Protein AF-A0A3R6VTH5-F1 (afdb_monomer)

Organism: NCBI:txid157072

Structure (mmCIF, N/CA/C/O backbone):
data_AF-A0A3R6VTH5-F1
#
_entry.id   AF-A0A3R6VTH5-F1
#
loop_
_atom_site.group_PDB
_atom_site.id
_atom_site.type_symbol
_atom_site.label_atom_id
_atom_site.label_alt_id
_atom_site.label_comp_id
_atom_site.label_asym_id
_atom_site.label_entity_id
_atom_site.label_seq_id
_atom_site.pdbx_PDB_ins_code
_atom_site.Cartn_x
_atom_site.Cartn_y
_atom_site.Cartn_z
_atom_site.occupancy
_atom_site.B_iso_or_equiv
_atom_site.auth_seq_id
_atom_site.auth_comp_id
_atom_site.auth_asym_id
_atom_site.auth_atom_id
_atom_site.pdbx_PDB_model_num
ATOM 1 N N . MET A 1 1 ? 22.174 -6.584 73.598 1.00 37.97 1 MET A N 1
ATOM 2 C CA . MET A 1 1 ? 22.306 -7.677 72.613 1.00 37.97 1 MET A CA 1
ATOM 3 C C . MET A 1 1 ? 22.839 -7.076 71.325 1.00 37.97 1 MET A C 1
ATOM 5 O O . MET A 1 1 ? 22.084 -6.597 70.497 1.00 37.97 1 MET A O 1
ATOM 9 N N . THR A 1 2 ? 24.158 -7.006 71.222 1.00 40.28 2 THR A N 1
ATOM 10 C CA . THR A 1 2 ? 24.916 -6.436 70.104 1.00 40.28 2 THR A CA 1
ATOM 11 C C . THR A 1 2 ? 25.900 -7.516 69.673 1.00 40.28 2 THR A C 1
ATOM 13 O O . THR A 1 2 ? 26.998 -7.558 70.211 1.00 40.28 2 THR A O 1
ATOM 16 N N . SER A 1 3 ? 25.468 -8.461 68.823 1.00 35.34 3 SER A N 1
ATOM 17 C CA . SER A 1 3 ? 26.351 -9.479 68.211 1.00 35.34 3 SER A CA 1
ATOM 18 C C . SER A 1 3 ? 25.683 -10.335 67.104 1.00 35.34 3 SER A C 1
ATOM 20 O O . SER A 1 3 ? 25.991 -11.518 66.991 1.00 35.34 3 SER A O 1
ATOM 22 N N . THR A 1 4 ? 24.770 -9.810 66.276 1.00 37.84 4 THR A N 1
ATOM 23 C CA . THR A 1 4 ? 24.199 -10.611 65.157 1.00 37.84 4 THR A CA 1
ATOM 24 C C . THR A 1 4 ? 23.964 -9.864 63.837 1.00 37.84 4 THR A C 1
ATOM 26 O O . THR A 1 4 ? 23.546 -10.494 62.873 1.00 37.84 4 THR A O 1
ATOM 29 N N . CYS A 1 5 ? 24.307 -8.574 63.714 1.00 31.98 5 CYS A N 1
ATOM 30 C CA . CYS A 1 5 ? 24.135 -7.834 62.447 1.00 31.98 5 CYS A CA 1
ATOM 31 C C . CYS A 1 5 ? 25.352 -7.832 61.501 1.00 31.98 5 CYS A C 1
ATOM 33 O O . CYS A 1 5 ? 25.228 -7.363 60.375 1.00 31.98 5 CYS A O 1
ATOM 35 N N . SER A 1 6 ? 26.514 -8.369 61.888 1.00 31.89 6 SER A N 1
ATOM 36 C CA . SER A 1 6 ? 27.735 -8.246 61.063 1.00 31.89 6 SER A CA 1
ATOM 37 C C . SER A 1 6 ? 28.050 -9.451 60.160 1.00 31.89 6 SER A C 1
ATOM 39 O O . SER A 1 6 ? 29.002 -9.379 59.391 1.00 31.89 6 SER A O 1
ATOM 41 N N . ALA A 1 7 ? 27.276 -10.545 60.209 1.00 38.44 7 ALA A N 1
ATOM 42 C CA . ALA A 1 7 ? 27.597 -11.787 59.481 1.00 38.44 7 ALA A CA 1
ATOM 43 C C . ALA A 1 7 ? 26.853 -11.983 58.139 1.00 38.44 7 ALA A C 1
ATOM 45 O O . ALA A 1 7 ? 27.258 -12.827 57.347 1.00 38.44 7 ALA A O 1
ATOM 46 N N . LEU A 1 8 ? 25.803 -11.199 57.853 1.00 42.06 8 LEU A N 1
ATOM 47 C CA . LEU A 1 8 ? 25.005 -11.309 56.615 1.00 42.06 8 LEU A CA 1
ATOM 48 C C . LEU A 1 8 ? 25.249 -10.173 55.608 1.00 42.06 8 LEU A C 1
ATOM 50 O O . LEU A 1 8 ? 24.960 -10.334 54.428 1.00 42.06 8 LEU A O 1
ATOM 54 N N . LEU A 1 9 ? 25.820 -9.043 56.036 1.00 37.25 9 LEU A N 1
ATOM 55 C CA . LEU A 1 9 ? 26.037 -7.883 55.160 1.00 37.25 9 LEU A CA 1
ATOM 56 C C . LEU A 1 9 ? 27.303 -7.991 54.294 1.00 37.25 9 LEU A C 1
ATOM 58 O O . LEU A 1 9 ? 27.295 -7.517 53.162 1.00 37.25 9 LEU A O 1
ATOM 62 N N . LEU A 1 10 ? 28.370 -8.647 54.769 1.00 36.47 10 LEU A N 1
ATOM 63 C CA . LEU A 1 10 ? 29.615 -8.784 53.996 1.00 36.47 10 LEU A CA 1
ATOM 64 C C . LEU A 1 10 ? 29.494 -9.658 52.726 1.00 36.47 10 LEU A C 1
ATOM 66 O O . LEU A 1 10 ? 30.026 -9.240 51.699 1.00 36.47 10 LEU A O 1
ATOM 70 N N . PRO A 1 11 ? 28.802 -10.818 52.729 1.00 42.47 11 PRO A N 1
ATOM 71 C CA . PRO A 1 11 ? 28.682 -11.657 51.531 1.00 42.47 11 PRO A CA 1
ATOM 72 C C . PRO A 1 11 ? 27.746 -11.056 50.470 1.00 42.47 11 PRO A C 1
ATOM 74 O O . PRO A 1 11 ? 27.993 -11.189 49.274 1.00 42.47 11 PRO A O 1
ATOM 77 N N . LEU A 1 12 ? 26.687 -10.357 50.898 1.00 40.28 12 LEU A N 1
ATOM 78 C CA . LEU A 1 12 ? 25.728 -9.699 50.004 1.00 40.28 12 LEU A CA 1
ATOM 79 C C . LEU A 1 12 ? 26.323 -8.444 49.346 1.00 40.28 12 LEU A C 1
ATOM 81 O O . LEU A 1 12 ? 26.125 -8.239 48.149 1.00 40.28 12 LEU A O 1
ATOM 85 N N . LEU A 1 13 ? 27.126 -7.654 50.076 1.00 39.31 13 LEU A N 1
ATOM 86 C CA . LEU A 1 13 ? 27.882 -6.555 49.465 1.00 39.31 13 LEU A CA 1
ATOM 87 C C . LEU A 1 13 ? 29.000 -7.056 48.540 1.00 39.31 13 LEU A C 1
ATOM 89 O O . LEU A 1 13 ? 29.236 -6.417 47.515 1.00 39.31 13 LEU A O 1
ATOM 93 N N . SER A 1 14 ? 29.665 -8.182 48.842 1.00 39.88 14 SER A N 1
ATOM 94 C CA . SER A 1 14 ? 30.707 -8.732 47.956 1.00 39.88 14 SER A CA 1
ATOM 95 C C . SER A 1 14 ? 30.128 -9.341 46.674 1.00 39.88 14 SER A C 1
ATOM 97 O O . SER A 1 14 ? 30.737 -9.225 45.615 1.00 39.88 14 SER A O 1
ATOM 99 N N . ALA A 1 15 ? 28.937 -9.948 46.738 1.00 43.69 15 ALA A N 1
ATOM 100 C CA . ALA A 1 15 ? 28.232 -10.460 45.563 1.00 43.69 15 ALA A CA 1
ATOM 101 C C . ALA A 1 15 ? 27.704 -9.326 44.665 1.00 43.69 15 ALA A C 1
ATOM 103 O O . ALA A 1 15 ? 27.852 -9.389 43.446 1.00 43.69 15 ALA A O 1
ATOM 104 N N . ALA A 1 16 ? 27.166 -8.253 45.258 1.00 42.12 16 ALA A N 1
ATOM 105 C CA . ALA A 1 16 ? 26.695 -7.083 44.514 1.00 42.12 16 ALA A CA 1
ATOM 106 C C . ALA A 1 16 ? 27.845 -6.289 43.864 1.00 42.12 16 ALA A C 1
ATOM 108 O O . ALA A 1 16 ? 27.717 -5.839 42.726 1.00 42.12 16 ALA A O 1
ATOM 109 N N . THR A 1 17 ? 28.995 -6.161 44.538 1.00 41.50 17 THR A N 1
ATOM 110 C CA . THR A 1 17 ? 30.191 -5.509 43.965 1.00 41.50 17 THR A CA 1
ATOM 111 C C . THR A 1 17 ? 30.874 -6.359 42.892 1.00 41.50 17 THR A C 1
ATOM 113 O O . THR A 1 17 ? 31.337 -5.800 41.900 1.00 41.50 17 THR A O 1
ATOM 116 N N . ALA A 1 18 ? 30.873 -7.691 43.014 1.00 41.84 18 ALA A N 1
ATOM 117 C CA . ALA A 1 18 ? 31.370 -8.588 41.966 1.00 41.84 18 ALA A CA 1
ATOM 118 C C . ALA A 1 18 ? 30.470 -8.591 40.716 1.00 41.84 18 ALA A C 1
ATOM 120 O O . ALA A 1 18 ? 30.981 -8.568 39.596 1.00 41.84 18 ALA A O 1
ATOM 121 N N . ALA A 1 19 ? 29.143 -8.551 40.893 1.00 42.56 19 ALA A N 1
ATOM 122 C CA . ALA A 1 19 ? 28.188 -8.444 39.789 1.00 42.56 19 ALA A CA 1
ATOM 123 C C . ALA A 1 19 ? 28.286 -7.086 39.072 1.00 42.56 19 ALA A C 1
ATOM 125 O O . ALA A 1 19 ? 28.304 -7.043 37.843 1.00 42.56 19 ALA A O 1
ATOM 126 N N . ALA A 1 20 ? 28.438 -5.986 39.820 1.00 40.78 20 ALA A N 1
ATOM 127 C CA . ALA A 1 20 ? 28.634 -4.653 39.250 1.00 40.78 20 ALA A CA 1
ATOM 128 C C . ALA A 1 20 ? 29.979 -4.516 38.509 1.00 40.78 20 ALA A C 1
ATOM 130 O O . ALA A 1 20 ? 30.021 -3.929 37.430 1.00 40.78 20 ALA A O 1
ATOM 131 N N . ALA A 1 21 ? 31.065 -5.101 39.031 1.00 38.31 21 ALA A N 1
ATOM 132 C CA . ALA A 1 21 ? 32.377 -5.094 38.376 1.00 38.31 21 ALA A CA 1
ATOM 133 C C . ALA A 1 21 ? 32.405 -5.935 37.084 1.00 38.31 21 ALA A C 1
ATOM 135 O O . ALA A 1 21 ? 33.031 -5.530 36.104 1.00 38.31 21 ALA A O 1
ATOM 136 N N . ALA A 1 22 ? 31.691 -7.067 37.048 1.00 43.94 22 ALA A N 1
ATOM 137 C CA . ALA A 1 22 ? 31.538 -7.875 35.838 1.00 43.94 22 ALA A CA 1
ATOM 138 C C . ALA A 1 22 ? 30.737 -7.133 34.753 1.00 43.94 22 ALA A C 1
ATOM 140 O O . ALA A 1 22 ? 31.141 -7.134 33.590 1.00 43.94 22 ALA A O 1
ATOM 141 N N . PHE A 1 23 ? 29.664 -6.437 35.144 1.00 40.00 23 PHE A N 1
ATOM 142 C CA . PHE A 1 23 ? 28.823 -5.655 34.232 1.00 40.00 23 PHE A CA 1
ATOM 143 C C . PHE A 1 23 ? 29.556 -4.435 33.651 1.00 40.00 23 PHE A C 1
ATOM 145 O O . PHE A 1 23 ? 29.387 -4.115 32.479 1.00 40.00 23 PHE A O 1
ATOM 152 N N . TRP A 1 24 ? 30.419 -3.783 34.438 1.00 35.56 24 TRP A N 1
ATOM 153 C CA . TRP A 1 24 ? 31.222 -2.647 33.967 1.00 35.56 24 TRP A CA 1
ATOM 154 C C . TRP A 1 24 ? 32.360 -3.073 33.022 1.00 35.56 24 TRP A C 1
ATOM 156 O O . TRP A 1 24 ? 32.682 -2.346 32.089 1.00 35.56 24 TRP A O 1
ATOM 166 N N . SER A 1 25 ? 32.916 -4.280 33.196 1.00 36.44 25 SER A N 1
ATOM 167 C CA . SER A 1 25 ? 33.985 -4.813 32.329 1.00 36.44 25 SER A CA 1
ATOM 168 C C . SER A 1 25 ? 33.525 -5.270 30.936 1.00 36.44 25 SER A C 1
ATOM 170 O O . SER A 1 25 ? 34.359 -5.502 30.066 1.00 36.44 25 SER A O 1
ATOM 172 N N . LEU A 1 26 ? 32.212 -5.389 30.711 1.00 43.62 26 LEU A N 1
ATOM 173 C CA . LEU A 1 26 ? 31.621 -5.790 29.426 1.00 43.62 26 LEU A CA 1
ATOM 174 C C . LEU A 1 26 ? 31.431 -4.617 28.442 1.00 43.62 26 LEU A C 1
ATOM 176 O O . LEU A 1 26 ? 31.038 -4.854 27.305 1.00 43.62 26 LEU A O 1
ATOM 180 N N . ASN A 1 27 ? 31.725 -3.376 28.856 1.00 40.47 27 ASN A N 1
ATOM 181 C CA . ASN A 1 27 ? 31.497 -2.153 28.071 1.00 40.47 27 ASN A CA 1
ATOM 182 C C . ASN A 1 27 ? 32.780 -1.478 27.528 1.00 40.47 27 ASN A C 1
ATOM 184 O O . ASN A 1 27 ? 32.715 -0.337 27.072 1.00 40.47 27 ASN A O 1
ATOM 188 N N . GLU A 1 28 ? 33.938 -2.149 27.538 1.00 33.91 28 GLU A N 1
ATOM 189 C CA . GLU A 1 28 ? 35.172 -1.643 26.904 1.00 33.91 28 GLU A CA 1
ATOM 190 C C . GLU A 1 28 ? 35.450 -2.297 25.529 1.00 33.91 28 GLU A C 1
ATOM 192 O O . GLU A 1 28 ? 35.101 -3.461 25.315 1.00 33.91 28 GLU A O 1
ATOM 197 N N . PRO A 1 29 ? 36.069 -1.572 24.569 1.00 35.16 29 PRO A N 1
ATOM 198 C CA . PRO A 1 29 ? 36.273 -2.050 23.200 1.00 35.16 29 PRO A CA 1
ATOM 199 C C . PRO A 1 29 ? 37.288 -3.208 23.123 1.00 35.16 29 PRO A C 1
ATOM 201 O O . PRO A 1 29 ? 38.186 -3.320 23.962 1.00 35.16 29 PRO A O 1
ATOM 204 N N . PRO A 1 30 ? 37.196 -4.082 22.101 1.00 41.94 30 PRO A N 1
ATOM 205 C CA . PRO A 1 30 ? 37.791 -5.405 22.157 1.00 41.94 30 PRO A CA 1
ATOM 206 C C . PRO A 1 30 ? 39.283 -5.354 21.830 1.00 41.94 30 PRO A C 1
ATOM 208 O O . PRO A 1 30 ? 39.692 -5.200 20.679 1.00 41.94 30 PRO A O 1
ATOM 211 N N . SER A 1 31 ? 40.121 -5.590 22.834 1.00 40.22 31 SER A N 1
ATOM 212 C CA . SER A 1 31 ? 41.440 -6.161 22.591 1.00 40.22 31 SER A CA 1
ATOM 213 C C . SER A 1 31 ? 41.780 -7.179 23.680 1.00 40.22 31 SER A C 1
ATOM 215 O O . SER A 1 31 ? 41.720 -6.872 24.862 1.00 40.22 31 SER A O 1
ATOM 217 N N . TYR A 1 32 ? 42.165 -8.377 23.226 1.00 33.78 32 TYR A N 1
ATOM 218 C CA . TYR A 1 32 ? 42.737 -9.526 23.949 1.00 33.78 32 TYR A CA 1
ATOM 219 C C . TYR A 1 32 ? 41.840 -10.732 24.325 1.00 33.78 32 TYR A C 1
ATOM 221 O O . TYR A 1 32 ? 41.108 -10.742 25.301 1.00 33.78 32 TYR A O 1
ATOM 229 N N . ARG A 1 33 ? 42.084 -11.798 23.535 1.00 38.38 33 ARG A N 1
ATOM 230 C CA . ARG A 1 33 ? 42.127 -13.259 23.788 1.00 38.38 33 ARG A CA 1
ATOM 231 C C . ARG A 1 33 ? 40.928 -13.973 24.445 1.00 38.38 33 ARG A C 1
ATOM 233 O O . ARG A 1 33 ? 40.680 -13.887 25.638 1.00 38.38 33 ARG A O 1
ATOM 240 N N . TYR A 1 34 ? 40.338 -14.849 23.627 1.00 38.69 34 TYR A N 1
ATOM 241 C CA . TYR A 1 34 ? 39.219 -15.769 23.865 1.00 38.69 34 TYR A CA 1
ATOM 242 C C . TYR A 1 34 ? 39.352 -16.765 25.045 1.00 38.69 34 TYR A C 1
ATOM 244 O O . TYR A 1 34 ? 38.348 -17.358 25.428 1.00 38.69 34 TYR A O 1
ATOM 252 N N . ASP A 1 35 ? 40.531 -16.950 25.649 1.00 41.28 35 ASP A N 1
ATOM 253 C CA . ASP A 1 35 ? 40.758 -18.032 26.628 1.00 41.28 35 ASP A CA 1
ATOM 254 C C . ASP A 1 35 ? 40.369 -17.686 28.090 1.00 41.28 35 ASP A C 1
ATOM 256 O O . ASP A 1 35 ? 40.285 -18.584 28.926 1.00 41.28 35 ASP A O 1
ATOM 260 N N . ASP A 1 36 ? 40.086 -16.418 28.429 1.00 47.97 36 ASP A N 1
ATOM 261 C CA . ASP A 1 36 ? 39.745 -15.991 29.812 1.00 47.97 36 ASP A CA 1
ATOM 262 C C . ASP A 1 36 ? 38.220 -15.911 30.083 1.00 47.97 36 ASP A C 1
ATOM 264 O O . ASP A 1 36 ? 37.769 -15.851 31.227 1.00 47.97 36 ASP A O 1
ATOM 268 N N . LEU A 1 37 ? 37.384 -15.962 29.039 1.00 49.66 37 LEU A N 1
ATOM 269 C CA . LEU A 1 37 ? 35.920 -15.850 29.158 1.00 49.66 37 LEU A CA 1
ATOM 270 C C . LEU A 1 37 ? 35.241 -17.158 29.593 1.00 49.66 37 LEU A C 1
ATOM 272 O O . LEU A 1 37 ? 34.303 -17.119 30.390 1.00 49.66 37 LEU A O 1
ATOM 276 N N . SER A 1 38 ? 35.725 -18.317 29.135 1.00 48.53 38 SER A N 1
ATOM 277 C CA . SER A 1 38 ? 35.134 -19.621 29.486 1.00 48.53 38 SER A CA 1
ATOM 278 C C . SER A 1 38 ? 35.311 -19.948 30.971 1.00 48.53 38 SER A C 1
ATOM 280 O O . SER A 1 38 ? 34.364 -20.350 31.643 1.00 48.53 38 SER A O 1
ATOM 282 N N . THR A 1 39 ? 36.494 -19.665 31.517 1.00 52.34 39 THR A N 1
ATOM 283 C CA . THR A 1 39 ? 36.825 -19.909 32.927 1.00 52.34 39 THR A CA 1
ATOM 284 C C . THR A 1 39 ? 35.973 -19.053 33.872 1.00 52.34 39 THR A C 1
ATOM 286 O O . THR A 1 39 ? 35.582 -19.502 34.952 1.00 52.34 39 THR A O 1
ATOM 289 N N . ARG A 1 40 ? 35.638 -17.822 33.460 1.00 50.59 40 ARG A N 1
ATOM 290 C CA . ARG A 1 40 ? 34.772 -16.906 34.221 1.00 50.59 40 ARG A CA 1
ATOM 291 C C . ARG A 1 40 ? 33.293 -17.289 34.125 1.00 50.59 40 ARG A C 1
ATOM 293 O O . ARG A 1 40 ? 32.575 -17.162 35.117 1.00 50.59 40 ARG A O 1
ATOM 300 N N . LEU A 1 41 ? 32.855 -17.812 32.979 1.00 52.78 41 LEU A N 1
ATOM 301 C CA . LEU A 1 41 ? 31.494 -18.315 32.779 1.00 52.78 41 LEU A CA 1
ATOM 302 C C . LEU A 1 41 ? 31.230 -19.583 33.611 1.00 52.78 41 LEU A C 1
ATOM 304 O O . LEU A 1 41 ? 30.204 -19.668 34.286 1.00 52.78 41 LEU A O 1
ATOM 308 N N . ASP A 1 42 ? 32.192 -20.507 33.663 1.00 56.97 42 ASP A N 1
ATOM 309 C CA . ASP A 1 42 ? 32.122 -21.718 34.492 1.00 56.97 42 ASP A CA 1
ATOM 310 C C . ASP A 1 42 ? 32.052 -21.396 35.994 1.00 56.97 42 ASP A C 1
ATOM 312 O O . ASP A 1 42 ? 31.337 -22.053 36.758 1.00 56.97 42 ASP A O 1
ATOM 316 N N . ALA A 1 43 ? 32.782 -20.368 36.440 1.00 54.50 43 ALA A N 1
ATOM 317 C CA . ALA A 1 43 ? 32.746 -19.914 37.828 1.00 54.50 43 ALA A CA 1
ATOM 318 C C . ALA A 1 43 ? 31.386 -19.288 38.192 1.00 54.50 43 ALA A C 1
ATOM 320 O O . ALA A 1 43 ? 30.849 -19.568 39.268 1.00 54.50 43 ALA A O 1
ATOM 321 N N . ALA A 1 44 ? 30.797 -18.503 37.284 1.00 53.75 44 ALA A N 1
ATOM 322 C CA . ALA A 1 44 ? 29.470 -17.917 37.460 1.00 53.75 44 ALA A CA 1
ATOM 323 C C . ALA A 1 44 ? 28.360 -18.986 37.465 1.00 53.75 44 ALA A C 1
ATOM 325 O O . ALA A 1 44 ? 27.474 -18.950 38.320 1.00 53.75 44 ALA A O 1
ATOM 326 N N . GLN A 1 45 ? 28.444 -19.987 36.584 1.00 55.19 45 GLN A N 1
ATOM 327 C CA . GLN A 1 45 ? 27.497 -21.107 36.541 1.00 55.19 45 GLN A CA 1
ATOM 328 C C . GLN A 1 45 ? 27.569 -21.977 37.803 1.00 55.19 45 GLN A C 1
ATOM 330 O O . GLN A 1 45 ? 26.531 -22.353 38.350 1.00 55.19 45 GLN A O 1
ATOM 335 N N . LYS A 1 46 ? 28.772 -22.244 38.330 1.00 59.97 46 LYS A N 1
ATOM 336 C CA . LYS A 1 46 ? 28.936 -22.969 39.604 1.00 59.97 46 LYS A CA 1
ATOM 337 C C . LYS A 1 46 ? 28.396 -22.188 40.803 1.00 59.97 46 LYS A C 1
ATOM 339 O O . LYS A 1 46 ? 27.800 -22.795 41.692 1.00 59.97 46 LYS A O 1
ATOM 344 N N . ALA A 1 47 ? 28.560 -20.865 40.826 1.00 56.44 47 ALA A N 1
ATOM 345 C CA . ALA A 1 47 ? 28.004 -20.017 41.882 1.00 56.44 47 ALA A CA 1
ATOM 346 C C . ALA A 1 47 ? 26.464 -19.984 41.843 1.00 56.44 47 ALA A C 1
ATOM 348 O O . ALA A 1 47 ? 25.819 -20.070 42.889 1.00 56.44 47 ALA A O 1
ATOM 349 N N . LEU A 1 48 ? 25.874 -19.946 40.644 1.00 49.06 48 LEU A N 1
ATOM 350 C CA . LEU A 1 48 ? 24.423 -19.988 40.450 1.00 49.06 48 LEU A CA 1
ATOM 351 C C . LEU A 1 48 ? 23.830 -21.358 40.827 1.00 49.06 48 LEU A C 1
ATOM 353 O O . LEU A 1 48 ? 22.798 -21.423 41.492 1.00 49.06 48 LEU A O 1
ATOM 357 N N . ALA A 1 49 ? 24.521 -22.452 40.489 1.00 54.78 49 ALA A N 1
ATOM 358 C CA . ALA A 1 49 ? 24.125 -23.807 40.877 1.00 54.78 49 ALA A CA 1
ATOM 359 C C . ALA A 1 49 ? 24.184 -24.025 42.402 1.00 54.78 49 ALA A C 1
ATOM 361 O O . ALA A 1 49 ? 23.302 -24.670 42.970 1.00 54.78 49 ALA A O 1
ATOM 362 N N . ALA A 1 50 ? 25.177 -23.448 43.088 1.00 50.00 50 ALA A N 1
ATOM 363 C CA . ALA A 1 50 ? 25.272 -23.504 44.548 1.00 50.00 50 ALA A CA 1
ATOM 364 C C . ALA A 1 50 ? 24.156 -22.696 45.241 1.00 50.00 50 ALA A C 1
ATOM 366 O O . ALA A 1 50 ? 23.616 -23.143 46.255 1.00 50.00 50 ALA A O 1
ATOM 367 N N . ALA A 1 51 ? 23.761 -21.550 44.674 1.00 47.44 51 ALA A N 1
ATOM 368 C CA . ALA A 1 51 ? 22.628 -20.759 45.158 1.00 47.44 51 ALA A CA 1
ATOM 369 C C . ALA A 1 51 ? 21.278 -21.475 44.941 1.00 47.44 51 ALA A C 1
ATOM 371 O O . ALA A 1 51 ? 20.422 -21.460 45.826 1.00 47.44 51 ALA A O 1
ATOM 372 N N . ALA A 1 52 ? 21.113 -22.174 43.813 1.00 44.75 52 ALA A N 1
ATOM 373 C CA . ALA A 1 52 ? 19.935 -22.999 43.539 1.00 44.75 52 ALA A CA 1
ATOM 374 C C . ALA A 1 52 ? 19.831 -24.206 44.495 1.00 44.75 52 ALA A C 1
ATOM 376 O O . ALA A 1 52 ? 18.750 -24.504 45.007 1.00 44.75 52 ALA A O 1
ATOM 377 N N . ALA A 1 53 ? 20.959 -24.854 44.811 1.00 43.22 53 ALA A N 1
ATOM 378 C CA . ALA A 1 53 ? 21.003 -25.966 45.762 1.00 43.22 53 ALA A CA 1
ATOM 379 C C . ALA A 1 53 ? 20.648 -25.528 47.197 1.00 43.22 53 ALA A C 1
ATOM 381 O O . ALA A 1 53 ? 19.925 -26.243 47.893 1.00 43.22 53 ALA A O 1
ATOM 382 N N . ALA A 1 54 ? 21.072 -24.333 47.624 1.00 43.00 54 ALA A N 1
ATOM 383 C CA . ALA A 1 54 ? 20.725 -23.789 48.939 1.00 43.00 54 ALA A CA 1
ATOM 384 C C . ALA A 1 54 ? 19.223 -23.462 49.083 1.00 43.00 54 ALA A C 1
ATOM 386 O O . ALA A 1 54 ? 18.677 -23.615 50.172 1.00 43.00 54 ALA A O 1
ATOM 387 N N . ASN A 1 55 ? 18.535 -23.100 47.991 1.00 43.34 55 ASN A N 1
ATOM 388 C CA . ASN A 1 55 ? 17.083 -22.872 47.991 1.00 43.34 55 ASN A CA 1
ATOM 389 C C . ASN A 1 55 ? 16.262 -24.174 48.022 1.00 43.34 55 ASN A C 1
ATOM 391 O O . ASN A 1 55 ? 15.161 -24.193 48.572 1.00 43.34 55 ASN A O 1
ATOM 395 N N . SER A 1 56 ? 16.800 -25.275 47.486 1.00 37.66 56 SER A N 1
ATOM 396 C CA . SER A 1 56 ? 16.101 -26.570 47.458 1.00 37.66 56 SER A CA 1
ATOM 397 C C . SER A 1 56 ? 15.970 -27.237 48.838 1.00 37.66 56 SER A C 1
ATOM 399 O O . SER A 1 56 ? 15.018 -27.979 49.072 1.00 37.66 56 SER A O 1
ATOM 401 N N . ALA A 1 57 ? 16.848 -26.910 49.796 1.00 36.91 57 ALA A N 1
ATOM 402 C CA . ALA A 1 57 ? 16.854 -27.507 51.136 1.00 36.91 57 ALA A CA 1
ATOM 403 C C . ALA A 1 57 ? 15.781 -26.948 52.099 1.00 36.91 57 ALA A C 1
ATOM 405 O O . ALA A 1 57 ? 15.617 -27.477 53.197 1.00 36.91 57 ALA A O 1
ATOM 406 N N . THR A 1 58 ? 15.025 -25.918 51.698 1.00 39.19 58 THR A N 1
ATOM 407 C CA . THR A 1 58 ? 13.987 -25.275 52.533 1.00 39.19 58 THR A CA 1
ATOM 408 C C . THR A 1 58 ? 12.546 -25.583 52.101 1.00 39.19 58 THR A C 1
ATOM 410 O O . THR A 1 58 ? 11.614 -25.023 52.667 1.00 39.19 58 THR A O 1
ATOM 413 N N . SER A 1 59 ? 12.340 -26.494 51.143 1.00 37.41 59 SER A N 1
ATOM 414 C CA . SER A 1 59 ? 11.021 -26.823 50.561 1.00 37.41 59 SER A CA 1
ATOM 415 C C . SER A 1 59 ? 10.446 -28.177 51.018 1.00 37.41 59 SER A C 1
ATOM 417 O O . SER A 1 59 ? 9.766 -28.864 50.267 1.00 37.41 59 SER A O 1
ATOM 419 N N . ALA A 1 60 ? 10.704 -28.589 52.263 1.00 34.34 60 ALA A N 1
ATOM 420 C CA . ALA A 1 60 ? 10.213 -29.861 52.815 1.00 34.34 60 ALA A CA 1
ATOM 421 C C . ALA A 1 60 ? 8.944 -29.723 53.685 1.00 34.34 60 ALA A C 1
ATOM 423 O O . ALA A 1 60 ? 8.776 -30.465 54.648 1.00 34.34 60 ALA A O 1
ATOM 424 N N . ASN A 1 61 ? 8.060 -28.774 53.369 1.00 38.62 61 ASN A N 1
ATOM 425 C CA . ASN A 1 61 ? 6.729 -28.661 53.975 1.00 38.62 61 ASN A CA 1
ATOM 426 C C . ASN A 1 61 ? 5.760 -28.079 52.940 1.00 38.62 61 ASN A C 1
ATOM 428 O O . ASN A 1 61 ? 5.499 -26.880 52.946 1.00 38.62 61 ASN A O 1
ATOM 432 N N . ASP A 1 62 ? 5.256 -28.915 52.033 1.00 36.41 62 ASP A N 1
ATOM 433 C CA . ASP A 1 62 ? 4.246 -28.481 51.069 1.00 36.41 62 ASP A CA 1
ATOM 434 C C . ASP A 1 62 ? 3.259 -29.619 50.780 1.00 36.41 62 ASP A C 1
ATOM 436 O O . ASP A 1 62 ? 3.491 -30.502 49.960 1.00 36.41 62 ASP A O 1
ATOM 440 N N . ALA A 1 63 ? 2.171 -29.636 51.549 1.00 33.94 63 ALA A N 1
ATOM 441 C CA . ALA A 1 63 ? 0.998 -30.478 51.309 1.00 33.94 63 ALA A CA 1
ATOM 442 C C . ALA A 1 63 ? -0.163 -29.657 50.707 1.00 33.94 63 ALA A C 1
ATOM 444 O O . ALA A 1 63 ? -1.294 -30.124 50.671 1.00 33.94 63 ALA A O 1
ATOM 445 N N . THR A 1 64 ? 0.112 -28.422 50.268 1.00 39.41 64 THR A N 1
ATOM 446 C CA . THR A 1 64 ? -0.873 -27.453 49.756 1.00 39.41 64 THR A CA 1
ATOM 447 C C . THR A 1 64 ? -0.714 -27.130 48.269 1.00 39.41 64 THR A C 1
ATOM 449 O O . THR A 1 64 ? -1.651 -26.619 47.668 1.00 39.41 64 THR A O 1
ATOM 452 N N . THR A 1 65 ? 0.424 -27.452 47.648 1.00 43.53 65 THR A N 1
ATOM 453 C CA . THR A 1 65 ? 0.679 -27.214 46.215 1.00 43.53 65 THR A CA 1
ATOM 454 C C . THR A 1 65 ? 0.074 -28.264 45.278 1.00 43.53 65 THR A C 1
ATOM 456 O O . THR A 1 65 ? -0.139 -27.967 44.105 1.00 43.53 65 THR A O 1
ATOM 459 N N . SER A 1 66 ? -0.271 -29.462 45.768 1.00 49.06 66 SER A N 1
ATOM 460 C CA . SER A 1 66 ? -0.813 -30.539 44.921 1.00 49.06 66 SER A CA 1
ATOM 461 C C . SER A 1 66 ? -2.246 -30.301 44.435 1.00 49.06 66 SER A C 1
ATOM 463 O O . SER A 1 66 ? -2.578 -30.723 43.331 1.00 49.06 66 SER A O 1
ATOM 465 N N . ASP A 1 67 ? -3.085 -29.631 45.232 1.00 53.06 67 ASP A N 1
ATOM 466 C CA . ASP A 1 67 ? -4.493 -29.383 44.877 1.00 53.06 67 ASP A CA 1
ATOM 467 C C . ASP A 1 67 ? -4.627 -28.260 43.835 1.00 53.06 67 ASP A C 1
ATOM 469 O O . ASP A 1 67 ? -5.403 -28.377 42.890 1.00 53.06 67 ASP A O 1
ATOM 473 N N . THR A 1 68 ? -3.807 -27.207 43.923 1.00 62.03 68 THR A N 1
ATOM 474 C CA . THR A 1 68 ? -3.865 -26.077 42.980 1.00 62.03 68 THR A CA 1
ATOM 475 C C . THR A 1 68 ? -3.431 -26.439 41.561 1.00 62.03 68 THR A C 1
ATOM 477 O O . THR A 1 68 ? -3.984 -25.901 40.605 1.00 62.03 68 THR A O 1
ATOM 480 N N . ASP A 1 69 ? -2.461 -27.340 41.395 1.00 73.62 69 ASP A N 1
ATOM 481 C CA . ASP A 1 69 ? -2.006 -27.761 40.062 1.00 73.62 69 ASP A CA 1
ATOM 482 C C . ASP A 1 69 ? -3.000 -28.722 39.392 1.00 73.62 69 ASP A C 1
ATOM 484 O O . ASP A 1 69 ? -3.192 -28.661 38.174 1.00 73.62 69 ASP A O 1
ATOM 488 N N . ALA A 1 70 ? -3.684 -29.557 40.182 1.00 76.19 70 ALA A N 1
ATOM 489 C CA . ALA A 1 70 ? -4.774 -30.400 39.698 1.00 76.19 70 ALA A CA 1
ATOM 490 C C . ALA A 1 70 ? -5.977 -29.559 39.228 1.00 76.19 70 ALA A C 1
ATOM 492 O O . ALA A 1 70 ? -6.523 -29.821 38.154 1.00 76.19 70 ALA A O 1
ATOM 493 N N . ASP A 1 71 ? -6.329 -28.508 39.976 1.00 81.81 71 ASP A N 1
ATOM 494 C CA . ASP A 1 71 ? -7.392 -27.561 39.610 1.00 81.81 71 ASP A CA 1
ATOM 495 C C . ASP A 1 71 ? -7.076 -26.807 38.304 1.00 81.81 71 ASP A C 1
ATOM 497 O O . ASP A 1 71 ? -7.949 -26.625 37.448 1.00 81.81 71 ASP A O 1
ATOM 501 N N . TRP A 1 72 ? -5.814 -26.409 38.098 1.00 91.00 72 TRP A N 1
ATOM 502 C CA . TRP A 1 72 ? -5.380 -25.776 36.849 1.00 91.00 72 TRP A CA 1
ATOM 503 C C . TRP A 1 72 ? -5.474 -26.714 35.648 1.00 91.00 72 TRP A C 1
ATOM 505 O O . TRP A 1 72 ? -5.962 -26.301 34.601 1.00 91.00 72 TRP A O 1
ATOM 515 N N . LEU A 1 73 ? -5.021 -27.962 35.778 1.00 88.25 73 LEU A N 1
ATOM 516 C CA . LEU A 1 73 ? -5.103 -28.943 34.692 1.00 88.25 73 LEU A CA 1
ATOM 517 C C . LEU A 1 73 ? -6.560 -29.193 34.280 1.00 88.25 73 LEU A C 1
ATOM 519 O O . LEU A 1 73 ? -6.889 -29.078 33.101 1.00 88.25 73 LEU A O 1
ATOM 523 N N . ALA A 1 74 ? -7.438 -29.445 35.254 1.00 89.00 74 ALA A N 1
ATOM 524 C CA . ALA A 1 74 ? -8.851 -29.712 34.997 1.00 89.00 74 ALA A CA 1
ATOM 525 C C . ALA A 1 74 ? -9.578 -28.508 34.368 1.00 89.00 74 ALA A C 1
ATOM 527 O O . ALA A 1 74 ? -10.365 -28.661 33.428 1.00 89.00 74 ALA A O 1
ATOM 528 N N . SER A 1 75 ? -9.311 -27.293 34.862 1.00 91.88 75 SER A N 1
ATOM 529 C CA . SER A 1 75 ? -9.912 -26.080 34.298 1.00 91.88 75 SER A CA 1
ATOM 530 C C . SER A 1 75 ? -9.398 -25.782 32.888 1.00 91.88 75 SER A C 1
ATOM 532 O O . SER A 1 75 ? -10.202 -25.455 32.017 1.00 91.88 75 SER A O 1
ATOM 534 N N . LEU A 1 76 ? -8.097 -25.955 32.624 1.00 90.88 76 LEU A N 1
ATOM 535 C CA . LEU A 1 76 ? -7.500 -25.731 31.304 1.00 90.88 76 LEU A CA 1
ATOM 536 C C . LEU A 1 76 ? -8.030 -26.708 30.249 1.00 90.88 76 LEU A C 1
ATOM 538 O O . LEU A 1 76 ? -8.406 -26.260 29.167 1.00 90.88 76 LEU A O 1
ATOM 542 N N . GLU A 1 77 ? -8.143 -28.002 30.567 1.00 88.88 77 GLU A N 1
ATOM 543 C CA . GLU A 1 77 ? -8.753 -28.996 29.665 1.00 88.88 77 GLU A CA 1
ATOM 544 C C . GLU A 1 77 ? -10.184 -28.611 29.267 1.00 88.88 77 GLU A C 1
ATOM 546 O O . GLU A 1 77 ? -10.588 -28.819 28.124 1.00 88.88 77 GLU A O 1
ATOM 551 N N . THR A 1 78 ? -10.923 -27.990 30.191 1.00 90.50 78 THR A N 1
ATOM 552 C CA . THR A 1 78 ? -12.303 -27.555 29.958 1.00 90.50 78 THR A CA 1
ATOM 553 C C . THR A 1 78 ? -12.378 -26.293 29.098 1.00 90.50 78 THR A C 1
ATOM 555 O O . THR A 1 78 ? -13.251 -26.191 28.247 1.00 90.50 78 THR A O 1
ATOM 558 N N . VAL A 1 79 ? -11.499 -25.306 29.297 1.00 91.94 79 VAL A N 1
ATOM 559 C CA . VAL A 1 79 ? -11.627 -23.990 28.633 1.00 91.94 79 VAL A CA 1
ATOM 560 C C . VAL A 1 79 ? -10.836 -23.863 27.337 1.00 91.94 79 VAL A C 1
ATOM 562 O O . VAL A 1 79 ? -11.196 -23.042 26.498 1.00 91.94 79 VAL A O 1
ATOM 565 N N . MET A 1 80 ? -9.781 -24.656 27.132 1.00 90.88 80 MET A N 1
ATOM 566 C CA . MET A 1 80 ? -8.956 -24.588 25.918 1.00 90.88 80 MET A CA 1
ATOM 567 C C . MET A 1 80 ? -9.763 -24.697 24.611 1.00 90.88 80 MET A C 1
ATOM 569 O O . MET A 1 80 ? -9.479 -23.916 23.704 1.00 90.88 80 MET A O 1
ATOM 573 N N . PRO A 1 81 ? -10.783 -25.572 24.483 1.00 92.12 81 PRO A N 1
ATOM 574 C CA . PRO A 1 81 ? -11.595 -25.640 23.267 1.00 92.12 81 PRO A CA 1
ATOM 575 C C . PRO A 1 81 ? -12.389 -24.353 22.970 1.00 92.12 81 PRO A C 1
ATOM 577 O O . PRO A 1 81 ? -12.748 -24.117 21.818 1.00 92.12 81 PRO A O 1
ATOM 580 N N . ALA A 1 82 ? -12.648 -23.510 23.976 1.00 93.62 82 ALA A N 1
ATOM 581 C CA . ALA A 1 82 ? -13.336 -22.227 23.811 1.00 93.62 82 ALA A CA 1
ATOM 582 C C . ALA A 1 82 ? -12.428 -21.110 23.275 1.00 93.62 82 ALA A C 1
ATOM 584 O O . ALA A 1 82 ? -12.927 -20.050 22.895 1.00 93.62 82 ALA A O 1
ATOM 585 N N . ILE A 1 83 ? -11.107 -21.310 23.281 1.00 94.31 83 ILE A N 1
ATOM 586 C CA . ILE A 1 83 ? -10.117 -20.308 22.881 1.00 94.31 83 ILE A CA 1
ATOM 587 C C . ILE A 1 83 ? -9.748 -20.548 21.420 1.00 94.31 83 ILE A C 1
ATOM 589 O O . ILE A 1 83 ? -9.331 -21.640 21.033 1.00 94.31 83 ILE A O 1
ATOM 593 N N . VAL A 1 84 ? -9.893 -19.511 20.602 1.00 93.50 84 VAL A N 1
ATOM 594 C CA . VAL A 1 84 ? -9.692 -19.567 19.153 1.00 93.50 84 VAL A CA 1
ATOM 595 C C . VAL A 1 84 ? -8.587 -18.613 18.724 1.00 93.50 84 VAL A C 1
ATOM 597 O O . VAL A 1 84 ? -8.388 -17.548 19.314 1.00 93.50 84 VAL A O 1
ATOM 600 N N . SER A 1 85 ? -7.882 -18.971 17.653 1.00 94.25 85 SER A N 1
ATOM 601 C CA . SER A 1 85 ? -7.016 -18.020 16.961 1.00 94.25 85 SER A CA 1
ATOM 602 C C . SER A 1 85 ? -7.831 -17.281 15.909 1.00 94.25 85 SER A C 1
ATOM 604 O O . SER A 1 85 ? -8.538 -17.904 15.127 1.00 94.25 85 SER A O 1
ATOM 606 N N . ILE A 1 86 ? -7.729 -15.959 15.867 1.00 95.12 86 ILE A N 1
ATOM 607 C CA . ILE A 1 86 ? -8.432 -15.126 14.894 1.00 95.12 86 ILE A CA 1
ATOM 608 C C . ILE A 1 86 ? -7.430 -14.704 13.825 1.00 95.12 86 ILE A C 1
ATOM 610 O O . ILE A 1 86 ? -6.423 -14.072 14.141 1.00 95.12 86 ILE A O 1
ATOM 614 N N . ARG A 1 87 ? -7.695 -15.048 12.564 1.00 93.56 87 ARG A N 1
ATOM 615 C CA . ARG A 1 87 ? -6.957 -14.524 11.406 1.00 93.56 87 ARG A CA 1
ATOM 616 C C . ARG A 1 87 ? -7.688 -13.306 10.879 1.00 93.56 87 ARG A C 1
ATOM 618 O O . ARG A 1 87 ? -8.872 -13.404 10.573 1.00 93.56 87 ARG A O 1
ATOM 625 N N . ILE A 1 88 ? -6.983 -12.191 10.758 1.00 94.62 88 ILE A N 1
ATOM 626 C CA . ILE A 1 88 ? -7.570 -10.880 10.491 1.00 94.62 88 ILE A CA 1
ATOM 627 C C . ILE A 1 88 ? -6.964 -10.331 9.208 1.00 94.62 88 ILE A C 1
ATOM 629 O O . ILE A 1 88 ? -5.748 -10.374 9.020 1.00 94.62 88 ILE A O 1
ATOM 633 N N . MET A 1 89 ? -7.815 -9.786 8.351 1.00 96.06 89 MET A N 1
ATOM 634 C CA . MET A 1 89 ? -7.439 -9.018 7.175 1.00 96.06 89 MET A CA 1
ATOM 635 C C . MET A 1 89 ? -8.053 -7.622 7.296 1.00 96.06 89 MET A C 1
ATOM 637 O O . MET A 1 89 ? -9.267 -7.453 7.158 1.00 96.06 89 MET A O 1
ATOM 641 N N . LYS A 1 90 ? -7.204 -6.631 7.589 1.00 96.31 90 LYS A N 1
ATOM 642 C CA . LYS A 1 90 ? -7.539 -5.203 7.590 1.00 96.31 90 LYS A CA 1
ATOM 643 C C . LYS A 1 90 ? -7.513 -4.710 6.159 1.00 96.31 90 LYS A C 1
ATOM 645 O O . LYS A 1 90 ? -6.446 -4.556 5.572 1.00 96.31 90 LYS A O 1
ATOM 650 N N . VAL A 1 91 ? -8.695 -4.502 5.601 1.00 95.12 91 VAL A N 1
ATOM 651 C CA . VAL A 1 91 ? -8.880 -4.366 4.154 1.00 95.12 91 VAL A CA 1
ATOM 652 C C . VAL A 1 91 ? -8.363 -3.033 3.617 1.00 95.12 91 VAL A C 1
ATOM 654 O O . VAL A 1 91 ? -7.842 -2.967 2.503 1.00 95.12 91 VAL A O 1
ATOM 657 N N . ARG A 1 92 ? -8.525 -1.964 4.399 1.00 94.69 92 ARG A N 1
ATOM 658 C CA . ARG A 1 92 ? -8.078 -0.603 4.087 1.00 94.69 92 ARG A CA 1
ATOM 659 C C . ARG A 1 92 ? -7.442 0.021 5.315 1.00 94.69 92 ARG A C 1
ATOM 661 O O . ARG A 1 92 ? -7.762 -0.358 6.440 1.00 94.69 92 ARG A O 1
ATOM 668 N N . ALA A 1 93 ? -6.575 1.004 5.088 1.00 93.44 93 ALA A N 1
ATOM 669 C CA . ALA A 1 93 ? -6.127 1.875 6.163 1.00 93.44 93 ALA A CA 1
ATOM 670 C C . ALA A 1 93 ? -7.319 2.689 6.685 1.00 93.44 93 ALA A C 1
ATOM 672 O O . ALA A 1 93 ? -8.038 3.298 5.897 1.00 93.44 93 ALA A O 1
ATOM 673 N N . PHE A 1 94 ? -7.545 2.698 7.993 1.00 94.56 94 PHE A N 1
ATOM 674 C CA . PHE A 1 94 ? -8.709 3.342 8.597 1.00 94.56 94 PHE A CA 1
ATOM 675 C C . PHE A 1 94 ? -8.385 3.761 10.027 1.00 94.56 94 PHE A C 1
ATOM 677 O O . PHE A 1 94 ? -7.879 2.964 10.811 1.00 94.56 94 PHE A O 1
ATOM 684 N N . ASP A 1 95 ? -8.717 4.997 10.377 1.00 91.94 95 ASP A N 1
ATOM 685 C CA . ASP A 1 95 ? -8.387 5.621 11.657 1.00 91.94 95 ASP A CA 1
ATOM 686 C C . ASP A 1 95 ? -6.868 5.717 11.901 1.00 91.94 95 ASP A C 1
ATOM 688 O O . ASP A 1 95 ? -6.195 6.566 11.310 1.00 91.94 95 ASP A O 1
ATOM 692 N N . ASP A 1 96 ? -6.307 4.854 12.739 1.00 87.31 96 ASP A N 1
ATOM 693 C CA . ASP A 1 96 ? -4.867 4.711 12.966 1.00 87.31 96 ASP A CA 1
ATOM 694 C C . ASP A 1 96 ? -4.286 3.411 12.397 1.00 87.31 96 ASP A C 1
ATOM 696 O O . ASP A 1 96 ? -3.066 3.225 12.374 1.00 87.31 96 ASP A O 1
ATOM 700 N N . ASP A 1 97 ? -5.150 2.524 11.905 1.00 90.62 97 ASP A N 1
ATOM 701 C CA . ASP A 1 97 ? -4.764 1.238 11.356 1.00 90.62 97 ASP A CA 1
ATOM 702 C C . ASP A 1 97 ? -4.281 1.367 9.909 1.00 90.62 97 ASP A C 1
ATOM 704 O O . ASP A 1 97 ? -4.900 2.017 9.063 1.00 90.62 97 ASP A O 1
ATOM 708 N N . ARG A 1 98 ? -3.191 0.662 9.597 1.00 91.75 98 ARG A N 1
ATOM 709 C CA . ARG A 1 98 ? -2.796 0.359 8.215 1.00 91.75 98 ARG A CA 1
ATOM 710 C C . ARG A 1 98 ? -3.524 -0.888 7.716 1.00 91.75 98 ARG A C 1
ATOM 712 O O . ARG A 1 98 ? -3.854 -1.770 8.520 1.00 91.75 98 ARG A O 1
ATOM 719 N N . ALA A 1 99 ? -3.716 -0.962 6.397 1.00 94.12 99 ALA A N 1
ATOM 720 C CA . ALA A 1 99 ? -4.097 -2.204 5.735 1.00 94.12 99 ALA A CA 1
ATOM 721 C C . ALA A 1 99 ? -3.043 -3.288 6.014 1.00 94.12 99 ALA A C 1
ATOM 723 O O . ALA A 1 99 ? -1.881 -2.981 6.277 1.00 94.12 99 ALA A O 1
ATOM 724 N N . GLY A 1 100 ? -3.456 -4.549 6.022 1.00 95.56 100 GLY A N 1
ATOM 725 C CA . GLY A 1 100 ? -2.551 -5.667 6.277 1.00 95.56 100 GLY A CA 1
ATOM 726 C C . GLY A 1 100 ? -3.235 -6.842 6.955 1.00 95.56 100 GLY A C 1
ATOM 727 O O . GLY A 1 100 ? -4.415 -6.786 7.310 1.00 95.56 100 GLY A O 1
ATOM 728 N N . CYS A 1 101 ? -2.478 -7.910 7.166 1.00 93.69 101 CYS A N 1
ATOM 729 C CA . CYS A 1 101 ? -2.974 -9.126 7.800 1.00 93.69 101 CYS A CA 1
ATOM 730 C C . CYS A 1 101 ? -2.272 -9.395 9.134 1.00 93.69 101 CYS A C 1
ATOM 732 O O . CYS A 1 101 ? -1.088 -9.110 9.307 1.00 93.69 101 CYS A O 1
ATOM 734 N N . SER A 1 102 ? -3.003 -9.951 10.096 1.00 91.81 102 SER A N 1
ATOM 735 C CA . SER A 1 102 ? -2.455 -10.314 11.403 1.00 91.81 102 SER A CA 1
ATOM 736 C C . SER A 1 102 ? -3.203 -11.491 12.026 1.00 91.81 102 SER A C 1
ATOM 738 O O . SER A 1 102 ? -4.206 -11.986 11.502 1.00 91.81 102 SER A O 1
ATOM 740 N N . VAL A 1 103 ? -2.673 -11.978 13.147 1.00 91.75 103 VAL A N 1
ATOM 741 C CA . VAL A 1 103 ? -3.267 -13.054 13.937 1.00 91.75 103 VAL A CA 1
ATOM 742 C C . VAL A 1 103 ? -3.419 -12.579 15.374 1.00 91.75 103 VAL A C 1
ATOM 744 O O . VAL A 1 103 ? -2.538 -11.901 15.902 1.00 91.75 103 VAL A O 1
ATOM 747 N N . ALA A 1 104 ? -4.527 -12.951 16.001 1.00 93.06 104 ALA A N 1
ATOM 748 C CA . ALA A 1 104 ? -4.809 -12.670 17.400 1.00 93.06 104 ALA A CA 1
ATOM 749 C C . ALA A 1 104 ? -5.497 -13.861 18.079 1.00 93.06 104 ALA A C 1
ATOM 751 O O . ALA A 1 104 ? -5.669 -14.933 17.483 1.00 93.06 104 ALA A O 1
ATOM 752 N N . THR A 1 105 ? -5.911 -13.657 19.325 1.00 95.06 105 THR A N 1
ATOM 753 C CA . THR A 1 105 ? -6.673 -14.618 20.122 1.00 95.06 105 THR A CA 1
ATOM 754 C C . THR A 1 105 ? -8.068 -14.067 20.424 1.00 95.06 105 THR A C 1
ATOM 756 O O . THR A 1 105 ? -8.271 -12.861 20.558 1.00 95.06 105 THR A O 1
ATOM 759 N N . GLY A 1 106 ? -9.051 -14.949 20.542 1.00 96.00 106 GLY A N 1
ATOM 760 C CA . GLY A 1 106 ? -10.345 -14.641 21.142 1.00 96.00 106 GLY A CA 1
ATOM 761 C C . GLY A 1 106 ? -10.906 -15.870 21.839 1.00 96.00 106 GLY A C 1
ATOM 762 O O . GLY A 1 106 ? -10.335 -16.958 21.748 1.00 96.00 106 GLY A O 1
ATOM 763 N N . PHE A 1 107 ? -12.019 -15.718 22.544 1.00 97.31 107 PHE A N 1
ATOM 764 C CA . PHE A 1 107 ? -12.654 -16.847 23.219 1.00 97.31 107 PHE A CA 1
ATOM 765 C C . PHE A 1 107 ? -14.174 -16.730 23.285 1.00 97.31 107 PHE A C 1
ATOM 767 O O . PHE A 1 107 ? -14.730 -15.631 23.301 1.00 97.31 107 PHE A O 1
ATOM 774 N N . ILE A 1 108 ? -14.844 -17.882 23.306 1.00 98.06 108 ILE A N 1
ATOM 775 C CA . ILE A 1 108 ? -16.305 -17.981 23.303 1.00 98.06 108 ILE A CA 1
ATOM 776 C C . ILE A 1 108 ? -16.859 -17.550 24.665 1.00 98.06 108 ILE A C 1
ATOM 778 O O . ILE A 1 108 ? -16.486 -18.096 25.705 1.00 98.06 108 ILE A O 1
ATOM 782 N N . VAL A 1 109 ? -17.790 -16.598 24.640 1.00 98.12 109 VAL A N 1
ATOM 783 C CA . VAL A 1 109 ? -18.497 -16.081 25.829 1.00 98.12 109 VAL A CA 1
ATOM 784 C C . VAL A 1 109 ? -20.004 -16.348 25.798 1.00 98.12 109 VAL A C 1
ATOM 786 O O . VAL A 1 109 ? -20.667 -16.225 26.821 1.00 98.12 109 VAL A O 1
ATOM 789 N N . ASP A 1 110 ? -20.547 -16.709 24.632 1.00 97.62 110 ASP A N 1
ATOM 790 C CA . ASP A 1 110 ? -21.923 -17.186 24.457 1.00 97.62 110 ASP A CA 1
ATOM 791 C C . ASP A 1 110 ? -21.967 -18.086 23.217 1.00 97.62 110 ASP A C 1
ATOM 793 O O . ASP A 1 110 ? -21.939 -17.609 22.083 1.00 97.62 110 ASP A O 1
ATOM 797 N N . ARG A 1 111 ? -22.029 -19.402 23.404 1.00 95.06 111 ARG A N 1
ATOM 798 C CA . ARG A 1 111 ? -22.079 -20.368 22.303 1.00 95.06 111 ARG A CA 1
ATOM 799 C C . ARG A 1 111 ? -23.416 -20.300 21.584 1.00 95.06 111 ARG A C 1
ATOM 801 O O . ARG A 1 111 ? -23.457 -20.477 20.375 1.00 95.06 111 ARG A O 1
ATOM 808 N N . THR A 1 112 ? -24.511 -20.061 22.302 1.00 94.06 112 THR A N 1
ATOM 809 C CA . THR A 1 112 ? -25.866 -20.087 21.724 1.00 94.06 112 THR A CA 1
ATOM 810 C C . THR A 1 112 ? -26.034 -19.012 20.653 1.00 94.06 112 THR A C 1
ATOM 812 O O . THR A 1 112 ? -26.641 -19.261 19.614 1.00 94.06 112 THR A O 1
ATOM 815 N N . ARG A 1 113 ? -25.469 -17.828 20.893 1.00 95.75 113 ARG A N 1
ATOM 816 C CA . ARG A 1 113 ? -25.445 -16.705 19.943 1.00 95.75 113 ARG A CA 1
ATOM 817 C C . ARG A 1 113 ? -24.164 -16.650 19.106 1.00 95.75 113 ARG A C 1
ATOM 819 O O . ARG A 1 113 ? -24.078 -15.807 18.216 1.00 95.75 113 ARG A O 1
ATOM 826 N N . GLY A 1 114 ? -23.194 -17.518 19.395 1.00 96.94 114 GLY A N 1
ATOM 827 C CA . GLY A 1 114 ? -21.903 -17.590 18.717 1.00 96.94 114 GLY A CA 1
ATOM 828 C C . GLY A 1 114 ? -21.011 -16.376 18.972 1.00 96.94 114 GLY A C 1
ATOM 829 O O . GLY A 1 114 ? -20.391 -15.886 18.041 1.00 96.94 114 GLY A O 1
ATOM 830 N N . LEU A 1 115 ? -20.966 -15.843 20.194 1.00 98.25 115 LEU A N 1
ATOM 831 C CA . LEU A 1 115 ? -20.197 -14.644 20.536 1.00 98.25 115 LEU A CA 1
ATOM 832 C C . LEU A 1 115 ? -18.777 -14.990 20.984 1.00 98.25 115 LEU A C 1
ATOM 834 O O . LEU A 1 115 ? -18.580 -15.778 21.913 1.00 98.25 115 LEU A O 1
ATOM 838 N N . ILE A 1 116 ? -17.801 -14.337 20.357 1.00 98.44 116 ILE A N 1
ATOM 839 C CA . ILE A 1 116 ? -16.378 -14.395 20.696 1.00 98.44 116 ILE A CA 1
ATOM 840 C C . ILE A 1 116 ? -15.932 -13.015 21.175 1.00 98.44 116 ILE A C 1
ATOM 842 O O . ILE A 1 116 ? -16.114 -12.027 20.465 1.00 98.44 116 ILE A O 1
ATOM 846 N N . LEU A 1 117 ? -15.324 -12.959 22.358 1.00 98.62 117 LEU A N 1
ATOM 847 C CA . LEU A 1 117 ? -14.691 -11.762 22.909 1.00 98.62 117 LEU A CA 1
ATOM 848 C C . LEU A 1 117 ? -13.220 -11.693 22.483 1.00 98.62 117 LEU A C 1
ATOM 850 O O . LEU A 1 117 ? -12.505 -12.697 22.511 1.00 98.62 117 LEU A O 1
ATOM 854 N N . THR A 1 118 ? -12.772 -10.499 22.107 1.00 98.00 118 THR A N 1
ATOM 855 C CA . THR A 1 118 ? -11.371 -10.179 21.801 1.00 98.00 118 THR A CA 1
ATOM 856 C C . THR A 1 118 ? -11.127 -8.669 21.964 1.00 98.00 118 THR A C 1
ATOM 858 O O . THR A 1 118 ? -12.004 -7.944 22.443 1.00 98.00 118 THR A O 1
ATOM 861 N N . ASN A 1 119 ? -9.941 -8.175 21.608 1.00 96.50 119 ASN A N 1
ATOM 862 C CA . ASN A 1 119 ? -9.621 -6.751 21.674 1.00 96.50 119 ASN A CA 1
ATOM 863 C C . ASN A 1 119 ? -10.296 -5.925 20.566 1.00 96.50 119 ASN A C 1
ATOM 865 O O . ASN A 1 119 ? -10.636 -6.432 19.496 1.00 96.50 119 ASN A O 1
ATOM 869 N N . ARG A 1 120 ? -10.425 -4.611 20.782 1.00 94.56 120 ARG A N 1
ATOM 870 C CA . ARG A 1 120 ? -10.958 -3.674 19.781 1.00 94.56 120 ARG A CA 1
ATOM 871 C C . ARG A 1 120 ? -10.051 -3.624 18.563 1.00 94.56 120 ARG A C 1
ATOM 873 O O . ARG A 1 120 ? -10.565 -3.668 17.455 1.00 94.56 120 ARG A O 1
ATOM 880 N N . HIS A 1 121 ? -8.731 -3.576 18.739 1.00 92.25 121 HIS A N 1
ATOM 881 C CA . HIS A 1 121 ? -7.785 -3.558 17.612 1.00 92.25 121 HIS A CA 1
ATOM 882 C C . HIS A 1 121 ? -7.774 -4.867 16.796 1.00 92.25 121 HIS A C 1
ATOM 884 O O . HIS A 1 121 ? -7.280 -4.894 15.673 1.00 92.25 121 HIS A O 1
ATOM 890 N N . VAL A 1 122 ? -8.346 -5.948 17.338 1.00 94.88 122 VAL A N 1
ATOM 891 C CA . VAL A 1 122 ? -8.549 -7.223 16.631 1.00 94.88 122 VAL A CA 1
ATOM 892 C C . VAL A 1 122 ? -9.831 -7.193 15.798 1.00 94.88 122 VAL A C 1
ATOM 894 O O . VAL A 1 122 ? -9.848 -7.685 14.672 1.00 94.88 122 VAL A O 1
ATOM 897 N N . VAL A 1 123 ? -10.898 -6.585 16.327 1.00 95.25 123 VAL A N 1
ATOM 898 C CA . VAL A 1 123 ? -12.129 -6.301 15.565 1.00 95.25 123 VAL A CA 1
ATOM 899 C C . VAL A 1 123 ? -11.917 -5.169 14.554 1.00 95.25 123 VAL A C 1
ATOM 901 O O . VAL A 1 123 ? -12.557 -5.157 13.506 1.00 95.25 123 VAL A O 1
ATOM 904 N N . THR A 1 124 ? -10.962 -4.278 14.833 1.00 93.12 124 THR A N 1
ATOM 905 C CA . THR A 1 124 ? -10.546 -3.099 14.059 1.00 93.12 124 THR A CA 1
ATOM 906 C C . THR A 1 124 ? -11.646 -2.024 13.970 1.00 93.12 124 THR A C 1
ATOM 908 O O . THR A 1 124 ? -12.835 -2.351 13.977 1.00 93.12 124 THR A O 1
ATOM 911 N N . PRO A 1 125 ? -11.309 -0.722 13.900 1.00 91.25 125 PRO A N 1
ATOM 912 C CA . PRO A 1 125 ? -12.306 0.332 13.700 1.00 91.25 125 PRO A CA 1
ATOM 913 C C . PRO A 1 125 ? -12.905 0.328 12.283 1.00 91.25 125 PRO A C 1
ATOM 915 O O . PRO A 1 125 ? -14.073 0.690 12.120 1.00 91.25 125 PRO A O 1
ATOM 918 N N . GLY A 1 126 ? -12.121 -0.091 11.285 1.00 93.75 126 GLY A N 1
ATOM 919 C CA . GLY A 1 126 ? -12.460 -0.056 9.862 1.00 93.75 126 GLY A CA 1
ATOM 920 C C . GLY A 1 126 ? -13.062 -1.351 9.295 1.00 93.75 126 GLY A C 1
ATOM 921 O O . GLY A 1 126 ? -13.588 -2.189 10.033 1.00 93.75 126 GLY A O 1
ATOM 922 N N . PRO A 1 127 ? -13.041 -1.520 7.959 1.00 95.06 127 PRO A N 1
ATOM 923 C CA . PRO A 1 127 ? -13.444 -2.760 7.300 1.00 95.06 127 PRO A CA 1
ATOM 924 C C . PRO A 1 127 ? -12.471 -3.909 7.582 1.00 95.06 127 PRO A C 1
ATOM 926 O O . PRO A 1 127 ? -11.261 -3.802 7.367 1.00 95.06 127 PRO A O 1
ATOM 929 N N . VAL A 1 128 ? -13.035 -5.038 8.014 1.00 95.31 128 VAL A N 1
ATOM 930 C CA . VAL A 1 128 ? -12.299 -6.243 8.397 1.00 95.31 128 VAL A CA 1
ATOM 931 C C . VAL A 1 128 ? -12.948 -7.489 7.816 1.00 95.31 128 VAL A C 1
ATOM 933 O O . VAL A 1 128 ? -14.173 -7.613 7.787 1.00 95.31 128 VAL A O 1
ATOM 936 N N . VAL A 1 129 ? -12.110 -8.435 7.408 1.00 96.00 129 VAL A N 1
ATOM 937 C CA . VAL A 1 129 ? -12.504 -9.817 7.128 1.00 96.00 129 VAL A CA 1
ATOM 938 C C . VAL A 1 129 ? -11.739 -10.709 8.093 1.00 96.00 129 VAL A C 1
ATOM 940 O O . VAL A 1 129 ? -10.514 -10.615 8.182 1.00 96.00 129 VAL A O 1
ATOM 943 N N . ALA A 1 130 ? -12.447 -11.557 8.833 1.00 95.81 130 ALA A N 1
ATOM 944 C CA . ALA A 1 130 ? -11.837 -12.391 9.857 1.00 95.81 130 ALA A CA 1
ATOM 945 C C . ALA A 1 130 ? -12.398 -13.814 9.853 1.00 95.81 130 ALA A C 1
ATOM 947 O O . ALA A 1 130 ? -13.571 -14.034 9.554 1.00 95.81 130 ALA A O 1
ATOM 948 N N . ASP A 1 131 ? -11.555 -14.769 10.235 1.00 95.31 131 ASP A N 1
ATOM 949 C CA . ASP A 1 131 ? -11.945 -16.160 10.452 1.00 95.31 131 ASP A CA 1
ATOM 950 C C . ASP A 1 131 ? -11.408 -16.635 11.811 1.00 95.31 131 ASP A C 1
ATOM 952 O O . ASP A 1 131 ? -10.269 -16.332 12.187 1.00 95.31 131 ASP A O 1
ATOM 956 N N . ALA A 1 132 ? -12.219 -17.393 12.548 1.00 94.94 132 ALA A N 1
ATOM 957 C CA . ALA A 1 132 ? -11.789 -18.120 13.735 1.00 94.94 132 ALA A CA 1
ATOM 958 C C . ALA A 1 132 ? -11.226 -19.477 13.324 1.00 94.94 132 ALA A C 1
ATOM 960 O O . ALA A 1 132 ? -11.872 -20.233 12.603 1.00 94.94 132 ALA A O 1
ATOM 961 N N . VAL A 1 133 ? -10.042 -19.793 13.833 1.00 93.06 133 VAL A N 1
ATOM 962 C CA . VAL A 1 133 ? -9.380 -21.087 13.715 1.00 93.06 133 VAL A CA 1
ATOM 963 C C . VAL A 1 133 ? -9.444 -21.770 15.077 1.00 93.06 133 VAL A C 1
ATOM 965 O O . VAL A 1 133 ? -8.794 -21.340 16.037 1.00 93.06 133 VAL A O 1
ATOM 968 N N . PHE A 1 134 ? -10.238 -22.833 15.151 1.00 91.62 134 PHE A N 1
ATOM 969 C CA . PHE A 1 134 ? -10.425 -23.647 16.351 1.00 91.62 134 PHE A CA 1
ATOM 970 C C . PHE A 1 134 ? -9.219 -24.566 16.607 1.00 91.62 134 PHE A C 1
ATOM 972 O O . PHE A 1 134 ? -8.334 -24.730 15.757 1.00 91.62 134 PHE A O 1
ATOM 979 N N . VAL A 1 135 ? -9.177 -25.194 17.788 1.00 87.44 135 VAL A N 1
ATOM 980 C CA . VAL A 1 135 ? -8.062 -26.063 18.215 1.00 87.44 135 VAL A CA 1
ATOM 981 C C . VAL A 1 135 ? -7.840 -27.221 17.232 1.00 87.44 135 VAL A C 1
ATOM 983 O O . VAL A 1 135 ? -6.701 -27.601 16.965 1.00 87.44 135 VAL A O 1
ATOM 986 N N . ASN A 1 136 ? -8.914 -27.729 16.623 1.00 87.38 136 ASN A N 1
ATOM 987 C CA . ASN A 1 136 ? -8.891 -28.780 15.600 1.00 87.38 136 ASN A CA 1
ATOM 988 C C . ASN A 1 136 ? -8.558 -28.288 14.168 1.00 87.38 136 ASN A C 1
ATOM 990 O O . ASN A 1 136 ? -8.627 -29.082 13.232 1.00 87.38 136 ASN A O 1
ATOM 994 N N . HIS A 1 137 ? -8.206 -27.009 13.990 1.00 87.94 137 HIS A N 1
ATOM 995 C CA . HIS A 1 137 ? -7.953 -26.340 12.700 1.00 87.94 137 HIS A CA 1
ATOM 996 C C . HIS A 1 137 ? -9.164 -26.150 11.795 1.00 87.94 137 HIS A C 1
ATOM 998 O O . HIS A 1 137 ? -9.004 -25.872 10.607 1.00 87.94 137 HIS A O 1
ATOM 1004 N N . GLU A 1 138 ? -10.365 -26.251 12.348 1.00 89.88 138 GLU A N 1
ATOM 1005 C CA . GLU A 1 138 ? -11.558 -25.839 11.633 1.00 89.88 138 GLU A CA 1
ATOM 1006 C C . GLU A 1 138 ? -11.615 -24.308 11.557 1.00 89.88 138 GLU A C 1
ATOM 1008 O O . GLU A 1 138 ? -11.369 -23.625 12.552 1.00 89.88 138 GLU A O 1
ATOM 1013 N N . GLU A 1 139 ? -11.871 -23.778 10.361 1.00 91.56 139 GLU A N 1
ATOM 1014 C CA . GLU A 1 139 ? -11.909 -22.340 10.086 1.00 91.56 139 GLU A CA 1
ATOM 1015 C C . GLU A 1 139 ? -13.358 -21.913 9.831 1.00 91.56 139 GLU A C 1
ATOM 1017 O O . GLU A 1 139 ? -14.018 -22.465 8.948 1.00 91.56 139 GLU A O 1
ATOM 1022 N N . VAL A 1 140 ? -13.852 -20.941 10.602 1.00 94.38 140 VAL A N 1
ATOM 1023 C CA . VAL A 1 140 ? -15.221 -20.415 10.492 1.00 94.38 140 VAL A CA 1
ATOM 1024 C C . VAL A 1 140 ? -15.181 -18.892 10.319 1.00 94.38 140 VAL A C 1
ATOM 1026 O O . VAL A 1 140 ? -14.491 -18.225 11.094 1.00 94.38 140 VAL A O 1
ATOM 1029 N N . PRO A 1 141 ? -15.921 -18.318 9.351 1.00 95.19 141 PRO A N 1
ATOM 1030 C CA . PRO A 1 141 ? -16.005 -16.871 9.172 1.00 95.19 141 PRO A CA 1
ATOM 1031 C C . PRO A 1 141 ? -16.551 -16.151 10.409 1.00 95.19 141 PRO A C 1
ATOM 1033 O O . PRO A 1 141 ? -17.447 -16.651 11.095 1.00 95.19 141 PRO A O 1
ATOM 1036 N N . LEU A 1 142 ? -16.052 -14.942 10.653 1.00 97.00 142 LEU A N 1
ATOM 1037 C CA . LEU A 1 142 ? -16.481 -14.075 11.745 1.00 97.00 142 LEU A CA 1
ATOM 1038 C C . LEU A 1 142 ? -17.159 -12.809 11.225 1.00 97.00 142 LEU A C 1
ATOM 1040 O O . LEU A 1 142 ? -16.706 -12.187 10.268 1.00 97.00 142 LEU A O 1
ATOM 1044 N N . VAL A 1 143 ? -18.215 -12.387 11.920 1.00 96.38 143 VAL A N 1
ATOM 1045 C CA . VAL A 1 143 ? -18.919 -11.122 11.677 1.00 96.38 143 VAL A CA 1
ATOM 1046 C C . VAL A 1 143 ? -18.656 -10.170 12.845 1.00 96.38 143 VAL A C 1
ATOM 1048 O O . VAL A 1 143 ? -18.985 -10.526 13.979 1.00 96.38 143 VAL A O 1
ATOM 1051 N N . PRO A 1 144 ? -18.065 -8.981 12.634 1.00 96.12 144 PRO A N 1
ATOM 1052 C CA . PRO A 1 144 ? -17.847 -8.016 13.709 1.00 96.12 144 PRO A CA 1
ATOM 1053 C C . PRO A 1 144 ? -19.191 -7.427 14.153 1.00 96.12 144 PRO A C 1
ATOM 1055 O O . PRO A 1 144 ? -19.841 -6.729 13.380 1.00 96.12 144 PRO A O 1
ATOM 1058 N N . ILE A 1 145 ? -19.617 -7.691 15.389 1.00 95.31 145 ILE A N 1
ATOM 1059 C CA . ILE A 1 145 ? -20.930 -7.234 15.882 1.00 95.31 145 ILE A CA 1
ATOM 1060 C C . ILE A 1 145 ? -20.844 -6.014 16.796 1.00 95.31 145 ILE A C 1
ATOM 1062 O O . ILE A 1 145 ? -21.782 -5.225 16.854 1.00 95.31 145 ILE A O 1
ATOM 1066 N N . TYR A 1 146 ? -19.727 -5.845 17.502 1.00 95.75 146 TYR A N 1
ATOM 1067 C CA . TYR A 1 146 ? -19.500 -4.706 18.381 1.00 95.75 146 TYR A CA 1
ATOM 1068 C C . TYR A 1 146 ? -18.008 -4.436 18.510 1.00 95.75 146 TYR A C 1
ATOM 1070 O O . TYR A 1 146 ? -17.198 -5.357 18.616 1.00 95.75 146 TYR A O 1
ATOM 1078 N N . ARG A 1 147 ? -17.657 -3.158 18.541 1.00 93.88 147 ARG A N 1
ATOM 1079 C CA . ARG A 1 147 ? -16.322 -2.669 18.857 1.00 93.88 147 ARG A CA 1
ATOM 1080 C C . ARG A 1 147 ? -16.496 -1.443 19.726 1.00 93.88 147 ARG A C 1
ATOM 1082 O O . ARG A 1 147 ? -17.282 -0.555 19.395 1.00 93.88 147 ARG A O 1
ATOM 1089 N N . ASP A 1 148 ? -15.801 -1.424 20.846 1.00 96.00 148 ASP A N 1
ATOM 1090 C CA . ASP A 1 148 ? -15.900 -0.307 21.758 1.00 96.00 148 ASP A CA 1
ATOM 1091 C C . ASP A 1 148 ? -15.208 0.931 21.149 1.00 96.00 148 ASP A C 1
ATOM 1093 O O . ASP A 1 148 ? -14.100 0.808 20.626 1.00 96.00 148 ASP A O 1
ATOM 1097 N N . PRO A 1 149 ? -15.820 2.128 21.137 1.00 92.81 149 PRO A N 1
ATOM 1098 C CA . PRO A 1 149 ? -15.169 3.305 20.555 1.00 92.81 149 PRO A CA 1
ATOM 1099 C C . PRO A 1 149 ? -13.893 3.756 21.279 1.00 92.81 149 PRO A C 1
ATOM 1101 O O . PRO A 1 149 ? -13.039 4.395 20.659 1.00 92.81 149 PRO A O 1
ATOM 1104 N N . VAL A 1 150 ? -13.759 3.434 22.571 1.00 92.75 150 VAL A N 1
ATOM 1105 C CA . VAL A 1 150 ? -12.689 3.943 23.442 1.00 92.75 150 VAL A CA 1
ATOM 1106 C C . VAL A 1 150 ? -11.783 2.830 23.943 1.00 92.75 150 VAL A C 1
ATOM 1108 O O . VAL A 1 150 ? -10.578 2.965 23.766 1.00 92.75 150 VAL A O 1
ATOM 1111 N N . HIS A 1 151 ? -12.350 1.775 24.531 1.00 95.06 151 HIS A N 1
ATOM 1112 C CA . HIS A 1 151 ? -11.605 0.725 25.217 1.00 95.06 151 HIS A CA 1
ATOM 1113 C C . HIS A 1 151 ? -11.231 -0.430 24.310 1.00 95.06 151 HIS A C 1
ATOM 1115 O O . HIS A 1 151 ? -11.884 -0.700 23.303 1.00 95.06 151 HIS A O 1
ATOM 1121 N N . ASP A 1 152 ? -10.195 -1.175 24.692 1.00 95.44 152 ASP A N 1
ATOM 1122 C CA . ASP A 1 152 ? -9.626 -2.173 23.789 1.00 95.44 152 ASP A CA 1
ATOM 1123 C C . ASP A 1 152 ? -10.367 -3.519 23.829 1.00 95.44 152 ASP A C 1
ATOM 1125 O O . ASP A 1 152 ? -9.758 -4.564 24.059 1.00 95.44 152 ASP A O 1
ATOM 1129 N N . PHE A 1 153 ? -11.683 -3.524 23.598 1.00 97.50 153 PHE A N 1
ATOM 1130 C CA . PHE A 1 153 ? -12.482 -4.745 23.457 1.00 97.50 153 PHE A CA 1
ATOM 1131 C C . PHE A 1 153 ? -13.536 -4.677 22.343 1.00 97.50 153 PHE A C 1
ATOM 1133 O O . PHE A 1 153 ? -14.000 -3.616 21.923 1.00 97.50 153 PHE A O 1
ATOM 1140 N N . GLY A 1 154 ? -13.943 -5.852 21.875 1.00 97.69 154 GLY A N 1
ATOM 1141 C CA . GLY A 1 154 ? -15.020 -6.019 20.911 1.00 97.69 154 GLY A CA 1
ATOM 1142 C C . GLY A 1 154 ? -15.500 -7.465 20.832 1.00 97.69 154 GLY A C 1
ATOM 1143 O O . GLY A 1 154 ? -14.925 -8.366 21.446 1.00 97.69 154 GLY A O 1
ATOM 1144 N N . PHE A 1 155 ? -16.569 -7.679 20.069 1.00 98.38 155 PHE A N 1
ATOM 1145 C CA . PHE A 1 155 ? -17.172 -8.989 19.871 1.00 98.38 155 PHE A CA 1
ATOM 1146 C C . PHE A 1 155 ? -17.286 -9.329 18.387 1.00 98.38 155 PHE A C 1
ATOM 1148 O O . PHE A 1 155 ? -17.786 -8.542 17.575 1.00 98.38 155 PHE A O 1
ATOM 1155 N N . PHE A 1 156 ? -16.886 -10.552 18.064 1.00 98.50 156 PHE A N 1
ATOM 1156 C CA . PHE A 1 156 ? -17.239 -11.218 16.821 1.00 98.50 156 PHE A CA 1
ATOM 1157 C C . PHE A 1 156 ? -18.403 -12.177 17.051 1.00 98.50 156 PHE A C 1
ATOM 1159 O O . PHE A 1 156 ? -18.592 -12.702 18.149 1.00 98.50 156 PHE A O 1
ATOM 1166 N N . ARG A 1 157 ? -19.149 -12.445 15.983 1.00 97.88 157 ARG A N 1
ATOM 1167 C CA . ARG A 1 157 ? -20.123 -13.525 15.909 1.00 97.88 157 ARG A CA 1
ATOM 1168 C C . ARG A 1 157 ? -19.668 -14.578 14.903 1.00 97.88 157 ARG A C 1
ATOM 1170 O O . ARG A 1 157 ? -19.330 -14.226 13.777 1.00 97.88 157 ARG A O 1
ATOM 1177 N N . PHE A 1 158 ? -19.710 -15.845 15.291 1.00 97.06 158 PHE A N 1
ATOM 1178 C CA . PHE A 1 158 ? -19.565 -17.003 14.406 1.00 97.06 158 PHE A CA 1
ATOM 1179 C C . PHE A 1 158 ? -20.870 -17.801 14.374 1.00 97.06 158 PHE A C 1
ATOM 1181 O O . PHE A 1 158 ? -21.733 -17.620 15.231 1.00 97.06 158 PHE A O 1
ATOM 1188 N N . ASP A 1 159 ? -21.023 -18.683 13.390 1.00 96.00 159 ASP A N 1
ATOM 1189 C CA . ASP A 1 159 ? -22.120 -19.650 13.353 1.00 96.00 159 ASP A CA 1
ATOM 1190 C C . ASP A 1 159 ? -21.654 -20.980 13.973 1.00 96.00 159 ASP A C 1
ATOM 1192 O O . ASP A 1 159 ? -20.848 -21.685 13.356 1.00 96.00 159 ASP A O 1
ATOM 1196 N N . PRO A 1 160 ? -22.142 -21.366 15.169 1.00 94.81 160 PRO A N 1
ATOM 1197 C CA . PRO A 1 160 ? -21.753 -22.623 15.801 1.00 94.81 160 PRO A CA 1
ATOM 1198 C C . PRO A 1 160 ? -22.082 -23.857 14.958 1.00 94.81 160 PRO A C 1
ATOM 1200 O O . PRO A 1 160 ? -21.408 -24.872 15.095 1.00 94.81 160 PRO A O 1
ATOM 1203 N N . ALA A 1 161 ? -23.080 -23.789 14.068 1.00 93.50 161 ALA A N 1
ATOM 1204 C CA . ALA A 1 161 ? -23.434 -24.903 13.189 1.00 93.50 161 ALA A CA 1
ATOM 1205 C C . ALA A 1 161 ? -22.394 -25.144 12.080 1.00 93.50 161 ALA A C 1
ATOM 1207 O O . ALA A 1 161 ? -22.374 -26.220 11.477 1.00 93.50 161 ALA A O 1
ATOM 1208 N N . GLN A 1 162 ? -21.524 -24.164 11.808 1.00 93.44 162 GLN A N 1
ATOM 1209 C CA . GLN A 1 162 ? -20.407 -24.323 10.877 1.00 93.44 162 GLN A CA 1
ATOM 1210 C C . GLN A 1 162 ? -19.210 -25.035 11.505 1.00 93.44 162 GLN A C 1
ATOM 1212 O O . GLN A 1 162 ? -18.362 -25.497 10.750 1.00 93.44 162 GLN A O 1
ATOM 1217 N N . VAL A 1 163 ? -19.174 -25.185 12.836 1.00 92.94 163 VAL A N 1
ATOM 1218 C CA . VAL A 1 163 ? -18.195 -26.023 13.538 1.00 92.94 163 VAL A CA 1
ATOM 1219 C C . VAL A 1 163 ? -18.706 -27.466 13.569 1.00 92.94 163 VAL A C 1
ATOM 1221 O O . VAL A 1 163 ? -19.614 -27.822 14.316 1.00 92.94 163 VAL A O 1
ATOM 1224 N N . ARG A 1 164 ? -18.140 -28.313 12.717 1.00 91.00 164 ARG A N 1
ATOM 1225 C CA . ARG A 1 164 ? -18.599 -29.675 12.423 1.00 91.00 164 ARG A CA 1
ATOM 1226 C C . ARG A 1 164 ? -17.884 -30.731 13.246 1.00 91.00 164 ARG A C 1
ATOM 1228 O O . ARG A 1 164 ? -18.503 -31.734 13.599 1.00 91.00 164 ARG A O 1
ATOM 1235 N N . PHE A 1 165 ? -16.588 -30.557 13.500 1.00 89.88 165 PHE A N 1
ATOM 1236 C CA . PHE A 1 165 ? -15.759 -31.606 14.099 1.00 89.88 165 PHE A CA 1
ATOM 1237 C C . PHE A 1 165 ? -15.447 -31.353 15.573 1.00 89.88 165 PHE A C 1
ATOM 1239 O O . PHE A 1 165 ? -15.291 -32.313 16.327 1.00 89.88 165 PHE A O 1
ATOM 1246 N N . GLN A 1 166 ? -15.375 -30.092 16.006 1.00 87.19 166 GLN A N 1
ATOM 1247 C CA . GLN A 1 166 ? -15.232 -29.765 17.423 1.00 87.19 166 GLN A CA 1
ATOM 1248 C C . GLN A 1 166 ? -16.616 -29.712 18.078 1.00 87.19 166 GLN A C 1
ATOM 1250 O O . GLN A 1 166 ? -17.301 -28.695 18.056 1.00 87.19 166 GLN A O 1
ATOM 1255 N N . THR A 1 167 ? -17.042 -30.841 18.643 1.00 79.19 167 THR A N 1
ATOM 1256 C CA . THR A 1 167 ? -18.390 -30.987 19.213 1.00 79.19 167 THR A CA 1
ATOM 1257 C C . THR A 1 167 ? -18.573 -30.278 20.551 1.00 79.19 167 THR A C 1
ATOM 1259 O O . THR A 1 167 ? -19.707 -29.988 20.925 1.00 79.19 167 THR A O 1
ATOM 1262 N N . ASP A 1 168 ? -17.480 -30.028 21.277 1.00 85.50 168 ASP A N 1
ATOM 1263 C CA . ASP A 1 168 ? -17.500 -29.289 22.537 1.00 85.50 168 ASP A CA 1
ATOM 1264 C C . ASP A 1 168 ? -17.025 -27.846 22.319 1.00 85.50 168 ASP A C 1
ATOM 1266 O O . ASP A 1 168 ? -15.900 -27.591 21.878 1.00 85.50 168 ASP A O 1
ATOM 1270 N N . LEU A 1 169 ? -17.919 -26.903 22.601 1.00 91.19 169 LEU A N 1
ATOM 1271 C CA . LEU A 1 169 ? -17.703 -25.464 22.470 1.00 91.19 169 LEU A CA 1
ATOM 1272 C C . LEU A 1 169 ? -18.020 -24.807 23.822 1.00 91.19 169 LEU A C 1
ATOM 1274 O O . LEU A 1 169 ? -19.079 -24.199 23.976 1.00 91.19 169 LEU A O 1
ATOM 1278 N N . PRO A 1 170 ? -17.157 -24.975 24.834 1.00 94.69 170 PRO A N 1
ATOM 1279 C CA . PRO A 1 170 ? -17.410 -24.421 26.152 1.00 94.69 170 PRO A CA 1
ATOM 1280 C C . PRO A 1 170 ? -17.482 -22.891 26.094 1.00 94.69 170 PRO A C 1
ATOM 1282 O O . PRO A 1 170 ? -16.941 -22.248 25.195 1.00 94.69 170 PRO A O 1
ATOM 1285 N N . GLU A 1 171 ? -18.170 -22.303 27.066 1.00 96.06 171 GLU A N 1
ATOM 1286 C CA . GLU A 1 171 ? -18.225 -20.854 27.259 1.00 96.06 171 GLU A CA 1
ATOM 1287 C C . GLU A 1 171 ? -17.328 -20.495 28.440 1.00 96.06 171 GLU A C 1
ATOM 1289 O O . GLU A 1 171 ? -17.390 -21.155 29.480 1.00 96.06 171 GLU A O 1
ATOM 1294 N N . ILE A 1 172 ? -16.510 -19.450 28.306 1.00 97.56 172 ILE A N 1
ATOM 1295 C CA . ILE A 1 172 ? -15.690 -18.952 29.415 1.00 97.56 172 ILE A CA 1
ATOM 1296 C C . ILE A 1 172 ? -16.485 -17.886 30.181 1.00 97.56 172 ILE A C 1
ATOM 1298 O O . ILE A 1 172 ? -16.772 -16.822 29.621 1.00 97.56 172 ILE A O 1
ATOM 1302 N N . PRO A 1 173 ? -16.820 -18.106 31.468 1.00 97.38 173 PRO A N 1
ATOM 1303 C CA . PRO A 1 173 ? -17.553 -17.119 32.253 1.00 97.38 173 PRO A CA 1
ATOM 1304 C C . PRO A 1 173 ? -16.714 -15.866 32.524 1.00 97.38 173 PRO A C 1
ATOM 1306 O O . PRO A 1 173 ? -15.561 -15.969 32.950 1.00 97.38 173 PRO A O 1
ATOM 1309 N N . LEU A 1 174 ? -17.317 -14.685 32.356 1.00 98.31 174 LEU A N 1
ATOM 1310 C CA . LEU A 1 174 ? -16.708 -13.400 32.716 1.00 98.31 174 LEU A CA 1
ATOM 1311 C C . LEU A 1 174 ? -17.008 -13.063 34.185 1.00 98.31 174 LEU A C 1
ATOM 1313 O O . LEU A 1 174 ? -18.172 -12.972 34.581 1.00 98.31 174 LEU A O 1
ATOM 1317 N N . ARG A 1 175 ? -15.963 -12.884 35.001 1.00 97.62 175 ARG A N 1
ATOM 1318 C CA . ARG A 1 175 ? -16.044 -12.638 36.453 1.00 97.62 175 ARG A CA 1
ATOM 1319 C C . ARG A 1 175 ? -15.096 -11.517 36.911 1.00 97.62 175 ARG A C 1
ATOM 1321 O O . ARG A 1 175 ? -14.163 -11.789 37.672 1.00 97.62 175 ARG A O 1
ATOM 1328 N N . PRO A 1 176 ? -15.321 -10.255 36.480 1.00 96.31 176 PRO A N 1
ATOM 1329 C CA . PRO A 1 176 ? -14.506 -9.115 36.925 1.00 96.31 176 PRO A CA 1
ATOM 1330 C C . PRO A 1 176 ? -14.456 -8.976 38.456 1.00 96.31 176 PRO A C 1
ATOM 1332 O O . PRO A 1 176 ? -13.426 -8.613 39.015 1.00 96.31 176 PRO A O 1
ATOM 1335 N N . ASP A 1 177 ? -15.523 -9.371 39.158 1.00 95.75 177 ASP A N 1
ATOM 1336 C CA . ASP A 1 177 ? -15.649 -9.323 40.621 1.00 95.75 177 ASP A CA 1
ATOM 1337 C C . ASP A 1 177 ? -14.635 -10.204 41.383 1.00 95.75 177 ASP A C 1
ATOM 1339 O O . ASP A 1 177 ? -14.438 -10.040 42.591 1.00 95.75 177 ASP A O 1
ATOM 1343 N N . LEU A 1 178 ? -13.980 -11.143 40.693 1.00 96.25 178 LEU A N 1
ATOM 1344 C CA . LEU A 1 178 ? -12.969 -12.032 41.269 1.00 96.25 178 LEU A CA 1
ATOM 1345 C C . LEU A 1 178 ? -11.529 -11.528 41.077 1.00 96.25 178 LEU A C 1
ATOM 1347 O O . LEU A 1 178 ? -10.599 -12.144 41.609 1.00 96.25 178 LEU A O 1
ATOM 1351 N N . ALA A 1 179 ? -11.323 -10.419 40.360 1.00 94.69 179 ALA A N 1
ATOM 1352 C CA . ALA A 1 179 ? -10.008 -9.812 40.201 1.00 94.69 179 ALA A CA 1
ATOM 1353 C C . ALA A 1 179 ? -9.516 -9.227 41.536 1.00 94.69 179 ALA A C 1
ATOM 1355 O O . ALA A 1 179 ? -10.105 -8.307 42.099 1.00 94.69 179 ALA A O 1
ATOM 1356 N N . LYS A 1 180 ? -8.421 -9.783 42.069 1.00 94.31 180 LYS A N 1
ATOM 1357 C CA . LYS A 1 180 ? -7.794 -9.355 43.328 1.00 94.31 180 LYS A CA 1
ATOM 1358 C C . LYS A 1 180 ? -6.278 -9.390 43.191 1.00 94.31 180 LYS A C 1
ATOM 1360 O O . LYS A 1 180 ? -5.727 -10.260 42.516 1.00 94.31 180 LYS A O 1
ATOM 1365 N N . VAL A 1 181 ? -5.597 -8.456 43.851 1.00 93.00 181 VAL A N 1
ATOM 1366 C CA . VAL A 1 181 ? -4.133 -8.503 43.965 1.00 93.00 181 VAL A CA 1
ATOM 1367 C C . VAL A 1 181 ? -3.737 -9.794 44.686 1.00 93.00 181 VAL A C 1
ATOM 1369 O O . VAL A 1 181 ? -4.303 -10.131 45.724 1.00 93.00 181 VAL A O 1
ATOM 1372 N N . GLY A 1 182 ? -2.778 -10.520 44.118 1.00 92.00 182 GLY A N 1
ATOM 1373 C CA . GLY A 1 182 ? -2.322 -11.823 44.596 1.00 92.00 182 GLY A CA 1
ATOM 1374 C C . GLY A 1 182 ? -3.016 -13.025 43.951 1.00 92.00 182 GLY A C 1
ATOM 1375 O O . GLY A 1 182 ? -2.564 -14.145 44.175 1.00 92.00 182 GLY A O 1
ATOM 1376 N N . THR A 1 183 ? -4.059 -12.836 43.133 1.00 94.00 183 THR A N 1
ATOM 1377 C CA . THR A 1 183 ? -4.710 -13.947 42.418 1.00 94.00 183 THR A CA 1
ATOM 1378 C C . THR A 1 183 ? -3.747 -14.569 41.397 1.00 94.00 183 THR A C 1
ATOM 1380 O O . THR A 1 183 ? -3.278 -13.853 40.503 1.00 94.00 183 THR A O 1
ATOM 1383 N N . PRO A 1 184 ? -3.453 -15.884 41.482 1.00 93.44 184 PRO A N 1
ATOM 1384 C CA . PRO A 1 184 ? -2.730 -16.598 40.436 1.00 93.44 184 PRO A CA 1
ATOM 1385 C C . PRO A 1 184 ? -3.561 -16.654 39.154 1.00 93.44 184 PRO A C 1
ATOM 1387 O O . PRO A 1 184 ? -4.759 -16.942 39.202 1.00 93.44 184 PRO A O 1
ATOM 1390 N N . ILE A 1 185 ? -2.917 -16.413 38.016 1.00 94.19 185 ILE A N 1
ATOM 1391 C CA . ILE A 1 185 ? -3.562 -16.371 36.704 1.00 94.19 185 ILE A CA 1
ATOM 1392 C C . ILE A 1 185 ? -2.856 -17.257 35.675 1.00 94.19 185 ILE A C 1
ATOM 1394 O O . ILE A 1 185 ? -1.671 -17.601 35.812 1.00 94.19 185 ILE A O 1
ATOM 1398 N N . ARG A 1 186 ? -3.595 -17.606 34.621 1.00 93.25 186 ARG A N 1
ATOM 1399 C CA . ARG A 1 186 ? -3.072 -18.171 33.371 1.00 93.25 186 ARG A CA 1
ATOM 1400 C C . ARG A 1 186 ? -3.602 -17.355 32.198 1.00 93.25 186 ARG A C 1
ATOM 1402 O O . ARG A 1 186 ? -4.806 -17.136 32.102 1.00 93.25 186 ARG A O 1
ATOM 1409 N N . VAL A 1 187 ? -2.711 -16.916 31.318 1.00 92.44 187 VAL A N 1
ATOM 1410 C CA . VAL A 1 187 ? -3.073 -16.318 30.028 1.00 92.44 187 VAL A CA 1
ATOM 1411 C C . VAL A 1 187 ? -2.913 -17.393 28.972 1.00 92.44 187 VAL A C 1
ATOM 1413 O O . VAL A 1 187 ? -1.835 -17.971 28.853 1.00 92.44 187 VAL A O 1
ATOM 1416 N N . VAL A 1 188 ? -3.986 -17.691 28.248 1.00 89.69 188 VAL A N 1
ATOM 1417 C CA . VAL A 1 188 ? -4.006 -18.790 27.279 1.00 89.69 188 VAL A CA 1
ATOM 1418 C C . VAL A 1 188 ? -4.352 -18.241 25.908 1.00 89.69 188 VAL A C 1
ATOM 1420 O O . VAL A 1 188 ? -5.433 -17.691 25.728 1.00 89.69 188 VAL A O 1
ATOM 1423 N N . GLY A 1 189 ? -3.456 -18.396 24.939 1.00 85.25 189 GLY A N 1
ATOM 1424 C CA . GLY A 1 189 ? -3.688 -17.869 23.599 1.00 85.25 189 GLY A CA 1
ATOM 1425 C C . GLY A 1 189 ? -2.588 -18.184 22.608 1.00 85.25 189 GLY A C 1
ATOM 1426 O O . GLY A 1 189 ? -1.647 -18.914 22.904 1.00 85.25 189 GLY A O 1
ATOM 1427 N N . ASN A 1 190 ? -2.732 -17.657 21.401 1.00 76.50 190 ASN A N 1
ATOM 1428 C CA . ASN A 1 190 ? -1.756 -17.827 20.337 1.00 76.50 190 ASN A CA 1
ATOM 1429 C C . ASN A 1 190 ? -0.636 -16.792 20.502 1.00 76.50 190 ASN A C 1
ATOM 1431 O O . ASN A 1 190 ? -0.800 -15.655 20.079 1.00 76.50 190 ASN A O 1
ATOM 1435 N N . ASP A 1 191 ? 0.476 -17.154 21.138 1.00 63.38 191 ASP A N 1
ATOM 1436 C CA . ASP A 1 191 ? 1.610 -16.242 21.291 1.00 63.38 191 ASP A CA 1
ATOM 1437 C C . ASP A 1 191 ? 2.630 -16.478 20.164 1.00 63.38 191 ASP A C 1
ATOM 1439 O O . ASP A 1 191 ? 2.991 -17.614 19.861 1.00 63.38 191 ASP A O 1
ATOM 1443 N N . ASN A 1 192 ? 3.053 -15.407 19.494 1.00 58.75 192 ASN A N 1
ATOM 1444 C CA . ASN A 1 192 ? 3.952 -15.403 18.335 1.00 58.75 192 ASN A CA 1
ATOM 1445 C C . ASN A 1 192 ? 3.499 -16.276 17.140 1.00 58.75 192 ASN A C 1
ATOM 1447 O O . ASN A 1 192 ? 4.319 -16.878 16.449 1.00 58.75 192 ASN A O 1
ATOM 1451 N N . ALA A 1 193 ? 2.187 -16.370 16.895 1.00 58.75 193 ALA A N 1
ATOM 1452 C CA . ALA A 1 193 ? 1.590 -17.266 15.893 1.00 58.75 193 ALA A CA 1
ATOM 1453 C C . ALA A 1 193 ? 1.899 -18.773 16.107 1.00 58.75 193 ALA A C 1
ATOM 1455 O O . ALA A 1 193 ? 1.595 -19.598 15.236 1.00 58.75 193 ALA A O 1
ATOM 1456 N N . GLU A 1 194 ? 2.448 -19.146 17.270 1.00 56.94 194 GLU A N 1
ATOM 1457 C CA . GLU A 1 194 ? 2.622 -20.523 17.719 1.00 56.94 194 GLU A CA 1
ATOM 1458 C C . GLU A 1 194 ? 1.389 -20.984 18.512 1.00 56.94 194 GLU A C 1
ATOM 1460 O O . GLU A 1 194 ? 0.928 -20.341 19.455 1.00 56.94 194 GLU A O 1
ATOM 1465 N N . LYS A 1 195 ? 0.824 -22.131 18.117 1.00 59.44 195 LYS A N 1
ATOM 1466 C CA . LYS A 1 195 ? -0.450 -22.630 18.657 1.00 59.44 195 LYS A CA 1
ATOM 1467 C C . LYS A 1 195 ? -0.417 -22.750 20.189 1.00 59.44 195 LYS A C 1
ATOM 1469 O O . LYS A 1 195 ? 0.433 -23.447 20.724 1.00 59.44 195 LYS A O 1
ATOM 1474 N N . VAL A 1 196 ? -1.414 -22.131 20.829 1.00 70.88 196 VAL A N 1
ATOM 1475 C CA . VAL A 1 196 ? -1.806 -22.200 22.252 1.00 70.88 196 VAL A CA 1
ATOM 1476 C C . VAL A 1 196 ? -0.633 -22.286 23.237 1.00 70.88 196 VAL A C 1
ATOM 1478 O O . VAL A 1 196 ? -0.223 -23.365 23.662 1.00 70.88 196 VAL A O 1
ATOM 1481 N N . GLN A 1 197 ? -0.150 -21.125 23.666 1.00 82.44 197 GLN A N 1
ATOM 1482 C CA . GLN A 1 197 ? 0.746 -20.973 24.805 1.00 82.44 197 GLN A CA 1
ATOM 1483 C C . GLN A 1 197 ? -0.046 -20.671 26.083 1.00 82.44 197 GLN A C 1
ATOM 1485 O O . GLN A 1 197 ? -1.071 -19.987 26.056 1.00 82.44 197 GLN A O 1
ATOM 1490 N N . ILE A 1 198 ? 0.442 -21.191 27.210 1.00 88.62 198 ILE A N 1
ATOM 1491 C CA . ILE A 1 198 ? -0.146 -21.008 28.540 1.00 88.62 198 ILE A CA 1
ATOM 1492 C C . ILE A 1 198 ? 0.888 -20.294 29.408 1.00 88.62 198 ILE A C 1
ATOM 1494 O O . ILE A 1 198 ? 1.885 -20.888 29.819 1.00 88.62 198 ILE A O 1
ATOM 1498 N N . LEU A 1 199 ? 0.649 -19.018 29.697 1.00 89.00 199 LEU A N 1
ATOM 1499 C CA . LEU A 1 199 ? 1.581 -18.164 30.426 1.00 89.00 199 LEU A CA 1
ATOM 1500 C C . LEU A 1 199 ? 1.104 -17.963 31.873 1.00 89.00 199 LEU A C 1
ATOM 1502 O O . LEU A 1 199 ? 0.014 -17.424 32.091 1.00 89.00 199 LEU A O 1
ATOM 1506 N N . PRO A 1 200 ? 1.882 -18.387 32.885 1.00 91.06 200 PRO A N 1
ATOM 1507 C CA . PRO A 1 200 ? 1.548 -18.151 34.282 1.00 91.06 200 PRO A CA 1
ATOM 1508 C C . PRO A 1 200 ? 1.854 -16.713 34.711 1.00 91.06 200 PRO A C 1
ATOM 1510 O O . PRO A 1 200 ? 2.803 -16.092 34.237 1.00 91.06 200 PRO A O 1
ATOM 1513 N N . GLY A 1 201 ? 1.075 -16.208 35.667 1.00 90.31 201 GLY A N 1
ATOM 1514 C CA . GLY A 1 201 ? 1.314 -14.916 36.307 1.00 90.31 201 GLY A CA 1
ATOM 1515 C C . GLY A 1 201 ? 0.572 -14.781 37.635 1.00 90.31 201 GLY A C 1
ATOM 1516 O O . GLY A 1 201 ? -0.188 -15.664 38.035 1.00 90.31 201 GLY A O 1
ATOM 1517 N N . ILE A 1 202 ? 0.784 -13.659 38.322 1.00 91.44 202 ILE A N 1
ATOM 1518 C CA . ILE A 1 202 ? 0.041 -13.266 39.529 1.00 91.44 202 ILE A CA 1
ATOM 1519 C C . ILE A 1 202 ? -0.366 -11.803 39.371 1.00 91.44 202 ILE A C 1
ATOM 1521 O O . ILE A 1 202 ? 0.490 -10.965 39.072 1.00 91.44 202 ILE A O 1
ATOM 1525 N N . LEU A 1 203 ? -1.646 -11.485 39.583 1.00 91.88 203 LEU A N 1
ATOM 1526 C CA . LEU A 1 203 ? -2.118 -10.099 39.547 1.00 91.88 203 LEU A CA 1
ATOM 1527 C C . LEU A 1 203 ? -1.404 -9.268 40.619 1.00 91.88 203 LEU A C 1
ATOM 1529 O O . LEU A 1 203 ? -1.564 -9.498 41.815 1.00 91.88 203 LEU A O 1
ATOM 1533 N N . ALA A 1 204 ? -0.621 -8.290 40.183 1.00 90.62 204 ALA A N 1
ATOM 1534 C CA . ALA A 1 204 ? 0.182 -7.425 41.038 1.00 90.62 204 ALA A CA 1
ATOM 1535 C C . ALA A 1 204 ? -0.520 -6.096 41.350 1.00 90.62 204 ALA A C 1
ATOM 1537 O O . ALA A 1 204 ? -0.310 -5.531 42.421 1.00 90.62 204 ALA A O 1
ATOM 1538 N N . LYS A 1 205 ? -1.337 -5.585 40.420 1.00 90.38 205 LYS A N 1
ATOM 1539 C CA . LYS A 1 205 ? -2.007 -4.282 40.539 1.00 90.38 205 LYS A CA 1
ATOM 1540 C C . LYS A 1 205 ? -3.333 -4.271 39.771 1.00 90.38 205 LYS A C 1
ATOM 1542 O O . LYS A 1 205 ? -3.408 -4.922 38.731 1.00 90.38 205 LYS A O 1
ATOM 1547 N N . LEU A 1 206 ? -4.334 -3.529 40.261 1.00 91.56 206 LEU A N 1
ATOM 1548 C CA . LEU A 1 206 ? -5.649 -3.361 39.609 1.00 91.56 206 LEU A CA 1
ATOM 1549 C C . LEU A 1 206 ? -5.940 -1.917 39.148 1.00 91.56 206 LEU A C 1
ATOM 1551 O O . LEU A 1 206 ? -6.830 -1.679 38.344 1.00 91.56 206 LEU A O 1
ATOM 1555 N N . ASP A 1 207 ? -5.182 -0.953 39.655 1.00 89.00 207 ASP A N 1
ATOM 1556 C CA . ASP A 1 207 ? -5.305 0.491 39.433 1.00 89.00 207 ASP A CA 1
ATOM 1557 C C . ASP A 1 207 ? -4.101 1.019 38.625 1.00 89.00 207 ASP A C 1
ATOM 1559 O O . ASP A 1 207 ? -3.488 2.046 38.937 1.00 89.00 207 ASP A O 1
ATOM 1563 N N . ARG A 1 208 ? -3.649 0.264 37.618 1.00 89.19 208 ARG A N 1
ATOM 1564 C CA . ARG A 1 208 ? -2.596 0.739 36.709 1.00 89.19 208 ARG A CA 1
ATOM 1565 C C . ARG A 1 208 ? -3.208 1.719 35.711 1.00 89.19 208 ARG A C 1
ATOM 1567 O O . ARG A 1 208 ? -4.334 1.531 35.270 1.00 89.19 208 ARG A O 1
ATOM 1574 N N . ALA A 1 209 ? -2.450 2.740 35.324 1.00 88.12 209 ALA A N 1
ATOM 1575 C CA . ALA A 1 209 ? -2.835 3.591 34.205 1.00 88.12 209 ALA A CA 1
ATOM 1576 C C . ALA A 1 209 ? -2.922 2.779 32.900 1.00 88.12 209 ALA A C 1
ATOM 1578 O O . ALA A 1 209 ? -2.187 1.799 32.724 1.00 88.12 209 ALA A O 1
ATOM 1579 N N . ALA A 1 210 ? -3.797 3.211 31.995 1.00 88.25 210 ALA A N 1
ATOM 1580 C CA . ALA A 1 210 ? -3.895 2.654 30.654 1.00 88.25 210 ALA A CA 1
ATOM 1581 C C . ALA A 1 210 ? -2.532 2.665 29.921 1.00 88.25 210 ALA A C 1
ATOM 1583 O O . ALA A 1 210 ? -1.687 3.531 30.185 1.00 88.25 210 ALA A O 1
ATOM 1584 N N . PRO A 1 211 ? -2.273 1.684 29.038 1.00 84.62 211 PRO A N 1
ATOM 1585 C CA . PRO A 1 211 ? -1.045 1.629 28.254 1.00 84.62 211 PRO A CA 1
ATOM 1586 C C . PRO A 1 211 ? -0.912 2.835 27.315 1.00 84.62 211 PRO A C 1
ATOM 1588 O O . PRO A 1 211 ? -1.894 3.298 26.741 1.00 84.62 211 PRO A O 1
ATOM 1591 N N . GLN A 1 212 ? 0.329 3.294 27.126 1.00 83.69 212 GLN A N 1
ATOM 1592 C CA . GLN A 1 212 ? 0.676 4.324 26.150 1.00 83.69 212 GLN A CA 1
ATOM 1593 C C . GLN A 1 212 ? 1.484 3.691 25.006 1.00 83.69 212 GLN A C 1
ATOM 1595 O O . GLN A 1 212 ? 2.681 3.442 25.150 1.00 83.69 212 GLN A O 1
ATOM 1600 N N . TYR A 1 213 ? 0.825 3.410 23.884 1.00 80.06 213 TYR A N 1
ATOM 1601 C CA . TYR A 1 213 ? 1.392 2.772 22.688 1.00 80.06 213 TYR A CA 1
ATOM 1602 C C . TYR A 1 213 ? 2.036 3.762 21.706 1.00 80.06 213 TYR A C 1
ATOM 1604 O O . TYR A 1 213 ? 2.634 3.361 20.711 1.00 80.06 213 TYR A O 1
ATOM 1612 N N . GLY A 1 214 ? 1.946 5.062 21.983 1.00 80.69 214 GLY A N 1
ATOM 1613 C CA . GLY A 1 214 ? 2.568 6.115 21.187 1.00 80.69 214 GLY A CA 1
ATOM 1614 C C . GLY A 1 214 ? 1.735 7.389 21.182 1.00 80.69 214 GLY A C 1
ATOM 1615 O O . GLY A 1 214 ? 0.634 7.429 21.725 1.00 80.69 214 GLY A O 1
ATOM 1616 N N . LEU A 1 215 ? 2.263 8.443 20.559 1.00 77.69 215 LEU A N 1
ATOM 1617 C CA . LEU A 1 215 ? 1.593 9.749 20.499 1.00 77.69 215 LEU A CA 1
ATOM 1618 C C . LEU A 1 215 ? 0.464 9.808 19.459 1.00 77.69 215 LEU A C 1
ATOM 1620 O O . LEU A 1 215 ? -0.423 10.644 19.576 1.00 77.69 215 LEU A O 1
ATOM 1624 N N . THR A 1 216 ? 0.515 8.960 18.430 1.00 78.31 216 THR A N 1
ATOM 1625 C CA . THR A 1 216 ? -0.364 9.057 17.251 1.00 78.31 216 THR A CA 1
ATOM 1626 C C . THR A 1 216 ? -1.249 7.830 17.039 1.00 78.31 216 THR A C 1
ATOM 1628 O O . THR A 1 216 ? -2.221 7.902 16.294 1.00 78.31 216 THR A O 1
ATOM 1631 N N . GLY A 1 217 ? -0.932 6.705 17.681 1.00 83.94 217 GLY A N 1
ATOM 1632 C CA . GLY A 1 217 ? -1.736 5.484 17.609 1.00 83.94 217 GLY A CA 1
ATOM 1633 C C . GLY A 1 217 ? -2.894 5.474 18.605 1.00 83.94 217 GLY A C 1
ATOM 1634 O O . GLY A 1 217 ? -3.078 6.402 19.404 1.00 83.94 217 GLY A O 1
ATOM 1635 N N . TYR A 1 218 ? -3.665 4.398 18.568 1.00 89.88 218 TYR A N 1
ATOM 1636 C CA . TYR A 1 218 ? -4.659 4.066 19.572 1.00 89.88 218 TYR A CA 1
ATOM 1637 C C . TYR A 1 218 ? -4.040 4.024 20.975 1.00 89.88 218 TYR A C 1
ATOM 1639 O O . TYR A 1 218 ? -2.983 3.433 21.201 1.00 89.88 218 TYR A O 1
ATOM 1647 N N . ASN A 1 219 ? -4.736 4.627 21.934 1.00 90.44 219 ASN A N 1
ATOM 1648 C CA . ASN A 1 219 ? -4.460 4.456 23.354 1.00 90.44 219 ASN A CA 1
ATOM 1649 C C . ASN A 1 219 ? -5.796 4.354 24.076 1.00 90.44 219 ASN A C 1
ATOM 1651 O O . ASN A 1 219 ? -6.731 5.095 23.755 1.00 90.44 219 ASN A O 1
ATOM 1655 N N . ASP A 1 220 ? -5.875 3.476 25.064 1.00 92.12 220 ASP A N 1
ATOM 1656 C CA . ASP A 1 220 ? -7.026 3.458 25.955 1.00 92.12 220 ASP A CA 1
ATOM 1657 C C . ASP A 1 220 ? -6.936 4.640 26.938 1.00 92.12 220 ASP A C 1
ATOM 1659 O O . ASP A 1 220 ? -5.851 5.155 27.226 1.00 92.12 220 ASP A O 1
ATOM 1663 N N . PHE A 1 221 ? -8.074 5.119 27.421 1.00 93.31 221 PHE A N 1
ATOM 1664 C CA . PHE A 1 221 ? -8.158 6.253 28.338 1.00 93.31 221 PHE A CA 1
ATOM 1665 C C . PHE A 1 221 ? -9.443 6.186 29.145 1.00 93.31 221 PHE A C 1
ATOM 1667 O O . PHE A 1 221 ? -10.356 5.435 28.821 1.00 93.31 221 PHE A O 1
ATOM 1674 N N . ASN A 1 222 ? -9.499 6.984 30.211 1.00 94.38 222 ASN A N 1
ATOM 1675 C CA . ASN A 1 222 ? -10.593 6.954 31.174 1.00 94.38 222 ASN A CA 1
ATOM 1676 C C . ASN A 1 222 ? -10.850 5.553 31.742 1.00 94.38 222 ASN A C 1
ATOM 1678 O O . ASN A 1 222 ? -11.973 5.245 32.087 1.00 94.38 222 ASN A O 1
ATOM 1682 N N . THR A 1 223 ? -9.827 4.706 31.860 1.00 94.19 223 THR A N 1
ATOM 1683 C CA . THR A 1 223 ? -9.959 3.371 32.445 1.00 94.19 223 THR A CA 1
ATOM 1684 C C . THR A 1 223 ? -8.677 2.963 33.159 1.00 94.19 223 THR A C 1
ATOM 1686 O O . THR A 1 223 ? -7.589 3.485 32.885 1.00 94.19 223 THR A O 1
ATOM 1689 N N . PHE A 1 224 ? -8.806 2.025 34.092 1.00 93.19 224 PHE A N 1
ATOM 1690 C CA . PHE A 1 224 ? -7.662 1.368 34.709 1.00 93.19 224 PHE A CA 1
ATOM 1691 C C . PHE A 1 224 ? -7.324 0.080 33.973 1.00 93.19 224 PHE A C 1
ATOM 1693 O O . PHE A 1 224 ? -8.171 -0.548 33.351 1.00 93.19 224 PHE A O 1
ATOM 1700 N N . TYR A 1 225 ? -6.077 -0.342 34.106 1.00 93.75 225 TYR A N 1
ATOM 1701 C CA . TYR A 1 225 ? -5.609 -1.652 33.692 1.00 93.75 225 TYR A CA 1
ATOM 1702 C C . TYR A 1 225 ? -5.132 -2.446 34.902 1.00 93.75 225 TYR A C 1
ATOM 1704 O O . TYR A 1 225 ? -4.679 -1.896 35.911 1.00 93.75 225 TYR A O 1
ATOM 1712 N N . TYR A 1 226 ? -5.177 -3.765 34.781 1.00 93.81 226 TYR A N 1
ATOM 1713 C CA . TYR A 1 226 ? -4.506 -4.657 35.711 1.00 93.81 226 TYR A CA 1
ATOM 1714 C C . TYR A 1 226 ? -3.118 -4.995 35.177 1.00 93.81 226 TYR A C 1
ATOM 1716 O O . TYR A 1 226 ? -2.854 -4.934 33.973 1.00 93.81 226 TYR A O 1
ATOM 1724 N N . ALA A 1 227 ? -2.217 -5.356 36.083 1.00 89.62 227 ALA A N 1
ATOM 1725 C CA . ALA A 1 227 ? -0.879 -5.798 35.722 1.00 89.62 227 ALA A CA 1
ATOM 1726 C C . ALA A 1 227 ? -0.480 -7.061 36.463 1.00 89.62 227 ALA A C 1
ATOM 1728 O O . ALA A 1 227 ? -0.775 -7.218 37.648 1.00 89.62 227 ALA A O 1
ATOM 1729 N N . ALA A 1 228 ? 0.265 -7.914 35.768 1.00 87.50 228 ALA A N 1
ATOM 1730 C CA . ALA A 1 228 ? 1.006 -9.029 36.338 1.00 87.50 228 ALA A CA 1
ATOM 1731 C C . ALA A 1 228 ? 2.413 -9.088 35.742 1.00 87.50 228 ALA A C 1
ATOM 1733 O O . ALA A 1 228 ? 2.672 -8.539 34.667 1.00 87.50 228 ALA A O 1
ATOM 1734 N N . ALA A 1 229 ? 3.302 -9.792 36.440 1.00 79.88 229 ALA A N 1
ATOM 1735 C CA . ALA A 1 229 ? 4.551 -10.258 35.859 1.00 79.88 229 ALA A CA 1
ATOM 1736 C C . ALA A 1 229 ? 4.254 -11.477 34.975 1.00 79.88 229 ALA A C 1
ATOM 1738 O O . ALA A 1 229 ? 3.933 -12.551 35.484 1.00 79.88 229 ALA A O 1
ATOM 1739 N N . SER A 1 230 ? 4.310 -11.281 33.663 1.00 73.38 230 SER A N 1
ATOM 1740 C CA . SER A 1 230 ? 4.046 -12.301 32.644 1.00 73.38 230 SER A CA 1
ATOM 1741 C C . SER A 1 230 ? 4.712 -11.889 31.333 1.00 73.38 230 SER A C 1
ATOM 1743 O O . SER A 1 230 ? 4.871 -10.700 31.060 1.00 73.38 230 SER A O 1
ATOM 1745 N N . SER A 1 231 ? 5.119 -12.871 30.532 1.00 74.69 231 SER A N 1
ATOM 1746 C CA . SER A 1 231 ? 5.886 -12.658 29.297 1.00 74.69 231 SER A CA 1
ATOM 1747 C C . SER A 1 231 ? 5.008 -12.822 28.054 1.00 74.69 231 SER A C 1
ATOM 1749 O O . SER A 1 231 ? 5.291 -13.671 27.221 1.00 74.69 231 SER A O 1
ATOM 1751 N N . THR A 1 232 ? 3.916 -12.057 27.959 1.00 76.56 232 THR A N 1
ATOM 1752 C CA . THR A 1 232 ? 3.034 -12.065 26.776 1.00 76.56 232 THR A CA 1
ATOM 1753 C C . THR A 1 232 ? 3.697 -11.359 25.589 1.00 76.56 232 THR A C 1
ATOM 1755 O O . THR A 1 232 ? 4.267 -10.278 25.764 1.00 76.56 232 THR A O 1
ATOM 1758 N N . SER A 1 233 ? 3.610 -11.930 24.383 1.00 72.88 233 SER A N 1
ATOM 1759 C CA . SER A 1 233 ? 4.117 -11.314 23.145 1.00 72.88 233 SER A CA 1
ATOM 1760 C C . SER A 1 233 ? 3.022 -11.136 22.071 1.00 72.88 233 SER A C 1
ATOM 1762 O O . SER A 1 233 ? 1.821 -11.180 22.369 1.00 72.88 233 SER A O 1
ATOM 1764 N N . GLY A 1 234 ? 3.417 -10.809 20.834 1.00 70.81 234 GLY A N 1
ATOM 1765 C CA . GLY A 1 234 ? 2.490 -10.514 19.736 1.00 70.81 234 GLY A CA 1
ATOM 1766 C C . GLY A 1 234 ? 1.613 -11.716 19.373 1.00 70.81 234 GLY A C 1
ATOM 1767 O O . GLY A 1 234 ? 2.102 -12.833 19.286 1.00 70.81 234 GLY A O 1
ATOM 1768 N N . GLY A 1 235 ? 0.313 -11.496 19.157 1.00 75.88 235 GLY A N 1
ATOM 1769 C CA . GLY A 1 235 ? -0.684 -12.551 18.897 1.00 75.88 235 GLY A CA 1
ATOM 1770 C C . GLY A 1 235 ? -1.490 -12.971 20.134 1.00 75.88 235 GLY A C 1
ATOM 1771 O O . GLY A 1 235 ? -2.651 -13.374 20.011 1.00 75.88 235 GLY A O 1
ATOM 1772 N N . SER A 1 236 ? -0.929 -12.788 21.337 1.00 86.19 236 SER A N 1
ATOM 1773 C CA . SER A 1 236 ? -1.627 -13.081 22.598 1.00 86.19 236 SER A CA 1
ATOM 1774 C C . SER A 1 236 ? -2.719 -12.053 22.943 1.00 86.19 236 SER A C 1
ATOM 1776 O O . SER A 1 236 ? -3.500 -12.276 23.874 1.00 86.19 236 SER A O 1
ATOM 1778 N N . SER A 1 237 ? -2.810 -10.941 22.206 1.00 89.94 237 SER A N 1
ATOM 1779 C CA . SER A 1 237 ? -3.907 -9.972 22.299 1.00 89.94 237 SER A CA 1
ATOM 1780 C C . SER A 1 237 ? -5.261 -10.669 22.146 1.00 89.94 237 SER A C 1
ATOM 1782 O O . SER A 1 237 ? -5.474 -11.452 21.219 1.00 89.94 237 SER A O 1
ATOM 1784 N N . GLY A 1 238 ? -6.156 -10.415 23.095 1.00 93.62 238 GLY A N 1
ATOM 1785 C CA . GLY A 1 238 ? -7.507 -10.955 23.156 1.00 93.62 238 GLY A CA 1
ATOM 1786 C C . GLY A 1 238 ? -7.605 -12.268 23.930 1.00 93.62 238 GLY A C 1
ATOM 1787 O O . GLY A 1 238 ? -8.695 -12.820 24.068 1.00 93.62 238 GLY A O 1
ATOM 1788 N N . SER A 1 239 ? -6.488 -12.762 24.476 1.00 94.56 239 SER A N 1
ATOM 1789 C CA . SER A 1 239 ? -6.477 -13.950 25.334 1.00 94.56 239 SER A CA 1
ATOM 1790 C C . SER A 1 239 ? -7.250 -13.712 26.635 1.00 94.56 239 SER A C 1
ATOM 1792 O O . SER A 1 239 ? -7.106 -12.643 27.245 1.00 94.56 239 SER A O 1
ATOM 1794 N N . PRO A 1 240 ? -8.012 -14.704 27.125 1.00 96.25 240 PRO A N 1
ATOM 1795 C CA . PRO A 1 240 ? -8.592 -14.634 28.454 1.00 96.25 240 PRO A CA 1
ATOM 1796 C C . PRO A 1 240 ? -7.490 -14.685 29.519 1.00 96.25 240 PRO A C 1
ATOM 1798 O O . PRO A 1 240 ? -6.554 -15.487 29.440 1.00 96.25 240 PRO A O 1
ATOM 1801 N N . VAL A 1 241 ? -7.630 -13.855 30.551 1.00 95.69 241 VAL A N 1
ATOM 1802 C CA . VAL A 1 241 ? -6.847 -13.965 31.785 1.00 95.69 241 VAL A CA 1
ATOM 1803 C C . VAL A 1 241 ? -7.671 -14.771 32.778 1.00 95.69 241 VAL A C 1
ATOM 1805 O O . VAL A 1 241 ? -8.650 -14.272 33.336 1.00 95.69 241 VAL A O 1
ATOM 1808 N N . LEU A 1 242 ? -7.295 -16.032 32.960 1.00 96.31 242 LEU A N 1
ATOM 1809 C CA . LEU A 1 242 ? -8.061 -17.018 33.714 1.00 96.31 242 LEU A CA 1
ATOM 1810 C C . LEU A 1 242 ? -7.607 -17.089 35.169 1.00 96.31 242 LEU A C 1
ATOM 1812 O O . LEU A 1 242 ? -6.412 -16.989 35.449 1.00 96.31 242 LEU A O 1
ATOM 1816 N N . ASN A 1 243 ? -8.545 -17.331 36.081 1.00 95.06 243 ASN A N 1
ATOM 1817 C CA . ASN A 1 243 ? -8.251 -17.805 37.434 1.00 95.06 243 ASN A CA 1
ATOM 1818 C C . ASN A 1 243 ? -8.204 -19.348 37.492 1.00 95.06 243 ASN A C 1
ATOM 1820 O O . ASN A 1 243 ? -8.498 -20.016 36.502 1.00 95.06 243 ASN A O 1
ATOM 1824 N N . ALA A 1 244 ? -7.868 -19.921 38.655 1.00 93.12 244 ALA A N 1
ATOM 1825 C CA . ALA A 1 244 ? -7.690 -21.373 38.828 1.00 93.12 244 ALA A CA 1
ATOM 1826 C C . ALA A 1 244 ? -8.946 -22.218 38.538 1.00 93.12 244 ALA A C 1
ATOM 1828 O O . ALA A 1 244 ? -8.851 -23.428 38.381 1.00 93.12 244 ALA A O 1
ATOM 1829 N N . GLN A 1 245 ? -10.121 -21.590 38.460 1.00 93.75 245 GLN A N 1
ATOM 1830 C CA . GLN A 1 245 ? -11.386 -22.239 38.117 1.00 93.75 245 GLN A CA 1
ATOM 1831 C C . GLN A 1 245 ? -11.737 -22.112 36.623 1.00 93.75 245 GLN A C 1
ATOM 1833 O O . GLN A 1 245 ? -12.837 -22.488 36.227 1.00 93.75 245 GLN A O 1
ATOM 1838 N N . GLY A 1 246 ? -10.852 -21.549 35.793 1.00 94.25 246 GLY A N 1
ATOM 1839 C CA . GLY A 1 246 ? -11.101 -21.342 34.363 1.00 94.25 246 GLY A CA 1
ATOM 1840 C C . GLY A 1 246 ? -12.054 -20.184 34.050 1.00 94.25 246 GLY A C 1
ATOM 1841 O O . GLY A 1 246 ? -12.601 -20.122 32.954 1.00 94.25 246 GLY A O 1
ATOM 1842 N N . MET A 1 247 ? -12.277 -19.254 34.984 1.00 96.88 247 MET A N 1
ATOM 1843 C CA . MET A 1 247 ? -13.106 -18.065 34.746 1.00 96.88 247 MET A CA 1
ATOM 1844 C C . MET A 1 247 ? -12.231 -16.888 34.307 1.00 96.88 247 MET A C 1
ATOM 1846 O O . MET A 1 247 ? -11.177 -16.649 34.903 1.00 96.88 247 MET A O 1
ATOM 1850 N N . ALA A 1 248 ? -12.674 -16.132 33.301 1.00 97.94 248 ALA A N 1
ATOM 1851 C CA . ALA A 1 248 ? -11.968 -14.940 32.844 1.00 97.94 248 ALA A CA 1
ATOM 1852 C C . ALA A 1 248 ? -12.215 -13.774 33.810 1.00 97.94 248 ALA A C 1
ATOM 1854 O O . ALA A 1 248 ? -13.360 -13.400 34.066 1.00 97.94 248 ALA A O 1
ATOM 1855 N N . ILE A 1 249 ? -11.139 -13.187 34.331 1.00 97.62 249 ILE A N 1
ATOM 1856 C CA . ILE A 1 249 ? -11.186 -12.039 35.256 1.00 97.62 249 ILE A CA 1
ATOM 1857 C C . ILE A 1 249 ? -10.640 -10.749 34.629 1.00 97.62 249 ILE A C 1
ATOM 1859 O O . ILE A 1 249 ? -10.875 -9.665 35.155 1.00 97.62 249 ILE A O 1
ATOM 1863 N N . ALA A 1 250 ? -9.927 -10.862 33.506 1.00 96.94 250 ALA A N 1
ATOM 1864 C CA . ALA A 1 250 ? -9.424 -9.754 32.697 1.00 96.94 250 ALA A CA 1
ATOM 1865 C C . ALA A 1 250 ? -9.228 -10.202 31.234 1.00 96.94 250 ALA A C 1
ATOM 1867 O O . ALA A 1 250 ? -9.268 -11.401 30.936 1.00 96.94 250 ALA A O 1
ATOM 1868 N N . LEU A 1 251 ? -9.005 -9.251 30.327 1.00 96.81 251 LEU A N 1
ATOM 1869 C CA . LEU A 1 251 ? -8.688 -9.497 28.916 1.00 96.81 251 LEU A CA 1
ATOM 1870 C C . LEU A 1 251 ? -7.248 -9.065 28.623 1.00 96.81 251 LEU A C 1
ATOM 1872 O O . LEU A 1 251 ? -6.858 -7.952 28.969 1.00 96.81 251 LEU A O 1
ATOM 1876 N N . ASN A 1 252 ? -6.446 -9.910 27.978 1.00 94.50 252 ASN A N 1
ATOM 1877 C CA . ASN A 1 252 ? -5.086 -9.531 27.599 1.00 94.50 252 ASN A CA 1
ATOM 1878 C C . ASN A 1 252 ? -5.081 -8.502 26.470 1.00 94.50 252 ASN A C 1
ATOM 1880 O O . ASN A 1 252 ? -5.628 -8.774 25.408 1.00 94.50 252 ASN A O 1
ATOM 1884 N N . ALA A 1 253 ? -4.443 -7.351 26.693 1.00 88.06 253 ALA A N 1
ATOM 1885 C CA . ALA A 1 253 ? -4.263 -6.298 25.688 1.00 88.06 253 ALA A CA 1
ATOM 1886 C C . ALA A 1 253 ? -2.811 -6.201 25.175 1.00 88.06 253 ALA A C 1
ATOM 1888 O O . ALA A 1 253 ? -2.545 -5.488 24.212 1.00 88.06 253 ALA A O 1
ATOM 1889 N N . GLY A 1 254 ? -1.858 -6.897 25.814 1.00 78.12 254 GLY A N 1
ATOM 1890 C CA . GLY A 1 254 ? -0.459 -6.974 25.374 1.00 78.12 254 GLY A CA 1
ATOM 1891 C C . GLY A 1 254 ? 0.578 -6.800 26.492 1.00 78.12 254 GLY A C 1
ATOM 1892 O O . GLY A 1 254 ? 0.246 -6.671 27.672 1.00 78.12 254 GLY A O 1
ATOM 1893 N N . GLY A 1 255 ? 1.861 -6.821 26.120 1.00 67.38 255 GLY A N 1
ATOM 1894 C CA . GLY A 1 255 ? 3.012 -6.652 27.019 1.00 67.38 255 GLY A CA 1
ATOM 1895 C C . GLY A 1 255 ? 3.646 -5.256 26.947 1.00 67.38 255 GLY A C 1
ATOM 1896 O O . GLY A 1 255 ? 3.547 -4.573 25.930 1.00 67.38 255 GLY A O 1
ATOM 1897 N N . ALA A 1 256 ? 4.319 -4.816 28.015 1.00 61.31 256 ALA A N 1
ATOM 1898 C CA . ALA A 1 256 ? 5.160 -3.619 27.970 1.00 61.31 256 ALA A CA 1
ATOM 1899 C C . ALA A 1 256 ? 6.457 -3.892 27.189 1.00 61.31 256 ALA A C 1
ATOM 1901 O O . ALA A 1 256 ? 7.157 -4.862 27.457 1.00 61.31 256 ALA A O 1
ATOM 1902 N N . THR A 1 257 ? 6.828 -3.003 26.266 1.00 53.78 257 THR A N 1
ATOM 1903 C CA . THR A 1 257 ? 8.025 -3.160 25.414 1.00 53.78 257 THR A CA 1
ATOM 1904 C C . THR A 1 257 ? 9.348 -3.110 26.186 1.00 53.78 257 THR A C 1
ATOM 1906 O O . THR A 1 257 ? 10.330 -3.705 25.758 1.00 53.78 257 THR A O 1
ATOM 1909 N N . ASN A 1 258 ? 9.367 -2.442 27.345 1.00 51.91 258 ASN A N 1
ATOM 1910 C CA . ASN A 1 258 ? 10.578 -2.189 28.135 1.00 51.91 258 ASN A CA 1
ATOM 1911 C C . ASN A 1 258 ? 10.545 -2.817 29.543 1.00 51.91 258 ASN A C 1
ATOM 1913 O O . ASN A 1 258 ? 11.395 -2.503 30.376 1.00 51.91 258 ASN A O 1
ATOM 1917 N N . ALA A 1 259 ? 9.555 -3.662 29.851 1.00 59.19 259 ALA A N 1
ATOM 1918 C CA . ALA A 1 259 ? 9.426 -4.305 31.160 1.00 59.19 259 ALA A CA 1
ATOM 1919 C C . ALA A 1 259 ? 8.692 -5.648 31.059 1.00 59.19 259 ALA A C 1
ATOM 1921 O O . ALA A 1 259 ? 7.786 -5.801 30.250 1.00 59.19 259 ALA A O 1
ATOM 1922 N N . ALA A 1 260 ? 9.006 -6.592 31.950 1.00 58.97 260 ALA A N 1
ATOM 1923 C CA . ALA A 1 260 ? 8.287 -7.865 32.083 1.00 58.97 260 ALA A CA 1
ATOM 1924 C C . ALA A 1 260 ? 6.914 -7.695 32.779 1.00 58.97 260 ALA A C 1
ATOM 1926 O O . ALA A 1 260 ? 6.606 -8.388 33.749 1.00 58.97 260 ALA A O 1
ATOM 1927 N N . SER A 1 261 ? 6.117 -6.713 32.346 1.00 70.75 261 SER A N 1
ATOM 1928 C CA . SER A 1 261 ? 4.774 -6.441 32.866 1.00 70.75 261 SER A CA 1
ATOM 1929 C C . SER A 1 261 ? 3.752 -6.443 31.737 1.00 70.75 261 SER A C 1
ATOM 1931 O O . SER A 1 261 ? 3.922 -5.701 30.768 1.00 70.75 261 SER A O 1
ATOM 1933 N N . SER A 1 262 ? 2.675 -7.209 31.893 1.00 82.69 262 SER A N 1
ATOM 1934 C CA . SER A 1 262 ? 1.568 -7.264 30.929 1.00 82.69 262 SER A CA 1
ATOM 1935 C C . SER A 1 262 ? 0.421 -6.329 31.317 1.00 82.69 262 SER A C 1
ATOM 1937 O O . SER A 1 262 ? 0.252 -6.000 32.494 1.00 82.69 262 SER A O 1
ATOM 1939 N N . TYR A 1 263 ? -0.358 -5.910 30.320 1.00 89.00 263 TYR A N 1
ATOM 1940 C CA . TYR A 1 263 ? -1.538 -5.058 30.446 1.00 89.00 263 TYR A CA 1
ATOM 1941 C C . TYR A 1 263 ? -2.805 -5.892 30.270 1.00 89.00 263 TYR A C 1
ATOM 1943 O O . TYR A 1 263 ? -3.040 -6.471 29.206 1.00 89.00 263 TYR A O 1
ATOM 1951 N N . TYR A 1 264 ? -3.644 -5.913 31.304 1.00 94.44 264 TYR A N 1
ATOM 1952 C CA . TYR A 1 264 ? -4.932 -6.595 31.258 1.00 94.44 264 TYR A CA 1
ATOM 1953 C C . TYR A 1 264 ? -6.085 -5.614 31.431 1.00 94.44 264 TYR A C 1
ATOM 1955 O O . TYR A 1 264 ? -6.134 -4.878 32.414 1.00 94.44 264 TYR A O 1
ATOM 1963 N N . LEU A 1 265 ? -7.011 -5.619 30.481 1.00 96.25 265 LEU A N 1
ATOM 1964 C CA . LEU A 1 265 ? -8.203 -4.786 30.496 1.00 96.25 265 LEU A CA 1
ATOM 1965 C C . LEU A 1 265 ? -9.245 -5.371 31.478 1.00 96.25 265 LEU A C 1
ATOM 1967 O O . LEU A 1 265 ? -9.525 -6.577 31.410 1.00 96.25 265 LEU A O 1
ATOM 1971 N N . PRO A 1 266 ? -9.834 -4.557 32.374 1.00 96.75 266 PRO A N 1
ATOM 1972 C CA . PRO A 1 266 ? -10.943 -4.962 33.237 1.00 96.75 266 PRO A CA 1
ATOM 1973 C C . PRO A 1 266 ? -12.186 -5.383 32.445 1.00 96.75 266 PRO A C 1
ATOM 1975 O O . PRO A 1 266 ? -12.482 -4.836 31.383 1.00 96.75 266 PRO A O 1
ATOM 1978 N N . LEU A 1 267 ? -12.961 -6.331 32.979 1.00 97.69 267 LEU A N 1
ATOM 1979 C CA . LEU A 1 267 ? -14.129 -6.884 32.277 1.00 97.69 267 LEU A CA 1
ATOM 1980 C C . LEU A 1 267 ? -15.459 -6.207 32.629 1.00 97.69 267 LEU A C 1
ATOM 1982 O O . LEU A 1 267 ? -16.496 -6.651 32.140 1.00 97.69 267 LEU A O 1
ATOM 1986 N N . ASP A 1 268 ? -15.487 -5.165 33.459 1.00 96.88 268 ASP A N 1
ATOM 1987 C CA . ASP A 1 268 ? -16.743 -4.545 33.904 1.00 96.88 268 ASP A CA 1
ATOM 1988 C C . ASP A 1 268 ? -17.562 -3.978 32.734 1.00 96.88 268 ASP A C 1
ATOM 1990 O O . ASP A 1 268 ? -18.733 -4.333 32.559 1.00 96.88 268 ASP A O 1
ATOM 1994 N N . ARG A 1 269 ? -16.936 -3.158 31.877 1.00 96.19 269 ARG A N 1
ATOM 1995 C CA . ARG A 1 269 ? -17.578 -2.627 30.659 1.00 96.19 269 ARG A CA 1
ATOM 1996 C C . ARG A 1 269 ? -17.862 -3.722 29.630 1.00 96.19 269 ARG A C 1
ATOM 1998 O O . ARG A 1 269 ? -18.931 -3.728 29.023 1.00 96.19 269 ARG A O 1
ATOM 2005 N N . VAL A 1 270 ? -16.969 -4.707 29.518 1.00 97.88 270 VAL A N 1
ATOM 2006 C CA . VAL A 1 270 ? -17.144 -5.882 28.648 1.00 97.88 270 VAL A CA 1
ATOM 2007 C C . VAL A 1 270 ? -18.396 -6.676 29.029 1.00 97.88 270 VAL A C 1
ATOM 2009 O O . VAL A 1 270 ? -19.198 -7.041 28.173 1.00 97.88 270 VAL A O 1
ATOM 2012 N N . THR A 1 271 ? -18.599 -6.908 30.326 1.00 98.06 271 THR A N 1
ATOM 2013 C CA . THR A 1 271 ? -19.732 -7.671 30.864 1.00 98.06 271 THR A CA 1
ATOM 2014 C C . THR A 1 271 ? -21.050 -6.927 30.654 1.00 98.06 271 THR A C 1
ATOM 2016 O O . THR A 1 271 ? -22.065 -7.559 30.361 1.00 98.06 271 THR A O 1
ATOM 2019 N N . ARG A 1 272 ? -21.053 -5.592 30.775 1.00 97.19 272 ARG A N 1
ATOM 2020 C CA . ARG A 1 272 ? -22.218 -4.759 30.434 1.00 97.19 272 ARG A CA 1
ATOM 2021 C C . ARG A 1 272 ? -22.573 -4.899 28.953 1.00 97.19 272 ARG A C 1
ATOM 2023 O O . ARG A 1 272 ? -23.713 -5.232 28.643 1.00 97.19 272 ARG A O 1
ATOM 2030 N N . ALA A 1 273 ? -21.598 -4.705 28.064 1.00 97.69 273 ALA A N 1
ATOM 2031 C CA . ALA A 1 273 ? -21.806 -4.817 26.622 1.00 97.69 273 ALA A CA 1
ATOM 2032 C C . ALA A 1 273 ? -22.305 -6.216 26.222 1.00 97.69 273 ALA A C 1
ATOM 2034 O O . ALA A 1 273 ? -23.280 -6.327 25.484 1.00 97.69 273 ALA A O 1
ATOM 2035 N N . LEU A 1 274 ? -21.714 -7.284 26.774 1.00 98.19 274 LEU A N 1
ATOM 2036 C CA . LEU A 1 274 ? -22.157 -8.659 26.528 1.00 98.19 274 LEU A CA 1
ATOM 2037 C C . LEU A 1 274 ? -23.630 -8.867 26.913 1.00 98.19 274 LEU A C 1
ATOM 2039 O O . LEU A 1 274 ? -24.377 -9.449 26.132 1.00 98.19 274 LEU A O 1
ATOM 2043 N N . LYS A 1 275 ? -24.067 -8.372 28.079 1.00 97.88 275 LYS A N 1
ATOM 2044 C CA . LYS A 1 275 ? -25.466 -8.500 28.526 1.00 97.88 275 LYS A CA 1
ATOM 2045 C C . LYS A 1 275 ? -26.444 -7.818 27.568 1.00 97.88 275 LYS A C 1
ATOM 2047 O O . LYS A 1 275 ? -27.436 -8.440 27.194 1.00 97.88 275 LYS A O 1
ATOM 2052 N N . LEU A 1 276 ? -26.138 -6.593 27.138 1.00 97.25 276 LEU A N 1
ATOM 2053 C CA . LEU A 1 276 ? -26.968 -5.849 26.182 1.00 97.25 276 LEU A CA 1
ATOM 2054 C C . LEU A 1 276 ? -27.037 -6.576 24.830 1.00 97.25 276 LEU A C 1
ATOM 2056 O O . LEU A 1 276 ? -28.125 -6.811 24.307 1.00 97.25 276 LEU A O 1
ATOM 2060 N N . LEU A 1 277 ? -25.898 -7.064 24.323 1.00 96.50 277 LEU A N 1
ATOM 2061 C CA . LEU A 1 277 ? -25.851 -7.876 23.099 1.00 96.50 277 LEU A CA 1
ATOM 2062 C C . LEU A 1 277 ? -26.665 -9.173 23.230 1.00 96.50 277 LEU A C 1
ATOM 2064 O O . LEU A 1 277 ? -27.364 -9.569 22.297 1.00 96.50 277 LEU A O 1
ATOM 2068 N N . GLN A 1 278 ? -26.629 -9.830 24.391 1.00 97.06 278 GLN A N 1
ATOM 2069 C CA . GLN A 1 278 ? -27.435 -11.024 24.664 1.00 97.06 278 GLN A CA 1
ATOM 2070 C C . GLN A 1 278 ? -28.941 -10.728 24.698 1.00 97.06 278 GLN A C 1
ATOM 2072 O O . GLN A 1 278 ? -29.743 -11.592 24.321 1.00 97.06 278 GLN A O 1
ATOM 2077 N N . GLN A 1 279 ? -29.319 -9.527 25.132 1.00 96.94 279 GLN A N 1
ATOM 2078 C CA . GLN A 1 279 ? -30.695 -9.024 25.159 1.00 96.94 279 GLN A CA 1
ATOM 2079 C C . GLN A 1 279 ? -31.161 -8.490 23.794 1.00 96.94 279 GLN A C 1
ATOM 2081 O O . GLN A 1 279 ? -32.359 -8.294 23.601 1.00 96.94 279 GLN A O 1
ATOM 2086 N N . GLY A 1 280 ? -30.249 -8.324 22.829 1.00 94.31 280 GLY A N 1
ATOM 2087 C CA . GLY A 1 280 ? -30.541 -7.712 21.530 1.00 94.31 280 GLY A CA 1
ATOM 2088 C C . GLY A 1 280 ? -30.710 -6.192 21.609 1.00 94.31 280 GLY A C 1
ATOM 2089 O O . GLY A 1 280 ? -31.334 -5.601 20.730 1.00 94.31 280 GLY A O 1
ATOM 2090 N N . GLU A 1 281 ? -30.186 -5.574 22.666 1.00 94.38 281 GLU A N 1
ATOM 2091 C CA . GLU A 1 281 ? -30.219 -4.133 22.896 1.00 94.38 281 GLU A CA 1
ATOM 2092 C C . GLU A 1 281 ? -28.970 -3.459 22.310 1.00 94.38 281 GLU A C 1
ATOM 2094 O O . GLU A 1 281 ? -27.912 -4.076 22.153 1.00 94.38 281 GLU A O 1
ATOM 2099 N N . VAL A 1 282 ? -29.090 -2.171 21.982 1.00 91.06 282 VAL A N 1
ATOM 2100 C CA . VAL A 1 282 ? -27.953 -1.356 21.538 1.00 91.06 282 VAL A CA 1
ATOM 2101 C C . VAL A 1 282 ? -27.057 -1.070 22.740 1.00 91.06 282 VAL A C 1
ATOM 2103 O O . VAL A 1 282 ? -27.533 -0.676 23.804 1.00 91.06 282 VAL A O 1
ATOM 2106 N N . VAL A 1 283 ? -25.749 -1.257 22.576 1.00 94.62 283 VAL A N 1
ATOM 2107 C CA . VAL A 1 283 ? -24.778 -0.909 23.615 1.00 94.62 283 VAL A CA 1
ATOM 2108 C C . VAL A 1 283 ? -24.620 0.609 23.638 1.00 94.62 283 VAL A C 1
ATOM 2110 O O . VAL A 1 283 ? -23.977 1.169 22.763 1.00 94.62 283 VAL A O 1
ATOM 2113 N N . THR A 1 284 ? -25.210 1.280 24.625 1.00 93.19 284 THR A N 1
ATOM 2114 C CA . THR A 1 284 ? -25.061 2.735 24.782 1.00 93.19 284 THR A CA 1
ATOM 2115 C C . THR A 1 284 ? -23.689 3.082 25.353 1.00 93.19 284 THR A C 1
ATOM 2117 O O . THR A 1 284 ? -23.229 2.408 26.287 1.00 93.19 284 THR A O 1
ATOM 2120 N N . ARG A 1 285 ? -23.044 4.123 24.808 1.00 92.75 285 ARG A N 1
ATOM 2121 C CA . ARG A 1 285 ? -21.714 4.593 25.230 1.00 92.75 285 ARG A CA 1
ATOM 2122 C C . ARG A 1 285 ? -21.652 6.115 25.314 1.00 92.75 285 ARG A C 1
ATOM 2124 O O . ARG A 1 285 ? -21.444 6.791 24.313 1.00 92.75 285 ARG A O 1
ATOM 2131 N N . GLY A 1 286 ? -21.822 6.665 26.513 1.00 91.50 286 GLY A N 1
ATOM 2132 C CA . GLY A 1 286 ? -21.898 8.114 26.707 1.00 91.50 286 GLY A CA 1
ATOM 2133 C C . GLY A 1 286 ? -20.531 8.797 26.711 1.00 91.50 286 GLY A C 1
ATOM 2134 O O . GLY A 1 286 ? -19.529 8.231 27.150 1.00 91.50 286 GLY A O 1
ATOM 2135 N N . THR A 1 287 ? -20.471 10.047 26.255 1.00 90.31 287 THR A N 1
ATOM 2136 C CA . THR A 1 287 ? -19.259 10.870 26.359 1.00 90.31 287 THR A CA 1
ATOM 2137 C C . THR A 1 287 ? -19.572 12.346 26.574 1.00 90.31 287 THR A C 1
ATOM 2139 O O . THR A 1 287 ? -20.690 12.819 26.478 1.00 90.31 287 THR A O 1
ATOM 2142 N N . TRP A 1 288 ? -18.534 13.104 26.862 1.00 88.25 288 TRP A N 1
ATOM 2143 C CA . TRP A 1 288 ? -18.495 14.569 26.837 1.00 88.25 288 TRP A CA 1
ATOM 2144 C C . TRP A 1 288 ? -17.172 15.067 26.268 1.00 88.25 288 TRP A C 1
ATOM 2146 O O . TRP A 1 288 ? -16.764 16.207 26.482 1.00 88.25 288 TRP A O 1
ATOM 2156 N N . GLN A 1 289 ? -16.498 14.170 25.542 1.00 92.62 289 GLN A N 1
ATOM 2157 C CA . GLN A 1 289 ? -15.233 14.384 24.860 1.00 92.62 289 GLN A CA 1
ATOM 2158 C C . GLN A 1 289 ? -14.156 14.976 25.786 1.00 92.62 289 GLN A C 1
ATOM 2160 O O . GLN A 1 289 ? -13.509 15.972 25.475 1.00 92.62 289 GLN A O 1
ATOM 2165 N N . THR A 1 290 ? -14.011 14.372 26.968 1.00 93.12 290 THR A N 1
ATOM 2166 C CA . THR A 1 290 ? -13.056 14.779 28.004 1.00 93.12 290 THR A CA 1
ATOM 2167 C C . THR A 1 290 ? -12.280 13.565 28.502 1.00 93.12 290 THR A C 1
ATOM 2169 O O . THR A 1 290 ? -12.835 12.473 28.669 1.00 93.12 290 THR A O 1
ATOM 2172 N N . ILE A 1 291 ? -10.985 13.765 28.714 1.00 94.69 291 ILE A N 1
ATOM 2173 C CA . ILE A 1 291 ? -10.040 12.771 29.196 1.00 94.69 291 ILE A CA 1
ATOM 2174 C C . ILE A 1 291 ? -9.681 13.144 30.627 1.00 94.69 291 ILE A C 1
ATOM 2176 O O . ILE A 1 291 ? -9.388 14.303 30.931 1.00 94.69 291 ILE A O 1
ATOM 2180 N N . PHE A 1 292 ? -9.715 12.148 31.499 1.00 95.06 292 PHE A N 1
ATOM 2181 C CA . PHE A 1 292 ? -9.467 12.281 32.921 1.00 95.06 292 PHE A CA 1
ATOM 2182 C C . PHE A 1 292 ? -8.255 11.454 33.314 1.00 95.06 292 PHE A C 1
ATOM 2184 O O . PHE A 1 292 ? -7.993 10.376 32.777 1.00 95.06 292 PHE A O 1
ATOM 2191 N N . ARG A 1 293 ? -7.566 11.933 34.339 1.00 94.62 293 ARG A N 1
ATOM 2192 C CA . ARG A 1 293 ? -6.566 11.170 35.077 1.00 94.62 293 ARG A CA 1
ATOM 2193 C C . ARG A 1 293 ? -7.057 10.962 36.501 1.00 94.62 293 ARG A C 1
ATOM 2195 O O . ARG A 1 293 ? -7.648 11.860 37.099 1.00 94.62 293 ARG A O 1
ATOM 2202 N N . HIS A 1 294 ? -6.802 9.782 37.048 1.00 95.00 294 HIS A N 1
ATOM 2203 C CA . HIS A 1 294 ? -7.079 9.515 38.452 1.00 95.00 294 HIS A CA 1
ATOM 2204 C C . HIS A 1 294 ? -5.910 10.002 39.309 1.00 95.00 294 HIS A C 1
ATOM 2206 O O . HIS A 1 294 ? -4.761 9.615 39.083 1.00 95.00 294 HIS A O 1
ATOM 2212 N N . VAL A 1 295 ? -6.209 10.857 40.282 1.00 94.69 295 VAL A N 1
ATOM 2213 C CA . VAL A 1 295 ? -5.221 11.583 41.079 1.00 94.69 295 VAL A CA 1
ATOM 2214 C C . VAL A 1 295 ? -5.371 11.218 42.551 1.00 94.69 295 VAL A C 1
ATOM 2216 O O . VAL A 1 295 ? -6.463 11.377 43.098 1.00 94.69 295 VAL A O 1
ATOM 2219 N N . PRO A 1 296 ? -4.297 10.760 43.221 1.00 94.88 296 PRO A N 1
ATOM 2220 C CA . PRO A 1 296 ? -4.318 10.504 44.654 1.00 94.88 296 PRO A CA 1
ATOM 2221 C C . PRO A 1 296 ? -4.702 11.746 45.469 1.00 94.88 296 PRO A C 1
ATOM 2223 O O . PRO A 1 296 ? -4.406 12.880 45.088 1.00 94.88 296 PRO A O 1
ATOM 2226 N N . PHE A 1 297 ? -5.340 11.545 46.623 1.00 94.50 297 PHE A N 1
ATOM 2227 C CA . PHE A 1 297 ? -5.866 12.656 47.426 1.00 94.50 297 PHE A CA 1
ATOM 2228 C C . PHE A 1 297 ? -4.826 13.714 47.831 1.00 94.50 297 PHE A C 1
ATOM 2230 O O . PHE A 1 297 ? -5.155 14.891 47.956 1.00 94.50 297 PHE A O 1
ATOM 2237 N N . ASP A 1 298 ? -3.568 13.335 48.050 1.00 93.00 298 ASP A N 1
ATOM 2238 C CA . ASP A 1 298 ? -2.500 14.268 48.417 1.00 93.00 298 ASP A CA 1
ATOM 2239 C C . ASP A 1 298 ? -2.120 15.241 47.301 1.00 93.00 298 ASP A C 1
ATOM 2241 O O . ASP A 1 298 ? -1.844 16.409 47.590 1.00 93.00 298 ASP A O 1
ATOM 2245 N N . GLU A 1 299 ? -2.164 14.796 46.049 1.00 92.25 299 GLU A N 1
ATOM 2246 C CA . GLU A 1 299 ? -2.041 15.664 44.881 1.00 92.25 299 GLU A CA 1
ATOM 2247 C C . GLU A 1 299 ? -3.351 16.427 44.627 1.00 92.25 299 GLU A C 1
ATOM 2249 O O . GLU A 1 299 ? -3.321 17.635 44.398 1.00 92.25 299 GLU A O 1
ATOM 2254 N N . ALA A 1 300 ? -4.514 15.783 44.772 1.00 91.44 300 ALA A N 1
ATOM 2255 C CA . ALA A 1 300 ? -5.811 16.440 44.591 1.00 91.44 300 ALA A CA 1
ATOM 2256 C C . ALA A 1 300 ? -6.005 17.636 45.543 1.00 91.44 300 ALA A C 1
ATOM 2258 O O . ALA A 1 300 ? -6.533 18.675 45.145 1.00 91.44 300 ALA A O 1
ATOM 2259 N N . ARG A 1 301 ? -5.500 17.554 46.782 1.00 90.12 301 ARG A N 1
ATOM 2260 C CA . ARG A 1 301 ? -5.453 18.696 47.716 1.00 90.12 301 ARG A CA 1
ATOM 2261 C C . ARG A 1 301 ? -4.655 19.876 47.167 1.00 90.12 301 ARG A C 1
ATOM 2263 O O . ARG A 1 301 ? -5.058 21.020 47.354 1.00 90.12 301 ARG A O 1
ATOM 2270 N N . GLN A 1 302 ? -3.544 19.617 46.479 1.00 88.25 302 GLN A N 1
ATOM 2271 C CA . GLN A 1 302 ? -2.724 20.665 45.856 1.00 88.25 302 GLN A CA 1
ATOM 2272 C C . GLN A 1 302 ? -3.437 21.305 44.656 1.00 88.25 302 GLN A C 1
ATOM 2274 O O . GLN A 1 302 ? -3.213 22.479 44.370 1.00 88.25 302 GLN A O 1
ATOM 2279 N N . LEU A 1 303 ? -4.336 20.560 44.007 1.00 88.38 303 LEU A N 1
ATOM 2280 C CA . LEU A 1 303 ? -5.216 21.045 42.939 1.00 88.38 303 LEU A CA 1
ATOM 2281 C C . LEU A 1 303 ? -6.476 21.760 43.465 1.00 88.38 303 LEU A C 1
ATOM 2283 O O . LEU A 1 303 ? -7.211 22.359 42.682 1.00 88.38 303 LEU A O 1
ATOM 2287 N N . GLY A 1 304 ? -6.701 21.762 44.784 1.00 88.12 304 GLY A N 1
ATOM 2288 C CA . GLY A 1 304 ? -7.795 22.488 45.430 1.00 88.12 304 GLY A CA 1
ATOM 2289 C C . GLY A 1 304 ? -8.973 21.629 45.894 1.00 88.12 304 GLY A C 1
ATOM 2290 O O . GLY A 1 304 ? -10.059 22.177 46.073 1.00 88.12 304 GLY A O 1
ATOM 2291 N N . LEU A 1 305 ? -8.786 20.318 46.102 1.00 90.06 305 LEU A N 1
ATOM 2292 C CA . LEU A 1 305 ? -9.807 19.456 46.709 1.00 90.06 305 LEU A CA 1
ATOM 2293 C C . LEU A 1 305 ? -10.127 19.904 48.155 1.00 90.06 305 LEU A C 1
ATOM 2295 O O . LEU A 1 305 ? -9.207 19.976 48.979 1.00 90.06 305 LEU A O 1
ATOM 2299 N N . PRO A 1 306 ? -11.403 20.163 48.502 1.00 86.44 306 PRO A N 1
ATOM 2300 C CA . PRO A 1 306 ? -11.792 20.534 49.857 1.00 86.44 306 PRO A CA 1
ATOM 2301 C C . PRO A 1 306 ? -11.615 19.367 50.853 1.00 86.44 306 PRO A C 1
ATOM 2303 O O . PRO A 1 306 ? -12.014 18.238 50.550 1.00 86.44 306 PRO A O 1
ATOM 2306 N N . PRO A 1 307 ? -11.054 19.602 52.058 1.00 88.44 307 PRO A N 1
ATOM 2307 C CA . PRO A 1 307 ? -10.836 18.544 53.052 1.00 88.44 307 PRO A CA 1
ATOM 2308 C C . PRO A 1 307 ? -12.115 17.849 53.542 1.00 88.44 307 PRO A C 1
ATOM 2310 O O . PRO A 1 307 ? -12.087 16.673 53.902 1.00 88.44 307 PRO A O 1
ATOM 2313 N N . ASP A 1 308 ? -13.233 18.571 53.588 1.00 90.44 308 ASP A N 1
ATOM 2314 C CA . ASP A 1 308 ? -14.552 18.052 53.950 1.00 90.44 308 ASP A CA 1
ATOM 2315 C C . ASP A 1 308 ? -15.086 17.071 52.900 1.00 90.44 308 ASP A C 1
ATOM 2317 O O . ASP A 1 308 ? -15.581 16.008 53.273 1.00 90.44 308 ASP A O 1
ATOM 2321 N N . ILE A 1 309 ? -14.884 17.363 51.611 1.00 90.25 309 ILE A N 1
ATOM 2322 C CA . ILE A 1 309 ? -15.240 16.455 50.512 1.00 90.25 309 ILE A CA 1
ATOM 2323 C C . ILE A 1 309 ? -14.346 15.209 50.513 1.00 90.25 309 ILE A C 1
ATOM 2325 O O . ILE A 1 309 ? -14.859 14.096 50.431 1.00 90.25 309 ILE A O 1
ATOM 2329 N N . GLU A 1 310 ? -13.025 15.352 50.702 1.00 92.25 310 GLU A N 1
ATOM 2330 C CA . GLU A 1 310 ? -12.133 14.188 50.875 1.00 92.25 310 GLU A CA 1
ATOM 2331 C C . GLU A 1 310 ? -12.601 13.302 52.044 1.00 92.25 310 GLU A C 1
ATOM 2333 O O . GLU A 1 310 ? -12.621 12.074 51.940 1.00 92.25 310 GLU A O 1
ATOM 2338 N N . THR A 1 311 ? -12.999 13.920 53.160 1.00 93.12 311 THR A N 1
ATOM 2339 C CA . THR A 1 311 ? -13.493 13.193 54.337 1.00 93.12 311 THR A CA 1
ATOM 2340 C C . THR A 1 311 ? -14.790 12.445 54.028 1.00 93.12 311 THR A C 1
ATOM 2342 O O . THR A 1 311 ? -14.919 11.286 54.423 1.00 93.12 311 THR A O 1
ATOM 2345 N N . ALA A 1 312 ? -15.727 13.072 53.310 1.00 92.31 312 ALA A N 1
ATOM 2346 C CA . ALA A 1 312 ? -16.981 12.445 52.897 1.00 92.31 312 ALA A CA 1
ATOM 2347 C C . ALA A 1 312 ? -16.735 11.231 51.986 1.00 92.31 312 ALA A C 1
ATOM 2349 O O . ALA A 1 312 ? -17.207 10.136 52.292 1.00 92.31 312 ALA A O 1
ATOM 2350 N N . ILE A 1 313 ? -15.900 11.385 50.953 1.00 92.75 313 ILE A N 1
ATOM 2351 C CA . ILE A 1 313 ? -15.546 10.303 50.022 1.00 92.75 313 ILE A CA 1
ATOM 2352 C C . ILE A 1 313 ? -14.931 9.110 50.767 1.00 92.75 313 ILE A C 1
ATOM 2354 O O . ILE A 1 313 ? -15.332 7.968 50.555 1.00 92.75 313 ILE A O 1
ATOM 2358 N N . ARG A 1 314 ? -13.982 9.352 51.681 1.00 93.12 314 ARG A N 1
ATOM 2359 C CA . ARG A 1 314 ? -13.320 8.280 52.448 1.00 93.12 314 ARG A CA 1
ATOM 2360 C C . ARG A 1 314 ? -14.250 7.572 53.436 1.00 93.12 314 ARG A C 1
ATOM 2362 O O . ARG A 1 314 ? -14.000 6.415 53.770 1.00 93.12 314 ARG A O 1
ATOM 2369 N N . LEU A 1 315 ? -15.275 8.261 53.941 1.00 93.00 315 LEU A N 1
ATOM 2370 C CA . LEU A 1 315 ? -16.302 7.662 54.800 1.00 93.00 315 LEU A CA 1
ATOM 2371 C C . LEU A 1 315 ? -17.250 6.770 53.995 1.00 93.00 315 LEU A C 1
ATOM 2373 O O . LEU A 1 315 ? -17.632 5.707 54.482 1.00 93.00 315 LEU A O 1
ATOM 2377 N N . GLU A 1 316 ? -17.609 7.192 52.784 1.00 91.12 316 GLU A N 1
ATOM 2378 C CA . GLU A 1 316 ? -18.470 6.429 51.878 1.00 91.12 316 GLU A CA 1
ATOM 2379 C C . GLU A 1 316 ? -17.750 5.209 51.289 1.00 91.12 316 GLU A C 1
ATOM 2381 O O . GLU A 1 316 ? -18.314 4.116 51.278 1.00 91.12 316 GLU A O 1
ATOM 2386 N N . ASN A 1 317 ? -16.492 5.370 50.861 1.00 88.06 317 ASN A N 1
ATOM 2387 C CA . ASN A 1 317 ? -15.663 4.304 50.300 1.00 88.06 317 ASN A CA 1
ATOM 2388 C C . ASN A 1 317 ? -14.235 4.329 50.880 1.00 88.06 317 ASN A C 1
ATOM 2390 O O . ASN A 1 317 ? -13.343 4.988 50.341 1.00 88.06 317 ASN A O 1
ATOM 2394 N N . PRO A 1 318 ? -13.961 3.551 51.946 1.00 89.12 318 PRO A N 1
ATOM 2395 C CA . PRO A 1 318 ? -12.639 3.510 52.581 1.00 89.12 318 PRO A CA 1
ATOM 2396 C C . PRO A 1 318 ? -11.508 2.975 51.691 1.00 89.12 318 PRO A C 1
ATOM 2398 O O . PRO A 1 318 ? -10.337 3.208 51.989 1.00 89.12 318 PRO A O 1
ATOM 2401 N N . SER A 1 319 ? -11.839 2.225 50.636 1.00 85.69 319 SER A N 1
ATOM 2402 C CA . SER A 1 319 ? -10.875 1.715 49.655 1.00 85.69 319 SER A CA 1
ATOM 2403 C C . SER A 1 319 ? -10.484 2.743 48.596 1.00 85.69 319 SER A C 1
ATOM 2405 O O . SER A 1 319 ? -9.540 2.490 47.853 1.00 85.69 319 SER A O 1
ATOM 2407 N N . GLU A 1 320 ? -11.195 3.869 48.507 1.00 88.25 320 GLU A N 1
ATOM 2408 C CA . GLU A 1 320 ? -10.897 4.909 47.531 1.00 88.25 320 GLU A CA 1
ATOM 2409 C C . GLU A 1 320 ? -9.630 5.669 47.928 1.00 88.25 320 GLU A C 1
ATOM 2411 O O . GLU A 1 320 ? -9.423 6.015 49.098 1.00 88.25 320 GLU A O 1
ATOM 2416 N N . LEU A 1 321 ? -8.763 5.926 46.949 1.00 89.19 321 LEU A N 1
ATOM 2417 C CA . LEU A 1 321 ? -7.448 6.537 47.178 1.00 89.19 321 LEU A CA 1
ATOM 2418 C C . LEU A 1 321 ? -7.254 7.862 46.431 1.00 89.19 321 LEU A C 1
ATOM 2420 O O . LEU A 1 321 ? -6.232 8.524 46.643 1.00 89.19 321 LEU A O 1
ATOM 2424 N N . GLY A 1 322 ? -8.217 8.270 45.603 1.00 93.75 322 GLY A N 1
ATOM 2425 C CA . GLY A 1 322 ? -8.120 9.477 44.795 1.00 93.75 322 GLY A CA 1
ATOM 2426 C C . GLY A 1 322 ? -9.447 9.945 44.201 1.00 93.75 322 GLY A C 1
ATOM 2427 O O . GLY A 1 322 ? -10.525 9.558 44.645 1.00 93.75 322 GLY A O 1
ATOM 2428 N N . VAL A 1 323 ? -9.333 10.847 43.226 1.00 95.31 323 VAL A N 1
ATOM 2429 C CA . VAL A 1 323 ? -10.438 11.497 42.505 1.00 95.31 323 VAL A CA 1
ATOM 2430 C C . VAL A 1 323 ? -10.085 11.669 41.027 1.00 95.31 323 VAL A C 1
ATOM 2432 O O . VAL A 1 323 ? -8.913 11.596 40.646 1.00 95.31 323 VAL A O 1
ATOM 2435 N N . LEU A 1 324 ? -11.082 11.936 40.184 1.00 96.06 324 LEU A N 1
ATOM 2436 C CA . LEU A 1 324 ? -10.867 12.217 38.764 1.00 96.06 324 LEU A CA 1
ATOM 2437 C C . LEU A 1 324 ? -10.567 13.697 38.537 1.00 96.06 324 LEU A C 1
ATOM 2439 O O . LEU A 1 324 ? -11.289 14.575 39.011 1.00 96.06 324 LEU A O 1
ATOM 2443 N N . VAL A 1 325 ? -9.519 13.965 37.766 1.00 95.88 325 VAL A N 1
ATOM 2444 C CA . VAL A 1 325 ? -9.113 15.311 37.356 1.00 95.88 325 VAL A CA 1
ATOM 2445 C C . VAL A 1 325 ? -9.113 15.392 35.839 1.00 95.88 325 VAL A C 1
ATOM 2447 O O . VAL A 1 325 ? -8.614 14.486 35.171 1.00 95.88 325 VAL A O 1
ATOM 2450 N N . VAL A 1 326 ? -9.653 16.480 35.298 1.00 95.56 326 VAL A N 1
ATOM 2451 C CA . VAL A 1 326 ? -9.655 16.771 33.862 1.00 95.56 326 VAL A CA 1
ATOM 2452 C C . VAL A 1 326 ? -8.216 16.938 33.377 1.00 95.56 326 VAL A C 1
ATOM 2454 O O . VAL A 1 326 ? -7.502 17.840 33.817 1.00 95.56 326 VAL A O 1
ATOM 2457 N N . ASP A 1 327 ? -7.804 16.075 32.457 1.00 94.69 327 ASP A N 1
ATOM 2458 C CA . ASP A 1 327 ? -6.484 16.095 31.826 1.00 94.69 327 ASP A CA 1
ATOM 2459 C C . ASP A 1 327 ? -6.528 16.819 30.475 1.00 94.69 327 ASP A C 1
ATOM 2461 O O . ASP A 1 327 ? -5.696 17.677 30.184 1.00 94.69 327 ASP A O 1
ATOM 2465 N N . GLN A 1 328 ? -7.563 16.545 29.678 1.00 95.00 328 GLN A N 1
ATOM 2466 C CA . GLN A 1 328 ? -7.770 17.164 28.372 1.00 95.00 328 GLN A CA 1
ATOM 2467 C C . GLN A 1 328 ? -9.263 17.300 28.076 1.00 95.00 328 GLN A C 1
ATOM 2469 O O . GLN A 1 328 ? -10.039 16.384 28.331 1.00 95.00 328 GLN A O 1
ATOM 2474 N N . VAL A 1 329 ? -9.654 18.422 27.473 1.00 93.69 329 VAL A N 1
ATOM 2475 C CA . VAL A 1 329 ? -11.012 18.657 26.963 1.00 93.69 329 VAL A CA 1
ATOM 2476 C C . VAL A 1 329 ? -10.920 18.865 25.456 1.00 93.69 329 VAL A C 1
ATOM 2478 O O . VAL A 1 329 ? -10.118 19.685 25.002 1.00 93.69 329 VAL A O 1
ATOM 2481 N N . ILE A 1 330 ? -11.699 18.120 24.671 1.00 92.62 330 ILE A N 1
ATOM 2482 C CA . ILE A 1 330 ? -11.707 18.273 23.213 1.00 92.62 330 ILE A CA 1
ATOM 2483 C C . ILE A 1 330 ? -12.447 19.552 22.813 1.00 92.62 330 ILE A C 1
ATOM 2485 O O . ILE A 1 330 ? -13.512 19.875 23.340 1.00 92.62 330 ILE A O 1
ATOM 2489 N N . GLU A 1 331 ? -11.862 20.290 21.869 1.00 88.94 331 GLU A N 1
ATOM 2490 C CA . GLU A 1 331 ? -12.440 21.514 21.314 1.00 88.94 331 GLU A CA 1
ATOM 2491 C C . GLU A 1 331 ? -13.809 21.239 20.671 1.00 88.94 331 GLU A C 1
ATOM 2493 O O . GLU A 1 331 ? -13.967 20.274 19.925 1.00 88.94 331 GLU A O 1
ATOM 2498 N N . HIS A 1 332 ? -14.794 22.097 20.961 1.00 88.19 332 HIS A N 1
ATOM 2499 C CA . HIS A 1 332 ? -16.188 21.983 20.498 1.00 88.19 332 HIS A CA 1
ATOM 2500 C C . HIS A 1 332 ? -16.962 20.734 20.968 1.00 88.19 332 HIS A C 1
ATOM 2502 O O . HIS A 1 332 ? -18.095 20.527 20.536 1.00 88.19 332 HIS A O 1
ATOM 2508 N N . GLY A 1 333 ? -16.392 19.920 21.862 1.00 88.19 333 GLY A N 1
ATOM 2509 C CA . GLY A 1 333 ? -17.107 18.821 22.511 1.00 88.19 333 GLY A CA 1
ATOM 2510 C C . GLY A 1 333 ? -18.060 19.297 23.623 1.00 88.19 333 GLY A C 1
ATOM 2511 O O . GLY A 1 333 ? -17.950 20.437 24.078 1.00 88.19 333 GLY A O 1
ATOM 2512 N N . PRO A 1 334 ? -18.955 18.430 24.138 1.00 88.12 334 PRO A N 1
ATOM 2513 C CA . PRO A 1 334 ? -19.928 18.803 25.176 1.00 88.12 334 PRO A CA 1
ATOM 2514 C C . PRO A 1 334 ? -19.300 19.346 26.470 1.00 88.12 334 PRO A C 1
ATOM 2516 O O . PRO A 1 334 ? -19.887 20.189 27.141 1.00 88.12 334 PRO A O 1
ATOM 2519 N N . GLY A 1 335 ? -18.098 18.881 26.825 1.00 88.31 335 GLY A N 1
ATOM 2520 C CA . GLY A 1 335 ? -17.357 19.363 27.990 1.00 88.31 335 GLY A CA 1
ATOM 2521 C C . GLY A 1 335 ? -16.618 20.691 27.787 1.00 88.31 335 GLY A C 1
ATOM 2522 O O . GLY A 1 335 ? -16.159 21.262 28.775 1.00 88.31 335 GLY A O 1
ATOM 2523 N N . HIS A 1 336 ? -16.499 21.190 26.547 1.00 89.12 336 HIS A N 1
ATOM 2524 C CA . HIS A 1 336 ? -15.589 22.282 26.171 1.00 89.12 336 HIS A CA 1
ATOM 2525 C C . HIS A 1 336 ? -15.820 23.583 26.943 1.00 89.12 336 HIS A C 1
ATOM 2527 O O . HIS A 1 336 ? -14.868 24.187 27.431 1.00 89.12 336 HIS A O 1
ATOM 2533 N N . ASP A 1 337 ? -17.082 23.991 27.079 1.00 85.62 337 ASP A N 1
ATOM 2534 C CA . ASP A 1 337 ? -17.437 25.254 27.734 1.00 85.62 337 ASP A CA 1
ATOM 2535 C C . ASP A 1 337 ? -17.635 25.106 29.255 1.00 85.62 337 ASP A C 1
ATOM 2537 O O . ASP A 1 337 ? -17.687 26.104 29.978 1.00 85.62 337 ASP A O 1
ATOM 2541 N N . LEU A 1 338 ? -17.748 23.869 29.758 1.00 85.44 338 LEU A N 1
ATOM 2542 C CA . LEU A 1 338 ? -18.022 23.578 31.169 1.00 85.44 338 LEU A CA 1
ATOM 2543 C C . LEU A 1 338 ? -16.736 23.350 31.974 1.00 85.44 338 LEU A C 1
ATOM 2545 O O . LEU A 1 338 ? -16.604 23.845 33.098 1.00 85.44 338 LEU A O 1
ATOM 2549 N N . MET A 1 339 ? -15.789 22.607 31.405 1.00 88.88 339 MET A N 1
ATOM 2550 C CA . MET A 1 339 ? -14.606 22.108 32.103 1.00 88.88 339 MET A CA 1
ATOM 2551 C C . MET A 1 339 ? -13.322 22.723 31.562 1.00 88.88 339 MET A C 1
ATOM 2553 O O . MET A 1 339 ? -13.202 23.050 30.385 1.00 88.88 339 MET A O 1
ATOM 2557 N N . VAL A 1 340 ? -12.320 22.829 32.430 1.00 91.19 340 VAL A N 1
ATOM 2558 C CA . VAL A 1 340 ? -10.946 23.156 32.036 1.00 91.19 340 VAL A CA 1
ATOM 2559 C C . VAL A 1 340 ? -9.978 22.141 32.624 1.00 91.19 340 VAL A C 1
ATOM 2561 O O . VAL A 1 340 ? -10.261 21.488 33.628 1.00 91.19 340 VAL A O 1
ATOM 2564 N N . VAL A 1 341 ? -8.804 22.032 32.005 1.00 94.06 341 VAL A N 1
ATOM 2565 C CA . VAL A 1 341 ? -7.715 21.186 32.502 1.00 94.06 341 VAL A CA 1
ATOM 2566 C C . VAL A 1 341 ? -7.394 21.538 33.958 1.00 94.06 341 VAL A C 1
ATOM 2568 O O . VAL A 1 341 ? -7.168 22.703 34.289 1.00 94.06 341 VAL A O 1
ATOM 2571 N N . GLY A 1 342 ? -7.369 20.519 34.818 1.00 92.88 342 GLY A N 1
ATOM 2572 C CA . GLY A 1 342 ? -7.142 20.640 36.258 1.00 92.88 342 GLY A CA 1
ATOM 2573 C C . GLY A 1 342 ? -8.406 20.688 37.121 1.00 92.88 342 GLY A C 1
ATOM 2574 O O . GLY A 1 342 ? -8.277 20.623 38.343 1.00 92.88 342 GLY A O 1
ATOM 2575 N N . ASP A 1 343 ? -9.604 20.767 36.534 1.00 93.50 343 ASP A N 1
ATOM 2576 C CA . ASP A 1 343 ? -10.853 20.637 37.294 1.00 93.50 343 ASP A CA 1
ATOM 2577 C C . ASP A 1 343 ? -10.978 19.238 37.912 1.00 93.50 343 ASP A C 1
ATOM 2579 O O . ASP A 1 343 ? -10.687 18.231 37.266 1.00 93.50 343 ASP A O 1
ATOM 2583 N N . ILE A 1 344 ? -11.436 19.172 39.162 1.00 94.62 344 ILE A N 1
ATOM 2584 C CA . ILE A 1 344 ? -11.689 17.922 39.886 1.00 94.62 344 ILE A CA 1
ATOM 2585 C C . ILE A 1 344 ? -13.181 17.603 39.799 1.00 94.62 344 ILE A C 1
ATOM 2587 O O . ILE A 1 344 ? -14.004 18.430 40.195 1.00 94.62 344 ILE A O 1
ATOM 2591 N N . VAL A 1 345 ? -13.543 16.413 39.324 1.00 93.62 345 VAL A N 1
ATOM 2592 C CA . VAL A 1 345 ? -14.941 15.955 39.329 1.00 93.62 345 VAL A CA 1
ATOM 2593 C C . VAL A 1 345 ? -15.314 15.553 40.754 1.00 93.62 345 VAL A C 1
ATOM 2595 O O . VAL A 1 345 ? -14.654 14.700 41.346 1.00 93.62 345 VAL A O 1
ATOM 2598 N N . LEU A 1 346 ? -16.342 16.192 41.317 1.00 91.56 346 LEU A N 1
ATOM 2599 C CA . LEU A 1 346 ? -16.825 15.896 42.666 1.00 91.56 346 LEU A CA 1
ATOM 2600 C C . LEU A 1 346 ? -18.051 14.990 42.614 1.00 91.56 346 LEU A C 1
ATOM 2602 O O . LEU A 1 346 ? -18.010 13.869 43.112 1.00 91.56 346 LEU A O 1
ATOM 2606 N N . GLU A 1 347 ? -19.126 15.474 41.992 1.00 92.62 347 GLU A N 1
ATOM 2607 C CA . GLU A 1 347 ? -20.420 14.794 41.957 1.00 92.62 347 GLU A CA 1
ATOM 2608 C C . GLU A 1 347 ? -20.954 14.710 40.529 1.00 92.62 347 GLU A C 1
ATOM 2610 O O . GLU A 1 347 ? -20.799 15.645 39.738 1.00 92.62 347 GLU A O 1
ATOM 2615 N N . MET A 1 348 ? -21.635 13.607 40.230 1.00 91.25 348 MET A N 1
ATOM 2616 C CA . MET A 1 348 ? -22.453 13.437 39.033 1.00 91.25 348 MET A CA 1
ATOM 2617 C C . MET A 1 348 ? -23.816 12.877 39.440 1.00 91.25 348 MET A C 1
ATOM 2619 O O . MET A 1 348 ? -23.885 11.892 40.174 1.00 91.25 348 MET A O 1
ATOM 2623 N N . ASN A 1 349 ? -24.903 13.531 39.021 1.00 91.12 349 ASN A N 1
ATOM 2624 C CA . ASN A 1 349 ? -26.274 13.229 39.460 1.00 91.12 349 ASN A CA 1
ATOM 2625 C C . ASN A 1 349 ? -26.415 13.118 40.998 1.00 91.12 349 ASN A C 1
ATOM 2627 O O . ASN A 1 349 ? -27.156 12.282 41.517 1.00 91.12 349 ASN A O 1
ATOM 2631 N N . GLY A 1 350 ? -25.682 13.962 41.734 1.00 88.69 350 GLY A N 1
ATOM 2632 C CA . GLY A 1 350 ? -25.687 14.005 43.200 1.00 88.69 350 GLY A CA 1
ATOM 2633 C C . GLY A 1 350 ? -24.940 12.863 43.903 1.00 88.69 350 GLY A C 1
ATOM 2634 O O . GLY A 1 350 ? -25.091 12.717 45.114 1.00 88.69 350 GLY A O 1
ATOM 2635 N N . GLN A 1 351 ? -24.160 12.049 43.183 1.00 90.88 351 GLN A N 1
ATOM 2636 C CA . GLN A 1 351 ? -23.300 11.002 43.753 1.00 90.88 351 GLN A CA 1
ATOM 2637 C C . GLN A 1 351 ? -21.820 11.335 43.556 1.00 90.88 351 GLN A C 1
ATOM 2639 O O . GLN A 1 351 ? -21.446 11.811 42.483 1.00 90.88 351 GLN A O 1
ATOM 2644 N N . HIS A 1 352 ? -20.968 11.046 44.548 1.00 92.62 352 HIS A N 1
ATOM 2645 C CA . HIS A 1 352 ? -19.521 11.226 44.405 1.00 92.62 352 HIS A CA 1
ATOM 2646 C C . HIS A 1 352 ? -18.964 10.340 43.280 1.00 92.62 352 HIS A C 1
ATOM 2648 O O . HIS A 1 352 ? -19.127 9.119 43.302 1.00 92.62 352 HIS A O 1
ATOM 2654 N N . CYS A 1 353 ? -18.289 10.951 42.303 1.00 92.69 353 CYS A N 1
ATOM 2655 C CA . CYS A 1 353 ? -17.751 10.254 41.134 1.00 92.69 353 CYS A CA 1
ATOM 2656 C C . CYS A 1 353 ? -16.217 10.249 41.154 1.00 92.69 353 CYS A C 1
ATOM 2658 O O . CYS A 1 353 ? -15.561 11.121 40.584 1.00 92.69 353 CYS A O 1
ATOM 2660 N N . THR A 1 354 ? -15.642 9.243 41.810 1.00 92.94 354 THR A N 1
ATOM 2661 C CA . THR A 1 354 ? -14.191 9.133 42.044 1.00 92.94 354 THR A CA 1
ATOM 2662 C C . THR A 1 354 ? -13.476 8.190 41.088 1.00 92.94 354 THR A C 1
ATOM 2664 O O . THR A 1 354 ? -12.269 8.319 40.898 1.00 92.94 354 THR A O 1
ATOM 2667 N N . THR A 1 355 ? -14.205 7.268 40.453 1.00 93.44 355 THR A N 1
ATOM 2668 C CA . THR A 1 355 ? -13.626 6.222 39.602 1.00 93.44 355 THR A CA 1
ATOM 2669 C C . THR A 1 355 ? -14.067 6.355 38.153 1.00 93.44 355 THR A C 1
ATOM 2671 O O . THR A 1 355 ? -15.164 6.822 37.843 1.00 93.44 355 THR A O 1
ATOM 2674 N N . PHE A 1 356 ? -13.227 5.863 37.250 1.00 95.19 356 PHE A N 1
ATOM 2675 C CA . PHE A 1 356 ? -13.567 5.729 35.839 1.00 95.19 356 PHE A CA 1
ATOM 2676 C C . PHE A 1 356 ? -14.839 4.903 35.606 1.00 95.19 356 PHE A C 1
ATOM 2678 O O . PHE A 1 356 ? -15.706 5.301 34.838 1.00 95.19 356 PHE A O 1
ATOM 2685 N N . LEU A 1 357 ? -15.007 3.805 36.348 1.00 93.62 357 LEU A N 1
ATOM 2686 C CA . LEU A 1 357 ? -16.172 2.935 36.214 1.00 93.62 357 LEU A CA 1
ATOM 2687 C C . LEU A 1 357 ? -17.481 3.635 36.616 1.00 93.62 357 LEU A C 1
ATOM 2689 O O . LEU A 1 357 ? -18.506 3.436 35.959 1.00 93.62 357 LEU A O 1
ATOM 2693 N N . SER A 1 358 ? -17.466 4.446 37.683 1.00 93.44 358 SER A N 1
ATOM 2694 C CA . SER A 1 358 ? -18.633 5.248 38.078 1.00 93.44 358 SER A CA 1
ATOM 2695 C C . SER A 1 358 ? -18.946 6.324 37.041 1.00 93.44 358 SER A C 1
ATOM 2697 O O . SER A 1 358 ? -20.109 6.477 36.676 1.00 93.44 358 SER A O 1
ATOM 2699 N N . LEU A 1 359 ? -17.916 7.000 36.516 1.00 94.00 359 LEU A N 1
ATOM 2700 C CA . LEU A 1 359 ? -18.056 8.001 35.456 1.00 94.00 359 LEU A CA 1
ATOM 2701 C C . LEU A 1 359 ? -18.731 7.396 34.218 1.00 94.00 359 LEU A C 1
ATOM 2703 O O . LEU A 1 359 ? -19.753 7.897 33.759 1.00 94.00 359 LEU A O 1
ATOM 2707 N N . GLU A 1 360 ? -18.190 6.292 33.709 1.00 93.81 360 GLU A N 1
ATOM 2708 C CA . GLU A 1 360 ? -18.710 5.615 32.519 1.00 93.81 360 GLU A CA 1
ATOM 2709 C C . GLU A 1 360 ? -20.115 5.071 32.730 1.00 93.81 360 GLU A C 1
ATOM 2711 O O . GLU A 1 360 ? -20.951 5.208 31.850 1.00 93.81 360 GLU A O 1
ATOM 2716 N N . SER A 1 361 ? -20.413 4.494 33.898 1.00 93.81 361 SER A N 1
ATOM 2717 C CA . SER A 1 361 ? -21.764 3.990 34.179 1.00 93.81 361 SER A CA 1
ATOM 2718 C C . SER A 1 361 ? -22.802 5.107 34.128 1.00 93.81 361 SER A C 1
ATOM 2720 O O . SER A 1 361 ? -23.833 4.944 33.486 1.00 93.81 361 SER A O 1
ATOM 2722 N N . ILE A 1 362 ? -22.512 6.257 34.743 1.00 93.19 362 ILE A N 1
ATOM 2723 C CA . ILE A 1 362 ? -23.431 7.400 34.729 1.00 93.19 362 ILE A CA 1
ATOM 2724 C C . ILE A 1 362 ? -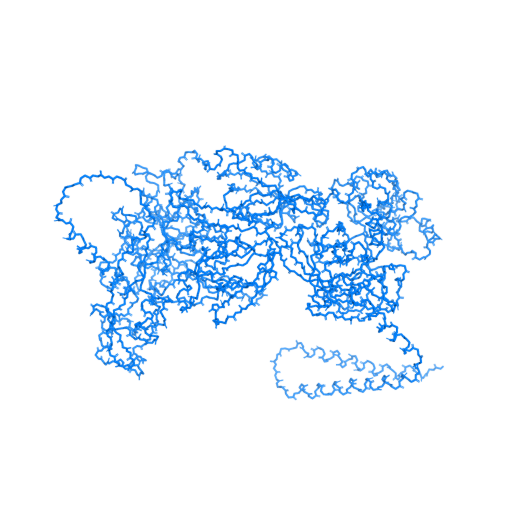23.609 7.929 33.302 1.00 93.19 362 ILE A C 1
ATOM 2726 O O . ILE A 1 362 ? -24.738 8.208 32.904 1.00 93.19 362 ILE A O 1
ATOM 2730 N N . LEU A 1 363 ? -22.532 8.045 32.521 1.00 92.31 363 LEU A N 1
ATOM 2731 C CA . LEU A 1 363 ? -22.610 8.515 31.135 1.00 92.31 363 LEU A CA 1
ATOM 2732 C C . LEU A 1 363 ? -23.364 7.530 30.228 1.00 92.31 363 LEU A C 1
ATOM 2734 O O . LEU A 1 363 ? -24.244 7.944 29.478 1.00 92.31 363 LEU A O 1
ATOM 2738 N N . ASP A 1 364 ? -23.055 6.236 30.314 1.00 93.06 364 ASP A N 1
ATOM 2739 C CA . ASP A 1 364 ? -23.672 5.183 29.502 1.00 93.06 364 ASP A CA 1
ATOM 2740 C C . ASP A 1 364 ? -25.181 5.032 29.783 1.00 93.06 364 ASP A C 1
ATOM 2742 O O . ASP A 1 364 ? -25.949 4.710 28.872 1.00 93.06 364 ASP A O 1
ATOM 2746 N N . ASP A 1 365 ? -25.616 5.260 31.027 1.00 91.44 365 ASP A N 1
ATOM 2747 C CA . ASP A 1 365 ? -27.022 5.151 31.442 1.00 91.44 365 ASP A CA 1
ATOM 2748 C C . ASP A 1 365 ? -27.843 6.417 31.123 1.00 91.44 365 ASP A C 1
ATOM 2750 O O . ASP A 1 365 ? -29.073 6.383 31.168 1.00 91.44 365 ASP A O 1
ATOM 2754 N N . ASN A 1 366 ? -27.181 7.532 30.791 1.00 90.38 366 ASN A N 1
ATOM 2755 C CA . ASN A 1 366 ? -27.811 8.828 30.510 1.00 90.38 366 ASN A CA 1
ATOM 2756 C C . ASN A 1 366 ? -27.503 9.342 29.092 1.00 90.38 366 ASN A C 1
ATOM 2758 O O . ASN A 1 366 ? -27.550 10.545 28.844 1.00 90.38 366 ASN A O 1
ATOM 2762 N N . VAL A 1 367 ? -27.206 8.461 28.132 1.00 88.62 367 VAL A N 1
ATOM 2763 C CA . VAL A 1 367 ? -27.083 8.866 26.720 1.00 88.62 367 VAL A CA 1
ATOM 2764 C C . VAL A 1 367 ? -28.392 9.534 26.269 1.00 88.62 367 VAL A C 1
ATOM 2766 O O . VAL A 1 367 ? -29.477 9.015 26.529 1.00 88.62 367 VAL A O 1
ATOM 2769 N N . HIS A 1 368 ? -28.299 10.705 25.630 1.00 82.81 368 HIS A N 1
ATOM 2770 C CA . HIS A 1 368 ? -29.442 11.561 25.265 1.00 82.81 368 HIS A CA 1
ATOM 2771 C C . HIS A 1 368 ? -30.223 12.176 26.443 1.00 82.81 368 HIS A C 1
ATOM 2773 O O . HIS A 1 368 ? -31.321 12.698 26.243 1.00 82.81 368 HIS A O 1
ATOM 2779 N N . ALA A 1 369 ? -29.673 12.161 27.663 1.00 86.56 369 ALA A N 1
ATOM 2780 C CA . ALA A 1 369 ? -30.257 12.805 28.838 1.00 86.56 369 ALA A CA 1
ATOM 2781 C C . ALA A 1 369 ? -29.222 13.681 29.568 1.00 86.56 369 ALA A C 1
ATOM 2783 O O . ALA A 1 369 ? -28.077 13.274 29.739 1.00 86.56 369 ALA A O 1
ATOM 2784 N N . PRO A 1 370 ? -29.580 14.890 30.031 1.00 85.69 370 PRO A N 1
ATOM 2785 C CA . PRO A 1 370 ? -28.620 15.756 30.701 1.00 85.69 370 PRO A CA 1
ATOM 2786 C C . PRO A 1 370 ? -28.142 15.150 32.026 1.00 85.69 370 PRO A C 1
ATOM 2788 O O . PRO A 1 370 ? -28.931 14.570 32.773 1.00 85.69 370 PRO A O 1
ATOM 2791 N N . VAL A 1 371 ? -26.864 15.355 32.342 1.00 88.56 371 VAL A N 1
ATOM 2792 C CA . VAL A 1 371 ? -26.255 14.924 33.610 1.00 88.56 371 VAL A CA 1
ATOM 2793 C C . VAL A 1 371 ? -25.886 16.154 34.431 1.00 88.56 371 VAL A C 1
ATOM 2795 O O . VAL A 1 371 ? -25.268 17.089 33.918 1.00 88.56 371 VAL A O 1
ATOM 2798 N N . ASP A 1 372 ? -26.278 16.168 35.705 1.00 90.50 372 ASP A N 1
ATOM 2799 C CA . ASP A 1 372 ? -25.846 17.206 36.647 1.00 90.50 372 ASP A CA 1
ATOM 2800 C C . ASP A 1 372 ? -24.407 16.920 37.070 1.00 90.50 372 ASP A C 1
ATOM 2802 O O . ASP A 1 372 ? -24.103 15.803 37.494 1.00 90.50 372 ASP A O 1
ATOM 2806 N N . VAL A 1 373 ? -23.523 17.909 36.942 1.00 91.31 373 VAL A N 1
ATOM 2807 C CA . VAL A 1 373 ? -22.101 17.753 37.258 1.00 91.31 373 VAL A CA 1
ATOM 2808 C C . VAL A 1 373 ? -21.636 18.879 38.167 1.00 91.31 373 VAL A C 1
ATOM 2810 O O . VAL A 1 373 ? -21.860 20.069 37.914 1.00 91.31 373 VAL A O 1
ATOM 2813 N N . VAL A 1 374 ? -20.918 18.486 39.216 1.00 92.12 374 VAL A N 1
ATOM 2814 C CA . VAL A 1 374 ? -20.237 19.390 40.136 1.00 92.12 374 VAL A CA 1
ATOM 2815 C C . VAL A 1 374 ? -18.735 19.204 39.983 1.00 92.12 374 VAL A C 1
ATOM 2817 O O . VAL A 1 374 ? -18.203 18.132 40.277 1.00 92.12 374 VAL A O 1
ATOM 2820 N N . VAL A 1 375 ? -18.045 20.263 39.558 1.00 91.81 375 VAL A N 1
ATOM 2821 C CA . VAL A 1 375 ? -16.581 20.283 39.456 1.00 91.81 375 VAL A CA 1
ATOM 2822 C C . VAL A 1 375 ? -15.969 21.336 40.370 1.00 91.81 375 VAL A C 1
ATOM 2824 O O . VAL A 1 375 ? -16.541 22.399 40.627 1.00 91.81 375 VAL A O 1
ATOM 2827 N N . GLN A 1 376 ? -14.770 21.043 40.850 1.00 90.44 376 GLN A N 1
ATOM 2828 C CA . GLN A 1 376 ? -13.970 21.924 41.679 1.00 90.44 376 GLN A CA 1
ATOM 2829 C C . GLN A 1 376 ? -12.779 22.447 40.886 1.00 90.44 376 GLN A C 1
ATOM 2831 O O . GLN A 1 376 ? -11.908 21.680 40.483 1.00 90.44 376 GLN A O 1
ATOM 2836 N N . ARG A 1 377 ? -12.700 23.773 40.739 1.00 90.31 377 ARG A N 1
ATOM 2837 C CA . ARG A 1 377 ? -11.572 24.449 40.090 1.00 90.31 377 ARG A CA 1
ATOM 2838 C C . ARG A 1 377 ? -10.650 25.071 41.127 1.00 90.31 377 ARG A C 1
ATOM 2840 O O . ARG A 1 377 ? -11.085 25.909 41.928 1.00 90.31 377 ARG A O 1
ATOM 2847 N N . GLY A 1 378 ? -9.381 24.679 41.113 1.00 79.69 378 GLY A N 1
ATOM 2848 C CA . GLY A 1 378 ? -8.343 25.339 41.901 1.00 79.69 378 GLY A CA 1
ATOM 2849 C C . GLY A 1 378 ? -8.037 26.742 41.366 1.00 79.69 378 GLY A C 1
ATOM 2850 O O . GLY A 1 378 ? -8.061 26.979 40.160 1.00 79.69 378 GLY A O 1
ATOM 2851 N N . THR A 1 379 ? -7.720 27.695 42.248 1.00 71.06 379 THR A N 1
ATOM 2852 C CA . THR A 1 379 ? -7.176 29.004 41.842 1.00 71.06 379 THR A CA 1
ATOM 2853 C C . THR A 1 379 ? -5.806 29.241 42.466 1.00 71.06 379 THR A C 1
ATOM 2855 O O . THR A 1 379 ? -5.524 28.782 43.572 1.00 71.06 379 THR A O 1
ATOM 2858 N N . ALA A 1 380 ? -4.965 30.041 41.801 1.00 59.81 380 ALA A N 1
ATOM 2859 C CA . ALA A 1 380 ? -3.608 30.381 42.253 1.00 59.81 380 ALA A CA 1
ATOM 2860 C C . ALA A 1 380 ? -3.535 31.055 43.645 1.00 59.81 380 ALA A C 1
ATOM 2862 O O . ALA A 1 380 ? -2.448 31.223 44.189 1.00 59.81 380 ALA A O 1
ATOM 2863 N N . ARG A 1 381 ? -4.674 31.464 44.226 1.00 55.28 381 ARG A N 1
ATOM 2864 C CA . ARG A 1 381 ? -4.769 32.054 45.574 1.00 55.28 381 ARG A CA 1
ATOM 2865 C C . ARG A 1 381 ? -5.248 31.066 46.646 1.00 55.28 381 ARG A C 1
ATOM 2867 O O . ARG A 1 381 ? -5.528 31.495 47.760 1.00 55.28 381 ARG A O 1
ATOM 2874 N N . GLY A 1 382 ? -5.385 29.779 46.318 1.00 53.28 382 GLY A N 1
ATOM 2875 C CA . GLY A 1 382 ? -5.902 28.756 47.234 1.00 53.28 382 GLY A CA 1
ATOM 2876 C C . GLY A 1 382 ? -7.412 28.841 47.488 1.00 53.28 382 GLY A C 1
ATOM 2877 O O . GLY A 1 382 ? -7.924 28.120 48.337 1.00 53.28 382 GLY A O 1
ATOM 2878 N N . ALA A 1 383 ? -8.136 29.709 46.770 1.00 55.12 383 ALA A N 1
ATOM 2879 C CA . ALA A 1 383 ? -9.593 29.750 46.812 1.00 55.12 383 ALA A CA 1
ATOM 2880 C C . ALA A 1 383 ? -10.154 28.717 45.825 1.00 55.12 383 ALA A C 1
ATOM 2882 O O . ALA A 1 383 ? -9.896 28.795 44.624 1.00 55.12 383 ALA A O 1
ATOM 2883 N N . ALA A 1 384 ? -10.900 27.752 46.343 1.00 64.69 384 ALA A N 1
ATOM 2884 C CA . ALA A 1 384 ? -11.629 26.757 45.575 1.00 64.69 384 ALA A CA 1
ATOM 2885 C C . ALA A 1 384 ? -12.971 27.356 45.109 1.00 64.69 384 ALA A C 1
ATOM 2887 O O . ALA A 1 384 ? -13.747 27.840 45.932 1.00 64.69 384 ALA A O 1
ATOM 2888 N N . ALA A 1 385 ? -13.248 27.348 43.800 1.00 73.75 385 ALA A N 1
ATOM 2889 C CA . ALA A 1 385 ? -14.568 27.687 43.260 1.00 73.75 385 ALA A CA 1
ATOM 2890 C C . ALA A 1 385 ? -15.274 26.410 42.785 1.00 73.75 385 ALA A C 1
ATOM 2892 O O . ALA A 1 385 ? -14.719 25.667 41.973 1.00 73.75 385 ALA A O 1
ATOM 2893 N N . VAL A 1 386 ? -16.472 26.159 43.315 1.00 79.69 386 VAL A N 1
ATOM 2894 C CA . VAL A 1 386 ? -17.333 25.046 42.899 1.00 79.69 386 VAL A CA 1
ATOM 2895 C C . VAL A 1 386 ? -18.180 25.513 41.723 1.00 79.69 386 VAL A C 1
ATOM 2897 O O . VAL A 1 386 ? -18.900 26.509 41.835 1.00 79.69 386 VAL A O 1
ATOM 2900 N N . TYR A 1 387 ? -18.110 24.790 40.613 1.00 80.88 387 TYR A N 1
ATOM 2901 C CA . TYR A 1 387 ? -18.942 25.017 39.439 1.00 80.88 387 TYR A CA 1
ATOM 2902 C C . TYR A 1 387 ? -19.978 23.902 39.364 1.00 80.88 387 TYR A C 1
ATOM 2904 O O . TYR A 1 387 ? -19.637 22.722 39.417 1.00 80.88 387 TYR A O 1
ATOM 2912 N N . LYS A 1 388 ? -21.248 24.298 39.267 1.00 81.69 388 LYS A N 1
ATOM 2913 C CA . LYS A 1 388 ? -22.370 23.393 39.019 1.00 81.69 388 LYS A CA 1
ATOM 2914 C C . LYS A 1 388 ? -22.942 23.711 37.654 1.00 81.69 388 LYS A C 1
ATOM 2916 O O . LYS A 1 388 ? -23.188 24.883 37.358 1.00 81.69 388 LYS A O 1
ATOM 2921 N N . GLY A 1 389 ? -23.145 22.689 36.844 1.00 80.31 389 GLY A N 1
ATOM 2922 C CA . GLY A 1 389 ? -23.677 22.850 35.505 1.00 80.31 389 GLY A CA 1
ATOM 2923 C C . GLY A 1 389 ? -24.394 21.598 35.042 1.00 80.31 389 GLY A C 1
ATOM 2924 O O . GLY A 1 389 ? -24.138 20.498 35.522 1.00 80.31 389 GLY A O 1
ATOM 2925 N N . TRP A 1 390 ? -25.284 21.800 34.079 1.00 77.94 390 TRP A N 1
ATOM 2926 C CA . TRP A 1 390 ? -25.906 20.710 33.350 1.00 77.94 390 TRP A CA 1
ATOM 2927 C C . TRP A 1 390 ? -25.053 20.420 32.135 1.00 77.94 390 TRP A C 1
ATOM 2929 O O . TRP A 1 390 ? -24.777 21.314 31.332 1.00 77.94 390 TRP A O 1
ATOM 2939 N N . LEU A 1 391 ? -24.647 19.172 32.013 1.00 74.25 391 LEU A N 1
ATOM 2940 C CA . LEU A 1 391 ? -24.011 18.681 30.818 1.00 74.25 391 LEU A CA 1
ATOM 2941 C C . LEU A 1 391 ? -25.099 18.240 29.847 1.00 74.25 391 LEU A C 1
ATOM 2943 O O . LEU A 1 391 ? -25.836 17.294 30.127 1.00 74.25 391 LEU A O 1
ATOM 2947 N N . ASP A 1 392 ? -25.211 18.943 28.724 1.00 71.12 392 ASP A N 1
ATOM 2948 C CA . ASP A 1 392 ? -26.136 18.550 27.671 1.00 71.12 392 ASP A CA 1
ATOM 2949 C C . ASP A 1 392 ? -25.582 17.322 26.932 1.00 71.12 392 ASP A C 1
ATOM 2951 O O . ASP A 1 392 ? -24.641 17.425 26.141 1.00 71.12 392 ASP A O 1
ATOM 2955 N N . LEU A 1 393 ? -26.169 16.154 27.212 1.00 66.69 393 LEU A N 1
ATOM 2956 C CA . LEU A 1 393 ? -25.885 14.913 26.498 1.00 66.69 393 LEU A CA 1
ATOM 2957 C C . LEU A 1 393 ? -26.891 14.641 25.366 1.00 66.69 393 LEU A C 1
ATOM 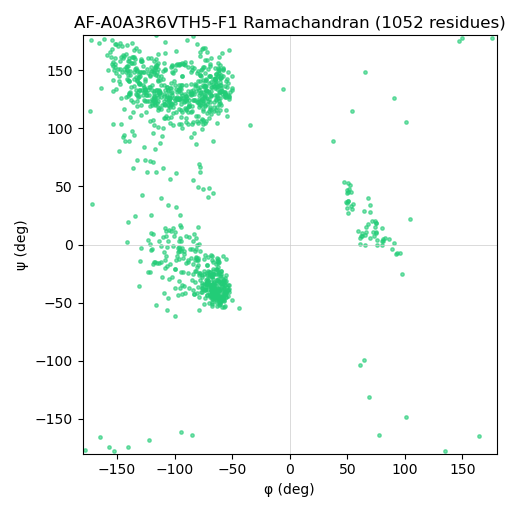2959 O O . LEU A 1 393 ? -27.062 13.491 24.980 1.00 66.69 393 LEU A O 1
ATOM 2963 N N . ASN A 1 394 ? -27.554 15.642 24.784 1.00 59.34 394 ASN A N 1
ATOM 2964 C CA . ASN A 1 394 ? -28.455 15.419 23.643 1.00 59.34 394 ASN A CA 1
ATOM 2965 C C . ASN A 1 394 ? -27.735 14.878 22.381 1.00 59.34 394 ASN A C 1
ATOM 2967 O O . ASN A 1 394 ? -28.413 14.393 21.480 1.00 59.34 394 ASN A O 1
ATOM 2971 N N . GLN A 1 395 ? -26.394 14.931 22.314 1.00 60.53 395 GLN A N 1
ATOM 2972 C CA . GLN A 1 395 ? -25.571 14.463 21.179 1.00 60.53 395 GLN A CA 1
ATOM 2973 C C . GLN A 1 395 ? -24.375 13.499 21.429 1.00 60.53 395 GLN A C 1
ATOM 2975 O O . GLN A 1 395 ? -23.734 13.150 20.444 1.00 60.53 395 GLN A O 1
ATOM 2980 N N . PRO A 1 396 ? -23.953 13.055 22.629 1.00 68.25 396 PRO A N 1
ATOM 2981 C CA . PRO A 1 396 ? -22.683 12.358 22.752 1.00 68.25 396 PRO A CA 1
ATOM 2982 C C . PRO A 1 396 ? -22.866 10.879 23.075 1.00 68.25 396 PRO A C 1
ATOM 2984 O O . PRO A 1 396 ? -22.462 10.400 24.138 1.00 68.25 396 PRO A O 1
ATOM 2987 N N . ASP A 1 397 ? -23.437 10.149 22.124 1.00 87.19 397 ASP A N 1
ATOM 2988 C CA . ASP A 1 397 ? -23.096 8.739 21.990 1.00 87.19 397 ASP A CA 1
ATOM 2989 C C . ASP A 1 397 ? -21.738 8.646 21.268 1.00 87.19 397 ASP A C 1
ATOM 2991 O O . ASP A 1 397 ? -21.522 9.238 20.206 1.00 87.19 397 ASP A O 1
ATOM 2995 N N . LEU A 1 398 ? -20.793 7.906 21.843 1.00 91.25 398 LEU A N 1
ATOM 2996 C CA . LEU A 1 398 ? -19.506 7.610 21.222 1.00 91.25 398 LEU A CA 1
ATOM 2997 C C . LEU A 1 398 ? -19.671 6.946 19.848 1.00 91.25 398 LEU A C 1
ATOM 2999 O O . LEU A 1 398 ? -18.814 7.131 18.980 1.00 91.25 398 LEU A O 1
ATOM 3003 N N . HIS A 1 399 ? -20.754 6.202 19.628 1.00 90.94 399 HIS A N 1
ATOM 3004 C CA . HIS A 1 399 ? -21.062 5.581 18.343 1.00 90.94 399 HIS A CA 1
ATOM 3005 C C . HIS A 1 399 ? -21.416 6.603 17.252 1.00 90.94 399 HIS A C 1
ATOM 3007 O O . HIS A 1 399 ? -21.045 6.387 16.101 1.00 90.94 399 HIS A O 1
ATOM 3013 N N . GLU A 1 400 ? -22.039 7.736 17.593 1.00 89.19 400 GLU A N 1
ATOM 3014 C CA . GLU A 1 400 ? -22.407 8.789 16.626 1.00 89.19 400 GLU A CA 1
ATOM 3015 C C . GLU A 1 400 ? -21.195 9.574 16.113 1.00 89.19 400 GLU A C 1
ATOM 3017 O O . GLU A 1 400 ? -21.183 10.044 14.975 1.00 89.19 400 GLU A O 1
ATOM 3022 N N . ILE A 1 401 ? -20.153 9.695 16.938 1.00 90.19 401 ILE A N 1
ATOM 3023 C CA . ILE A 1 401 ? -18.904 10.385 16.583 1.00 90.19 401 ILE A CA 1
ATOM 3024 C C . ILE A 1 401 ? -17.805 9.427 16.095 1.00 90.19 401 ILE A C 1
ATOM 3026 O O . ILE A 1 401 ? -16.702 9.859 15.747 1.00 90.19 401 ILE A O 1
ATOM 3030 N N . THR A 1 402 ? -18.084 8.122 16.083 1.00 92.06 402 THR A N 1
ATOM 3031 C CA . THR A 1 402 ? -17.189 7.111 15.515 1.00 92.06 402 THR A CA 1
ATOM 3032 C C . THR A 1 402 ? -17.381 7.065 13.998 1.00 92.06 402 THR A C 1
ATOM 3034 O O . THR A 1 402 ? -18.516 6.982 13.533 1.00 92.06 402 THR A O 1
ATOM 3037 N N . PRO A 1 403 ? -16.305 7.088 13.192 1.00 94.44 403 PRO A N 1
ATOM 3038 C CA . PRO A 1 403 ? -16.429 7.019 11.741 1.00 94.44 403 PRO A CA 1
ATOM 3039 C C . PRO A 1 403 ? -17.135 5.734 11.275 1.00 94.44 403 PRO A C 1
ATOM 3041 O O . PRO A 1 403 ? -16.649 4.629 11.503 1.00 94.44 403 PRO A O 1
ATOM 3044 N N . THR A 1 404 ? -18.262 5.886 10.580 1.00 94.50 404 THR A N 1
ATOM 3045 C CA . THR A 1 404 ? -19.045 4.792 9.964 1.00 94.50 404 THR A CA 1
ATOM 3046 C C . THR A 1 404 ? -19.053 4.854 8.438 1.00 94.50 404 THR A C 1
ATOM 3048 O O . THR A 1 404 ? -19.706 4.047 7.781 1.00 94.50 404 THR A O 1
ATOM 3051 N N . GLN A 1 405 ? -18.325 5.811 7.860 1.00 96.19 405 GLN A N 1
ATOM 3052 C CA . GLN A 1 405 ? -18.204 6.006 6.422 1.00 96.19 405 GLN A CA 1
ATOM 3053 C C . GLN A 1 405 ? -16.768 6.344 6.042 1.00 96.19 405 GLN A C 1
ATOM 3055 O O . GLN A 1 405 ? -16.086 7.058 6.780 1.00 96.19 405 GLN A O 1
ATOM 3060 N N . PHE A 1 406 ? -16.335 5.887 4.869 1.00 97.56 406 PHE A N 1
ATOM 3061 C CA . PHE A 1 406 ? -15.098 6.344 4.237 1.00 97.56 406 PHE A CA 1
ATOM 3062 C C . PHE A 1 406 ? -15.248 6.419 2.719 1.00 97.56 406 PHE A C 1
ATOM 3064 O O . PHE A 1 406 ? -16.027 5.685 2.120 1.00 97.56 406 PHE A O 1
ATOM 3071 N N . LEU A 1 407 ? -14.500 7.322 2.097 1.00 97.62 407 LEU A N 1
ATOM 3072 C CA . LEU A 1 407 ? -14.407 7.486 0.655 1.00 97.62 407 LEU A CA 1
ATOM 3073 C C . LEU A 1 407 ? -13.073 6.922 0.170 1.00 97.62 407 LEU A C 1
ATOM 3075 O O . LEU A 1 407 ? -12.012 7.338 0.640 1.00 97.62 407 LEU A O 1
ATOM 3079 N N . GLU A 1 408 ? -13.147 6.026 -0.806 1.00 95.69 408 GLU A N 1
ATOM 3080 C CA . GLU A 1 408 ? -12.019 5.619 -1.639 1.00 95.69 408 GLU A CA 1
ATOM 3081 C C . GLU A 1 408 ? -11.975 6.512 -2.877 1.00 95.69 408 GLU A C 1
ATOM 3083 O O . GLU A 1 408 ? -12.923 6.528 -3.667 1.00 95.69 408 GLU A O 1
ATOM 3088 N N . VAL A 1 409 ? -10.894 7.275 -3.044 1.00 93.62 409 VAL A N 1
ATOM 3089 C CA . VAL A 1 409 ? -10.722 8.194 -4.178 1.00 93.62 409 VAL A CA 1
ATOM 3090 C C . VAL A 1 409 ? -9.264 8.245 -4.628 1.00 93.62 409 VAL A C 1
ATOM 3092 O O . VAL A 1 409 ? -8.383 8.654 -3.872 1.00 93.62 409 VAL A O 1
ATOM 3095 N N . GLY A 1 410 ? -8.991 7.813 -5.864 1.00 88.19 410 GLY A N 1
ATOM 3096 C CA . GLY A 1 410 ? -7.625 7.737 -6.398 1.00 88.19 410 GLY A CA 1
ATOM 3097 C C . GLY A 1 410 ? -6.686 6.939 -5.489 1.00 88.19 410 GLY A C 1
ATOM 3098 O O . GLY A 1 410 ? -5.609 7.435 -5.163 1.00 88.19 410 GLY A O 1
ATOM 3099 N N . ASP A 1 411 ? -7.160 5.783 -5.004 1.00 88.19 411 ASP A N 1
ATOM 3100 C CA . ASP A 1 411 ? -6.516 4.911 -4.002 1.00 88.19 411 ASP A CA 1
ATOM 3101 C C . ASP A 1 411 ? -6.284 5.562 -2.616 1.00 88.19 411 ASP A C 1
ATOM 3103 O O . ASP A 1 411 ? -5.692 4.979 -1.719 1.00 88.19 411 ASP A O 1
ATOM 3107 N N . SER A 1 412 ? -6.773 6.786 -2.394 1.00 94.00 412 SER A N 1
ATOM 3108 C CA . SER A 1 412 ? -6.727 7.457 -1.087 1.00 94.00 412 SER A CA 1
ATOM 3109 C C . SER A 1 412 ? -7.920 7.061 -0.223 1.00 94.00 412 SER A C 1
ATOM 3111 O O . SER A 1 412 ? -9.019 6.871 -0.747 1.00 94.00 412 SER A O 1
ATOM 3113 N N . ILE A 1 413 ? -7.724 7.024 1.098 1.00 96.62 413 ILE A N 1
ATOM 3114 C CA . ILE A 1 413 ? -8.786 6.738 2.072 1.00 96.62 413 ILE A CA 1
ATOM 3115 C C . ILE A 1 413 ? -9.082 7.984 2.900 1.00 96.62 413 ILE A C 1
ATOM 3117 O O . ILE A 1 413 ? -8.218 8.471 3.636 1.00 96.62 413 ILE A O 1
ATOM 3121 N N . LEU A 1 414 ? -10.314 8.487 2.776 1.00 97.62 414 LEU A N 1
ATOM 3122 C CA . LEU A 1 414 ? -10.809 9.661 3.494 1.00 97.62 414 LEU A CA 1
ATOM 3123 C C . LEU A 1 414 ? -11.987 9.284 4.394 1.00 97.62 414 LEU A C 1
ATOM 3125 O O . LEU A 1 414 ? -12.951 8.690 3.925 1.00 97.62 414 LEU A O 1
ATOM 3129 N N . HIS A 1 415 ? -11.975 9.677 5.662 1.00 97.62 415 HIS A N 1
ATOM 3130 C CA . HIS A 1 415 ? -13.106 9.481 6.577 1.00 97.62 415 HIS A CA 1
ATOM 3131 C C . HIS A 1 415 ? -13.177 10.606 7.622 1.00 97.62 415 HIS A C 1
ATOM 3133 O O . HIS A 1 415 ? -12.270 11.429 7.681 1.00 97.62 415 HIS A O 1
ATOM 3139 N N . PRO A 1 416 ? -14.237 10.724 8.438 1.00 96.81 416 PRO A N 1
ATOM 3140 C CA . PRO A 1 416 ? -14.245 11.673 9.556 1.00 96.81 416 PRO A CA 1
ATOM 3141 C C . PRO A 1 416 ? -13.127 11.386 10.574 1.00 96.81 416 PRO A C 1
ATOM 3143 O O . PRO A 1 416 ? -12.832 10.221 10.837 1.00 96.81 416 PRO A O 1
ATOM 3146 N N . LEU A 1 417 ? -12.507 12.411 11.175 1.00 95.06 417 LEU A N 1
ATOM 3147 C CA . LEU A 1 417 ? -11.529 12.219 12.256 1.00 95.06 417 LEU A CA 1
ATOM 3148 C C . LEU A 1 417 ? -12.231 11.594 13.466 1.00 95.06 417 LEU A C 1
ATOM 3150 O O . LEU A 1 417 ? -13.214 12.152 13.951 1.00 95.06 417 LEU A O 1
ATOM 3154 N N . SER A 1 418 ? -11.735 10.454 13.948 1.00 94.19 418 SER A N 1
ATOM 3155 C CA . SER A 1 418 ? -12.311 9.754 15.100 1.00 94.19 418 SER A CA 1
ATOM 3156 C C . SER A 1 418 ? -12.037 10.480 16.416 1.00 94.19 418 SER A C 1
ATOM 3158 O O . SER A 1 418 ? -11.130 11.307 16.507 1.00 94.19 418 SER A O 1
ATOM 3160 N N . TYR A 1 419 ? -12.755 10.110 17.480 1.00 93.50 419 TYR A N 1
ATOM 3161 C CA . TYR A 1 419 ? -12.474 10.609 18.829 1.00 93.50 419 TYR A CA 1
ATOM 3162 C C . TYR A 1 419 ? -11.065 10.227 19.333 1.00 93.50 419 TYR A C 1
ATOM 3164 O O . TYR A 1 419 ? -10.401 11.038 19.978 1.00 93.50 419 TYR A O 1
ATOM 3172 N N . GLN A 1 420 ? -10.568 9.036 18.978 1.00 92.44 420 GLN A N 1
ATOM 3173 C CA . GLN A 1 420 ? -9.207 8.588 19.306 1.00 92.44 420 GLN A CA 1
ATOM 3174 C C . GLN A 1 420 ? -8.143 9.513 18.694 1.00 92.44 420 GLN A C 1
ATOM 3176 O O . GLN A 1 420 ? -7.240 9.981 19.392 1.00 92.44 420 GLN A O 1
ATOM 3181 N N . GLN A 1 421 ? -8.276 9.834 17.406 1.00 92.94 421 GLN A N 1
ATOM 3182 C CA . GLN A 1 421 ? -7.323 10.703 16.709 1.00 92.94 421 GLN A CA 1
ATOM 3183 C C . GLN A 1 421 ? -7.511 12.180 17.073 1.00 92.94 421 GLN A C 1
ATOM 3185 O O . GLN A 1 421 ? -6.535 12.900 17.279 1.00 92.94 421 GLN A O 1
ATOM 3190 N N . ALA A 1 422 ? -8.753 12.628 17.249 1.00 92.69 422 ALA A N 1
ATOM 3191 C CA . ALA A 1 422 ? -9.080 13.953 17.768 1.00 92.69 422 ALA A CA 1
ATOM 3192 C C . ALA A 1 422 ? -8.388 14.224 19.113 1.00 92.69 422 ALA A C 1
ATOM 3194 O O . ALA A 1 422 ? -7.762 15.273 19.278 1.00 92.69 422 ALA A O 1
ATOM 3195 N N . ARG A 1 423 ? -8.402 13.251 20.037 1.00 92.44 423 ARG A N 1
ATOM 3196 C CA . ARG A 1 423 ? -7.644 13.322 21.294 1.00 92.44 423 ARG A CA 1
ATOM 3197 C C . ARG A 1 423 ? -6.149 13.482 21.049 1.00 92.44 423 ARG A C 1
ATOM 3199 O O . ARG A 1 423 ? -5.568 14.432 21.574 1.00 92.44 423 ARG A O 1
ATOM 3206 N N . ASN A 1 424 ? -5.545 12.593 20.257 1.00 91.56 424 ASN A N 1
ATOM 3207 C CA . ASN A 1 424 ? -4.095 12.575 20.011 1.00 91.56 424 ASN A CA 1
ATOM 3208 C C . ASN A 1 424 ? -3.551 13.930 19.543 1.00 91.56 424 ASN A C 1
ATOM 3210 O O . ASN A 1 424 ? -2.443 14.318 19.908 1.00 91.56 424 ASN A O 1
ATOM 3214 N N . TYR A 1 425 ? -4.347 14.668 18.769 1.00 89.38 425 TYR A N 1
ATOM 3215 C CA . TYR A 1 425 ? -3.939 15.942 18.180 1.00 89.38 425 TYR A CA 1
ATOM 3216 C C . TYR A 1 425 ? -4.645 17.167 18.772 1.00 89.38 425 TYR A C 1
ATOM 3218 O O . TYR A 1 425 ? -4.458 18.273 18.259 1.00 89.38 425 TYR A O 1
ATOM 3226 N N . ALA A 1 426 ? -5.444 16.983 19.830 1.00 89.12 426 ALA A N 1
ATOM 3227 C CA . ALA A 1 426 ? -6.295 18.013 20.429 1.00 89.12 426 ALA A CA 1
ATOM 3228 C C . ALA A 1 426 ? -7.100 18.787 19.366 1.00 89.12 426 ALA A C 1
ATOM 3230 O O . ALA A 1 426 ? -7.017 20.012 19.258 1.00 89.12 426 ALA A O 1
ATOM 3231 N N . ARG A 1 427 ? -7.830 18.043 18.529 1.00 90.38 427 ARG A N 1
ATOM 3232 C CA . ARG A 1 427 ? -8.670 18.562 17.443 1.00 90.38 427 ARG A CA 1
ATOM 3233 C C . ARG A 1 427 ? -10.143 18.253 17.691 1.00 90.38 427 ARG A C 1
ATOM 3235 O O . ARG A 1 427 ? -10.423 17.249 18.334 1.00 90.38 427 ARG A O 1
ATOM 3242 N N . PRO A 1 428 ? -11.073 19.047 17.139 1.00 91.75 428 PRO A N 1
ATOM 3243 C CA . PRO A 1 428 ? -12.480 18.666 17.084 1.00 91.75 428 PRO A CA 1
ATOM 3244 C C . PRO A 1 428 ? -12.670 17.335 16.348 1.00 91.75 428 PRO A C 1
ATOM 3246 O O . PRO A 1 428 ? -11.967 17.052 15.374 1.00 91.75 428 PRO A O 1
ATOM 3249 N N . VAL A 1 429 ? -13.634 16.535 16.799 1.00 92.56 429 VAL A N 1
ATOM 3250 C CA . VAL A 1 429 ? -14.035 15.292 16.124 1.00 92.56 429 VAL A CA 1
ATOM 3251 C C . VAL A 1 429 ? -14.740 15.623 14.800 1.00 92.56 429 VAL A C 1
ATOM 3253 O O . VAL A 1 429 ? -15.448 16.627 14.707 1.00 92.56 429 VAL A O 1
ATOM 3256 N N . GLY A 1 430 ? -14.559 14.795 13.766 1.00 91.75 430 GLY A N 1
ATOM 3257 C CA . GLY A 1 430 ? -15.143 15.015 12.437 1.00 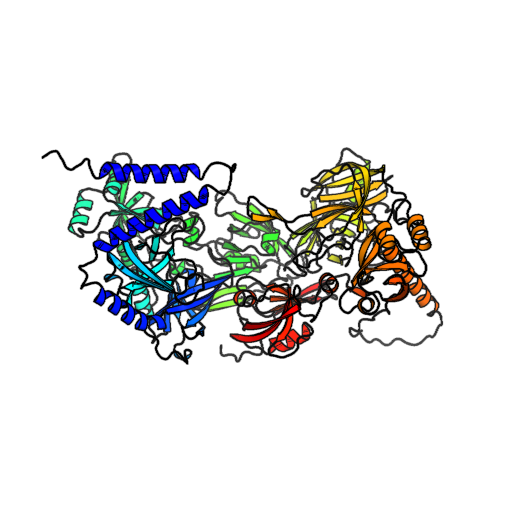91.75 430 GLY A CA 1
ATOM 3258 C C . GLY A 1 430 ? -14.165 15.595 11.406 1.00 91.75 430 GLY A C 1
ATOM 3259 O O . GLY A 1 430 ? -12.981 15.276 11.409 1.00 91.75 430 GLY A O 1
ATOM 3260 N N . GLY A 1 431 ? -14.642 16.401 10.454 1.00 93.88 431 GLY A N 1
ATOM 3261 C CA . GLY A 1 431 ? -13.803 16.865 9.340 1.00 93.88 431 GLY A CA 1
ATOM 3262 C C . GLY A 1 431 ? -13.580 15.811 8.251 1.00 93.88 431 GLY A C 1
ATOM 3263 O O . GLY A 1 431 ? -14.307 14.822 8.160 1.00 93.88 431 GLY A O 1
ATOM 3264 N N . VAL A 1 432 ? -12.580 16.047 7.400 1.00 97.50 432 VAL A N 1
ATOM 3265 C CA . VAL A 1 432 ? -12.172 15.141 6.314 1.00 97.50 432 VAL A CA 1
ATOM 3266 C C . VAL A 1 432 ? -10.736 14.717 6.572 1.00 97.50 432 VAL A C 1
ATOM 3268 O O . VAL A 1 432 ? -9.789 15.439 6.264 1.00 97.50 432 VAL A O 1
ATOM 3271 N N . TYR A 1 433 ? -10.580 13.562 7.197 1.00 96.88 433 TYR A N 1
ATOM 3272 C CA . TYR A 1 433 ? -9.307 13.004 7.609 1.00 96.88 433 TYR A CA 1
ATOM 3273 C C . TYR A 1 433 ? -8.794 12.002 6.571 1.00 96.88 433 TYR A C 1
ATOM 3275 O O . TYR A 1 433 ? -9.497 11.065 6.203 1.00 96.88 433 TYR A O 1
ATOM 3283 N N . ALA A 1 434 ? -7.573 12.227 6.086 1.00 96.06 434 ALA A N 1
ATOM 3284 C CA . ALA A 1 434 ? -6.893 11.364 5.130 1.00 96.06 434 ALA A CA 1
ATOM 3285 C C . ALA A 1 434 ? -5.830 10.519 5.846 1.00 96.06 434 ALA A C 1
ATOM 3287 O O . ALA A 1 434 ? -4.795 11.043 6.277 1.00 96.06 434 ALA A O 1
ATOM 3288 N N . THR A 1 435 ? -6.081 9.215 5.956 1.00 92.00 435 THR A N 1
ATOM 3289 C CA . THR A 1 435 ? -5.165 8.238 6.574 1.00 92.00 435 THR A CA 1
ATOM 3290 C C . THR A 1 435 ? -4.157 7.688 5.578 1.00 92.00 435 THR A C 1
ATOM 3292 O O . THR A 1 435 ? -2.985 7.498 5.904 1.00 92.00 435 THR A O 1
ATOM 3295 N N . HIS A 1 436 ? -4.602 7.477 4.342 1.00 92.75 436 HIS A N 1
ATOM 3296 C CA . HIS A 1 436 ? -3.794 6.980 3.241 1.00 92.75 436 HIS A CA 1
ATOM 3297 C C . HIS A 1 436 ? -3.938 7.902 2.031 1.00 92.75 436 HIS A C 1
ATOM 3299 O O . HIS A 1 436 ? -5.052 8.262 1.649 1.00 92.75 436 HIS A O 1
ATOM 3305 N N . LEU A 1 437 ? -2.806 8.263 1.426 1.00 91.06 437 LEU A N 1
ATOM 3306 C CA . LEU A 1 437 ? -2.752 9.052 0.197 1.00 91.06 437 LEU A CA 1
ATOM 3307 C C . LEU A 1 437 ? -2.300 8.155 -0.949 1.00 91.06 437 LEU A C 1
ATOM 3309 O O . LEU A 1 437 ? -1.125 7.773 -1.010 1.00 91.06 437 LEU A O 1
ATOM 3313 N N . GLY A 1 438 ? -3.242 7.849 -1.833 1.00 88.06 438 GLY A N 1
ATOM 3314 C CA . GLY A 1 438 ? -3.009 7.128 -3.075 1.00 88.06 438 GLY A CA 1
ATOM 3315 C C . GLY A 1 438 ? -2.571 8.056 -4.209 1.00 88.06 438 GLY A C 1
ATOM 3316 O O . GLY A 1 438 ? -2.177 9.205 -3.977 1.00 88.06 438 GLY A O 1
ATOM 3317 N N . HIS A 1 439 ? -2.665 7.555 -5.442 1.00 84.12 439 HIS A N 1
ATOM 3318 C CA . HIS A 1 439 ? -2.215 8.207 -6.676 1.00 84.12 439 HIS A CA 1
ATOM 3319 C C . HIS A 1 439 ? -2.585 9.702 -6.762 1.00 84.12 439 HIS A C 1
ATOM 3321 O O . HIS A 1 439 ? -1.705 10.553 -6.883 1.00 84.12 439 HIS A O 1
ATOM 3327 N N . MET A 1 440 ? -3.871 10.038 -6.615 1.00 87.31 440 MET A N 1
ATOM 3328 C CA . MET A 1 440 ? -4.372 11.396 -6.876 1.00 87.31 440 MET A CA 1
ATOM 3329 C C . MET A 1 440 ? -3.832 12.449 -5.891 1.00 87.31 440 MET A C 1
ATOM 3331 O O . MET A 1 440 ? -3.439 13.543 -6.295 1.00 87.31 440 MET A O 1
ATOM 3335 N N . LEU A 1 441 ? -3.820 12.143 -4.588 1.00 90.38 441 LEU A N 1
ATOM 3336 C CA . LEU A 1 441 ? -3.404 13.102 -3.555 1.00 90.38 441 LEU A CA 1
ATOM 3337 C C . LEU A 1 441 ? -1.884 13.120 -3.357 1.00 90.38 441 LEU A C 1
ATOM 3339 O O . LEU A 1 441 ? -1.314 14.169 -3.050 1.00 90.38 441 LEU A O 1
ATOM 3343 N N . ARG A 1 442 ? -1.208 11.985 -3.569 1.00 83.50 442 ARG A N 1
ATOM 3344 C CA . ARG A 1 442 ? 0.255 11.905 -3.492 1.00 83.50 442 ARG A CA 1
ATOM 3345 C C . ARG A 1 442 ? 0.926 12.710 -4.609 1.00 83.50 442 ARG A C 1
ATOM 3347 O O . ARG A 1 442 ? 1.937 13.350 -4.336 1.00 83.50 442 ARG A O 1
ATOM 3354 N N . HIS A 1 443 ? 0.327 12.772 -5.805 1.00 78.50 443 HIS A N 1
ATOM 3355 C CA . HIS A 1 443 ? 0.795 13.621 -6.915 1.00 78.50 443 HIS A CA 1
ATOM 3356 C C . HIS A 1 443 ? 0.977 15.088 -6.493 1.00 78.50 443 HIS A C 1
ATOM 3358 O O . HIS A 1 443 ? 1.961 15.738 -6.851 1.00 78.50 443 HIS A O 1
ATOM 3364 N N . ALA A 1 444 ? 0.075 15.592 -5.648 1.00 83.56 444 ALA A N 1
ATOM 3365 C CA . ALA A 1 444 ? 0.109 16.954 -5.125 1.00 83.56 444 ALA A CA 1
ATOM 3366 C C . ALA A 1 444 ? 1.099 17.159 -3.958 1.00 83.56 444 ALA A C 1
ATOM 3368 O O . ALA A 1 444 ? 1.012 18.170 -3.254 1.00 83.56 444 ALA A O 1
ATOM 3369 N N . ASN A 1 445 ? 2.024 16.210 -3.740 1.00 82.75 445 ASN A N 1
ATOM 3370 C CA . ASN A 1 445 ? 3.022 16.195 -2.665 1.00 82.75 445 ASN A CA 1
ATOM 3371 C C . ASN A 1 445 ? 2.409 16.365 -1.263 1.00 82.75 445 ASN A C 1
ATOM 3373 O O . ASN A 1 445 ? 3.002 16.975 -0.371 1.00 82.75 445 ASN A O 1
ATOM 3377 N N . MET A 1 446 ? 1.197 15.839 -1.072 1.00 89.88 446 MET A N 1
ATOM 3378 C CA . MET A 1 446 ? 0.551 15.801 0.235 1.00 89.88 446 MET A CA 1
ATOM 3379 C C . MET A 1 446 ? 1.188 14.723 1.120 1.00 89.88 446 MET A C 1
ATOM 3381 O O . MET A 1 446 ? 1.680 13.704 0.635 1.00 89.88 446 MET A O 1
ATOM 3385 N N . PHE A 1 447 ? 1.120 14.923 2.436 1.00 88.06 447 PHE A N 1
ATOM 3386 C CA . PHE A 1 447 ? 1.598 13.963 3.433 1.00 88.06 447 PHE A CA 1
ATOM 3387 C C . PHE A 1 447 ? 0.440 13.524 4.330 1.00 88.06 447 PHE A C 1
ATOM 3389 O O . PHE A 1 447 ? -0.302 14.374 4.823 1.00 88.06 447 PHE A O 1
ATOM 3396 N N . SER A 1 448 ? 0.297 12.218 4.565 1.00 87.81 448 SER A N 1
ATOM 3397 C CA . SER A 1 448 ? -0.601 11.681 5.592 1.00 87.81 448 SER A CA 1
ATOM 3398 C C . SER A 1 448 ? 0.136 11.491 6.922 1.00 87.81 448 SER A C 1
ATOM 3400 O O . SER A 1 448 ? 1.354 11.298 6.934 1.00 87.81 448 SER A O 1
ATOM 3402 N N . PRO A 1 449 ? -0.584 11.494 8.056 1.00 91.56 449 PRO A N 1
ATOM 3403 C CA . PRO A 1 449 ? -2.003 11.836 8.197 1.00 91.56 449 PRO A CA 1
ATOM 3404 C C . PRO A 1 449 ? -2.285 13.351 8.081 1.00 91.56 449 PRO A C 1
ATOM 3406 O O . PRO A 1 449 ? -1.535 14.173 8.619 1.00 91.56 449 PRO A O 1
ATOM 3409 N N . CYS A 1 450 ? -3.389 13.741 7.426 1.00 94.56 450 CYS A N 1
ATOM 3410 C CA . CYS A 1 450 ? -3.788 15.155 7.288 1.00 94.56 450 CYS A CA 1
ATOM 3411 C C . CYS A 1 450 ? -5.307 15.395 7.305 1.00 94.56 450 CYS A C 1
ATOM 3413 O O . CYS A 1 450 ? -6.088 14.493 7.017 1.00 94.56 450 CYS A O 1
ATOM 3415 N N . LEU A 1 451 ? -5.720 16.636 7.591 1.00 96.00 451 LEU A N 1
ATOM 3416 C CA . LEU A 1 451 ? -7.108 17.099 7.470 1.00 96.00 451 LEU A CA 1
ATOM 3417 C C . LEU A 1 451 ? -7.275 17.984 6.235 1.00 96.00 451 LEU A C 1
ATOM 3419 O O . LEU A 1 451 ? -6.580 18.994 6.107 1.00 96.00 451 LEU A O 1
ATOM 3423 N N . ILE A 1 452 ? -8.222 17.635 5.368 1.00 97.25 452 ILE A N 1
ATOM 3424 C CA . ILE A 1 452 ? -8.624 18.452 4.219 1.00 97.25 452 ILE A CA 1
ATOM 3425 C C . ILE A 1 452 ? -9.625 19.507 4.703 1.00 97.25 452 ILE A C 1
ATOM 3427 O O . ILE A 1 452 ? -10.642 19.186 5.316 1.00 97.25 452 ILE A O 1
ATOM 3431 N N . LEU A 1 453 ? -9.312 20.776 4.447 1.00 96.62 453 LEU A N 1
ATOM 3432 C CA . LEU A 1 453 ? -10.076 21.932 4.921 1.00 96.62 453 LEU A CA 1
ATOM 3433 C C . LEU A 1 453 ? -10.997 22.498 3.838 1.00 96.62 453 LEU A C 1
ATOM 3435 O O . LEU A 1 453 ? -12.108 22.935 4.140 1.00 96.62 453 LEU A O 1
ATOM 3439 N N . SER A 1 454 ? -10.538 22.504 2.586 1.00 97.75 454 SER A N 1
ATOM 3440 C CA . SER A 1 454 ? -11.317 22.966 1.440 1.00 97.75 454 SER A CA 1
ATOM 3441 C C . SER A 1 454 ? -10.895 22.270 0.152 1.00 97.75 454 SER A C 1
ATOM 3443 O O . SER A 1 454 ? -9.733 21.888 -0.009 1.00 97.75 454 SER A O 1
ATOM 3445 N N . LEU A 1 455 ? -11.838 22.178 -0.781 1.00 97.62 455 LEU A N 1
ATOM 3446 C CA . LEU A 1 455 ? -11.644 21.702 -2.146 1.00 97.62 455 LEU A CA 1
ATOM 3447 C C . LEU A 1 455 ? -12.294 22.706 -3.103 1.00 97.62 455 LEU A C 1
ATOM 3449 O O . LEU A 1 455 ? -13.440 23.101 -2.889 1.00 97.62 455 LEU A O 1
ATOM 3453 N N . HIS A 1 456 ? -11.572 23.118 -4.142 1.00 95.50 456 HIS A N 1
ATOM 3454 C CA . HIS A 1 456 ? -12.040 24.056 -5.164 1.00 95.50 456 HIS A CA 1
ATOM 3455 C C . HIS A 1 456 ? -12.650 25.340 -4.566 1.00 95.50 456 HIS A C 1
ATOM 3457 O O . HIS A 1 456 ? -13.821 25.669 -4.786 1.00 95.50 456 HIS A O 1
ATOM 3463 N N . GLY A 1 457 ? -11.899 26.003 -3.681 1.00 94.44 457 GLY A N 1
ATOM 3464 C CA . GLY A 1 457 ? -12.335 27.192 -2.941 1.00 94.44 457 GLY A CA 1
ATOM 3465 C C . GLY A 1 457 ? -13.491 26.986 -1.950 1.00 94.44 457 GLY A C 1
ATOM 3466 O O . GLY A 1 457 ? -13.885 27.941 -1.278 1.00 94.44 457 GLY A O 1
ATOM 3467 N N . THR A 1 458 ? -14.039 25.772 -1.823 1.00 97.62 458 THR A N 1
ATOM 3468 C CA . THR A 1 458 ? -15.211 25.477 -0.985 1.00 97.62 458 THR A CA 1
ATOM 3469 C C . THR A 1 458 ? -14.792 24.745 0.293 1.00 97.62 458 THR A C 1
ATOM 3471 O O . THR A 1 458 ? -14.161 23.690 0.201 1.00 97.62 458 THR A O 1
ATOM 3474 N N . PRO A 1 459 ? -15.125 25.252 1.497 1.00 97.75 459 PRO A N 1
ATOM 3475 C CA . PRO A 1 459 ? -14.835 24.557 2.750 1.00 97.75 459 PRO A CA 1
ATOM 3476 C C . PRO A 1 459 ? -15.499 23.177 2.825 1.00 97.75 459 PRO A C 1
ATOM 3478 O O . PRO A 1 459 ? -16.678 23.029 2.507 1.00 97.75 459 PRO A O 1
ATOM 3481 N N . THR A 1 460 ? -14.764 22.181 3.315 1.00 97.25 460 THR A N 1
ATOM 3482 C CA . THR A 1 460 ? -15.222 20.791 3.450 1.00 97.25 460 THR A CA 1
ATOM 3483 C C . THR A 1 460 ? -15.195 20.355 4.920 1.00 97.25 460 THR A C 1
ATOM 3485 O O . THR A 1 460 ? -14.344 19.559 5.309 1.00 97.25 460 THR A O 1
ATOM 3488 N N . PRO A 1 461 ? -16.101 20.868 5.779 1.00 95.50 461 PRO A N 1
ATOM 3489 C CA . PRO A 1 461 ? -16.100 20.556 7.213 1.00 95.50 461 PRO A CA 1
ATOM 3490 C C . PRO A 1 461 ? -16.537 19.117 7.533 1.00 95.50 461 PRO A C 1
ATOM 3492 O O . PRO A 1 461 ? -16.406 18.675 8.670 1.00 95.50 461 PRO A O 1
ATOM 3495 N N . THR A 1 462 ? -17.077 18.385 6.556 1.00 96.69 462 THR A N 1
ATOM 3496 C CA . THR A 1 462 ? -17.515 16.991 6.693 1.00 96.69 462 THR A CA 1
ATOM 3497 C C . THR A 1 462 ? -17.166 16.201 5.435 1.00 96.69 462 THR A C 1
ATOM 3499 O O . THR A 1 462 ? -17.041 16.775 4.348 1.00 96.69 462 THR A O 1
ATOM 3502 N N . LEU A 1 463 ? -17.076 14.871 5.557 1.00 97.12 463 LEU A N 1
ATOM 3503 C CA . LEU A 1 463 ? -16.900 13.982 4.404 1.00 97.12 463 LEU A CA 1
ATOM 3504 C C . LEU A 1 463 ? -18.007 14.182 3.356 1.00 97.12 463 LEU A C 1
ATOM 3506 O O . LEU A 1 463 ? -17.718 14.260 2.166 1.00 97.12 463 LEU A O 1
ATOM 3510 N N . ALA A 1 464 ? -19.258 14.354 3.791 1.00 97.06 464 ALA A N 1
ATOM 3511 C CA . ALA A 1 464 ? -20.381 14.622 2.893 1.00 97.06 464 ALA A CA 1
ATOM 3512 C C . ALA A 1 464 ? -20.202 15.927 2.093 1.00 97.06 464 ALA A C 1
ATOM 3514 O O . ALA A 1 464 ? -20.503 15.960 0.901 1.00 97.06 464 ALA A O 1
ATOM 3515 N N . ALA A 1 465 ? -19.671 16.987 2.716 1.00 97.81 465 ALA A N 1
ATOM 3516 C CA . ALA A 1 465 ? -19.366 18.237 2.019 1.00 97.81 465 ALA A CA 1
ATOM 3517 C C . ALA A 1 465 ? -18.249 18.052 0.979 1.00 97.81 465 ALA A C 1
ATOM 3519 O O . ALA A 1 465 ? -18.371 18.552 -0.138 1.00 97.81 465 ALA A O 1
ATOM 3520 N N . PHE A 1 466 ? -17.199 17.289 1.308 1.00 97.69 466 PHE A N 1
ATOM 3521 C CA . PHE A 1 466 ? -16.146 16.942 0.348 1.00 97.69 466 PHE A CA 1
ATOM 3522 C C . PHE A 1 466 ? -16.702 16.166 -0.849 1.00 97.69 466 PHE A C 1
ATOM 3524 O O . PHE A 1 466 ? -16.473 16.559 -1.990 1.00 97.69 466 PHE A O 1
ATOM 3531 N N . VAL A 1 467 ? -17.484 15.111 -0.596 1.00 97.06 467 VAL A N 1
ATOM 3532 C CA . VAL A 1 467 ? -18.126 14.287 -1.635 1.00 97.06 467 VAL A CA 1
ATOM 3533 C C . VAL A 1 467 ? -19.015 15.139 -2.541 1.00 97.06 467 VAL A C 1
ATOM 3535 O O . VAL A 1 467 ? -18.967 14.987 -3.763 1.00 97.06 467 VAL A O 1
ATOM 3538 N N . ALA A 1 468 ? -19.794 16.061 -1.968 1.00 96.31 468 ALA A N 1
ATOM 3539 C CA . ALA A 1 468 ? -20.664 16.951 -2.729 1.00 96.31 468 ALA A CA 1
ATOM 3540 C C . ALA A 1 468 ? -19.874 17.859 -3.684 1.00 96.31 468 ALA A C 1
ATOM 3542 O O . ALA A 1 468 ? -20.254 17.974 -4.846 1.00 96.31 468 ALA A O 1
ATOM 3543 N N . VAL A 1 469 ? -18.766 18.456 -3.227 1.00 96.12 469 VAL A N 1
ATOM 3544 C CA . VAL A 1 469 ? -17.897 19.287 -4.078 1.00 96.12 469 VAL A CA 1
ATOM 3545 C C . VAL A 1 469 ? -17.209 18.428 -5.137 1.00 96.12 469 VAL A C 1
ATOM 3547 O O . VAL A 1 469 ? -17.308 18.732 -6.325 1.00 96.12 469 VAL A O 1
ATOM 3550 N N . PHE A 1 470 ? -16.573 17.327 -4.731 1.00 94.88 470 PHE A N 1
ATOM 3551 C CA . PHE A 1 470 ? -15.824 16.439 -5.623 1.00 94.88 470 PHE A CA 1
ATOM 3552 C C . PHE A 1 470 ? -16.688 15.912 -6.777 1.00 94.88 470 PHE A C 1
ATOM 3554 O O . PHE A 1 470 ? -16.255 15.903 -7.925 1.00 94.88 470 PHE A O 1
ATOM 3561 N N . SER A 1 471 ? -17.948 15.561 -6.499 1.00 93.31 471 SER A N 1
ATOM 3562 C CA . SER A 1 471 ? -18.896 15.049 -7.502 1.00 93.31 471 SER A CA 1
ATOM 3563 C C . SER A 1 471 ? -19.229 16.043 -8.622 1.00 93.31 471 SER A C 1
ATOM 3565 O O . SER A 1 471 ? -19.808 15.651 -9.634 1.00 93.31 471 SER A O 1
ATOM 3567 N N . THR A 1 472 ? -18.901 17.329 -8.458 1.00 91.94 472 THR A N 1
ATOM 3568 C CA . THR A 1 472 ? -19.104 18.357 -9.493 1.00 91.94 472 THR A CA 1
ATOM 3569 C C . THR A 1 472 ? -17.910 18.518 -10.433 1.00 91.94 472 THR A C 1
ATOM 3571 O O . THR A 1 472 ? -18.059 19.110 -11.504 1.00 91.94 472 THR A O 1
ATOM 3574 N N . LEU A 1 473 ? -16.745 17.991 -10.048 1.00 91.44 473 LEU A N 1
ATOM 3575 C CA . LEU A 1 473 ? -15.479 18.201 -10.740 1.00 91.44 473 LEU A CA 1
ATOM 3576 C C . LEU A 1 473 ? -15.289 17.212 -11.889 1.00 91.44 473 LEU A C 1
ATOM 3578 O O . LEU A 1 473 ? -15.770 16.074 -11.853 1.00 91.44 473 LEU A O 1
ATOM 3582 N N . ARG A 1 474 ? -14.564 17.646 -12.918 1.00 87.94 474 ARG A N 1
ATOM 3583 C CA . ARG A 1 474 ? -14.300 16.855 -14.117 1.00 87.94 474 ARG A CA 1
ATOM 3584 C C . ARG A 1 474 ? -12.944 16.182 -14.069 1.00 87.94 474 ARG A C 1
ATOM 3586 O O . ARG A 1 474 ? -12.027 16.645 -13.405 1.00 87.94 474 ARG A O 1
ATOM 3593 N N . HIS A 1 475 ? -12.821 15.085 -14.804 1.00 85.25 475 HIS A N 1
ATOM 3594 C CA . HIS A 1 475 ? -11.540 14.433 -15.009 1.00 85.25 475 HIS A CA 1
ATOM 3595 C C . HIS A 1 475 ? -10.549 15.405 -15.665 1.00 85.25 475 HIS A C 1
ATOM 3597 O O . HIS A 1 475 ? -10.877 16.084 -16.641 1.00 85.25 475 HIS A O 1
ATOM 3603 N N . GLY A 1 476 ? -9.344 15.482 -15.108 1.00 79.50 476 GLY A N 1
ATOM 3604 C CA . GLY A 1 476 ? -8.293 16.399 -15.534 1.00 79.50 476 GLY A CA 1
ATOM 3605 C C . GLY A 1 476 ? -8.434 17.833 -15.013 1.00 79.50 476 GLY A C 1
ATOM 3606 O O . GLY A 1 476 ? -7.564 18.649 -15.317 1.00 79.50 476 GLY A O 1
ATOM 3607 N N . ASP A 1 477 ? -9.475 18.170 -14.239 1.00 84.25 477 ASP A N 1
ATOM 3608 C CA . ASP A 1 477 ? -9.558 19.490 -13.605 1.00 84.25 477 ASP A CA 1
ATOM 3609 C C . ASP A 1 477 ? -8.400 19.664 -12.611 1.00 84.25 477 ASP A C 1
ATOM 3611 O O . ASP A 1 477 ? -8.196 18.833 -11.724 1.00 84.25 477 ASP A O 1
ATOM 3615 N N . ALA A 1 478 ? -7.659 20.765 -12.749 1.00 86.38 478 ALA A N 1
ATOM 3616 C CA . ALA A 1 478 ? -6.673 21.204 -11.771 1.00 86.38 478 ALA A CA 1
ATOM 3617 C C . ALA A 1 478 ? -7.366 22.121 -10.758 1.00 86.38 478 ALA A C 1
ATOM 3619 O O . ALA A 1 478 ? -7.754 23.243 -11.094 1.00 86.38 478 ALA A O 1
ATOM 3620 N N . VAL A 1 479 ? -7.550 21.642 -9.529 1.00 91.50 479 VAL A N 1
ATOM 3621 C CA . VAL A 1 479 ? -8.297 22.358 -8.487 1.00 91.50 479 VAL A CA 1
ATOM 3622 C C . VAL A 1 479 ? -7.438 22.606 -7.260 1.00 91.50 479 VAL A C 1
ATOM 3624 O O . VAL A 1 479 ? -6.602 21.780 -6.891 1.00 91.50 479 VAL A O 1
ATOM 3627 N N . ASP A 1 480 ? -7.653 23.748 -6.612 1.00 95.00 480 ASP A N 1
ATOM 3628 C CA . ASP A 1 480 ? -7.027 24.037 -5.332 1.00 95.00 480 ASP A CA 1
ATOM 3629 C C . ASP A 1 480 ? -7.582 23.116 -4.238 1.00 95.00 480 ASP A C 1
ATOM 3631 O O . ASP A 1 480 ? -8.780 22.828 -4.165 1.00 95.00 480 ASP A O 1
ATOM 3635 N N . LEU A 1 481 ? -6.690 22.661 -3.370 1.00 97.25 481 LEU A N 1
ATOM 3636 C CA . LEU A 1 481 ? -7.008 21.930 -2.156 1.00 97.25 481 LEU A CA 1
ATOM 3637 C C . LEU A 1 481 ? -6.195 22.547 -1.025 1.00 97.25 481 LEU A C 1
ATOM 3639 O O . LEU A 1 481 ? -4.993 22.767 -1.161 1.00 97.25 481 LEU A O 1
ATOM 3643 N N . THR A 1 482 ? -6.838 22.815 0.108 1.00 97.25 482 THR A N 1
ATOM 3644 C CA . THR A 1 482 ? -6.135 23.275 1.313 1.00 97.25 482 THR A CA 1
ATOM 3645 C C . THR A 1 482 ? -6.232 22.212 2.392 1.00 97.25 482 THR A C 1
ATOM 3647 O O . THR A 1 482 ? -7.323 21.727 2.695 1.00 97.25 482 THR A O 1
ATOM 3650 N N . TYR A 1 483 ? -5.098 21.864 2.996 1.00 96.44 483 TYR A N 1
ATOM 3651 C CA . TYR A 1 483 ? -5.031 20.883 4.078 1.00 96.44 483 TYR A CA 1
ATOM 3652 C C . TYR A 1 483 ? -4.141 21.359 5.230 1.00 96.44 483 TYR A C 1
ATOM 3654 O O . TYR A 1 483 ? -3.394 22.331 5.115 1.00 96.44 483 TYR A O 1
ATOM 3662 N N . THR A 1 484 ? -4.213 20.677 6.368 1.00 95.19 484 THR A N 1
ATOM 3663 C CA . THR A 1 484 ? -3.308 20.876 7.509 1.00 95.19 484 THR A CA 1
ATOM 3664 C C . THR A 1 484 ? -2.805 19.524 7.999 1.00 95.19 484 THR A C 1
ATOM 3666 O O . THR A 1 484 ? -3.553 18.541 8.011 1.00 95.19 484 THR A O 1
ATOM 3669 N N . LEU A 1 485 ? -1.533 19.449 8.392 1.00 92.94 485 LEU A N 1
ATOM 3670 C CA . LEU A 1 485 ? -1.010 18.248 9.039 1.00 92.94 485 LEU A CA 1
ATOM 3671 C C . LEU A 1 485 ? -1.460 18.246 10.497 1.00 92.94 485 LEU A C 1
ATOM 3673 O O . LEU A 1 485 ? -1.553 19.292 11.146 1.00 92.94 485 LEU A O 1
ATOM 3677 N N . LEU A 1 486 ? -1.710 17.058 11.040 1.00 88.00 486 LEU A N 1
ATOM 3678 C CA . LEU A 1 486 ? -2.246 16.939 12.395 1.00 88.00 486 LEU A CA 1
ATOM 3679 C C . LEU A 1 486 ? -1.302 17.509 13.470 1.00 88.00 486 LEU A C 1
ATOM 3681 O O . LEU A 1 486 ? -1.770 18.059 14.465 1.00 88.00 486 LEU A O 1
ATOM 3685 N N . HIS A 1 487 ? 0.012 17.478 13.231 1.00 84.06 487 HIS A N 1
ATOM 3686 C CA . HIS A 1 487 ? 1.030 18.020 14.135 1.00 84.06 487 HIS A CA 1
ATOM 3687 C C . HIS A 1 487 ? 1.351 19.516 13.914 1.00 84.06 487 HIS A C 1
ATOM 3689 O O . HIS A 1 487 ? 1.934 20.140 14.798 1.00 84.06 487 HIS A O 1
ATOM 3695 N N . THR A 1 488 ? 0.958 20.133 12.787 1.00 86.50 488 THR A N 1
ATOM 3696 C CA . THR A 1 488 ? 1.208 21.564 12.489 1.00 86.50 488 THR A CA 1
ATOM 3697 C C . THR A 1 488 ? -0.083 22.370 12.382 1.00 86.50 488 THR A C 1
ATOM 3699 O O . THR A 1 488 ? -0.395 22.986 11.365 1.00 86.50 488 THR A O 1
ATOM 3702 N N . ARG A 1 489 ? -0.837 22.441 13.485 1.00 80.69 489 ARG A N 1
ATOM 3703 C CA . ARG A 1 489 ? -2.217 22.948 13.462 1.00 80.69 489 ARG A CA 1
ATOM 3704 C C . ARG A 1 489 ? -2.455 24.375 12.977 1.00 80.69 489 ARG A C 1
ATOM 3706 O O . ARG A 1 489 ? -3.572 24.708 12.592 1.00 80.69 489 ARG A O 1
ATOM 3713 N N . HIS A 1 490 ? -1.427 25.209 13.044 1.00 87.25 490 HIS A N 1
ATOM 3714 C CA . HIS A 1 490 ? -1.481 26.616 12.658 1.00 87.25 490 HIS A CA 1
ATOM 3715 C C . HIS A 1 490 ? -1.045 26.848 11.207 1.00 87.25 490 HIS A C 1
ATOM 3717 O O . HIS A 1 490 ? -1.078 27.983 10.739 1.00 87.25 490 HIS A O 1
ATOM 3723 N N . VAL A 1 491 ? -0.628 25.790 10.505 1.00 93.81 491 VAL A N 1
ATOM 3724 C CA . VAL A 1 491 ? -0.162 25.854 9.122 1.00 93.81 491 VAL A CA 1
ATOM 3725 C C . VAL A 1 491 ? -1.222 25.242 8.219 1.00 93.81 491 VAL A C 1
ATOM 3727 O O . VAL A 1 491 ? -1.659 24.106 8.420 1.00 93.81 491 VAL A O 1
ATOM 3730 N N . GLN A 1 492 ? -1.635 26.018 7.223 1.00 94.69 492 GLN A N 1
ATOM 3731 C CA . GLN A 1 492 ? -2.462 25.554 6.120 1.00 94.69 492 GLN A CA 1
ATOM 3732 C C . GLN A 1 492 ? -1.578 25.459 4.880 1.00 94.69 492 GLN A C 1
ATOM 3734 O O . GLN A 1 492 ? -0.867 26.407 4.548 1.00 94.69 492 GLN A O 1
ATOM 3739 N N . TYR A 1 493 ? -1.615 24.306 4.227 1.00 95.56 493 TYR A N 1
ATOM 3740 C CA . TYR A 1 493 ? -0.857 24.007 3.025 1.00 95.56 493 TYR A CA 1
ATOM 3741 C C . TYR A 1 493 ? -1.818 24.078 1.835 1.00 95.56 493 TYR A C 1
ATOM 3743 O O . TYR A 1 493 ? -2.655 23.182 1.683 1.00 95.56 493 TYR A O 1
ATOM 3751 N N . PRO A 1 494 ? -1.761 25.143 1.018 1.00 95.25 494 PRO A N 1
ATOM 3752 C CA . PRO A 1 494 ? -2.436 25.151 -0.267 1.00 95.25 494 PRO A CA 1
ATOM 3753 C C . PRO A 1 494 ? -1.660 24.263 -1.242 1.00 95.25 494 PRO A C 1
ATOM 3755 O O . PRO A 1 494 ? -0.434 24.340 -1.331 1.00 95.25 494 PRO A O 1
ATOM 3758 N N . THR A 1 495 ? -2.375 23.433 -1.986 1.00 94.50 495 THR A N 1
ATOM 3759 C CA . THR A 1 495 ? -1.832 22.631 -3.082 1.00 94.50 495 THR A CA 1
ATOM 3760 C C . THR A 1 495 ? -2.832 22.583 -4.235 1.00 94.50 495 THR A C 1
ATOM 3762 O O . THR A 1 495 ? -3.959 23.067 -4.116 1.00 94.50 495 THR A O 1
ATOM 3765 N N . VAL A 1 496 ? -2.413 22.027 -5.366 1.00 91.00 496 VAL A N 1
ATOM 3766 C CA . VAL A 1 496 ? -3.272 21.791 -6.527 1.00 91.00 496 VAL A CA 1
ATOM 3767 C C . VAL A 1 496 ? -3.308 20.294 -6.782 1.00 91.00 496 VAL A C 1
ATOM 3769 O O . VAL A 1 496 ? -2.261 19.672 -6.952 1.00 91.00 496 VAL A O 1
ATOM 3772 N N . ILE A 1 497 ? -4.508 19.722 -6.816 1.00 91.75 497 ILE A N 1
ATOM 3773 C CA . ILE A 1 497 ? -4.724 18.328 -7.211 1.00 91.75 497 ILE A CA 1
ATOM 3774 C C . ILE A 1 497 ? -5.282 18.280 -8.633 1.00 91.75 497 ILE A C 1
ATOM 3776 O O . ILE A 1 497 ? -5.950 19.212 -9.081 1.00 91.75 497 ILE A O 1
ATOM 3780 N N . THR A 1 498 ? -5.015 17.187 -9.342 1.00 87.38 498 THR A N 1
ATOM 3781 C CA . THR A 1 498 ? -5.663 16.881 -10.624 1.00 87.38 498 THR A CA 1
ATOM 3782 C C . THR A 1 498 ? -6.709 15.806 -10.383 1.00 87.38 498 THR A C 1
ATOM 3784 O O . THR A 1 498 ? -6.395 14.777 -9.793 1.00 87.38 498 THR A O 1
ATOM 3787 N N . ILE A 1 499 ? -7.950 16.053 -10.790 1.00 89.88 499 ILE A N 1
ATOM 3788 C CA . ILE A 1 499 ? -9.064 15.136 -10.538 1.00 89.88 499 ILE A CA 1
ATOM 3789 C C . ILE A 1 499 ? -8.986 13.927 -11.472 1.00 89.88 499 ILE A C 1
ATOM 3791 O O . ILE A 1 499 ? -9.011 14.070 -12.695 1.00 89.88 499 ILE A O 1
ATOM 3795 N N . ASP A 1 500 ? -8.952 12.728 -10.894 1.00 86.62 500 ASP A N 1
ATOM 3796 C CA . ASP A 1 500 ? -8.925 11.463 -11.627 1.00 86.62 500 ASP A CA 1
ATOM 3797 C C . ASP A 1 500 ? -10.216 10.662 -11.412 1.00 86.62 500 ASP A C 1
ATOM 3799 O O . ASP A 1 500 ? -10.648 10.480 -10.276 1.00 86.62 500 ASP A O 1
ATOM 3803 N N . TRP A 1 501 ? -10.827 10.192 -12.504 1.00 86.62 501 TRP A N 1
ATOM 3804 C CA . TRP A 1 501 ? -12.033 9.354 -12.486 1.00 86.62 501 TRP A CA 1
ATOM 3805 C C . TRP A 1 501 ? -11.816 8.001 -13.188 1.00 86.62 501 TRP A C 1
ATOM 3807 O O . TRP A 1 501 ? -12.767 7.224 -13.301 1.00 86.62 501 TRP A O 1
ATOM 3817 N N . GLU A 1 502 ? -10.613 7.729 -13.703 1.00 80.62 502 GLU A N 1
ATOM 3818 C CA . GLU A 1 502 ? -10.367 6.646 -14.667 1.00 80.62 502 GLU A CA 1
ATOM 3819 C C . GLU A 1 502 ? -9.568 5.483 -14.070 1.00 80.62 502 GLU A C 1
ATOM 3821 O O . GLU A 1 502 ? -9.914 4.325 -14.316 1.00 80.62 502 GLU A O 1
ATOM 3826 N N . TRP A 1 503 ? -8.537 5.756 -13.264 1.00 82.19 503 TRP A N 1
ATOM 3827 C CA . TRP A 1 503 ? -7.627 4.706 -12.788 1.00 82.19 503 TRP A CA 1
ATOM 3828 C C . TRP A 1 503 ? -8.249 3.808 -11.725 1.00 82.19 503 TRP A C 1
ATOM 3830 O O . TRP A 1 503 ? -8.157 2.580 -11.802 1.00 82.19 503 TRP A O 1
ATOM 3840 N N . PHE A 1 504 ? -8.900 4.426 -10.742 1.00 86.69 504 PHE A N 1
ATOM 3841 C CA . PHE A 1 504 ? -9.461 3.736 -9.587 1.00 86.69 504 PHE A CA 1
ATOM 3842 C C . PHE A 1 504 ? -10.958 4.020 -9.472 1.00 86.69 504 PHE A C 1
ATOM 3844 O O . PHE A 1 504 ? -11.367 5.182 -9.545 1.00 86.69 504 PHE A O 1
ATOM 3851 N N . PRO A 1 505 ? -11.799 2.991 -9.253 1.00 86.88 505 PRO A N 1
ATOM 3852 C CA . PRO A 1 505 ? -13.196 3.204 -8.912 1.00 86.88 505 PRO A CA 1
ATOM 3853 C C . PRO A 1 505 ? -13.323 4.086 -7.669 1.00 86.88 505 PRO A C 1
ATOM 3855 O O . PRO A 1 505 ? -12.706 3.815 -6.643 1.00 86.88 505 PRO A O 1
ATOM 3858 N N . ILE A 1 506 ? -14.165 5.112 -7.754 1.00 92.38 506 ILE A N 1
ATOM 3859 C CA . ILE A 1 506 ? -14.477 5.964 -6.609 1.00 92.38 506 ILE A CA 1
ATOM 3860 C C . ILE A 1 506 ? -15.686 5.376 -5.894 1.00 92.38 506 ILE A C 1
ATOM 3862 O O . ILE A 1 506 ? -16.740 5.180 -6.509 1.00 92.38 506 ILE A O 1
ATOM 3866 N N . THR A 1 507 ? -15.532 5.083 -4.606 1.00 95.06 507 THR A N 1
ATOM 3867 C CA . THR A 1 507 ? -16.550 4.371 -3.824 1.00 95.06 507 THR A CA 1
ATOM 3868 C C . THR A 1 507 ? -16.702 5.005 -2.451 1.00 95.06 507 THR A C 1
ATOM 3870 O O . THR A 1 507 ? -15.735 5.120 -1.701 1.00 95.06 507 THR A O 1
ATOM 3873 N N . LEU A 1 508 ? -17.928 5.401 -2.112 1.00 97.62 508 LEU A N 1
ATOM 3874 C CA . LEU A 1 508 ? -18.299 5.761 -0.749 1.00 97.62 508 LEU A CA 1
ATOM 3875 C C . LEU A 1 508 ? -18.763 4.496 -0.031 1.00 97.62 508 LEU A C 1
ATOM 3877 O O . LEU A 1 508 ? -19.744 3.876 -0.431 1.00 97.62 508 LEU A O 1
ATOM 3881 N N . TRP A 1 509 ? -18.070 4.115 1.027 1.00 97.50 509 TRP A N 1
ATOM 3882 C CA . TRP A 1 509 ? -18.406 2.966 1.852 1.00 97.50 509 TRP A CA 1
ATOM 3883 C C . TRP A 1 509 ? -19.162 3.419 3.093 1.00 97.50 509 TRP A C 1
ATOM 3885 O O . TRP A 1 509 ? -18.738 4.361 3.764 1.00 97.50 509 TRP A O 1
ATOM 3895 N N . THR A 1 510 ? -20.261 2.737 3.414 1.00 97.00 510 THR A N 1
ATOM 3896 C CA . THR A 1 510 ? -21.067 2.993 4.618 1.00 97.00 510 THR A CA 1
ATOM 3897 C C . THR A 1 510 ? -21.241 1.712 5.418 1.00 97.00 510 THR A C 1
ATOM 3899 O O . THR A 1 510 ? -21.541 0.664 4.854 1.00 97.00 510 THR A O 1
ATOM 3902 N N . LEU A 1 511 ? -21.050 1.780 6.732 1.00 94.06 511 LEU A N 1
ATOM 3903 C CA . LEU A 1 511 ? -21.342 0.674 7.635 1.00 94.06 511 LEU A CA 1
ATOM 3904 C C . LEU A 1 511 ? -22.860 0.580 7.853 1.00 94.06 511 LEU A C 1
ATOM 3906 O O . LEU A 1 511 ? -23.448 1.413 8.542 1.00 94.06 511 LEU A O 1
ATOM 3910 N N . GLU A 1 512 ? -23.489 -0.444 7.282 1.00 92.06 512 GLU A N 1
ATOM 3911 C CA . GLU A 1 512 ? -24.917 -0.735 7.414 1.00 92.06 512 GLU A CA 1
ATOM 3912 C C . GLU A 1 512 ? -25.105 -1.992 8.275 1.00 92.06 512 GLU A C 1
ATOM 3914 O O . GLU A 1 512 ? -24.763 -3.115 7.890 1.00 92.06 512 GLU A O 1
ATOM 3919 N N . GLY A 1 513 ? -25.614 -1.807 9.497 1.00 88.44 513 GLY A N 1
ATOM 3920 C CA . GLY A 1 513 ? -25.681 -2.875 10.496 1.00 88.44 513 GLY A CA 1
ATOM 3921 C C . GLY A 1 513 ? -24.282 -3.341 10.915 1.00 88.44 513 GLY A C 1
ATOM 3922 O O . GLY A 1 513 ? -23.633 -2.704 11.740 1.00 88.44 513 GLY A O 1
ATOM 3923 N N . HIS A 1 514 ? -23.819 -4.456 10.347 1.00 88.88 514 HIS A N 1
ATOM 3924 C CA . HIS A 1 514 ? -22.506 -5.055 10.634 1.00 88.88 514 HIS A CA 1
ATOM 3925 C C . HIS A 1 514 ? -21.631 -5.237 9.383 1.00 88.88 514 HIS A C 1
ATOM 3927 O O . HIS A 1 514 ? -20.550 -5.819 9.474 1.00 88.88 514 HIS A O 1
ATOM 3933 N N . ALA A 1 515 ? -22.092 -4.772 8.219 1.00 90.25 515 ALA A N 1
ATOM 3934 C CA . ALA A 1 515 ? -21.412 -4.943 6.941 1.00 90.25 515 ALA A CA 1
ATOM 3935 C C . ALA A 1 515 ? -21.139 -3.589 6.282 1.00 90.25 515 ALA A C 1
ATOM 3937 O O . ALA A 1 515 ? -21.902 -2.639 6.437 1.00 90.25 515 ALA A O 1
ATOM 3938 N N . TRP A 1 516 ? -20.040 -3.504 5.539 1.00 94.06 516 TRP A N 1
ATOM 3939 C CA . TRP A 1 516 ? -19.712 -2.316 4.760 1.00 94.06 516 TRP A CA 1
ATOM 3940 C C . TRP A 1 516 ? -20.358 -2.413 3.380 1.00 94.06 516 TRP A C 1
ATOM 3942 O O . TRP A 1 516 ? -20.067 -3.332 2.616 1.00 94.06 516 TRP A O 1
ATOM 3952 N N . ALA A 1 517 ? -21.226 -1.457 3.069 1.00 95.44 517 ALA A N 1
ATOM 3953 C CA . ALA A 1 517 ? -21.927 -1.352 1.802 1.00 95.44 517 ALA A CA 1
ATOM 3954 C C . ALA A 1 517 ? -21.207 -0.351 0.877 1.00 95.44 517 ALA A C 1
ATOM 3956 O O . ALA A 1 517 ? -20.984 0.798 1.279 1.00 95.44 517 ALA A O 1
ATOM 3957 N N . PRO A 1 518 ? -20.836 -0.752 -0.352 1.00 95.12 518 PRO A N 1
ATOM 3958 C CA . PRO A 1 518 ? -20.230 0.144 -1.326 1.00 95.12 518 PRO A CA 1
ATOM 3959 C C . PRO A 1 518 ? -21.289 0.935 -2.102 1.00 95.12 518 PRO A C 1
ATOM 3961 O O . PRO A 1 518 ? -22.215 0.371 -2.685 1.00 95.12 518 PRO A O 1
ATOM 3964 N N . GLN A 1 519 ? -21.088 2.243 -2.221 1.00 95.12 519 GLN A N 1
ATOM 3965 C CA . GLN A 1 519 ? -21.805 3.115 -3.145 1.00 95.12 519 GLN A CA 1
ATOM 3966 C C . GLN A 1 519 ? -20.825 3.657 -4.187 1.00 95.12 519 GLN A C 1
ATOM 3968 O O . GLN A 1 519 ? -20.067 4.598 -3.936 1.00 95.12 519 GLN A O 1
ATOM 3973 N N . ARG A 1 520 ? -20.849 3.067 -5.387 1.00 92.12 520 ARG A N 1
ATOM 3974 C CA . ARG A 1 520 ? -19.994 3.512 -6.491 1.00 92.12 520 ARG A CA 1
ATOM 3975 C C . ARG A 1 520 ? -20.417 4.892 -6.988 1.00 92.12 520 ARG A C 1
ATOM 3977 O O . ARG A 1 520 ? -21.592 5.132 -7.272 1.00 92.12 520 ARG A O 1
ATOM 3984 N N . MET A 1 521 ? -19.438 5.772 -7.132 1.00 92.31 521 MET A N 1
ATOM 3985 C CA . MET A 1 521 ? -19.593 7.104 -7.695 1.00 92.31 521 MET A CA 1
ATOM 3986 C C . MET A 1 521 ? -19.148 7.115 -9.157 1.00 92.31 521 MET A C 1
ATOM 3988 O O . MET A 1 521 ? -18.267 6.358 -9.567 1.00 92.31 521 MET A O 1
ATOM 3992 N N . PHE A 1 522 ? -19.765 7.989 -9.946 1.00 88.88 522 PHE A N 1
ATOM 3993 C CA . PHE A 1 522 ? -19.480 8.137 -11.369 1.00 88.88 522 PHE A CA 1
ATOM 3994 C C . PHE A 1 522 ? -19.235 9.608 -11.708 1.00 88.88 522 PHE A C 1
ATOM 3996 O O . PHE A 1 522 ? -19.855 10.476 -11.084 1.00 88.88 522 PHE A O 1
ATOM 4003 N N . PRO A 1 523 ? -18.372 9.891 -12.700 1.00 85.44 523 PRO A N 1
ATOM 4004 C CA . PRO A 1 523 ? -18.102 11.255 -13.125 1.00 85.44 523 PRO A CA 1
ATOM 4005 C C . PRO A 1 523 ? -19.376 11.936 -13.647 1.00 85.44 523 PRO A C 1
ATOM 4007 O O . PRO A 1 523 ? -20.244 11.267 -14.224 1.00 85.44 523 PRO A O 1
ATOM 4010 N N . PRO A 1 524 ? -19.488 13.272 -13.524 1.00 82.00 524 PRO A N 1
ATOM 4011 C CA . PRO A 1 524 ? -20.598 14.003 -14.118 1.00 82.00 524 PRO A CA 1
ATOM 4012 C C . PRO A 1 524 ? -20.671 13.791 -15.650 1.00 82.00 524 PRO A C 1
ATOM 4014 O O . PRO A 1 524 ? -19.653 13.557 -16.309 1.00 82.00 524 PRO A O 1
ATOM 4017 N N . PRO A 1 525 ? -21.856 13.873 -16.285 1.00 74.38 525 PRO A N 1
ATOM 4018 C CA . PRO A 1 525 ? -21.976 13.675 -17.730 1.00 74.38 525 PRO A CA 1
ATOM 4019 C C . PRO A 1 525 ? -21.071 14.622 -18.540 1.00 74.38 525 PRO A C 1
ATOM 4021 O O . PRO A 1 525 ? -21.124 15.839 -18.376 1.00 74.38 525 PRO A O 1
ATOM 4024 N N . GLY A 1 526 ? -20.247 14.068 -19.439 1.00 67.31 526 GLY A N 1
ATOM 4025 C CA . GLY A 1 526 ? -19.298 14.832 -20.268 1.00 67.31 526 GLY A CA 1
ATOM 4026 C C . GLY A 1 526 ? -17.985 15.215 -19.571 1.00 67.31 526 GLY A C 1
ATOM 4027 O O . GLY A 1 526 ? -17.143 15.865 -20.189 1.00 67.31 526 GLY A O 1
ATOM 4028 N N . ALA A 1 527 ? -17.793 14.789 -18.323 1.00 62.44 527 ALA A N 1
ATOM 4029 C CA . ALA A 1 527 ? -16.661 15.150 -17.478 1.00 62.44 527 ALA A CA 1
ATOM 4030 C C . ALA A 1 527 ? -15.378 14.344 -17.721 1.00 62.44 527 ALA A C 1
ATOM 4032 O O . ALA A 1 527 ? -14.366 14.657 -17.119 1.00 62.44 527 ALA A O 1
ATOM 4033 N N . LEU A 1 528 ? -15.396 13.343 -18.606 1.00 58.59 528 LEU A N 1
ATOM 4034 C CA . LEU A 1 528 ? -14.188 12.619 -19.031 1.00 58.59 528 LEU A CA 1
ATOM 4035 C C . LEU A 1 528 ? -13.386 13.371 -20.109 1.00 58.59 528 LEU A C 1
ATOM 4037 O O . LEU A 1 528 ? -12.366 12.888 -20.582 1.00 58.59 528 LEU A O 1
ATOM 4041 N N . ARG A 1 529 ? -13.851 14.549 -20.547 1.00 56.81 529 ARG A N 1
ATOM 4042 C CA . ARG A 1 529 ? -13.071 15.414 -21.437 1.00 56.81 529 ARG A CA 1
ATOM 4043 C C . ARG A 1 529 ? -12.175 16.309 -20.579 1.00 56.81 529 ARG A C 1
ATOM 4045 O O . ARG A 1 529 ? -12.741 17.104 -19.826 1.00 56.81 529 ARG A O 1
ATOM 4052 N N . PRO A 1 530 ? -10.837 16.238 -20.726 1.00 53.28 530 PRO A N 1
ATOM 4053 C CA . PRO A 1 530 ? -9.931 17.131 -20.018 1.00 53.28 530 PRO A CA 1
ATOM 4054 C C . PRO A 1 530 ? -10.319 18.588 -20.263 1.00 53.28 530 PRO A C 1
ATOM 4056 O O . PRO A 1 530 ? -10.650 18.962 -21.395 1.00 53.28 530 PRO A O 1
ATOM 4059 N N . CYS A 1 531 ? -10.267 19.415 -19.221 1.00 47.84 531 CYS A N 1
ATOM 4060 C CA . CYS A 1 531 ? -10.427 20.852 -19.385 1.00 47.84 531 CYS A CA 1
ATOM 4061 C C . CYS A 1 531 ? -9.296 21.364 -20.293 1.00 47.84 531 CYS A C 1
ATOM 4063 O O . CYS A 1 531 ? -8.113 21.158 -20.013 1.00 47.84 531 CYS A O 1
ATOM 4065 N N . SER A 1 532 ? -9.635 21.976 -21.429 1.00 53.47 532 SER A N 1
ATOM 4066 C CA . SER A 1 532 ? -8.635 22.649 -22.253 1.00 53.47 532 SER A CA 1
ATOM 4067 C C . SER A 1 532 ? -8.149 23.864 -21.475 1.00 53.47 532 SER A C 1
ATOM 4069 O O . SER A 1 532 ? -8.926 24.790 -21.260 1.00 53.47 532 SER A O 1
ATOM 4071 N N . LEU A 1 533 ? -6.887 23.862 -21.042 1.00 52.34 533 LEU A N 1
ATOM 4072 C CA . LEU A 1 533 ? -6.250 25.083 -20.560 1.00 52.34 533 LEU A CA 1
ATOM 4073 C C . LEU A 1 533 ? -6.357 26.133 -21.675 1.00 52.34 533 LEU A C 1
ATOM 4075 O O . LEU A 1 533 ? -5.842 25.931 -22.777 1.00 52.34 533 LEU A O 1
ATOM 4079 N N . ASP A 1 534 ? -7.091 27.212 -21.406 1.00 46.28 534 ASP A N 1
ATOM 4080 C CA . ASP A 1 534 ? -7.271 28.307 -22.350 1.00 46.28 534 ASP A CA 1
ATOM 4081 C C . ASP A 1 534 ? -5.954 29.075 -22.518 1.00 46.28 534 ASP A C 1
ATOM 4083 O O . ASP A 1 534 ? -5.412 29.638 -21.567 1.00 46.28 534 ASP A O 1
ATOM 4087 N N . GLY A 1 535 ? -5.484 29.151 -23.765 1.00 55.81 535 GLY A N 1
ATOM 4088 C CA . GLY A 1 535 ? -4.408 30.040 -24.193 1.00 55.81 535 GLY A CA 1
ATOM 4089 C C . GLY A 1 535 ? -3.006 29.437 -24.107 1.00 55.81 535 GLY A C 1
ATOM 4090 O O . GLY A 1 535 ? -2.535 29.007 -23.060 1.00 55.81 535 GLY A O 1
ATOM 4091 N N . ALA A 1 536 ? -2.294 29.478 -25.231 1.00 60.38 536 ALA A N 1
ATOM 4092 C CA . ALA A 1 536 ? -0.869 29.209 -25.258 1.00 60.38 536 ALA A CA 1
ATOM 4093 C C . ALA A 1 536 ? -0.116 30.298 -24.477 1.00 60.38 536 ALA A C 1
ATOM 4095 O O . ALA A 1 536 ? -0.101 31.463 -24.885 1.00 60.38 536 ALA A O 1
ATOM 4096 N N . VAL A 1 537 ? 0.522 29.928 -23.370 1.00 64.69 537 VAL A N 1
ATOM 4097 C CA . VAL A 1 537 ? 1.424 30.822 -22.638 1.00 64.69 537 VAL A CA 1
ATOM 4098 C C . VAL A 1 537 ? 2.853 30.488 -23.075 1.00 64.69 537 VAL A C 1
ATOM 4100 O O . VAL A 1 537 ? 3.232 29.320 -23.043 1.00 64.69 537 VAL A O 1
ATOM 4103 N N . PRO A 1 538 ? 3.667 31.455 -23.530 1.00 63.62 538 PRO A N 1
ATOM 4104 C CA . PRO A 1 538 ? 5.075 31.188 -23.778 1.00 63.62 538 PRO A CA 1
ATOM 4105 C C . PRO A 1 538 ? 5.808 31.027 -22.431 1.00 63.62 538 PRO A C 1
ATOM 4107 O O . PRO A 1 538 ? 5.659 31.890 -21.560 1.00 63.62 538 PRO A O 1
ATOM 4110 N N . PRO A 1 539 ? 6.606 29.963 -22.228 1.00 69.81 539 PRO A N 1
ATOM 4111 C CA . PRO A 1 539 ? 7.382 29.788 -21.003 1.00 69.81 539 PRO A CA 1
ATOM 4112 C C . PRO A 1 539 ? 8.408 30.911 -20.816 1.00 69.81 539 PRO A C 1
ATOM 4114 O O . PRO A 1 539 ? 8.963 31.439 -21.785 1.00 69.81 539 PRO A O 1
ATOM 4117 N N . THR A 1 540 ? 8.717 31.241 -19.559 1.00 71.75 540 THR A N 1
ATOM 4118 C CA . THR A 1 540 ? 9.826 32.159 -19.251 1.00 71.75 540 THR A CA 1
ATOM 4119 C C . THR A 1 540 ? 11.149 31.418 -19.473 1.00 71.75 540 THR A C 1
ATOM 4121 O O . THR A 1 540 ? 11.371 30.407 -18.810 1.00 71.75 540 THR A O 1
ATOM 4124 N N . PRO A 1 541 ? 12.040 31.867 -20.378 1.00 73.00 541 PRO A N 1
ATOM 4125 C CA . PRO A 1 541 ? 13.273 31.139 -20.662 1.00 73.00 541 PRO A CA 1
ATOM 4126 C C . PRO A 1 541 ? 14.193 31.063 -19.443 1.00 73.00 541 PRO A C 1
ATOM 4128 O O . PRO A 1 541 ? 14.433 32.071 -18.773 1.00 73.00 541 PRO A O 1
ATOM 4131 N N . LEU A 1 542 ? 14.775 29.887 -19.208 1.00 80.12 542 LEU A N 1
ATOM 4132 C CA . LEU A 1 542 ? 15.860 29.731 -18.244 1.00 80.12 542 LEU A CA 1
ATOM 4133 C C . LEU A 1 542 ? 17.077 30.550 -18.700 1.00 80.12 542 LEU A C 1
ATOM 4135 O O . LEU A 1 542 ? 17.448 30.536 -19.876 1.00 80.12 542 LEU A O 1
ATOM 4139 N N . GLN A 1 543 ? 17.700 31.268 -17.766 1.00 77.94 543 GLN A N 1
ATOM 4140 C CA . GLN A 1 543 ? 18.836 32.144 -18.049 1.00 77.94 543 GLN A CA 1
ATOM 4141 C C . GLN A 1 543 ? 20.148 31.573 -17.513 1.00 77.94 543 GLN A C 1
ATOM 4143 O O . GLN A 1 543 ? 20.194 30.864 -16.512 1.00 77.94 543 GLN A O 1
ATOM 4148 N N . THR A 1 544 ? 21.236 31.925 -18.191 1.00 81.94 544 THR A N 1
ATOM 4149 C CA . THR A 1 544 ? 22.613 31.642 -17.785 1.00 81.94 544 THR A CA 1
ATOM 4150 C C . THR A 1 544 ? 23.509 32.759 -18.307 1.00 81.94 544 THR A C 1
ATOM 4152 O O . THR A 1 544 ? 23.237 33.366 -19.343 1.00 81.94 544 THR A O 1
ATOM 4155 N N . ASP A 1 545 ? 24.595 33.014 -17.587 1.00 82.38 545 ASP A N 1
ATOM 4156 C CA . ASP A 1 545 ? 25.691 33.901 -17.973 1.00 82.38 545 ASP A CA 1
ATOM 4157 C C . ASP A 1 545 ? 26.443 33.436 -19.235 1.00 82.38 545 ASP A C 1
ATOM 4159 O O . ASP A 1 545 ? 27.211 34.209 -19.806 1.00 82.38 545 ASP A O 1
ATOM 4163 N N . LYS A 1 546 ? 26.213 32.199 -19.702 1.00 82.88 546 LYS A N 1
ATOM 4164 C CA . LYS A 1 546 ? 26.830 31.612 -20.899 1.00 82.88 546 LYS A CA 1
ATOM 4165 C C . LYS A 1 546 ? 25.869 31.640 -22.100 1.00 82.88 546 LYS A C 1
ATOM 4167 O O . LYS A 1 546 ? 25.031 30.745 -22.227 1.00 82.88 546 LYS A O 1
ATOM 4172 N N . PRO A 1 547 ? 26.026 32.568 -23.067 1.00 79.44 547 PRO A N 1
ATOM 4173 C CA . PRO A 1 547 ? 25.085 32.715 -24.185 1.00 79.44 547 PRO A CA 1
ATOM 4174 C C . PRO A 1 547 ? 24.935 31.459 -25.055 1.00 79.44 547 PRO A C 1
ATOM 4176 O O . PRO A 1 547 ? 23.860 31.193 -25.584 1.00 79.44 547 PRO A O 1
ATOM 4179 N N . TRP A 1 548 ? 26.001 30.662 -25.183 1.00 79.81 548 TRP A N 1
ATOM 4180 C CA . TRP A 1 548 ? 25.983 29.420 -25.961 1.00 79.81 548 TRP A CA 1
ATOM 4181 C C . TRP A 1 548 ? 25.094 28.332 -25.331 1.00 79.81 548 TRP A C 1
ATOM 4183 O O . TRP A 1 548 ? 24.558 27.497 -26.055 1.00 79.81 548 TRP A O 1
ATOM 4193 N N . ALA A 1 549 ? 24.901 28.352 -24.007 1.00 85.81 549 ALA A N 1
ATOM 4194 C CA . ALA A 1 549 ? 24.095 27.367 -23.287 1.00 85.81 549 ALA A CA 1
ATOM 4195 C C . ALA A 1 549 ? 22.591 27.684 -23.348 1.00 85.81 549 ALA A C 1
ATOM 4197 O O . ALA A 1 549 ? 21.773 26.771 -23.271 1.00 85.81 549 ALA A O 1
ATOM 4198 N N . VAL A 1 550 ? 22.211 28.947 -23.583 1.00 84.81 550 VAL A N 1
ATOM 4199 C CA . VAL A 1 550 ? 20.802 29.367 -23.701 1.00 84.81 550 VAL A CA 1
ATOM 4200 C C . VAL A 1 550 ? 20.074 28.572 -24.786 1.00 84.81 550 VAL A C 1
ATOM 4202 O O . VAL A 1 550 ? 18.972 28.086 -24.562 1.00 84.81 550 VAL A O 1
ATOM 4205 N N . ALA A 1 551 ? 20.700 28.365 -25.950 1.00 80.31 551 ALA A N 1
ATOM 4206 C CA . ALA A 1 551 ? 20.092 27.591 -27.034 1.00 80.31 551 ALA A CA 1
ATOM 4207 C C . ALA A 1 551 ? 19.803 26.129 -26.644 1.00 80.31 551 ALA A C 1
ATOM 4209 O O . ALA A 1 551 ? 18.812 25.569 -27.109 1.00 80.31 551 ALA A O 1
ATOM 4210 N N . VAL A 1 552 ? 20.635 25.545 -25.777 1.00 88.38 552 VAL A N 1
ATOM 4211 C CA . VAL A 1 552 ? 20.468 24.183 -25.253 1.00 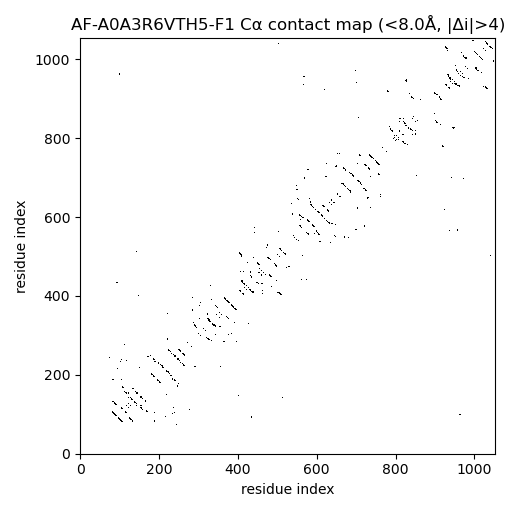88.38 552 VAL A CA 1
ATOM 4212 C C . VAL A 1 552 ? 19.330 24.123 -24.240 1.00 88.38 552 VAL A C 1
ATOM 4214 O O . VAL A 1 552 ? 18.537 23.192 -24.288 1.00 88.38 552 VAL A O 1
ATOM 4217 N N . LEU A 1 553 ? 19.188 25.138 -23.382 1.00 89.50 553 LEU A N 1
ATOM 4218 C CA . LEU A 1 553 ? 18.117 25.202 -22.380 1.00 89.50 553 LEU A CA 1
ATOM 4219 C C . LEU A 1 553 ? 16.714 25.187 -23.004 1.00 89.50 553 LEU A C 1
ATOM 4221 O O . LEU A 1 553 ? 15.814 24.575 -22.446 1.00 89.50 553 LEU A O 1
ATOM 4225 N N . HIS A 1 554 ? 16.535 25.770 -24.194 1.00 88.62 554 HIS A N 1
ATOM 4226 C CA . HIS A 1 554 ? 15.277 25.674 -24.957 1.00 88.62 554 HIS A CA 1
ATOM 4227 C C . HIS A 1 554 ? 14.969 24.265 -25.493 1.00 88.62 554 HIS A C 1
ATOM 4229 O O . HIS A 1 554 ? 13.884 24.038 -26.025 1.00 88.62 554 HIS A O 1
ATOM 4235 N N . SER A 1 555 ? 15.930 23.345 -25.405 1.00 91.12 555 SER A N 1
ATOM 4236 C CA . SER A 1 555 ? 15.786 21.937 -25.789 1.00 91.12 555 SER A CA 1
ATOM 4237 C C . SER A 1 555 ? 15.682 21.016 -24.566 1.00 91.12 555 SER A C 1
ATOM 4239 O O . SER A 1 555 ? 15.656 19.804 -24.743 1.00 91.12 555 SER A O 1
ATOM 4241 N N . LEU A 1 556 ? 15.668 21.552 -23.338 1.00 93.12 556 LEU A N 1
ATOM 4242 C CA . LEU A 1 556 ? 15.544 20.770 -22.105 1.00 93.12 556 LEU A CA 1
ATOM 4243 C C . LEU A 1 556 ? 14.177 20.990 -21.466 1.00 93.12 556 LEU A C 1
ATOM 4245 O O . LEU A 1 556 ? 13.689 22.119 -21.371 1.00 93.12 556 LEU A O 1
ATOM 4249 N N . VAL A 1 557 ? 13.579 19.904 -20.995 1.00 92.56 557 VAL A N 1
ATOM 4250 C CA . VAL A 1 557 ? 12.290 19.911 -20.302 1.00 92.56 557 VAL A CA 1
ATOM 4251 C C . VAL A 1 557 ? 12.364 19.036 -19.060 1.00 92.56 557 VAL A C 1
ATOM 4253 O O . VAL A 1 557 ? 13.126 18.074 -19.018 1.00 92.56 557 VAL A O 1
ATOM 4256 N N . TYR A 1 558 ? 11.573 19.358 -18.045 1.00 92.50 558 TYR A N 1
ATOM 4257 C CA . TYR A 1 558 ? 11.366 18.449 -16.924 1.00 92.50 558 TYR A CA 1
ATOM 4258 C C . TYR A 1 558 ? 10.347 17.394 -17.339 1.00 92.50 558 TYR A C 1
ATOM 4260 O O . TYR A 1 558 ? 9.316 17.738 -17.918 1.00 92.50 558 TYR A O 1
ATOM 4268 N N . VAL A 1 559 ? 10.616 16.130 -17.049 1.00 93.25 559 VAL A N 1
ATOM 4269 C CA . VAL A 1 559 ? 9.680 15.034 -17.291 1.00 93.25 559 VAL A CA 1
ATOM 4270 C C . VAL A 1 559 ? 9.387 14.388 -15.955 1.00 93.25 559 VAL A C 1
ATOM 4272 O O . VAL A 1 559 ? 10.300 13.906 -15.290 1.00 93.25 559 VAL A O 1
ATOM 4275 N N . ARG A 1 560 ? 8.113 14.370 -15.578 1.00 90.69 560 ARG A N 1
ATOM 4276 C CA . ARG A 1 560 ? 7.617 13.621 -14.427 1.00 90.69 560 ARG A CA 1
ATOM 4277 C C . ARG A 1 560 ? 6.706 12.519 -14.929 1.00 90.69 560 ARG A C 1
ATOM 4279 O O . ARG A 1 560 ? 5.852 12.784 -15.777 1.00 90.69 560 ARG A O 1
ATOM 4286 N N . SER A 1 561 ? 6.886 11.308 -14.424 1.00 90.81 561 SER A N 1
ATOM 4287 C CA . SER A 1 561 ? 5.957 10.209 -14.655 1.00 90.81 561 SER A CA 1
ATOM 4288 C C . SER A 1 561 ? 5.406 9.687 -13.342 1.00 90.81 561 SER A C 1
ATOM 4290 O O . SER A 1 561 ? 6.091 9.709 -12.316 1.00 90.81 561 SER A O 1
ATOM 4292 N N . GLU A 1 562 ? 4.174 9.199 -13.395 1.00 86.81 562 GLU A N 1
ATOM 4293 C CA . GLU A 1 562 ? 3.538 8.551 -12.264 1.00 86.81 562 GLU A CA 1
ATOM 4294 C C . GLU A 1 562 ? 2.814 7.284 -12.682 1.00 86.81 562 GLU A C 1
ATOM 4296 O O . GLU A 1 562 ? 1.919 7.315 -13.528 1.00 86.81 562 GLU A O 1
ATOM 4301 N N . ALA A 1 563 ? 3.196 6.172 -12.066 1.00 88.62 563 ALA A N 1
ATOM 4302 C CA . ALA A 1 563 ? 2.557 4.885 -12.260 1.00 88.62 563 ALA A CA 1
ATOM 4303 C C . ALA A 1 563 ? 1.494 4.687 -11.166 1.00 88.62 563 ALA A C 1
ATOM 4305 O O . ALA A 1 563 ? 1.835 4.706 -9.984 1.00 88.62 563 ALA A O 1
ATOM 4306 N N . PRO A 1 564 ? 0.213 4.494 -11.515 1.00 86.00 564 PRO A N 1
ATOM 4307 C CA . PRO A 1 564 ? -0.854 4.295 -10.535 1.00 86.00 564 PRO A CA 1
ATOM 4308 C C . PRO A 1 564 ? -0.725 2.955 -9.800 1.00 86.00 564 PRO A C 1
ATOM 4310 O O . PRO A 1 564 ? -1.174 2.842 -8.667 1.00 86.00 564 PRO A O 1
ATOM 4313 N N . LEU A 1 565 ? -0.104 1.947 -10.420 1.00 87.44 565 LEU A N 1
ATOM 4314 C CA . LEU A 1 565 ? 0.146 0.633 -9.829 1.00 87.44 565 LEU A CA 1
ATOM 4315 C C . LEU A 1 565 ? 1.586 0.191 -10.117 1.00 87.44 565 LEU A C 1
ATOM 4317 O O . LEU A 1 565 ? 2.138 0.482 -11.181 1.00 87.44 565 LEU A O 1
ATOM 4321 N N . GLU A 1 566 ? 2.168 -0.568 -9.193 1.00 87.81 566 GLU A N 1
ATOM 4322 C CA . GLU A 1 566 ? 3.534 -1.092 -9.297 1.00 87.81 566 GLU A CA 1
ATOM 4323 C C . GLU A 1 566 ? 3.577 -2.365 -10.165 1.00 87.81 566 GLU A C 1
ATOM 4325 O O . GLU A 1 566 ? 3.478 -3.506 -9.702 1.00 87.81 566 GLU A O 1
ATOM 4330 N N . VAL A 1 567 ? 3.704 -2.154 -11.474 1.00 91.75 567 VAL A N 1
ATOM 4331 C CA . VAL A 1 567 ? 3.902 -3.206 -12.486 1.00 91.75 567 VAL A CA 1
ATOM 4332 C C . VAL A 1 567 ? 5.375 -3.335 -12.859 1.00 91.75 567 VAL A C 1
ATOM 4334 O O . VAL A 1 567 ? 6.179 -2.476 -12.517 1.00 91.75 567 VAL A O 1
ATOM 4337 N N . ASP A 1 568 ? 5.754 -4.409 -13.552 1.00 91.12 568 ASP A N 1
ATOM 4338 C CA . ASP A 1 568 ? 7.132 -4.631 -14.050 1.00 91.12 568 ASP A CA 1
ATOM 4339 C C . ASP A 1 568 ? 8.245 -4.447 -12.988 1.00 91.12 568 ASP A C 1
ATOM 4341 O O . ASP A 1 568 ? 9.363 -4.035 -13.305 1.00 91.12 568 ASP A O 1
ATOM 4345 N N . GLY A 1 569 ? 7.939 -4.754 -11.721 1.00 87.38 569 GLY A N 1
ATOM 4346 C CA . GLY A 1 569 ? 8.887 -4.667 -10.606 1.00 87.38 569 GLY A CA 1
ATOM 4347 C C . GLY A 1 569 ? 9.251 -3.243 -10.167 1.00 87.38 569 GLY A C 1
ATOM 4348 O O . GLY A 1 569 ? 10.302 -3.058 -9.548 1.00 87.38 569 GLY A O 1
ATOM 4349 N N . LEU A 1 570 ? 8.427 -2.241 -10.502 1.00 86.31 570 LEU A N 1
ATOM 4350 C CA . LEU A 1 570 ? 8.585 -0.864 -10.026 1.00 86.31 570 LEU A CA 1
ATOM 4351 C C . LEU A 1 570 ? 8.755 -0.805 -8.499 1.00 86.31 570 LEU A C 1
ATOM 4353 O O . LEU A 1 570 ? 7.990 -1.413 -7.764 1.00 86.31 570 LEU A O 1
ATOM 4357 N N . GLY A 1 571 ? 9.746 -0.036 -8.035 1.00 72.81 571 GLY A N 1
ATOM 4358 C CA . GLY A 1 571 ? 10.004 0.213 -6.606 1.00 72.81 571 GLY A CA 1
ATOM 4359 C C . GLY A 1 571 ? 9.363 1.498 -6.067 1.00 72.81 571 GLY A C 1
ATOM 4360 O O . GLY A 1 571 ? 9.785 2.008 -5.033 1.00 72.81 571 GLY A O 1
ATOM 4361 N N . GLY A 1 572 ? 8.420 2.077 -6.810 1.00 78.38 572 GLY A N 1
ATOM 4362 C CA . GLY A 1 572 ? 7.739 3.321 -6.472 1.00 78.38 572 GLY A CA 1
ATOM 4363 C C . GLY A 1 572 ? 6.790 3.772 -7.581 1.00 78.38 572 GLY A C 1
ATOM 4364 O O . GLY A 1 572 ? 6.703 3.147 -8.638 1.00 78.38 572 GLY A O 1
ATOM 4365 N N . THR A 1 573 ? 6.085 4.878 -7.344 1.00 82.12 573 THR A N 1
ATOM 4366 C CA . THR A 1 573 ? 4.990 5.340 -8.214 1.00 82.12 573 THR A CA 1
ATOM 4367 C C . THR A 1 573 ? 5.212 6.717 -8.831 1.00 82.12 573 THR A C 1
ATOM 4369 O O . THR A 1 573 ? 4.372 7.147 -9.609 1.00 82.12 573 THR A O 1
ATOM 4372 N N . SER A 1 574 ? 6.292 7.430 -8.497 1.00 86.00 574 SER A N 1
ATOM 4373 C CA . SER A 1 574 ? 6.589 8.771 -9.023 1.00 86.00 574 SER A CA 1
ATOM 4374 C C . SER A 1 574 ? 8.066 8.892 -9.350 1.00 86.00 574 SER A C 1
ATOM 4376 O O . SER A 1 574 ? 8.915 8.577 -8.515 1.00 86.00 574 SER A O 1
ATOM 4378 N N . PHE A 1 575 ? 8.366 9.386 -10.546 1.00 87.69 575 PHE A N 1
ATOM 4379 C CA . PHE A 1 575 ? 9.724 9.477 -11.063 1.00 87.69 575 PHE A CA 1
ATOM 4380 C C . PHE A 1 575 ? 9.918 10.761 -11.862 1.00 87.69 575 PHE A C 1
ATOM 4382 O O . PHE A 1 575 ? 8.992 11.255 -12.507 1.00 87.69 575 PHE A O 1
ATOM 4389 N N . GLU A 1 576 ? 11.132 11.301 -11.838 1.00 90.31 576 GLU A N 1
ATOM 4390 C CA . GLU A 1 576 ? 11.449 12.588 -12.449 1.00 90.31 576 GLU A CA 1
ATOM 4391 C C . GLU A 1 576 ? 12.812 12.534 -13.140 1.00 90.31 576 GLU A C 1
ATOM 4393 O O . GLU A 1 576 ? 13.747 11.932 -12.621 1.00 90.31 576 GLU A O 1
ATOM 4398 N N . ALA A 1 577 ? 12.932 13.170 -14.305 1.00 92.56 577 ALA A N 1
ATOM 4399 C CA . ALA A 1 577 ? 14.200 13.344 -15.010 1.00 92.56 577 ALA A CA 1
ATOM 4400 C C . ALA A 1 577 ? 14.175 14.581 -15.912 1.00 92.56 577 ALA A C 1
ATOM 4402 O O . ALA A 1 577 ? 13.154 15.252 -16.089 1.00 92.56 577 ALA A O 1
ATOM 4403 N N . ILE A 1 578 ? 15.322 14.870 -16.525 1.00 94.19 578 ILE A N 1
ATOM 4404 C CA . ILE A 1 578 ? 15.440 15.906 -17.550 1.00 94.19 578 ILE A CA 1
ATOM 4405 C C . ILE A 1 578 ? 15.341 15.262 -18.928 1.00 94.19 578 ILE A C 1
ATOM 4407 O O . ILE A 1 578 ? 16.200 14.479 -19.329 1.00 94.19 578 ILE A O 1
ATOM 4411 N N . GLY A 1 579 ? 14.304 15.637 -19.669 1.00 94.69 579 GLY A N 1
ATOM 4412 C CA . GLY A 1 579 ? 14.107 15.248 -21.055 1.00 94.69 579 GLY A CA 1
ATOM 4413 C C . GLY A 1 579 ? 14.784 16.208 -22.034 1.00 94.69 579 GLY A C 1
ATOM 4414 O O . GLY A 1 579 ? 14.940 17.404 -21.770 1.00 94.69 579 GLY A O 1
ATOM 4415 N N . TYR A 1 580 ? 15.146 15.684 -23.200 1.00 95.25 580 TYR A N 1
ATOM 4416 C CA . TYR A 1 580 ? 15.718 16.428 -24.313 1.00 95.25 580 TYR A CA 1
ATOM 4417 C C . TYR A 1 580 ? 14.771 16.434 -25.520 1.00 95.25 580 TYR A C 1
ATOM 4419 O O . TYR A 1 580 ? 14.398 15.382 -26.038 1.00 95.25 580 TYR A O 1
ATOM 4427 N N . VAL A 1 581 ? 14.401 17.625 -25.990 1.00 95.12 581 VAL A N 1
ATOM 4428 C CA . VAL A 1 581 ? 13.538 17.832 -27.161 1.00 95.12 581 VAL A CA 1
ATOM 4429 C C . VAL A 1 581 ? 14.319 17.494 -28.432 1.00 95.12 581 VAL A C 1
ATOM 4431 O O . VAL A 1 581 ? 15.186 18.251 -28.872 1.00 95.12 581 VAL A O 1
ATOM 4434 N N . VAL A 1 582 ? 13.998 16.350 -29.037 1.00 93.56 582 VAL A N 1
ATOM 4435 C CA . VAL A 1 582 ? 14.629 15.878 -30.283 1.00 93.56 582 VAL A CA 1
ATOM 4436 C C . VAL A 1 582 ? 13.930 16.391 -31.534 1.00 93.56 582 VAL A C 1
ATOM 4438 O O . VAL A 1 582 ? 14.558 16.491 -32.585 1.00 93.56 582 VAL A O 1
ATOM 4441 N N . ASP A 1 583 ? 12.648 16.732 -31.420 1.00 93.50 583 ASP A N 1
ATOM 4442 C CA . ASP A 1 583 ? 11.849 17.323 -32.489 1.00 93.50 583 ASP A CA 1
ATOM 4443 C C . ASP A 1 583 ? 10.841 18.293 -31.868 1.00 93.50 583 ASP A C 1
ATOM 4445 O O . ASP A 1 583 ? 9.851 17.883 -31.257 1.00 93.50 583 ASP A O 1
ATOM 4449 N N . ALA A 1 584 ? 11.133 19.589 -31.988 1.00 92.12 584 ALA A N 1
ATOM 4450 C CA . ALA A 1 584 ? 10.315 20.643 -31.399 1.00 92.12 584 ALA A CA 1
ATOM 4451 C C . ALA A 1 584 ? 8.959 20.795 -32.108 1.00 92.12 584 ALA A C 1
ATOM 4453 O O . ALA A 1 584 ? 7.952 21.052 -31.448 1.00 92.12 584 ALA A O 1
ATOM 4454 N N . ASP A 1 585 ? 8.919 20.563 -33.423 1.00 91.69 585 ASP A N 1
ATOM 4455 C CA . ASP A 1 585 ? 7.723 20.745 -34.248 1.00 91.69 585 ASP A CA 1
ATOM 4456 C C . ASP A 1 585 ? 6.692 19.634 -34.034 1.00 91.69 585 ASP A C 1
ATOM 4458 O O . ASP A 1 585 ? 5.504 19.864 -34.253 1.00 91.69 585 ASP A O 1
ATOM 4462 N N . ARG A 1 586 ? 7.123 18.440 -33.608 1.00 92.31 586 ARG A N 1
ATOM 4463 C CA . ARG A 1 586 ? 6.239 17.308 -33.262 1.00 92.31 586 ARG A CA 1
ATOM 4464 C C . ARG A 1 586 ? 6.118 17.041 -31.761 1.00 92.31 586 ARG A C 1
ATOM 4466 O O . ARG A 1 586 ? 5.373 16.136 -31.379 1.00 92.31 586 ARG A O 1
ATOM 4473 N N . GLY A 1 587 ? 6.842 17.800 -30.936 1.00 93.69 587 GLY A N 1
ATOM 4474 C CA . GLY A 1 587 ? 6.815 17.688 -29.478 1.00 93.69 587 GLY A CA 1
ATOM 4475 C C . GLY A 1 587 ? 7.458 16.409 -28.937 1.00 93.69 587 GLY A C 1
ATOM 4476 O O . GLY A 1 587 ? 7.048 15.930 -27.881 1.00 93.69 587 GLY A O 1
ATOM 4477 N N . TYR A 1 588 ? 8.435 15.828 -29.645 1.00 96.25 588 TYR A N 1
ATOM 4478 C CA . TYR A 1 588 ? 9.116 14.611 -29.196 1.00 96.25 588 TYR A CA 1
ATOM 4479 C C . TYR A 1 588 ? 10.265 14.912 -28.237 1.00 96.25 588 TYR A C 1
ATOM 4481 O O . TYR A 1 588 ? 11.162 15.709 -28.532 1.00 96.25 588 TYR A O 1
ATOM 4489 N N . VAL A 1 589 ? 10.268 14.194 -27.117 1.00 96.50 589 VAL A N 1
ATOM 4490 C CA . VAL A 1 589 ? 11.240 14.322 -26.033 1.00 96.50 589 VAL A CA 1
ATOM 4491 C C . VAL A 1 589 ? 11.838 12.955 -25.730 1.00 96.50 589 VAL A C 1
ATOM 4493 O O . VAL A 1 589 ? 11.109 12.010 -25.430 1.00 96.50 589 VAL A O 1
ATOM 4496 N N . LEU A 1 590 ? 13.165 12.858 -25.788 1.00 96.25 590 LEU A N 1
ATOM 4497 C CA . LEU A 1 590 ? 13.904 11.722 -25.247 1.00 96.25 590 LEU A CA 1
ATOM 4498 C C . LEU A 1 590 ? 14.111 11.900 -23.750 1.00 96.25 590 LEU A C 1
ATOM 4500 O O . LEU A 1 590 ? 14.504 12.973 -23.300 1.00 96.25 590 LEU A O 1
ATOM 4504 N N . VAL A 1 591 ? 13.901 10.835 -22.998 1.00 95.69 591 VAL A N 1
ATOM 4505 C CA . VAL A 1 591 ? 14.095 10.794 -21.548 1.00 95.69 591 VAL A CA 1
ATOM 4506 C C . VAL A 1 591 ? 14.693 9.442 -21.178 1.00 95.69 591 VAL A C 1
ATOM 4508 O O . VAL A 1 591 ? 14.483 8.459 -21.891 1.00 95.69 591 VAL A O 1
ATOM 4511 N N . ASP A 1 592 ? 15.484 9.366 -20.116 1.00 92.19 592 ASP A N 1
ATOM 4512 C CA . ASP A 1 592 ? 15.916 8.068 -19.602 1.00 92.19 592 ASP A CA 1
ATOM 4513 C C . ASP A 1 592 ? 14.737 7.286 -19.003 1.00 92.19 592 ASP A C 1
ATOM 4515 O O . ASP A 1 592 ? 13.684 7.824 -18.638 1.00 92.19 592 ASP A O 1
ATOM 4519 N N . LYS A 1 593 ? 14.927 5.974 -18.889 1.00 91.75 593 LYS A N 1
ATOM 4520 C CA . LYS A 1 593 ? 13.939 5.091 -18.279 1.00 91.75 593 LYS A CA 1
ATOM 4521 C C . LYS A 1 593 ? 14.049 5.061 -16.764 1.00 91.75 593 LYS A C 1
ATOM 4523 O O . LYS A 1 593 ? 13.383 4.227 -16.187 1.00 91.75 593 LYS A O 1
ATOM 4528 N N . SER A 1 594 ? 14.832 5.911 -16.100 1.00 85.12 594 SER A N 1
ATOM 4529 C CA . SER A 1 594 ? 14.688 6.079 -14.649 1.00 85.12 594 SER A CA 1
ATOM 4530 C C . SER A 1 594 ? 13.420 6.892 -14.337 1.00 85.12 594 SER A C 1
ATOM 4532 O O . SER A 1 594 ? 12.702 6.550 -13.397 1.00 85.12 594 SER A O 1
ATOM 4534 N N . ALA A 1 595 ? 13.071 7.860 -15.203 1.00 87.94 595 ALA A N 1
ATOM 4535 C CA . ALA A 1 595 ? 11.806 8.592 -15.145 1.00 87.94 595 ALA A CA 1
ATOM 4536 C C . ALA A 1 595 ? 10.639 7.872 -15.812 1.00 87.94 595 ALA A C 1
ATOM 4538 O O . ALA A 1 595 ? 9.553 7.885 -15.261 1.00 87.94 595 ALA A O 1
ATOM 4539 N N . VAL A 1 596 ? 10.805 7.258 -16.987 1.00 93.38 596 VAL A N 1
ATOM 4540 C CA . VAL A 1 596 ? 9.693 6.583 -17.690 1.00 93.38 596 VAL A CA 1
ATOM 4541 C C . VAL A 1 596 ? 9.991 5.090 -17.811 1.00 93.38 596 VAL A C 1
ATOM 4543 O O . VAL A 1 596 ? 10.501 4.609 -18.822 1.00 93.38 596 VAL A O 1
ATOM 4546 N N . GLN A 1 597 ? 9.709 4.361 -16.731 1.00 89.31 597 GLN A N 1
ATOM 4547 C CA . GLN A 1 597 ? 10.049 2.939 -16.587 1.00 89.31 597 GLN A CA 1
ATOM 4548 C C . GLN A 1 597 ? 9.057 2.007 -17.289 1.00 89.31 597 GLN A C 1
ATOM 4550 O O . GLN A 1 597 ? 9.469 1.037 -17.930 1.00 89.31 597 GLN A O 1
ATOM 4555 N N . VAL A 1 598 ? 7.765 2.320 -17.175 1.00 92.44 598 VAL A N 1
ATOM 4556 C CA . VAL A 1 598 ? 6.642 1.506 -17.657 1.00 92.44 598 VAL A CA 1
ATOM 4557 C C . VAL A 1 598 ? 5.697 2.354 -18.494 1.00 92.44 598 VAL A C 1
ATOM 4559 O O . VAL A 1 598 ? 5.654 3.576 -18.358 1.00 92.44 598 VAL A O 1
ATOM 4562 N N . PHE A 1 599 ? 4.915 1.706 -19.351 1.00 92.94 599 PHE A N 1
ATOM 4563 C CA . PHE A 1 599 ? 3.931 2.393 -20.185 1.00 92.94 599 PHE A CA 1
ATOM 4564 C C . PHE A 1 599 ? 2.647 2.744 -19.435 1.00 92.94 599 PHE A C 1
ATOM 4566 O O . PHE A 1 599 ? 1.958 3.702 -19.785 1.00 92.94 599 PHE A O 1
ATOM 4573 N N . MET A 1 600 ? 2.342 2.003 -18.370 1.00 91.00 600 MET A N 1
ATOM 4574 C CA . MET A 1 600 ? 1.229 2.292 -17.472 1.00 91.00 600 MET A CA 1
ATOM 4575 C C . MET A 1 600 ? 1.594 3.422 -16.506 1.00 91.00 600 MET A C 1
ATOM 4577 O O . MET A 1 600 ? 1.757 3.209 -15.308 1.00 91.00 600 MET A O 1
ATOM 4581 N N . ALA A 1 601 ? 1.779 4.621 -17.054 1.00 89.25 601 ALA A N 1
ATOM 4582 C CA . ALA A 1 601 ? 2.105 5.819 -16.300 1.00 89.25 601 ALA A CA 1
ATOM 4583 C C . ALA A 1 601 ? 1.510 7.071 -16.957 1.00 89.25 601 ALA A C 1
ATOM 4585 O O . ALA A 1 601 ? 1.460 7.187 -18.184 1.00 89.25 601 ALA A O 1
ATOM 4586 N N . HIS A 1 602 ? 1.098 8.032 -16.134 1.00 86.50 602 HIS A N 1
ATOM 4587 C CA . HIS A 1 602 ? 0.786 9.386 -16.577 1.00 86.50 602 HIS A CA 1
ATOM 4588 C C . HIS A 1 602 ? 2.085 10.189 -16.669 1.00 86.50 602 HIS A C 1
ATOM 4590 O O . HIS A 1 602 ? 2.867 10.199 -15.721 1.00 86.50 602 HIS A O 1
ATOM 4596 N N . VAL A 1 603 ? 2.333 10.861 -17.796 1.00 90.56 603 VAL A N 1
ATOM 4597 C CA . VAL A 1 603 ? 3.546 11.665 -17.992 1.00 90.56 603 VAL A CA 1
ATOM 4598 C C . VAL A 1 603 ? 3.175 13.128 -18.154 1.00 90.56 603 VAL A C 1
ATOM 4600 O O . VAL A 1 603 ? 2.309 13.484 -18.948 1.00 90.56 603 VAL A O 1
ATOM 4603 N N . THR A 1 604 ? 3.881 13.990 -17.433 1.00 90.06 604 THR A N 1
ATOM 4604 C CA . THR A 1 604 ? 3.801 15.441 -17.585 1.00 90.06 604 THR A CA 1
ATOM 4605 C C . THR A 1 604 ? 5.158 15.982 -18.008 1.00 90.06 604 THR A C 1
ATOM 4607 O O . THR A 1 604 ? 6.189 15.668 -17.409 1.00 90.06 604 THR A O 1
ATOM 4610 N N . VAL A 1 605 ? 5.157 16.827 -19.035 1.00 91.62 605 VAL A N 1
ATOM 4611 C CA . VAL A 1 605 ? 6.327 17.582 -19.484 1.00 91.62 605 VAL A CA 1
ATOM 4612 C C . VAL A 1 605 ? 6.192 19.012 -18.981 1.00 91.62 605 VAL A C 1
ATOM 4614 O O . VAL A 1 605 ? 5.227 19.696 -19.312 1.00 91.62 605 VAL A O 1
ATOM 4617 N N . CYS A 1 606 ? 7.157 19.483 -18.193 1.00 89.44 606 CYS A N 1
ATOM 4618 C CA . CYS A 1 606 ? 7.223 20.870 -17.747 1.00 89.44 606 CYS A CA 1
ATOM 4619 C C . CYS A 1 606 ? 8.329 21.632 -18.485 1.00 89.44 606 CYS A C 1
ATOM 4621 O O . CYS A 1 606 ? 9.523 21.345 -18.358 1.00 89.44 606 CYS A O 1
ATOM 4623 N N . VAL A 1 607 ? 7.930 22.628 -19.274 1.00 88.25 607 VAL A N 1
ATOM 4624 C CA . VAL A 1 607 ? 8.834 23.452 -20.078 1.00 88.25 607 VAL A CA 1
ATOM 4625 C C . VAL A 1 607 ? 9.311 24.650 -19.258 1.00 88.25 607 VAL A C 1
ATOM 4627 O O . VAL A 1 607 ? 8.513 25.415 -18.709 1.00 88.25 607 VAL A O 1
ATOM 4630 N N . ALA A 1 608 ? 10.636 24.804 -19.174 1.00 81.69 608 ALA A N 1
ATOM 4631 C CA . ALA A 1 608 ? 11.321 25.861 -18.422 1.00 81.69 608 ALA A CA 1
ATOM 4632 C C . ALA A 1 608 ? 10.853 26.018 -16.957 1.00 81.69 608 ALA A C 1
ATOM 4634 O O . ALA A 1 608 ? 10.898 27.116 -16.409 1.00 81.69 608 ALA A O 1
ATOM 4635 N N . GLY A 1 609 ? 10.346 24.944 -16.340 1.00 76.75 609 GLY A N 1
ATOM 4636 C CA . GLY A 1 609 ? 9.838 24.961 -14.964 1.00 76.75 609 GLY A CA 1
ATOM 4637 C C . GLY A 1 609 ? 8.583 25.816 -14.743 1.00 76.75 609 GLY A C 1
ATOM 4638 O O . GLY A 1 609 ? 8.235 26.078 -13.597 1.00 76.75 609 GLY A O 1
ATOM 4639 N N . SER A 1 610 ? 7.922 26.284 -15.809 1.00 79.31 610 SER A N 1
ATOM 4640 C CA . SER A 1 610 ? 6.812 27.249 -15.709 1.00 79.31 610 SER A CA 1
ATOM 4641 C C . SER A 1 610 ? 5.494 26.757 -16.298 1.00 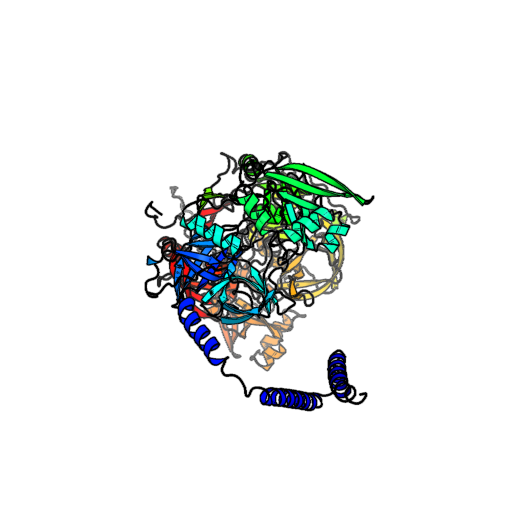79.31 610 SER A C 1
ATOM 4643 O O . SER A 1 610 ? 4.442 27.242 -15.891 1.00 79.31 610 SER A O 1
ATOM 4645 N N . ILE A 1 611 ? 5.528 25.807 -17.237 1.00 82.62 611 ILE A N 1
ATOM 4646 C CA . ILE A 1 611 ? 4.327 25.313 -17.919 1.00 82.62 611 ILE A CA 1
ATOM 4647 C C . ILE A 1 611 ? 4.383 23.797 -18.006 1.00 82.62 611 ILE A C 1
ATOM 4649 O O . ILE A 1 611 ? 5.229 23.258 -18.716 1.00 82.62 611 ILE A O 1
ATOM 4653 N N . ALA A 1 612 ? 3.464 23.133 -17.311 1.00 84.56 612 ALA A N 1
ATOM 4654 C CA . ALA A 1 612 ? 3.273 21.691 -17.347 1.00 84.56 612 ALA A CA 1
ATOM 4655 C C . ALA A 1 612 ? 2.169 21.314 -18.342 1.00 84.56 612 ALA A C 1
ATOM 4657 O O . ALA A 1 612 ? 1.084 21.895 -18.334 1.00 84.56 612 ALA A O 1
ATOM 4658 N N . VAL A 1 613 ? 2.452 20.333 -19.195 1.00 85.75 613 VAL A N 1
ATOM 4659 C CA . VAL A 1 613 ? 1.517 19.793 -20.184 1.00 85.75 613 VAL A CA 1
ATOM 4660 C C . VAL A 1 613 ? 1.532 18.263 -20.141 1.00 85.75 613 VAL A C 1
ATOM 4662 O O . VAL A 1 613 ? 2.609 17.676 -19.999 1.00 85.75 613 VAL A O 1
ATOM 4665 N N . PRO A 1 614 ? 0.372 17.598 -20.279 1.00 87.00 614 PRO A N 1
ATOM 4666 C CA . PRO A 1 614 ? 0.327 16.147 -20.411 1.00 87.00 614 PRO A CA 1
ATOM 4667 C C . PRO A 1 614 ? 1.116 15.672 -21.634 1.00 87.00 614 PRO A C 1
ATOM 4669 O O . PRO A 1 614 ? 1.118 16.329 -22.682 1.00 87.00 614 PRO A O 1
ATOM 4672 N N . ALA A 1 615 ? 1.757 14.518 -21.501 1.00 90.94 615 ALA A N 1
ATOM 4673 C CA . ALA A 1 615 ? 2.508 13.857 -22.551 1.00 90.94 615 ALA A CA 1
ATOM 4674 C C . ALA A 1 615 ? 2.130 12.377 -22.629 1.00 90.94 615 ALA A C 1
ATOM 4676 O O . ALA A 1 615 ? 1.798 11.742 -21.629 1.00 90.94 615 ALA A O 1
ATOM 4677 N N . THR A 1 616 ? 2.220 11.813 -23.826 1.00 91.81 616 THR A N 1
ATOM 4678 C CA . THR A 1 616 ? 1.964 10.399 -24.078 1.00 91.81 616 THR A CA 1
ATOM 4679 C C . THR A 1 616 ? 3.275 9.674 -24.329 1.00 91.81 616 THR A C 1
ATOM 4681 O O . THR A 1 616 ? 4.128 10.140 -25.088 1.00 91.81 616 THR A O 1
ATOM 4684 N N . ILE A 1 617 ? 3.438 8.509 -23.712 1.00 94.62 617 ILE A N 1
ATOM 4685 C CA . ILE A 1 617 ? 4.573 7.626 -23.974 1.00 94.62 617 ILE A CA 1
ATOM 4686 C C . ILE A 1 617 ? 4.398 7.045 -25.380 1.00 94.62 617 ILE A C 1
ATOM 4688 O O . ILE A 1 617 ? 3.356 6.479 -25.703 1.00 94.62 617 ILE A O 1
ATOM 4692 N N . ARG A 1 618 ? 5.403 7.215 -26.241 1.00 93.88 618 ARG A N 1
ATOM 4693 C CA . ARG A 1 618 ? 5.383 6.703 -27.622 1.00 93.88 618 ARG A CA 1
ATOM 4694 C C . ARG A 1 618 ? 6.329 5.534 -27.835 1.00 93.88 618 ARG A C 1
ATOM 4696 O O . ARG A 1 618 ? 6.180 4.822 -28.822 1.00 93.88 618 ARG A O 1
ATOM 4703 N N . TYR A 1 619 ? 7.318 5.376 -26.959 1.00 94.56 619 TYR A N 1
ATOM 4704 C CA . TYR A 1 619 ? 8.356 4.370 -27.118 1.00 94.56 619 TYR A CA 1
ATOM 4705 C C . TYR A 1 619 ? 9.123 4.146 -25.810 1.00 94.56 619 TYR A C 1
ATOM 4707 O O . TYR A 1 619 ? 9.563 5.104 -25.180 1.00 94.56 619 TYR A O 1
ATOM 4715 N N . LEU A 1 620 ? 9.346 2.888 -25.449 1.00 94.62 620 LEU A N 1
ATOM 4716 C CA . LEU A 1 620 ? 10.195 2.412 -24.364 1.00 94.62 620 LEU A CA 1
ATOM 4717 C C . LEU A 1 620 ? 11.191 1.421 -24.959 1.00 94.62 620 LEU A C 1
ATOM 4719 O O . LEU A 1 620 ? 10.815 0.334 -25.398 1.00 94.62 620 LEU A O 1
ATOM 4723 N N . HIS A 1 621 ? 12.479 1.760 -24.955 1.00 93.56 621 HIS A N 1
ATOM 4724 C CA . HIS A 1 621 ? 13.467 0.829 -25.482 1.00 93.56 621 HIS A CA 1
ATOM 4725 C C . HIS A 1 621 ? 13.607 -0.382 -24.529 1.00 93.56 621 HIS A C 1
ATOM 4727 O O . HIS A 1 621 ? 13.762 -0.192 -23.316 1.00 93.56 621 HIS A O 1
ATOM 4733 N N . PRO A 1 622 ? 13.560 -1.638 -25.014 1.00 90.62 622 PRO A N 1
ATOM 4734 C CA . PRO A 1 622 ? 13.559 -2.819 -24.142 1.00 90.62 622 PRO A CA 1
ATOM 4735 C C . PRO A 1 622 ? 14.933 -3.149 -23.542 1.00 90.62 622 PRO A C 1
ATOM 4737 O O . PRO A 1 622 ? 14.997 -3.757 -22.479 1.00 90.62 622 PRO A O 1
ATOM 4740 N N . VAL A 1 623 ? 16.023 -2.749 -24.210 1.00 90.12 623 VAL A N 1
ATOM 4741 C CA . VAL A 1 623 ? 17.412 -3.024 -23.782 1.00 90.12 623 VAL A CA 1
ATOM 4742 C C . VAL A 1 623 ? 18.116 -1.784 -23.223 1.00 90.12 623 VAL A C 1
ATOM 4744 O O . VAL A 1 623 ? 18.603 -1.802 -22.101 1.00 90.12 623 VAL A O 1
ATOM 4747 N N . HIS A 1 624 ? 18.184 -0.706 -24.001 1.00 92.06 624 HIS A N 1
ATOM 4748 C CA . HIS A 1 624 ? 18.866 0.539 -23.647 1.00 92.06 624 HIS A CA 1
ATOM 4749 C C . HIS A 1 624 ? 18.015 1.479 -22.783 1.00 92.06 624 HIS A C 1
ATOM 4751 O O . HIS A 1 624 ? 16.788 1.481 -22.854 1.00 92.06 624 HIS A O 1
ATOM 4757 N N . ASN A 1 625 ? 18.676 2.292 -21.957 1.00 94.19 625 ASN A N 1
ATOM 4758 C CA . ASN A 1 625 ? 18.051 3.184 -20.975 1.00 94.19 625 ASN A CA 1
ATOM 4759 C C . ASN A 1 625 ? 17.477 4.474 -21.591 1.00 94.19 625 ASN A C 1
ATOM 4761 O O . ASN A 1 625 ? 17.946 5.568 -21.287 1.00 94.19 625 ASN A O 1
ATOM 4765 N N . PHE A 1 626 ? 16.489 4.364 -22.480 1.00 94.88 626 PHE A N 1
ATOM 4766 C CA . PHE A 1 626 ? 15.770 5.535 -22.985 1.00 94.88 626 PHE A CA 1
ATOM 4767 C C . PHE A 1 626 ? 14.331 5.248 -23.412 1.00 94.88 626 PHE A C 1
ATOM 4769 O O . PHE A 1 626 ? 13.963 4.134 -23.793 1.00 94.88 626 PHE A O 1
ATOM 4776 N N . ALA A 1 627 ? 13.533 6.305 -23.367 1.00 96.00 627 ALA A N 1
ATOM 4777 C CA . ALA A 1 627 ? 12.144 6.371 -23.767 1.00 96.00 627 ALA A CA 1
ATOM 4778 C C . ALA A 1 627 ? 11.902 7.625 -24.619 1.00 96.00 627 ALA A C 1
ATOM 4780 O O . ALA A 1 627 ? 12.665 8.594 -24.568 1.00 96.00 627 ALA A O 1
ATOM 4781 N N . LEU A 1 628 ? 10.822 7.604 -25.397 1.00 96.50 628 LEU A N 1
ATOM 4782 C CA . LEU A 1 628 ? 10.311 8.756 -26.128 1.00 96.50 628 LEU A CA 1
ATOM 4783 C C . LEU A 1 628 ? 8.909 9.088 -25.629 1.00 96.50 628 LEU A C 1
ATOM 4785 O O . LEU A 1 628 ? 8.012 8.240 -25.654 1.00 96.50 628 LEU A O 1
ATOM 4789 N N . VAL A 1 629 ? 8.713 10.343 -25.252 1.00 96.81 629 VAL A N 1
ATOM 4790 C CA . VAL A 1 629 ? 7.399 10.895 -24.921 1.00 96.81 629 VAL A CA 1
ATOM 4791 C C . VAL A 1 629 ? 7.051 12.007 -25.902 1.00 96.81 629 VAL A C 1
ATOM 4793 O O . VAL A 1 629 ? 7.933 12.645 -26.484 1.00 96.81 629 VAL A O 1
ATOM 4796 N N . GLN A 1 630 ? 5.759 12.215 -26.120 1.00 95.31 630 GLN A N 1
ATOM 4797 C CA . GLN A 1 630 ? 5.238 13.235 -27.018 1.00 95.31 630 GLN A CA 1
ATOM 4798 C C . GLN A 1 630 ? 4.235 14.111 -26.281 1.00 95.31 630 GLN A C 1
ATOM 4800 O O . GLN A 1 630 ? 3.311 13.592 -25.666 1.00 95.31 630 GLN A O 1
ATOM 4805 N N . PHE A 1 631 ? 4.375 15.426 -26.388 1.00 92.69 631 PHE A N 1
ATOM 4806 C CA . PHE A 1 631 ? 3.388 16.375 -25.875 1.00 92.69 631 PHE A CA 1
ATOM 4807 C C . PHE A 1 631 ? 2.892 17.302 -26.985 1.00 92.69 631 PHE A C 1
ATOM 4809 O O . PHE A 1 631 ? 3.549 17.473 -28.009 1.00 92.69 631 PHE A O 1
ATOM 4816 N N . ASP A 1 632 ? 1.734 17.920 -26.766 1.00 90.06 632 ASP A N 1
ATOM 4817 C CA . ASP A 1 632 ? 1.199 18.946 -27.661 1.00 90.06 632 ASP A CA 1
ATOM 4818 C C . ASP A 1 632 ? 1.940 20.275 -27.446 1.00 90.06 632 ASP A C 1
ATOM 4820 O O . ASP A 1 632 ? 1.666 21.044 -26.520 1.00 90.06 632 ASP A O 1
ATOM 4824 N N . GLN A 1 633 ? 2.900 20.542 -28.325 1.00 89.69 633 GLN A N 1
ATOM 4825 C CA . GLN A 1 633 ? 3.766 21.715 -28.315 1.00 89.69 633 GLN A CA 1
ATOM 4826 C C . GLN A 1 633 ? 3.010 23.038 -28.505 1.00 89.69 633 GLN A C 1
ATOM 4828 O O . GLN A 1 633 ? 3.496 24.097 -28.093 1.00 89.69 633 GLN A O 1
ATOM 4833 N N . THR A 1 634 ? 1.799 23.009 -29.067 1.00 87.62 634 THR A N 1
ATOM 4834 C CA . THR A 1 634 ? 1.003 24.231 -29.249 1.00 87.62 634 THR A CA 1
ATOM 4835 C C . THR A 1 634 ? 0.518 24.798 -27.912 1.00 87.62 634 THR A C 1
ATOM 4837 O O . THR A 1 634 ? 0.388 26.016 -27.774 1.00 87.62 634 THR A O 1
ATOM 4840 N N . ARG A 1 635 ? 0.371 23.948 -26.884 1.00 84.88 635 ARG A N 1
ATOM 4841 C CA . ARG A 1 635 ? -0.017 24.346 -25.518 1.00 84.88 635 ARG A CA 1
ATOM 4842 C C . ARG A 1 635 ? 1.031 25.204 -24.812 1.00 84.88 635 ARG A C 1
ATOM 4844 O O . ARG A 1 635 ? 0.686 25.966 -23.917 1.00 84.88 635 ARG A O 1
ATOM 4851 N N . VAL A 1 636 ? 2.292 25.128 -25.242 1.00 85.00 636 VAL A N 1
ATOM 4852 C CA . VAL A 1 636 ? 3.391 25.972 -24.733 1.00 85.00 636 VAL A CA 1
ATOM 4853 C C . VAL A 1 636 ? 3.726 27.134 -25.678 1.00 85.00 636 VAL A C 1
ATOM 4855 O O . VAL A 1 636 ? 4.791 27.744 -25.584 1.00 85.00 636 VAL A O 1
ATOM 4858 N N . GLY A 1 637 ? 2.842 27.422 -26.641 1.00 84.06 637 GLY A N 1
ATOM 4859 C CA . GLY A 1 637 ? 3.012 28.502 -27.619 1.00 84.06 637 GLY A CA 1
ATOM 4860 C C . GLY A 1 637 ? 4.062 28.243 -28.689 1.00 84.06 637 GLY A C 1
ATOM 4861 O O . GLY A 1 637 ? 4.402 29.161 -29.441 1.00 84.06 637 GLY A O 1
ATOM 4862 N N . HIS A 1 638 ? 4.569 27.012 -28.790 1.00 85.75 638 HIS A N 1
ATOM 4863 C CA . HIS A 1 638 ? 5.486 26.652 -29.854 1.00 85.75 638 HIS A CA 1
ATOM 4864 C C . HIS A 1 638 ? 4.717 26.438 -31.156 1.00 85.75 638 HIS A C 1
ATOM 4866 O O . HIS A 1 638 ? 3.853 25.569 -31.267 1.00 85.75 638 HIS A O 1
ATOM 4872 N N . THR A 1 639 ? 5.065 27.236 -32.158 1.00 85.25 639 THR A N 1
ATOM 4873 C CA . THR A 1 639 ? 4.678 27.008 -33.549 1.00 85.25 639 THR A CA 1
ATOM 4874 C C . THR A 1 639 ? 5.898 27.245 -34.436 1.00 85.25 639 THR A C 1
ATOM 4876 O O . THR A 1 639 ? 6.803 27.978 -34.021 1.00 85.25 639 THR A O 1
ATOM 4879 N N . PRO A 1 640 ? 5.913 26.742 -35.683 1.00 82.75 640 PRO A N 1
ATOM 4880 C CA . PRO A 1 640 ? 6.984 27.060 -36.627 1.00 82.75 640 PRO A CA 1
ATOM 4881 C C . PRO A 1 640 ? 7.183 28.572 -36.849 1.00 82.75 640 PRO A C 1
ATOM 4883 O O . PRO A 1 640 ? 8.280 29.018 -37.175 1.00 82.75 640 PRO A O 1
ATOM 4886 N N . ALA A 1 641 ? 6.134 29.383 -36.651 1.00 81.12 641 ALA A N 1
ATOM 4887 C CA . ALA A 1 641 ? 6.199 30.842 -36.745 1.00 81.12 641 ALA A CA 1
ATOM 4888 C C . ALA A 1 641 ? 6.690 31.521 -35.449 1.00 81.12 641 ALA A C 1
ATOM 4890 O O . ALA A 1 641 ? 7.236 32.622 -35.501 1.00 81.12 641 ALA A O 1
ATOM 4891 N N . THR A 1 642 ? 6.504 30.878 -34.293 1.00 81.56 642 THR A N 1
ATOM 4892 C CA . THR A 1 642 ? 6.865 31.382 -32.957 1.00 81.56 642 THR A CA 1
ATOM 4893 C C . THR A 1 642 ? 7.618 30.307 -32.160 1.00 81.56 642 THR A C 1
ATOM 4895 O O . THR A 1 642 ? 7.060 29.700 -31.240 1.00 81.56 642 THR A O 1
ATOM 4898 N N . PRO A 1 643 ? 8.889 30.020 -32.500 1.00 82.44 643 PRO A N 1
ATOM 4899 C CA . PRO A 1 643 ? 9.609 28.908 -31.898 1.00 82.44 643 PRO A CA 1
ATOM 4900 C C . PRO A 1 643 ? 10.065 29.233 -30.469 1.00 82.44 643 PRO A C 1
ATOM 4902 O O . PRO A 1 643 ? 11.008 29.997 -30.268 1.00 82.44 643 PRO A O 1
ATOM 4905 N N . VAL A 1 644 ? 9.410 28.629 -29.469 1.00 84.94 644 VAL A N 1
ATOM 4906 C CA . VAL A 1 644 ? 9.856 28.700 -28.061 1.00 84.94 644 VAL A CA 1
ATOM 4907 C C . VAL A 1 644 ? 10.746 27.522 -27.635 1.00 84.94 644 VAL A C 1
ATOM 4909 O O . VAL A 1 644 ? 11.690 27.699 -26.863 1.00 84.94 644 VAL A O 1
ATOM 4912 N N . LEU A 1 645 ? 10.473 26.331 -28.166 1.00 88.19 645 LEU A N 1
ATOM 4913 C CA . LEU A 1 645 ? 11.314 25.142 -28.066 1.00 88.19 645 LEU A CA 1
ATOM 4914 C C . LEU A 1 645 ? 12.376 25.130 -29.171 1.00 88.19 645 LEU A C 1
ATOM 4916 O O . LEU A 1 645 ? 12.204 25.749 -30.226 1.00 88.19 645 LEU A O 1
ATOM 4920 N N . LYS A 1 646 ? 13.464 24.397 -28.940 1.00 87.50 646 LYS A N 1
ATOM 4921 C CA . LYS A 1 646 ? 14.488 24.111 -29.950 1.00 87.50 646 LYS A CA 1
ATOM 4922 C C . LYS A 1 646 ? 14.792 22.617 -29.986 1.00 87.50 646 LYS A C 1
ATOM 4924 O O . LYS A 1 646 ? 14.757 21.955 -28.959 1.00 87.50 646 LYS A O 1
ATOM 4929 N N . SER A 1 647 ? 15.141 22.129 -31.169 1.00 84.62 647 SER A N 1
ATOM 4930 C CA . SER A 1 647 ? 15.793 20.837 -31.382 1.00 84.62 647 SER A CA 1
ATOM 4931 C C . SER A 1 647 ? 17.150 21.115 -32.023 1.00 84.62 647 SER A C 1
ATOM 4933 O O . SER A 1 647 ? 17.236 21.490 -33.196 1.00 84.62 647 SER A O 1
ATOM 4935 N N . LEU A 1 648 ? 18.217 21.043 -31.226 1.00 82.81 648 LEU A N 1
ATOM 4936 C CA . LEU A 1 648 ? 19.568 21.316 -31.718 1.00 82.81 648 LEU A CA 1
ATOM 4937 C C . LEU A 1 648 ? 20.041 20.219 -32.685 1.00 82.81 648 LEU A C 1
ATOM 4939 O O . LEU A 1 648 ? 19.591 19.078 -32.588 1.00 82.81 648 LEU A O 1
ATOM 4943 N N . PRO A 1 649 ? 20.982 20.527 -33.598 1.00 80.88 649 PRO A N 1
ATOM 4944 C CA . PRO A 1 649 ? 21.542 19.511 -34.474 1.00 80.88 649 PRO A CA 1
ATOM 4945 C C . PRO A 1 649 ? 22.207 18.390 -33.665 1.00 80.88 649 PRO A C 1
ATOM 4947 O O . PRO A 1 649 ? 23.050 18.634 -32.793 1.00 80.88 649 PRO A O 1
ATOM 4950 N N . LEU A 1 650 ? 21.828 17.158 -33.993 1.00 82.69 650 LEU A N 1
ATOM 4951 C CA . LEU A 1 650 ? 22.356 15.937 -33.394 1.00 82.69 650 LEU A CA 1
ATOM 4952 C C . LEU A 1 650 ? 23.476 15.395 -34.270 1.00 82.69 650 LEU A C 1
ATOM 4954 O O . LEU A 1 650 ? 23.328 15.322 -35.490 1.00 82.69 650 LEU A O 1
ATOM 4958 N N . THR A 1 651 ? 24.590 14.997 -33.661 1.00 77.19 651 THR A N 1
ATOM 4959 C CA . THR A 1 651 ? 25.672 14.328 -34.392 1.00 77.19 651 THR A CA 1
ATOM 4960 C C . THR A 1 651 ? 25.680 12.849 -34.060 1.00 77.19 651 THR A C 1
ATOM 4962 O O . THR A 1 651 ? 26.059 12.452 -32.961 1.00 77.19 651 THR A O 1
ATOM 4965 N N . ILE A 1 652 ? 25.273 12.052 -35.044 1.00 68.75 652 ILE A N 1
ATOM 4966 C CA . ILE A 1 652 ? 25.315 10.590 -35.022 1.00 68.75 652 ILE A CA 1
ATOM 4967 C C . ILE A 1 652 ? 26.455 10.157 -35.954 1.00 68.75 652 ILE A C 1
ATOM 4969 O O . ILE A 1 652 ? 26.601 10.716 -37.046 1.00 68.75 652 ILE A O 1
ATOM 4973 N N . SER A 1 653 ? 27.285 9.194 -35.548 1.00 62.72 653 SER A N 1
ATOM 4974 C CA . SER A 1 653 ? 28.505 8.863 -36.290 1.00 62.72 653 SER A CA 1
ATOM 4975 C C . SER A 1 653 ? 28.174 8.297 -37.673 1.00 62.72 653 SER A C 1
ATOM 4977 O O . SER A 1 653 ? 27.241 7.521 -37.822 1.00 62.72 653 SER A O 1
ATOM 4979 N N . GLN A 1 654 ? 28.941 8.617 -38.712 1.00 58.88 654 GLN A N 1
ATOM 4980 C CA . GLN A 1 654 ? 28.844 7.910 -40.001 1.00 58.88 654 GLN A CA 1
ATOM 4981 C C . GLN A 1 654 ? 29.891 6.792 -40.133 1.00 58.88 654 GLN A C 1
ATOM 4983 O O . GLN A 1 654 ? 30.001 6.167 -41.185 1.00 58.88 654 GLN A O 1
ATOM 4988 N N . THR A 1 655 ? 30.686 6.550 -39.086 1.00 55.84 655 THR A N 1
ATOM 4989 C CA . THR A 1 655 ? 31.787 5.581 -39.099 1.00 55.84 655 THR A CA 1
ATOM 4990 C C . THR A 1 655 ? 31.373 4.231 -38.516 1.00 55.84 655 THR A C 1
ATOM 4992 O O . THR A 1 655 ? 30.495 4.136 -37.660 1.00 55.84 655 THR A O 1
ATOM 4995 N N . THR A 1 656 ? 32.075 3.174 -38.927 1.00 54.53 656 THR A N 1
ATOM 4996 C CA . THR A 1 656 ? 31.893 1.800 -38.425 1.00 54.53 656 THR A CA 1
ATOM 4997 C C . THR A 1 656 ? 32.330 1.607 -36.968 1.00 54.53 656 THR A C 1
ATOM 4999 O O . THR A 1 656 ? 32.077 0.555 -36.393 1.00 54.53 656 THR A O 1
ATOM 5002 N N . THR A 1 657 ? 32.982 2.601 -36.354 1.00 58.16 657 THR A N 1
ATOM 5003 C CA . THR A 1 657 ? 33.563 2.501 -35.005 1.00 58.16 657 THR A CA 1
ATOM 5004 C C . THR A 1 657 ? 32.667 3.039 -33.888 1.00 58.16 657 THR A C 1
ATOM 5006 O O . THR A 1 657 ? 33.051 2.912 -32.731 1.00 58.16 657 THR A O 1
ATOM 5009 N N . GLY A 1 658 ? 31.513 3.639 -34.207 1.00 56.38 658 GLY A N 1
ATOM 5010 C CA . GLY A 1 658 ? 30.498 4.023 -33.213 1.00 56.38 658 GLY A CA 1
ATOM 5011 C C . GLY A 1 658 ? 30.798 5.249 -32.359 1.00 56.38 658 GLY A C 1
ATOM 5012 O O . GLY A 1 658 ? 30.069 5.523 -31.416 1.00 56.38 658 GLY A O 1
ATOM 5013 N N . THR A 1 659 ? 31.844 6.009 -32.684 1.00 58.88 659 THR A N 1
ATOM 5014 C CA . THR A 1 659 ? 32.160 7.266 -32.002 1.00 58.88 659 THR A CA 1
ATOM 5015 C C . THR A 1 659 ? 32.247 8.395 -33.022 1.00 58.88 659 THR A C 1
ATOM 5017 O O . THR A 1 659 ? 32.937 8.275 -34.036 1.00 58.88 659 THR A O 1
ATOM 5020 N N . CYS A 1 660 ? 31.571 9.518 -32.760 1.00 61.94 660 CYS A N 1
ATOM 5021 C CA . CYS A 1 660 ? 31.657 10.769 -33.535 1.00 61.94 660 CYS A CA 1
ATOM 5022 C C . CYS A 1 660 ? 33.041 11.452 -33.421 1.00 61.94 660 CYS A C 1
ATOM 5024 O O . CYS A 1 660 ? 33.138 12.652 -33.165 1.00 61.94 660 CYS A O 1
ATOM 5026 N N . GLY A 1 661 ? 34.135 10.689 -33.519 1.00 71.44 661 GLY A N 1
ATOM 5027 C CA . GLY A 1 661 ? 35.494 11.170 -33.265 1.00 71.44 661 GLY A CA 1
ATOM 5028 C C . GLY A 1 661 ? 35.720 11.609 -31.813 1.00 71.44 661 GLY A C 1
ATOM 5029 O O . GLY A 1 661 ? 36.508 12.525 -31.567 1.00 71.44 661 GLY A O 1
ATOM 5030 N N . ILE A 1 662 ? 34.986 11.013 -30.866 1.00 85.62 662 ILE A N 1
ATOM 5031 C CA . ILE A 1 662 ? 35.140 11.231 -29.423 1.00 85.62 662 ILE A CA 1
ATOM 5032 C C . ILE A 1 662 ? 36.044 10.134 -28.863 1.00 85.62 662 ILE A C 1
ATOM 5034 O O . ILE A 1 662 ? 35.777 8.947 -29.030 1.00 85.62 662 ILE A O 1
ATOM 5038 N N . THR A 1 663 ? 37.120 10.548 -28.204 1.00 87.44 663 THR A N 1
ATOM 5039 C CA . THR A 1 663 ? 38.088 9.684 -27.513 1.00 87.44 663 THR A CA 1
ATOM 5040 C C . THR A 1 663 ? 38.339 10.202 -26.101 1.00 87.44 663 THR A C 1
ATOM 5042 O O . THR A 1 663 ? 38.032 11.361 -25.805 1.00 87.44 663 THR A O 1
ATOM 5045 N N . CYS A 1 664 ? 38.970 9.396 -25.242 1.00 88.50 664 CYS A N 1
ATOM 5046 C CA . CYS A 1 664 ? 39.519 9.904 -23.983 1.00 88.50 664 CYS A CA 1
ATOM 5047 C C . CYS A 1 664 ? 40.392 11.148 -24.245 1.00 88.50 664 CYS A C 1
ATOM 5049 O O . CYS A 1 664 ? 41.175 11.172 -25.198 1.00 88.50 664 CYS A O 1
ATOM 5051 N N . GLY A 1 665 ? 40.209 12.189 -23.434 1.00 90.56 665 GLY A N 1
ATOM 5052 C CA . GLY A 1 665 ? 40.806 13.516 -23.597 1.00 90.56 665 GLY A CA 1
ATOM 5053 C C . GLY A 1 665 ? 39.993 14.501 -24.447 1.00 90.56 665 GLY A C 1
ATOM 5054 O O . GLY A 1 665 ? 40.395 15.652 -24.565 1.00 90.56 665 GLY A O 1
ATOM 5055 N N . SER A 1 666 ? 38.861 14.095 -25.035 1.00 92.00 666 SER A N 1
ATOM 5056 C CA . SER A 1 666 ? 37.997 15.028 -25.775 1.00 92.00 666 SER A CA 1
ATOM 5057 C C . SER A 1 666 ? 37.327 16.021 -24.829 1.00 92.00 666 SER A C 1
ATOM 5059 O O . SER A 1 666 ? 36.675 15.607 -23.872 1.00 92.00 666 SER A O 1
ATOM 5061 N N . GLU A 1 667 ? 37.447 17.312 -25.133 1.00 94.38 667 GLU A N 1
ATOM 5062 C CA . GLU A 1 667 ? 36.755 18.392 -24.425 1.00 94.38 667 GLU A CA 1
ATOM 5063 C C . GLU A 1 667 ? 35.286 18.489 -24.853 1.00 94.38 667 GLU A C 1
ATOM 5065 O O . GLU A 1 667 ? 34.960 18.448 -26.046 1.00 94.38 667 GLU A O 1
ATOM 5070 N N . LEU A 1 668 ? 34.410 18.637 -23.863 1.00 94.19 668 LEU A N 1
ATOM 5071 C CA . LEU A 1 668 ? 32.962 18.737 -23.987 1.00 94.19 668 LEU A CA 1
ATOM 5072 C C . LEU A 1 668 ? 32.434 19.871 -23.106 1.00 94.19 668 LEU A C 1
ATOM 5074 O O . LEU A 1 668 ? 33.014 20.223 -22.077 1.00 94.19 668 LEU A O 1
ATOM 5078 N N . SER A 1 669 ? 31.271 20.392 -23.478 1.00 93.50 669 SER A N 1
ATOM 5079 C CA . SER A 1 669 ? 30.501 21.302 -22.638 1.00 93.50 669 SER A CA 1
ATOM 5080 C C . SER A 1 669 ? 29.217 20.621 -22.177 1.00 93.50 669 SER A C 1
ATOM 5082 O O . SER A 1 669 ? 28.450 20.130 -23.001 1.00 93.50 669 SER A O 1
ATOM 5084 N N . PHE A 1 670 ? 28.964 20.609 -20.873 1.00 95.06 670 PHE A N 1
ATOM 5085 C CA . PHE A 1 670 ? 27.742 20.085 -20.270 1.00 95.06 670 PHE A CA 1
ATOM 5086 C C . PHE A 1 670 ? 26.742 21.213 -20.005 1.00 95.06 670 PHE A C 1
ATOM 5088 O O . PHE A 1 670 ? 27.119 22.275 -19.496 1.00 95.06 670 PHE A O 1
ATOM 5095 N N . VAL A 1 671 ? 25.470 20.962 -20.317 1.00 94.38 671 VAL A N 1
ATOM 5096 C CA . VAL A 1 671 ? 24.328 21.789 -19.908 1.00 94.38 671 VAL A CA 1
ATOM 5097 C C . VAL A 1 671 ? 23.248 20.865 -19.365 1.00 94.38 671 VAL A C 1
ATOM 5099 O O . VAL A 1 671 ? 22.802 19.960 -20.067 1.00 94.38 671 VAL A O 1
ATOM 5102 N N . GLY A 1 672 ? 22.817 21.100 -18.134 1.00 93.69 672 GLY A N 1
ATOM 5103 C CA . GLY A 1 672 ? 21.805 20.288 -17.470 1.00 93.69 672 GLY A CA 1
ATOM 5104 C C . GLY A 1 672 ? 21.029 21.075 -16.430 1.00 93.69 672 GLY A C 1
ATOM 5105 O O . GLY A 1 672 ? 21.252 22.276 -16.251 1.00 93.69 672 GLY A O 1
ATOM 5106 N N . LEU A 1 673 ? 20.123 20.385 -15.745 1.00 92.25 673 LEU A N 1
ATOM 5107 C CA . LEU A 1 673 ? 19.283 20.956 -14.696 1.00 92.25 673 LEU A CA 1
ATOM 5108 C C . LEU A 1 673 ? 19.381 20.124 -13.414 1.00 92.25 673 LEU A C 1
ATOM 5110 O O . LEU A 1 673 ? 19.672 18.927 -13.449 1.00 92.25 673 LEU A O 1
ATOM 5114 N N . THR A 1 674 ? 19.139 20.769 -12.276 1.00 89.75 674 THR A N 1
ATOM 5115 C CA . THR A 1 674 ? 18.860 20.082 -11.006 1.00 89.75 674 THR A CA 1
ATOM 5116 C C . THR A 1 674 ? 17.401 19.629 -10.934 1.00 89.75 674 THR A C 1
ATOM 5118 O O . THR A 1 674 ? 16.578 20.037 -11.753 1.00 89.75 674 THR A O 1
ATOM 5121 N N . ASN A 1 675 ? 17.059 18.855 -9.903 1.00 81.44 675 ASN A N 1
ATOM 5122 C CA . ASN A 1 675 ? 15.670 18.525 -9.560 1.00 81.44 675 ASN A CA 1
ATOM 5123 C C . ASN A 1 675 ? 14.795 19.759 -9.251 1.00 81.44 675 ASN A C 1
ATOM 5125 O O . ASN A 1 675 ? 13.587 19.719 -9.427 1.00 81.44 675 ASN A O 1
ATOM 5129 N N . MET A 1 676 ? 15.395 20.886 -8.860 1.00 80.88 676 MET A N 1
ATOM 5130 C CA . MET A 1 676 ? 14.691 22.160 -8.654 1.00 80.88 676 MET A CA 1
ATOM 5131 C C . MET A 1 676 ? 14.643 23.033 -9.922 1.00 80.88 676 MET A C 1
ATOM 5133 O O . MET A 1 676 ? 14.267 24.202 -9.854 1.00 80.88 676 MET A O 1
ATOM 5137 N N . GLY A 1 677 ? 15.085 22.515 -11.073 1.00 80.75 677 GLY A N 1
ATOM 5138 C CA . GLY A 1 677 ? 15.102 23.249 -12.341 1.00 80.75 677 GLY A CA 1
ATOM 5139 C C . GLY A 1 677 ? 16.191 24.324 -12.446 1.00 80.75 677 GLY A C 1
ATOM 5140 O O . GLY A 1 677 ? 16.136 25.170 -13.339 1.00 80.75 677 GLY A O 1
ATOM 5141 N N . THR A 1 678 ? 17.196 24.320 -11.561 1.00 87.88 678 THR A N 1
ATOM 5142 C CA . THR A 1 678 ? 18.312 25.277 -11.642 1.00 87.88 678 THR A CA 1
ATOM 5143 C C . THR A 1 678 ? 19.343 24.846 -12.682 1.00 87.88 678 THR A C 1
ATOM 5145 O O . THR A 1 678 ? 19.661 23.665 -12.816 1.00 87.88 678 THR A O 1
ATOM 5148 N N . VAL A 1 679 ? 19.873 25.819 -13.429 1.00 91.19 679 VAL A N 1
ATOM 5149 C CA . VAL A 1 679 ? 20.784 25.576 -14.554 1.00 91.19 679 VAL A CA 1
ATOM 5150 C C . VAL A 1 679 ? 22.183 25.199 -14.077 1.00 91.19 679 VAL A C 1
ATOM 5152 O O . VAL A 1 679 ? 22.799 25.915 -13.289 1.00 91.19 679 VAL A O 1
ATOM 5155 N N . ILE A 1 680 ? 22.722 24.119 -14.641 1.00 91.31 680 ILE A N 1
ATOM 5156 C CA . ILE A 1 680 ? 24.110 23.691 -14.468 1.00 91.31 680 ILE A CA 1
ATOM 5157 C C . ILE A 1 680 ? 24.818 23.771 -15.817 1.00 91.31 680 ILE A C 1
ATOM 5159 O O . ILE A 1 680 ? 24.361 23.208 -16.811 1.00 91.31 680 ILE A O 1
ATOM 5163 N N . THR A 1 681 ? 25.973 24.437 -15.845 1.00 92.44 681 THR A N 1
ATOM 5164 C CA . THR A 1 681 ? 26.868 24.431 -17.007 1.00 92.44 681 THR A CA 1
ATOM 5165 C C . THR A 1 681 ? 28.297 24.117 -16.582 1.00 92.44 681 THR A C 1
ATOM 5167 O O . THR A 1 681 ? 28.823 24.736 -15.658 1.00 92.44 681 THR A O 1
ATOM 5170 N N . ALA A 1 682 ? 28.961 23.205 -17.286 1.00 91.31 682 ALA A N 1
ATOM 5171 C CA . ALA A 1 682 ? 30.345 22.827 -16.999 1.00 91.31 682 ALA A CA 1
ATOM 5172 C C . ALA A 1 682 ? 31.146 22.622 -18.290 1.00 91.31 682 ALA A C 1
ATOM 5174 O O . ALA A 1 682 ? 30.590 22.239 -19.316 1.00 91.31 682 ALA A O 1
ATOM 5175 N N . SER A 1 683 ? 32.449 22.890 -18.239 1.00 92.50 683 SER A N 1
ATOM 5176 C CA . SER A 1 683 ? 33.409 22.400 -19.233 1.00 92.50 683 SER A CA 1
ATOM 5177 C C . SER A 1 683 ? 34.052 21.149 -18.652 1.00 92.50 683 SER A C 1
ATOM 5179 O O . SER A 1 683 ? 34.433 21.161 -17.484 1.00 92.50 683 SER A O 1
ATOM 5181 N N . THR A 1 684 ? 34.141 20.081 -19.433 1.00 94.38 684 THR A N 1
ATOM 5182 C CA . THR A 1 684 ? 34.584 18.772 -18.946 1.00 94.38 684 THR A CA 1
ATOM 5183 C C . THR A 1 684 ? 35.343 18.015 -20.028 1.00 94.38 684 THR A C 1
ATOM 5185 O O . THR A 1 684 ? 35.234 18.332 -21.213 1.00 94.38 684 THR A O 1
ATOM 5188 N N . ILE A 1 685 ? 36.117 17.011 -19.634 1.00 95.00 685 ILE A N 1
ATOM 5189 C CA . ILE A 1 685 ? 36.827 16.111 -20.540 1.00 95.00 685 ILE A CA 1
ATOM 5190 C C . ILE A 1 685 ? 36.349 14.674 -20.364 1.00 95.00 685 ILE A C 1
ATOM 5192 O O . ILE A 1 685 ? 36.033 14.228 -19.261 1.00 95.00 685 ILE A O 1
ATOM 5196 N N . VAL A 1 686 ? 36.342 13.914 -21.458 1.00 94.62 686 VAL A N 1
ATOM 5197 C CA . VAL A 1 686 ? 36.129 12.462 -21.398 1.00 94.62 686 VAL A CA 1
ATOM 5198 C C . VAL A 1 686 ? 37.354 11.813 -20.757 1.00 94.62 686 VAL A C 1
ATOM 5200 O O . VAL A 1 686 ? 38.418 11.743 -21.368 1.00 94.62 686 VAL A O 1
ATOM 5203 N N . VAL A 1 687 ? 37.213 11.320 -19.530 1.00 94.00 687 VAL A N 1
ATOM 5204 C CA . VAL A 1 687 ? 38.298 10.663 -18.781 1.00 94.00 687 VAL A CA 1
ATOM 5205 C C . VAL A 1 687 ? 38.425 9.205 -19.189 1.00 94.00 687 VAL A C 1
ATOM 5207 O O . VAL A 1 687 ? 39.529 8.683 -19.349 1.00 94.00 687 VAL A O 1
ATOM 5210 N N . LYS A 1 688 ? 37.281 8.538 -19.340 1.00 90.69 688 LYS A N 1
ATOM 5211 C CA . LYS A 1 688 ? 37.208 7.103 -19.592 1.00 90.69 688 LYS A CA 1
ATOM 5212 C C . LYS A 1 688 ? 36.007 6.794 -20.473 1.00 90.69 688 LYS A C 1
ATOM 5214 O O . LYS A 1 688 ? 34.925 7.324 -20.246 1.00 90.69 688 LYS A O 1
ATOM 5219 N N . ILE A 1 689 ? 36.202 5.902 -21.434 1.00 89.75 689 ILE A N 1
ATOM 5220 C CA . ILE A 1 689 ? 35.126 5.237 -22.167 1.00 89.75 689 ILE A CA 1
ATOM 5221 C C . ILE A 1 689 ? 35.064 3.817 -21.614 1.00 89.75 689 ILE A C 1
ATOM 5223 O O . ILE A 1 689 ? 36.091 3.137 -21.568 1.00 89.75 689 ILE A O 1
ATOM 5227 N N . ASP A 1 690 ? 33.904 3.413 -21.107 1.00 87.44 690 ASP A N 1
ATOM 5228 C CA . ASP A 1 690 ? 33.752 2.153 -20.383 1.00 87.44 690 ASP A CA 1
ATOM 5229 C C . ASP A 1 690 ? 32.470 1.423 -20.776 1.00 87.44 690 ASP A C 1
ATOM 5231 O O . ASP A 1 690 ? 31.500 2.036 -21.223 1.00 87.44 690 ASP A O 1
ATOM 5235 N N . ARG A 1 691 ? 32.461 0.106 -20.574 1.00 90.38 691 ARG A N 1
ATOM 5236 C CA . ARG A 1 691 ? 31.265 -0.722 -20.738 1.00 90.38 691 ARG A CA 1
ATOM 5237 C C . ARG A 1 691 ? 30.517 -0.752 -19.408 1.00 90.38 691 ARG A C 1
ATOM 5239 O O . ARG A 1 691 ? 30.936 -1.452 -18.486 1.00 90.38 691 ARG A O 1
ATOM 5246 N N . LEU A 1 692 ? 29.424 -0.002 -19.301 1.00 92.44 692 LEU A N 1
ATOM 5247 C CA . LEU A 1 692 ? 28.555 -0.050 -18.129 1.00 92.44 692 LEU A CA 1
ATOM 5248 C C . LEU A 1 692 ? 27.759 -1.355 -18.149 1.00 92.44 692 LEU A C 1
ATOM 5250 O O . LEU A 1 692 ? 27.089 -1.665 -19.131 1.00 92.44 692 LEU A O 1
ATOM 5254 N N . VAL A 1 693 ? 27.834 -2.109 -17.055 1.00 91.38 693 VAL A N 1
ATOM 5255 C CA . VAL A 1 693 ? 27.075 -3.345 -16.852 1.00 91.38 693 VAL A CA 1
ATOM 5256 C C . VAL A 1 693 ? 26.290 -3.202 -15.560 1.00 91.38 693 VAL A C 1
ATOM 5258 O O . VAL A 1 693 ? 26.882 -2.959 -14.509 1.00 91.38 693 VAL A O 1
ATOM 5261 N N . ILE A 1 694 ? 24.972 -3.356 -15.650 1.00 90.38 694 ILE A N 1
ATOM 5262 C CA . ILE A 1 694 ? 24.079 -3.354 -14.493 1.00 90.38 694 ILE A CA 1
ATOM 5263 C C . ILE A 1 694 ? 23.820 -4.803 -14.078 1.00 90.38 694 ILE A C 1
ATOM 5265 O O . ILE A 1 694 ? 23.433 -5.645 -14.900 1.00 90.38 694 ILE A O 1
ATOM 5269 N N . SER A 1 695 ? 24.076 -5.094 -12.804 1.00 87.50 695 SER A N 1
ATOM 5270 C CA . SER A 1 695 ? 23.815 -6.404 -12.211 1.00 87.50 695 SER A CA 1
ATOM 5271 C C . SER A 1 695 ? 22.329 -6.755 -12.255 1.00 87.50 695 SER A C 1
ATOM 5273 O O . SER A 1 695 ? 21.456 -5.909 -12.437 1.00 87.50 695 SER A O 1
ATOM 5275 N N . ASP A 1 696 ? 22.046 -8.043 -12.113 1.00 85.75 696 ASP A N 1
ATOM 5276 C CA . ASP A 1 696 ? 20.688 -8.523 -11.914 1.00 85.75 696 ASP A CA 1
ATOM 5277 C C . ASP A 1 696 ? 20.122 -8.008 -10.590 1.00 85.75 696 ASP A C 1
ATOM 5279 O O . ASP A 1 696 ? 20.710 -8.274 -9.549 1.00 85.75 696 ASP A O 1
ATOM 5283 N N . LEU A 1 697 ? 18.969 -7.344 -10.657 1.00 84.62 697 LEU A N 1
ATOM 5284 C CA . LEU A 1 697 ? 18.276 -6.784 -9.494 1.00 84.62 697 LEU A CA 1
ATOM 5285 C C . LEU A 1 697 ? 17.470 -7.865 -8.752 1.00 84.62 697 LEU A C 1
ATOM 5287 O O . LEU A 1 697 ? 16.961 -8.780 -9.407 1.00 84.62 697 LEU A O 1
ATOM 5291 N N . ASP A 1 698 ? 17.316 -7.806 -7.426 1.00 81.19 698 ASP A N 1
ATOM 5292 C CA . ASP A 1 698 ? 16.590 -8.869 -6.684 1.00 81.19 698 ASP A CA 1
ATOM 5293 C C . ASP A 1 698 ? 15.103 -8.960 -7.080 1.00 81.19 698 ASP A C 1
ATOM 5295 O O . ASP A 1 698 ? 14.548 -10.046 -7.301 1.00 81.19 698 ASP A O 1
ATOM 5299 N N . VAL A 1 699 ? 14.467 -7.798 -7.236 1.00 85.56 699 VAL A N 1
ATOM 5300 C CA . VAL A 1 699 ? 13.167 -7.668 -7.896 1.00 85.56 699 VAL A CA 1
ATOM 5301 C C . VAL A 1 699 ? 13.434 -7.421 -9.379 1.00 85.56 699 VAL A C 1
ATOM 5303 O O . VAL A 1 699 ? 14.030 -6.399 -9.726 1.00 85.56 699 VAL A O 1
ATOM 5306 N N . PRO A 1 700 ? 13.039 -8.336 -10.284 1.00 88.50 700 PRO A N 1
ATOM 5307 C CA . PRO A 1 700 ? 13.228 -8.109 -11.705 1.00 88.50 700 PRO A CA 1
ATOM 5308 C C . PRO A 1 700 ? 12.426 -6.883 -12.146 1.00 88.50 700 PRO A C 1
ATOM 5310 O O . PRO A 1 700 ? 11.202 -6.903 -12.145 1.00 88.50 700 PRO A O 1
ATOM 5313 N N . ARG A 1 701 ? 13.146 -5.839 -12.543 1.00 88.69 701 ARG A N 1
ATOM 5314 C CA . ARG A 1 701 ? 12.630 -4.600 -13.132 1.00 88.69 701 ARG A CA 1
ATOM 5315 C C . ARG A 1 701 ? 13.510 -4.194 -14.300 1.00 88.69 701 ARG A C 1
ATOM 5317 O O . ARG A 1 701 ? 14.524 -4.855 -14.552 1.00 88.69 701 ARG A O 1
ATOM 5324 N N . PHE A 1 702 ? 13.132 -3.157 -15.047 1.00 89.12 702 PHE A N 1
ATOM 5325 C CA . PHE A 1 702 ? 13.965 -2.690 -16.153 1.00 89.12 702 PHE A CA 1
ATOM 5326 C C . PHE A 1 702 ? 15.405 -2.434 -15.678 1.00 89.12 702 PHE A C 1
ATOM 5328 O O . PHE A 1 702 ? 15.643 -1.670 -14.746 1.00 89.12 702 PHE A O 1
ATOM 5335 N N . LYS A 1 703 ? 16.363 -3.070 -16.354 1.00 88.88 703 LYS A N 1
ATOM 5336 C CA . LYS A 1 703 ? 17.787 -2.766 -16.244 1.00 88.88 703 LYS A CA 1
ATOM 5337 C C . LYS A 1 703 ? 18.317 -2.493 -17.639 1.00 88.88 703 LYS A C 1
ATOM 5339 O O . LYS A 1 703 ? 17.929 -3.173 -18.591 1.00 88.88 703 LYS A O 1
ATOM 5344 N N . SER A 1 704 ? 19.230 -1.534 -17.754 1.00 90.50 704 SER A N 1
ATOM 5345 C CA . SER A 1 704 ? 19.926 -1.342 -19.021 1.00 90.50 704 SER A CA 1
ATOM 5346 C C . SER A 1 704 ? 20.750 -2.583 -19.342 1.00 90.50 704 SER A C 1
ATOM 5348 O O . SER A 1 704 ? 21.506 -3.073 -18.497 1.00 90.50 704 SER A O 1
ATOM 5350 N N . GLY A 1 705 ? 20.656 -3.046 -20.586 1.00 89.50 705 GLY A N 1
ATOM 5351 C CA . GLY A 1 705 ? 21.660 -3.933 -21.154 1.00 89.50 705 GLY A CA 1
ATOM 5352 C C . GLY A 1 705 ? 23.045 -3.273 -21.137 1.00 89.50 705 GLY A C 1
ATOM 5353 O O . GLY A 1 705 ? 23.152 -2.054 -20.934 1.00 89.50 705 GLY A O 1
ATOM 5354 N N . PRO A 1 706 ? 24.115 -4.061 -21.334 1.00 90.88 706 PRO A N 1
ATOM 5355 C CA . PRO A 1 706 ? 25.460 -3.518 -21.404 1.00 90.88 706 PRO A CA 1
ATOM 5356 C C . PRO A 1 706 ? 25.573 -2.430 -22.471 1.00 90.88 706 PRO A C 1
ATOM 5358 O O . PRO A 1 706 ? 25.184 -2.635 -23.619 1.00 90.88 706 PRO A O 1
ATOM 5361 N N . VAL A 1 707 ? 26.113 -1.278 -22.088 1.00 91.44 707 VAL A N 1
ATOM 5362 C CA . VAL A 1 707 ? 26.174 -0.098 -22.956 1.00 91.44 707 VAL A CA 1
ATOM 5363 C C . VAL A 1 707 ? 27.503 0.625 -22.776 1.00 91.44 707 VAL A C 1
ATOM 5365 O O . VAL A 1 707 ? 28.044 0.707 -21.671 1.00 91.44 707 VAL A O 1
ATOM 5368 N N . GLU A 1 708 ? 28.064 1.130 -23.873 1.00 89.69 708 GLU A N 1
ATOM 5369 C CA . GLU A 1 708 ? 29.261 1.967 -23.817 1.00 89.69 708 GLU A CA 1
ATOM 5370 C C . GLU A 1 708 ? 28.882 3.375 -23.345 1.00 89.69 708 GLU A C 1
ATOM 5372 O O . GLU A 1 708 ? 28.014 4.031 -23.920 1.00 89.69 708 GLU A O 1
ATOM 5377 N N . VAL A 1 709 ? 29.543 3.841 -22.289 1.00 93.12 709 VAL A N 1
ATOM 5378 C CA . VAL A 1 709 ? 29.301 5.150 -21.679 1.00 93.12 709 VAL A CA 1
ATOM 5379 C C . VAL A 1 709 ? 30.599 5.925 -21.519 1.00 93.12 709 VAL A C 1
ATOM 5381 O O . VAL A 1 709 ? 31.690 5.348 -21.454 1.00 93.12 709 VAL A O 1
ATOM 5384 N N . TRP A 1 710 ? 30.492 7.246 -21.407 1.00 93.56 710 TRP A N 1
ATOM 5385 C CA . TRP A 1 710 ? 31.622 8.108 -21.084 1.00 93.56 710 TRP A CA 1
ATOM 5386 C C . TRP A 1 710 ? 31.559 8.551 -19.623 1.00 93.56 710 TRP A C 1
ATOM 5388 O O . TRP A 1 710 ? 30.547 9.060 -19.133 1.00 93.56 710 TRP A O 1
ATOM 5398 N N . THR A 1 711 ? 32.680 8.383 -18.934 1.00 92.88 711 THR A N 1
ATOM 5399 C CA . THR A 1 711 ? 32.949 9.014 -17.646 1.00 92.88 711 THR A CA 1
ATOM 5400 C C . THR A 1 711 ? 33.703 10.305 -17.904 1.00 92.88 711 THR A C 1
ATOM 5402 O O . THR A 1 711 ? 34.731 10.315 -18.589 1.00 92.88 711 THR A O 1
ATOM 5405 N N . VAL A 1 712 ? 33.196 11.385 -17.329 1.00 93.69 712 VAL A N 1
ATOM 5406 C CA . VAL A 1 712 ? 33.737 12.733 -17.472 1.00 93.69 712 VAL A CA 1
ATOM 5407 C C . VAL A 1 712 ? 34.267 13.232 -16.125 1.00 93.69 712 VAL A C 1
ATOM 5409 O O . VAL A 1 712 ? 33.869 12.716 -15.082 1.00 93.69 712 VAL A O 1
ATOM 5412 N N . ASP A 1 713 ? 35.199 14.182 -16.131 1.00 91.00 713 ASP A N 1
ATOM 5413 C CA . ASP A 1 713 ? 35.872 14.658 -14.910 1.00 91.00 713 ASP A CA 1
ATOM 5414 C C . ASP A 1 713 ? 35.043 15.649 -14.081 1.00 91.00 713 ASP A C 1
ATOM 5416 O O . ASP A 1 713 ? 35.253 15.753 -12.873 1.00 91.00 713 ASP A O 1
ATOM 5420 N N . ALA A 1 714 ? 34.118 16.378 -14.710 1.00 83.75 714 ALA A N 1
ATOM 5421 C CA . ALA A 1 714 ? 33.437 17.508 -14.092 1.00 83.75 714 ALA A CA 1
ATOM 5422 C C . ALA A 1 714 ? 31.967 17.621 -14.532 1.00 83.75 714 ALA A C 1
ATOM 5424 O O . ALA A 1 714 ? 31.628 18.289 -15.509 1.00 83.75 714 ALA A O 1
ATOM 5425 N N . VAL A 1 715 ? 31.076 17.030 -13.733 1.00 87.38 715 VAL A N 1
ATOM 5426 C CA . VAL A 1 715 ? 29.634 17.326 -13.703 1.00 87.38 715 VAL A CA 1
ATOM 5427 C C . VAL A 1 715 ? 29.242 17.537 -12.244 1.00 87.38 715 VAL A C 1
ATOM 5429 O O . VAL A 1 715 ? 29.716 16.828 -11.359 1.00 87.38 715 VAL A O 1
ATOM 5432 N N . HIS A 1 716 ? 28.414 18.546 -11.973 1.00 86.50 716 HIS A N 1
ATOM 5433 C CA . HIS A 1 716 ? 27.981 18.830 -10.608 1.00 86.50 716 HIS A CA 1
ATOM 5434 C C . HIS A 1 716 ? 27.122 17.678 -10.066 1.00 86.50 716 HIS A C 1
ATOM 5436 O O . HIS A 1 716 ? 26.233 17.198 -10.764 1.00 86.50 716 HIS A O 1
ATOM 5442 N N . ALA A 1 717 ? 27.350 17.268 -8.815 1.00 84.88 717 ALA A N 1
ATOM 5443 C CA . ALA A 1 717 ? 26.694 16.098 -8.221 1.00 84.88 717 ALA A CA 1
ATOM 5444 C C . ALA A 1 717 ? 25.159 16.209 -8.140 1.00 84.88 717 ALA A C 1
ATOM 5446 O O . ALA A 1 717 ? 24.478 15.195 -8.109 1.00 84.88 717 ALA A O 1
ATOM 5447 N N . SER A 1 718 ? 24.610 17.429 -8.127 1.00 87.25 718 SER A N 1
ATOM 5448 C CA . SER A 1 718 ? 23.157 17.667 -8.107 1.00 87.25 718 SER A CA 1
ATOM 5449 C C . SER A 1 718 ? 22.501 17.723 -9.495 1.00 87.25 718 SER A C 1
ATOM 5451 O O . SER A 1 718 ? 21.344 18.132 -9.594 1.00 87.25 718 SER A O 1
ATOM 5453 N N . ALA A 1 719 ? 23.237 17.437 -10.574 1.00 90.31 719 ALA A N 1
ATOM 5454 C CA . ALA A 1 719 ? 22.661 17.380 -11.914 1.00 90.31 719 ALA A CA 1
ATOM 5455 C C . ALA A 1 719 ? 21.739 16.161 -12.026 1.00 90.31 719 ALA A C 1
ATOM 5457 O O . ALA A 1 719 ? 22.219 15.033 -11.953 1.00 90.31 719 ALA A O 1
ATOM 5458 N N . LEU A 1 720 ? 20.444 16.404 -12.240 1.00 89.81 720 LEU A N 1
ATOM 5459 C CA . LEU A 1 720 ? 19.451 15.350 -12.460 1.00 89.81 720 LEU A CA 1
ATOM 5460 C C . LEU A 1 720 ? 19.583 14.765 -13.875 1.00 89.81 720 LEU A C 1
ATOM 5462 O O . LEU A 1 720 ? 19.486 13.567 -14.081 1.00 89.81 720 LEU A O 1
ATOM 5466 N N . GLY A 1 721 ? 19.869 15.615 -14.862 1.00 92.75 721 GLY A N 1
ATOM 5467 C CA . GLY A 1 721 ? 20.073 15.205 -16.249 1.00 92.75 721 GLY A CA 1
ATOM 5468 C C . GLY A 1 721 ? 20.552 16.367 -17.114 1.00 92.75 721 GLY A C 1
ATOM 5469 O O . GLY A 1 721 ? 20.682 17.504 -16.645 1.00 92.75 721 GLY A O 1
ATOM 5470 N N . GLY A 1 722 ? 20.851 16.095 -18.382 1.00 94.00 722 GLY A N 1
ATOM 5471 C CA . GLY A 1 722 ? 21.341 17.115 -19.309 1.00 94.00 722 GLY A CA 1
ATOM 5472 C C . GLY A 1 722 ? 21.975 16.544 -20.569 1.00 94.00 722 GLY A C 1
ATOM 5473 O O . GLY A 1 722 ? 21.822 15.368 -20.891 1.00 94.00 722 GLY A O 1
ATOM 5474 N N . VAL A 1 723 ? 22.715 17.388 -21.284 1.00 95.19 723 VAL A N 1
ATOM 5475 C CA . VAL A 1 723 ? 23.356 17.032 -22.553 1.00 95.19 723 VAL A CA 1
ATOM 5476 C C . VAL A 1 723 ? 24.805 17.487 -22.621 1.00 95.19 723 VAL A C 1
ATOM 5478 O O . VAL A 1 723 ? 25.199 18.499 -22.034 1.00 95.19 723 VAL A O 1
ATOM 5481 N N . PHE A 1 724 ? 25.591 16.750 -23.401 1.00 94.56 724 PHE A N 1
ATOM 5482 C CA . PHE A 1 724 ? 26.955 17.106 -23.765 1.00 94.56 724 PHE A CA 1
ATOM 5483 C C . PHE A 1 724 ? 26.997 17.652 -25.186 1.00 94.56 724 PHE A C 1
ATOM 5485 O O . PHE A 1 724 ? 26.482 17.047 -26.132 1.00 94.56 724 PHE A O 1
ATOM 5492 N N . VAL A 1 725 ? 27.656 18.796 -25.328 1.00 91.88 725 VAL A N 1
ATOM 5493 C CA . VAL A 1 725 ? 27.772 19.562 -26.564 1.00 91.88 725 VAL A CA 1
ATOM 5494 C C . VAL A 1 725 ? 29.239 19.675 -26.955 1.00 91.88 725 VAL A C 1
ATOM 5496 O O . VAL A 1 725 ? 30.100 19.969 -26.122 1.00 91.88 725 VAL A O 1
ATOM 5499 N N . ARG A 1 726 ? 29.524 19.502 -28.246 1.00 90.00 726 ARG A N 1
ATOM 5500 C CA . ARG A 1 726 ? 30.837 19.764 -28.848 1.00 90.00 726 ARG A CA 1
ATOM 5501 C C . ARG A 1 726 ? 30.630 20.612 -30.092 1.00 90.00 726 ARG A C 1
ATOM 5503 O O . ARG A 1 726 ? 29.815 20.257 -30.925 1.00 90.00 726 ARG A O 1
ATOM 5510 N N . HIS A 1 727 ? 31.324 21.741 -30.225 1.00 84.25 727 HIS A N 1
ATOM 5511 C CA . HIS A 1 727 ? 31.190 22.639 -31.389 1.00 84.25 727 HIS A CA 1
ATOM 5512 C C . HIS A 1 727 ? 29.733 23.022 -31.751 1.00 84.25 727 HIS A C 1
ATOM 5514 O O . HIS A 1 727 ? 29.396 23.160 -32.923 1.00 84.25 727 HIS A O 1
ATOM 5520 N N . GLY A 1 728 ? 28.860 23.187 -30.749 1.00 80.19 728 GLY A N 1
ATOM 5521 C CA . GLY A 1 728 ? 27.461 23.592 -30.949 1.00 80.19 728 GLY A CA 1
ATOM 5522 C C . GLY A 1 728 ? 26.494 22.472 -31.352 1.00 80.19 728 GLY A C 1
ATOM 5523 O O . GLY A 1 728 ? 25.322 22.760 -31.580 1.00 80.19 728 GLY A O 1
ATOM 5524 N N . VAL A 1 729 ? 26.951 21.218 -31.407 1.00 87.94 729 VAL A N 1
ATOM 5525 C CA . VAL A 1 729 ? 26.116 20.039 -31.681 1.00 87.94 729 VAL A CA 1
ATOM 5526 C C . VAL A 1 729 ? 26.050 19.115 -30.469 1.00 87.94 729 VAL A C 1
ATOM 5528 O O . VAL A 1 729 ? 27.027 18.990 -29.724 1.00 87.94 729 VAL A O 1
ATOM 5531 N N . VAL A 1 730 ? 24.900 18.472 -30.259 1.00 91.00 730 VAL A N 1
ATOM 5532 C CA . VAL A 1 730 ? 24.720 17.503 -29.166 1.00 91.00 730 VAL A CA 1
ATOM 5533 C C . VAL A 1 730 ? 25.347 16.170 -29.571 1.00 91.00 730 VAL A C 1
ATOM 5535 O O . VAL A 1 730 ? 25.141 15.702 -30.694 1.00 91.00 730 VAL A O 1
ATOM 5538 N N . VAL A 1 731 ? 26.131 15.578 -28.664 1.00 92.25 731 VAL A N 1
ATOM 5539 C CA . VAL A 1 731 ? 26.887 14.331 -28.909 1.00 92.25 731 VAL A CA 1
ATOM 5540 C C . VAL A 1 731 ? 26.564 13.206 -27.922 1.00 92.25 731 VAL A C 1
ATOM 5542 O O . VAL A 1 731 ? 26.754 12.038 -28.257 1.00 92.25 731 VAL A O 1
ATOM 5545 N N . ALA A 1 732 ? 26.066 13.532 -26.727 1.00 93.62 732 ALA A N 1
ATOM 5546 C CA . ALA A 1 732 ? 25.641 12.557 -25.723 1.00 93.62 732 ALA A CA 1
ATOM 5547 C C . ALA A 1 732 ? 24.587 13.148 -24.780 1.00 93.62 732 ALA A C 1
ATOM 5549 O O . ALA A 1 732 ? 24.547 14.364 -24.571 1.00 93.62 732 ALA A O 1
ATOM 5550 N N . LEU A 1 733 ? 23.777 12.277 -24.182 1.00 94.88 733 LEU A N 1
ATOM 5551 C CA . LEU A 1 733 ? 22.845 12.612 -23.103 1.00 94.88 733 LEU A CA 1
ATOM 5552 C C . LEU A 1 733 ? 23.429 12.166 -21.758 1.00 94.88 733 LEU A C 1
ATOM 5554 O O . LEU A 1 733 ? 24.163 11.184 -21.700 1.00 94.88 733 LEU A O 1
ATOM 5558 N N . TYR A 1 734 ? 23.125 12.877 -20.678 1.00 95.44 734 TYR A N 1
ATOM 5559 C CA . TYR A 1 734 ? 23.485 12.471 -19.321 1.00 95.44 734 TYR A CA 1
ATOM 5560 C C . TYR A 1 734 ? 22.297 11.754 -18.690 1.00 95.44 734 TYR A C 1
ATOM 5562 O O . TYR A 1 734 ? 21.319 12.408 -18.335 1.00 95.44 734 TYR A O 1
ATOM 5570 N N . LEU A 1 735 ? 22.377 10.424 -18.622 1.00 94.12 735 LEU A N 1
ATOM 5571 C CA . LEU A 1 735 ? 21.274 9.558 -18.206 1.00 94.12 735 LEU A CA 1
ATOM 5572 C C . LEU A 1 735 ? 21.580 8.908 -16.861 1.00 94.12 735 LEU A C 1
ATOM 5574 O O . LEU A 1 735 ? 22.729 8.535 -16.600 1.00 94.12 735 LEU A O 1
ATOM 5578 N N . GLU A 1 736 ? 20.545 8.732 -16.049 1.00 92.19 736 GLU A N 1
ATOM 5579 C CA . GLU A 1 736 ? 20.596 8.058 -14.754 1.00 92.19 736 GLU A CA 1
ATOM 5580 C C . GLU A 1 736 ? 20.219 6.577 -14.885 1.00 92.19 736 GLU A C 1
ATOM 5582 O O . GLU A 1 736 ? 19.249 6.223 -15.553 1.00 92.19 736 GLU A O 1
ATOM 5587 N N . PHE A 1 737 ? 21.003 5.693 -14.267 1.00 90.88 737 PHE A N 1
ATOM 5588 C CA . PHE A 1 737 ? 20.799 4.245 -14.273 1.00 90.88 737 PHE A CA 1
ATOM 5589 C C . PHE A 1 737 ? 20.532 3.754 -12.851 1.00 90.88 737 PHE A C 1
ATOM 5591 O O . PHE A 1 737 ? 21.363 3.958 -11.966 1.00 90.88 737 PHE A O 1
ATOM 5598 N N . SER A 1 738 ? 19.409 3.067 -12.644 1.00 85.00 738 SER A N 1
ATOM 5599 C CA . SER A 1 738 ? 19.048 2.471 -11.354 1.00 85.00 738 SER A CA 1
ATOM 5600 C C . SER A 1 738 ? 19.897 1.235 -11.035 1.00 85.00 738 SER A C 1
ATOM 5602 O O . SER A 1 738 ? 20.195 0.422 -11.915 1.00 85.00 738 SER A O 1
ATOM 5604 N N . LEU A 1 739 ? 20.266 1.088 -9.765 1.00 83.88 739 LEU A N 1
ATOM 5605 C CA . LEU A 1 739 ? 21.002 -0.044 -9.198 1.00 83.88 739 LEU A CA 1
ATOM 5606 C C . LEU A 1 739 ? 20.131 -0.772 -8.156 1.00 83.88 739 LEU A C 1
ATOM 5608 O O . LEU A 1 739 ? 18.975 -0.398 -7.944 1.00 83.88 739 LEU A O 1
ATOM 5612 N N . ASP A 1 740 ? 20.664 -1.835 -7.545 1.00 76.25 740 ASP A N 1
ATOM 5613 C CA . ASP A 1 740 ? 20.017 -2.477 -6.394 1.00 76.25 740 ASP A CA 1
ATOM 5614 C C . ASP A 1 740 ? 20.023 -1.540 -5.191 1.00 76.25 740 ASP A C 1
ATOM 5616 O O . ASP A 1 740 ? 20.994 -0.815 -4.945 1.00 76.25 740 ASP A O 1
ATOM 5620 N N . ASP A 1 741 ? 18.933 -1.583 -4.436 1.00 73.75 741 ASP A N 1
ATOM 5621 C CA . ASP A 1 741 ? 18.761 -0.723 -3.280 1.00 73.75 741 ASP A CA 1
ATOM 5622 C C . ASP A 1 741 ? 19.723 -1.158 -2.164 1.00 73.75 741 ASP A C 1
ATOM 5624 O O . ASP A 1 741 ? 19.941 -2.347 -1.919 1.00 73.75 741 ASP A O 1
ATOM 5628 N N . ALA A 1 742 ? 20.325 -0.187 -1.484 1.00 68.44 742 ALA A N 1
ATOM 5629 C CA . ALA A 1 742 ? 21.245 -0.439 -0.384 1.00 68.44 742 ALA A CA 1
ATOM 5630 C C . ALA A 1 742 ? 20.527 -0.242 0.949 1.00 68.44 742 ALA A C 1
ATOM 5632 O O . ALA A 1 742 ? 19.763 0.703 1.105 1.00 68.44 742 ALA A O 1
ATOM 5633 N N . THR A 1 743 ? 20.794 -1.086 1.941 1.00 71.81 743 THR A N 1
ATOM 5634 C CA . THR A 1 743 ? 20.327 -0.817 3.304 1.00 71.81 743 THR A CA 1
ATOM 5635 C C . THR A 1 743 ? 21.249 0.207 3.957 1.00 71.81 743 THR A C 1
ATOM 5637 O O . THR A 1 743 ? 22.453 -0.023 4.087 1.00 71.81 743 THR A O 1
ATOM 5640 N N . ASP A 1 744 ? 20.686 1.336 4.367 1.00 67.38 744 ASP A N 1
ATOM 5641 C CA . ASP A 1 744 ? 21.347 2.321 5.208 1.00 67.38 744 ASP A CA 1
ATOM 5642 C C . ASP A 1 744 ? 21.724 1.667 6.542 1.00 67.38 744 ASP A C 1
ATOM 5644 O O . ASP A 1 744 ? 20.881 1.108 7.245 1.00 67.38 744 ASP A O 1
ATOM 5648 N N . ALA A 1 745 ? 23.015 1.692 6.867 1.00 68.88 745 ALA A N 1
ATOM 5649 C CA . ALA A 1 745 ? 23.550 0.960 8.009 1.00 68.88 745 ALA A CA 1
ATOM 5650 C C . ALA A 1 745 ? 23.096 1.530 9.365 1.00 68.88 745 ALA A C 1
ATOM 5652 O O . ALA A 1 745 ? 23.077 0.790 10.347 1.00 68.88 745 ALA A O 1
ATOM 5653 N N . ASP A 1 746 ? 22.726 2.813 9.418 1.00 61.69 746 ASP A N 1
ATOM 5654 C CA . ASP A 1 746 ? 22.381 3.514 10.658 1.00 61.69 746 ASP A CA 1
ATOM 5655 C C . ASP A 1 746 ? 20.877 3.443 10.950 1.00 61.69 746 ASP A C 1
ATOM 5657 O O . ASP A 1 746 ? 20.459 3.337 12.103 1.00 61.69 746 ASP A O 1
ATOM 5661 N N . THR A 1 747 ? 20.054 3.490 9.902 1.00 64.50 747 THR A N 1
ATOM 5662 C CA . THR A 1 747 ? 18.588 3.512 10.005 1.00 64.50 747 THR A CA 1
ATOM 5663 C C . THR A 1 747 ? 17.933 2.177 9.666 1.00 64.50 747 THR A C 1
ATOM 5665 O O . THR A 1 747 ? 16.765 1.979 9.993 1.00 64.50 747 THR A O 1
ATOM 5668 N N . GLY A 1 748 ? 18.653 1.261 9.0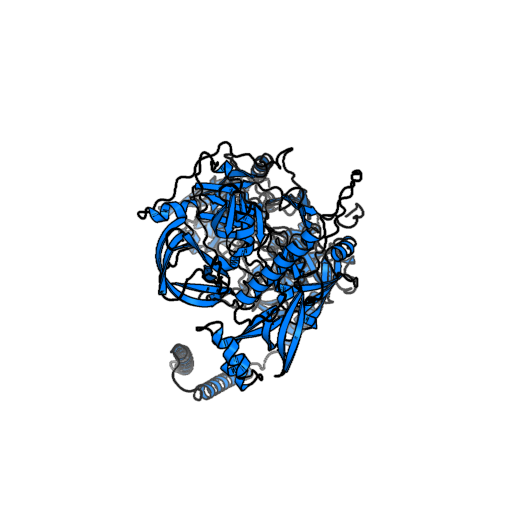09 1.00 64.25 748 GLY A N 1
ATOM 5669 C CA . GLY A 1 748 ? 18.089 0.025 8.465 1.00 64.25 748 GLY A CA 1
ATOM 5670 C C . GLY A 1 748 ? 17.152 0.250 7.272 1.00 64.25 748 GLY A C 1
ATOM 5671 O O . GLY A 1 748 ? 16.526 -0.701 6.806 1.00 64.25 748 GLY A O 1
ATOM 5672 N N . ASN A 1 749 ? 17.036 1.486 6.775 1.00 57.38 749 ASN A N 1
ATOM 5673 C CA . ASN A 1 749 ? 16.145 1.827 5.673 1.00 57.38 749 ASN A CA 1
ATOM 5674 C C . ASN A 1 749 ? 16.740 1.405 4.331 1.00 57.38 749 ASN A C 1
ATOM 5676 O O . ASN A 1 749 ? 17.943 1.497 4.111 1.00 57.38 749 ASN A O 1
ATOM 5680 N N . ILE A 1 750 ? 15.888 0.991 3.403 1.00 63.53 750 ILE A N 1
ATOM 5681 C CA . ILE A 1 750 ? 16.290 0.704 2.027 1.00 63.53 750 ILE A CA 1
ATOM 5682 C C . ILE A 1 750 ? 16.413 2.036 1.269 1.00 63.53 750 ILE A C 1
ATOM 5684 O O . ILE A 1 750 ? 15.465 2.817 1.221 1.00 63.53 750 ILE A O 1
ATOM 5688 N N . VAL A 1 751 ? 17.585 2.303 0.697 1.00 66.81 751 VAL A N 1
ATOM 5689 C CA . VAL A 1 751 ? 17.925 3.519 -0.048 1.00 66.81 751 VAL A CA 1
ATOM 5690 C C . VAL A 1 751 ? 18.176 3.150 -1.510 1.00 66.81 751 VAL A C 1
ATOM 5692 O O . VAL A 1 751 ? 19.151 2.440 -1.792 1.00 66.81 751 VAL A O 1
ATOM 5695 N N . PRO A 1 752 ? 17.352 3.648 -2.450 1.00 71.31 752 PRO A N 1
ATOM 5696 C CA . PRO A 1 752 ? 17.592 3.467 -3.874 1.00 71.31 752 PRO A CA 1
ATOM 5697 C C . PRO A 1 752 ? 18.973 3.983 -4.271 1.00 71.31 752 PRO A C 1
ATOM 5699 O O . PRO A 1 752 ? 19.401 5.056 -3.841 1.00 71.31 752 PRO A O 1
ATOM 5702 N N . GLN A 1 753 ? 19.680 3.215 -5.093 1.00 79.81 753 GLN A N 1
ATOM 5703 C CA . GLN A 1 753 ? 20.987 3.597 -5.618 1.00 79.81 753 GLN A CA 1
ATOM 5704 C C . GLN A 1 753 ? 20.880 3.881 -7.112 1.00 79.81 753 GLN A C 1
ATOM 5706 O O . GLN A 1 753 ? 20.183 3.180 -7.850 1.00 79.81 753 GLN A O 1
ATOM 5711 N N . SER A 1 754 ? 21.616 4.883 -7.578 1.00 86.06 754 SER A N 1
ATOM 5712 C CA . SER A 1 754 ? 21.681 5.214 -8.993 1.00 86.06 754 SER A CA 1
ATOM 5713 C C . SER A 1 754 ? 23.060 5.703 -9.404 1.00 86.06 754 SER A C 1
ATOM 5715 O O . SER A 1 754 ? 23.922 6.041 -8.587 1.00 86.06 754 SER A O 1
ATOM 5717 N N . VAL A 1 755 ? 23.301 5.685 -10.710 1.00 89.31 755 VAL A N 1
ATOM 5718 C CA . VAL A 1 755 ? 24.544 6.163 -11.295 1.00 89.31 755 VAL A CA 1
ATOM 5719 C C . VAL A 1 755 ? 24.271 6.879 -12.607 1.00 89.31 755 VAL A C 1
ATOM 5721 O O . VAL A 1 755 ? 23.676 6.312 -13.517 1.00 89.31 755 VAL A O 1
ATOM 5724 N N . SER A 1 756 ? 24.762 8.109 -12.740 1.00 91.38 756 SER A N 1
ATOM 5725 C CA . SER A 1 756 ? 24.578 8.891 -13.966 1.00 91.38 756 SER A CA 1
ATOM 5726 C C . SER A 1 756 ? 25.811 8.837 -14.864 1.00 91.38 756 SER A C 1
ATOM 5728 O O . SER A 1 756 ? 26.960 8.888 -14.397 1.00 91.38 756 SER A O 1
ATOM 5730 N N . ARG A 1 757 ? 25.598 8.678 -16.171 1.00 93.69 757 ARG A N 1
ATOM 5731 C CA . ARG A 1 757 ? 26.664 8.531 -17.173 1.00 93.69 757 ARG A CA 1
ATOM 5732 C C . ARG A 1 757 ? 26.314 9.242 -18.473 1.00 93.69 757 ARG A C 1
ATOM 5734 O O . ARG A 1 757 ? 25.147 9.398 -18.818 1.00 93.69 757 ARG A O 1
ATOM 5741 N N . ALA A 1 758 ? 27.343 9.658 -19.209 1.00 94.94 758 ALA A N 1
ATOM 5742 C CA . ALA A 1 758 ? 27.167 10.205 -20.546 1.00 94.94 758 ALA A CA 1
ATOM 5743 C C . ALA A 1 758 ? 26.970 9.059 -21.550 1.00 94.94 758 ALA A C 1
ATOM 5745 O O . ALA A 1 758 ? 27.857 8.222 -21.722 1.00 94.94 758 ALA A O 1
ATOM 5746 N N . VAL A 1 759 ? 25.815 9.025 -22.205 1.00 94.12 759 VAL A N 1
ATOM 5747 C CA . VAL A 1 759 ? 25.435 8.014 -23.192 1.00 94.12 759 VAL A CA 1
ATOM 5748 C C . VAL A 1 759 ? 25.520 8.627 -24.593 1.00 94.12 759 VAL A C 1
ATOM 5750 O O . VAL A 1 759 ? 24.828 9.615 -24.858 1.00 94.12 759 VAL A O 1
ATOM 5753 N N . PRO A 1 760 ? 26.360 8.085 -25.494 1.00 92.31 760 PRO A N 1
ATOM 5754 C CA . PRO A 1 760 ? 26.489 8.585 -26.862 1.00 92.31 760 PRO A CA 1
ATOM 5755 C C . PRO A 1 760 ? 25.164 8.506 -27.625 1.00 92.31 760 PRO A C 1
ATOM 5757 O O . PRO A 1 760 ? 24.446 7.511 -27.519 1.00 92.31 760 PRO A O 1
ATOM 5760 N N . LEU A 1 761 ? 24.876 9.497 -28.477 1.00 90.19 761 LEU A N 1
ATOM 5761 C CA . LEU A 1 761 ? 23.673 9.468 -29.328 1.00 90.19 761 LEU A CA 1
ATOM 5762 C C . LEU A 1 761 ? 23.660 8.297 -30.324 1.00 90.19 761 LEU A C 1
ATOM 5764 O O . LEU A 1 761 ? 22.600 7.920 -30.817 1.00 90.19 761 LEU A O 1
ATOM 5768 N N . ASP A 1 762 ? 24.820 7.699 -30.597 1.00 86.50 762 ASP A N 1
ATOM 5769 C CA . ASP A 1 762 ? 24.961 6.502 -31.426 1.00 86.50 762 ASP A CA 1
ATOM 5770 C C . ASP A 1 762 ? 24.159 5.300 -30.902 1.00 86.50 762 ASP A C 1
ATOM 5772 O O . ASP A 1 762 ? 23.684 4.508 -31.713 1.00 86.50 762 ASP A O 1
ATOM 5776 N N . VAL A 1 763 ? 23.941 5.206 -29.584 1.00 88.62 763 VAL A N 1
ATOM 5777 C CA . VAL A 1 763 ? 23.092 4.175 -28.951 1.00 88.62 763 VAL A CA 1
ATOM 5778 C C . VAL A 1 763 ? 21.614 4.344 -29.338 1.00 88.62 763 VAL A C 1
ATOM 5780 O O . VAL A 1 763 ? 20.850 3.388 -29.338 1.00 88.62 763 VAL A O 1
ATOM 5783 N N . MET A 1 764 ? 21.205 5.563 -29.701 1.00 90.12 764 MET A N 1
ATOM 5784 C CA . MET A 1 764 ? 19.822 5.936 -30.032 1.00 90.12 764 MET A CA 1
ATOM 5785 C C . MET A 1 764 ? 19.617 6.167 -31.535 1.00 90.12 764 MET A C 1
ATOM 5787 O O . MET A 1 764 ? 18.596 6.719 -31.954 1.00 90.12 764 MET A O 1
ATOM 5791 N N . ARG A 1 765 ? 20.599 5.785 -32.358 1.00 86.56 765 ARG A N 1
ATOM 5792 C CA . ARG A 1 765 ? 20.672 6.094 -33.791 1.00 86.56 765 ARG A CA 1
ATOM 5793 C C . ARG A 1 765 ? 19.394 5.759 -34.549 1.00 86.56 765 ARG A C 1
ATOM 5795 O O . ARG A 1 765 ? 18.930 6.586 -35.329 1.00 86.56 765 ARG A O 1
ATOM 5802 N N . ASP A 1 766 ? 18.839 4.572 -34.361 1.00 84.50 766 ASP A N 1
ATOM 5803 C CA . ASP A 1 766 ? 17.742 4.088 -35.209 1.00 84.50 766 ASP A CA 1
ATOM 5804 C C . ASP A 1 766 ? 16.463 4.878 -34.970 1.00 84.50 766 ASP A C 1
ATOM 5806 O O . ASP A 1 766 ? 15.798 5.322 -35.909 1.00 84.50 766 ASP A O 1
ATOM 5810 N N . LEU A 1 767 ? 16.166 5.140 -33.697 1.00 89.75 767 LEU A N 1
ATOM 5811 C CA . LEU A 1 767 ? 15.046 5.983 -33.319 1.00 89.75 767 LEU A CA 1
ATOM 5812 C C . LEU A 1 767 ? 15.267 7.417 -33.812 1.00 89.75 767 LEU A C 1
ATOM 5814 O O . LEU A 1 767 ? 14.385 7.988 -34.451 1.00 89.75 767 LEU A O 1
ATOM 5818 N N . LEU A 1 768 ? 16.451 7.988 -33.575 1.00 90.00 768 LEU A N 1
ATOM 5819 C CA . LEU A 1 768 ? 16.760 9.360 -33.977 1.00 90.00 768 LEU A CA 1
ATOM 5820 C C . LEU A 1 768 ? 16.712 9.552 -35.496 1.00 90.00 768 LEU A C 1
ATOM 5822 O O . LEU A 1 768 ? 16.164 10.546 -35.957 1.00 90.00 768 LEU A O 1
ATOM 5826 N N . THR A 1 769 ? 17.231 8.609 -36.281 1.00 87.38 769 THR A N 1
ATOM 5827 C CA . THR A 1 769 ? 17.178 8.665 -37.754 1.00 87.38 769 THR A CA 1
ATOM 5828 C C . THR A 1 769 ? 15.749 8.516 -38.280 1.00 87.38 769 THR A C 1
ATOM 5830 O O . THR A 1 769 ? 15.354 9.229 -39.208 1.00 87.38 769 THR A O 1
ATOM 5833 N N . THR A 1 770 ? 14.939 7.658 -37.656 1.00 88.00 770 THR A N 1
ATOM 5834 C CA . THR A 1 770 ? 13.506 7.523 -37.963 1.00 88.00 770 THR A CA 1
ATOM 5835 C C . THR A 1 770 ? 12.759 8.825 -37.677 1.00 88.00 770 THR A C 1
ATOM 5837 O O . THR A 1 770 ? 12.017 9.316 -38.526 1.00 88.00 770 THR A O 1
ATOM 5840 N N . ILE A 1 771 ? 13.012 9.446 -36.523 1.00 89.88 771 ILE A N 1
ATOM 5841 C CA . ILE A 1 771 ? 12.425 10.740 -36.165 1.00 89.88 771 ILE A CA 1
ATOM 5842 C C . ILE A 1 771 ? 12.902 11.816 -37.150 1.00 89.88 771 ILE A C 1
ATOM 5844 O O . ILE A 1 771 ? 12.072 12.460 -37.781 1.00 89.88 771 ILE A O 1
ATOM 5848 N N . GLN A 1 772 ? 14.206 11.979 -37.371 1.00 85.38 772 GLN A N 1
ATOM 5849 C CA . GLN A 1 772 ? 14.758 13.012 -38.261 1.00 85.38 772 GLN A CA 1
ATOM 5850 C C . GLN A 1 772 ? 14.270 12.907 -39.715 1.00 85.38 772 GLN A C 1
ATOM 5852 O O . GLN A 1 772 ? 14.214 13.917 -40.413 1.00 85.38 772 GLN A O 1
ATOM 5857 N N . SER A 1 773 ? 13.898 11.710 -40.175 1.00 87.12 773 SER A N 1
ATOM 5858 C CA . SER A 1 773 ? 13.311 11.492 -41.506 1.00 87.12 773 SER A CA 1
ATOM 5859 C C . SER A 1 773 ? 11.794 11.727 -41.574 1.00 87.12 773 SER A C 1
ATOM 5861 O O . SER A 1 773 ? 11.194 11.550 -42.632 1.00 87.12 773 SER A O 1
ATOM 5863 N N . GLY A 1 774 ? 11.167 12.157 -40.474 1.00 86.69 774 GLY A N 1
ATOM 5864 C CA . GLY A 1 774 ? 9.729 12.423 -40.380 1.00 86.69 774 GLY A CA 1
ATOM 5865 C C . GLY A 1 774 ? 8.875 11.196 -40.041 1.00 86.69 774 GLY A C 1
ATOM 5866 O O . GLY A 1 774 ? 7.652 11.311 -39.987 1.00 86.69 774 GLY A O 1
ATOM 5867 N N . GLY A 1 775 ? 9.489 10.039 -39.776 1.00 89.12 775 GLY A N 1
ATOM 5868 C CA . GLY A 1 775 ? 8.798 8.813 -39.378 1.00 89.12 775 GLY A CA 1
ATOM 5869 C C . GLY A 1 775 ? 8.273 8.843 -37.939 1.00 89.12 775 GLY A C 1
ATOM 5870 O O . GLY A 1 775 ? 8.599 9.736 -37.150 1.00 89.12 775 GLY A O 1
ATOM 5871 N N . THR A 1 776 ? 7.450 7.852 -37.598 1.00 88.31 776 THR A N 1
ATOM 5872 C CA . THR A 1 776 ? 6.994 7.569 -36.229 1.00 88.31 776 THR A CA 1
ATOM 5873 C C . THR A 1 776 ? 7.868 6.488 -35.587 1.00 88.31 776 THR A C 1
ATOM 5875 O O . THR A 1 776 ? 8.440 5.674 -36.316 1.00 88.31 776 THR A O 1
ATOM 5878 N N . PRO A 1 777 ? 7.970 6.439 -34.247 1.00 88.81 777 PRO A N 1
ATOM 5879 C CA . PRO A 1 777 ? 8.665 5.352 -33.562 1.00 88.81 777 PRO A CA 1
ATOM 5880 C C . PRO A 1 777 ? 8.113 3.979 -33.980 1.00 88.81 777 PRO A C 1
ATOM 5882 O O . PRO A 1 777 ? 6.902 3.858 -34.198 1.00 88.81 777 PRO A O 1
ATOM 5885 N N . PRO A 1 778 ? 8.966 2.951 -34.119 1.00 87.31 778 PRO A N 1
ATOM 5886 C CA . PRO A 1 778 ? 8.504 1.616 -34.469 1.00 87.31 778 PRO A CA 1
ATOM 5887 C C . PRO A 1 778 ? 7.721 0.985 -33.299 1.00 87.31 778 PRO A C 1
ATOM 5889 O O . PRO A 1 778 ? 8.085 1.208 -32.142 1.00 87.31 778 PRO A O 1
ATOM 5892 N N . PRO A 1 779 ? 6.670 0.185 -33.574 1.00 85.75 779 PRO A N 1
ATOM 5893 C CA . PRO A 1 779 ? 5.835 -0.435 -32.537 1.00 85.75 779 PRO A CA 1
ATOM 5894 C C . PRO A 1 779 ? 6.541 -1.578 -31.790 1.00 85.75 779 PRO A C 1
ATOM 5896 O O . PRO A 1 779 ? 6.122 -1.969 -30.705 1.00 85.75 779 PRO A O 1
ATOM 5899 N N . SER A 1 780 ? 7.616 -2.116 -32.360 1.00 89.25 780 SER A N 1
ATOM 5900 C CA . SER A 1 780 ? 8.460 -3.138 -31.752 1.00 89.25 780 SER A CA 1
ATOM 5901 C C . SER A 1 780 ? 9.931 -2.861 -32.045 1.00 89.25 780 SER A C 1
ATOM 5903 O O . SER A 1 780 ? 10.281 -2.113 -32.963 1.00 89.25 780 SER A O 1
ATOM 5905 N N . VAL A 1 781 ? 10.801 -3.461 -31.241 1.00 88.88 781 VAL A N 1
ATOM 5906 C CA . VAL A 1 781 ? 12.254 -3.362 -31.365 1.00 88.88 781 VAL A CA 1
ATOM 5907 C C . VAL A 1 781 ? 12.806 -4.763 -31.601 1.00 88.88 781 VAL A C 1
ATOM 5909 O O . VAL A 1 781 ? 12.611 -5.623 -30.737 1.00 88.88 781 VAL A O 1
ATOM 5912 N N . PRO A 1 782 ? 13.496 -5.021 -32.726 1.00 89.75 782 PRO A N 1
ATOM 5913 C CA . PRO A 1 782 ? 14.206 -6.275 -32.903 1.00 89.75 782 PRO A CA 1
ATOM 5914 C C . PRO A 1 782 ? 15.380 -6.310 -31.926 1.00 89.75 782 PRO A C 1
ATOM 5916 O O . PRO A 1 782 ? 16.174 -5.374 -31.856 1.00 89.75 782 PRO A O 1
ATOM 5919 N N . VAL A 1 783 ? 15.488 -7.389 -31.160 1.00 90.94 783 VAL A N 1
ATOM 5920 C CA . VAL A 1 783 ? 16.559 -7.586 -30.182 1.00 90.94 783 VAL A CA 1
ATOM 5921 C C . VAL A 1 783 ? 17.219 -8.930 -30.439 1.00 90.94 783 VAL A C 1
ATOM 5923 O O . VAL A 1 783 ? 16.539 -9.933 -30.653 1.00 90.94 783 VAL A O 1
ATOM 5926 N N . VAL A 1 784 ? 18.548 -8.982 -30.377 1.00 93.00 784 VAL A N 1
ATOM 5927 C CA . VAL A 1 784 ? 19.266 -10.257 -30.268 1.00 93.00 784 VAL A CA 1
ATOM 5928 C C . VAL A 1 784 ? 19.026 -10.797 -28.854 1.00 93.00 784 VAL A C 1
ATOM 5930 O O . VAL A 1 784 ? 19.489 -10.171 -27.899 1.00 93.00 784 VAL A O 1
ATOM 5933 N N . PRO A 1 785 ? 18.315 -11.926 -28.668 1.00 93.00 785 PRO A N 1
ATOM 5934 C CA . PRO A 1 785 ? 17.845 -12.379 -27.355 1.00 93.00 785 PRO A CA 1
ATOM 5935 C C . PRO A 1 785 ? 18.959 -13.076 -26.548 1.00 93.00 785 PRO A C 1
ATOM 5937 O O . PRO A 1 785 ? 18.797 -14.185 -26.035 1.00 93.00 785 PRO A O 1
ATOM 5940 N N . VAL A 1 786 ? 20.121 -12.430 -26.455 1.00 93.38 786 VAL A N 1
ATOM 5941 C CA . VAL A 1 786 ? 21.349 -12.920 -25.828 1.00 93.38 786 VAL A CA 1
ATOM 5942 C C . VAL A 1 786 ? 21.903 -11.831 -24.920 1.00 93.38 786 VAL A C 1
ATOM 5944 O O . VAL A 1 786 ? 22.102 -10.696 -25.346 1.00 93.38 786 VAL A O 1
ATOM 5947 N N . GLU A 1 787 ? 22.190 -12.183 -23.671 1.00 91.75 787 GLU A N 1
ATOM 5948 C CA . GLU A 1 787 ? 22.942 -11.314 -22.772 1.00 91.75 787 GLU A CA 1
ATOM 5949 C C . GLU A 1 787 ? 24.435 -11.616 -22.907 1.00 91.75 787 GLU A C 1
ATOM 5951 O O . GLU A 1 787 ? 24.879 -12.759 -22.744 1.00 91.75 787 GLU A O 1
ATOM 5956 N N . TRP A 1 788 ? 25.214 -10.581 -23.214 1.00 92.88 788 TRP A N 1
ATOM 5957 C CA . TRP A 1 788 ? 26.649 -10.690 -23.455 1.00 92.88 788 TRP A CA 1
ATOM 5958 C C . TRP A 1 788 ? 27.451 -10.353 -22.196 1.00 92.88 788 TRP A C 1
ATOM 5960 O O . TRP A 1 788 ? 27.240 -9.328 -21.543 1.00 92.88 788 TRP A O 1
ATOM 5970 N N . SER A 1 789 ? 28.441 -11.182 -21.894 1.00 93.69 789 SER A N 1
ATOM 5971 C CA . SER A 1 789 ? 29.525 -10.883 -20.955 1.00 93.69 789 SER A CA 1
ATOM 5972 C C . SER A 1 789 ? 30.832 -10.670 -21.720 1.00 93.69 789 SER A C 1
ATOM 5974 O O . SER A 1 789 ? 30.881 -10.845 -22.939 1.00 93.69 789 SER A O 1
ATOM 5976 N N . THR A 1 790 ? 31.898 -10.276 -21.027 1.00 94.38 790 THR A N 1
ATOM 5977 C CA . THR A 1 790 ? 33.226 -10.139 -21.628 1.00 94.38 790 THR A CA 1
ATOM 5978 C C . THR A 1 790 ? 34.274 -10.925 -20.862 1.00 94.38 790 THR A C 1
ATOM 5980 O O . THR A 1 790 ? 34.226 -11.080 -19.640 1.00 94.38 790 THR A O 1
ATOM 5983 N N . ILE A 1 791 ? 35.274 -11.404 -21.596 1.00 93.81 791 ILE A N 1
ATOM 5984 C CA . ILE A 1 791 ? 36.486 -11.989 -21.025 1.00 93.81 791 ILE A CA 1
ATOM 5985 C C . ILE A 1 791 ? 37.719 -11.374 -21.682 1.00 93.81 791 ILE A C 1
ATOM 5987 O O . ILE A 1 791 ? 37.722 -11.046 -22.869 1.00 93.81 791 ILE A O 1
ATOM 5991 N N . GLY A 1 792 ? 38.802 -11.236 -20.917 1.00 94.19 792 GLY A N 1
ATOM 5992 C CA . GLY A 1 792 ? 40.076 -10.757 -21.451 1.00 94.19 792 GLY A CA 1
ATOM 5993 C C . GLY A 1 792 ? 40.668 -11.728 -22.478 1.00 94.19 792 GLY A C 1
ATOM 5994 O O . GLY A 1 792 ? 40.618 -12.948 -22.289 1.00 94.19 792 GLY A O 1
ATOM 5995 N N . LEU A 1 793 ? 41.298 -11.196 -23.533 1.00 93.44 793 LEU A N 1
ATOM 5996 C CA . LEU A 1 793 ? 41.930 -12.010 -24.587 1.00 93.44 793 LEU A CA 1
ATOM 5997 C C . LEU A 1 793 ? 42.991 -12.976 -24.031 1.00 93.44 793 LEU A C 1
ATOM 5999 O O . LEU A 1 793 ? 43.179 -14.067 -24.564 1.00 93.44 793 LEU A O 1
ATOM 6003 N N . ASN A 1 794 ? 43.661 -12.610 -22.934 1.00 91.56 794 ASN A N 1
ATOM 6004 C CA . ASN A 1 794 ? 44.609 -13.482 -22.239 1.00 91.56 794 ASN A CA 1
ATOM 6005 C C . ASN A 1 794 ? 43.935 -14.742 -21.671 1.00 91.56 794 ASN A C 1
ATOM 6007 O O . ASN A 1 794 ? 44.460 -15.837 -21.854 1.00 91.56 794 ASN A O 1
ATOM 6011 N N . LYS A 1 795 ? 42.770 -14.601 -21.024 1.00 92.44 795 LYS A N 1
ATOM 6012 C CA . LYS A 1 795 ? 41.994 -15.722 -20.474 1.00 92.44 795 LYS A CA 1
ATOM 6013 C C . LYS A 1 795 ? 41.393 -16.571 -21.594 1.00 92.44 795 LYS A C 1
ATOM 6015 O O . LYS A 1 795 ? 41.532 -17.791 -21.562 1.00 92.44 795 LYS A O 1
ATOM 6020 N N . ALA A 1 796 ? 40.816 -15.926 -22.612 1.00 92.81 796 ALA A N 1
ATOM 6021 C CA . ALA A 1 796 ? 40.259 -16.607 -23.782 1.00 92.81 796 ALA A CA 1
ATOM 6022 C C . ALA A 1 796 ? 41.312 -17.473 -24.498 1.00 92.81 796 ALA A C 1
ATOM 6024 O O . ALA A 1 796 ? 41.050 -18.622 -24.855 1.00 92.81 796 ALA A O 1
ATOM 6025 N N . ARG A 1 797 ? 42.537 -16.954 -24.642 1.00 91.81 797 ARG A N 1
ATOM 6026 C CA . ARG A 1 797 ? 43.663 -17.682 -25.239 1.00 91.81 797 ARG A CA 1
ATOM 6027 C C . ARG A 1 797 ? 44.212 -18.787 -24.338 1.00 91.81 797 ARG A C 1
ATOM 6029 O O . ARG A 1 797 ? 44.527 -19.861 -24.834 1.00 91.81 797 ARG A O 1
ATOM 6036 N N . ALA A 1 798 ? 44.372 -18.523 -23.041 1.00 86.25 798 ALA A N 1
ATOM 6037 C CA . ALA A 1 798 ? 45.006 -19.466 -22.121 1.00 86.25 798 ALA A CA 1
ATOM 6038 C C . ALA A 1 798 ? 44.132 -20.690 -21.810 1.00 86.25 798 ALA A C 1
ATOM 6040 O O . ALA A 1 798 ? 44.681 -21.763 -21.577 1.00 86.25 798 ALA A O 1
ATOM 6041 N N . GLY A 1 799 ? 42.802 -20.531 -21.791 1.00 82.06 799 GLY A N 1
ATOM 6042 C CA . GLY A 1 799 ? 41.893 -21.572 -21.297 1.00 82.06 799 GLY A CA 1
ATOM 6043 C C . GLY A 1 799 ? 40.722 -21.952 -22.203 1.00 82.06 799 GLY A C 1
ATOM 6044 O O . GLY A 1 799 ? 40.121 -22.988 -21.951 1.00 82.06 799 GLY A O 1
ATOM 6045 N N . LEU A 1 800 ? 40.387 -21.168 -23.239 1.00 88.06 800 LEU A N 1
ATOM 6046 C CA . LEU A 1 800 ? 39.160 -21.371 -24.039 1.00 88.06 800 LEU A CA 1
ATOM 6047 C C . LEU A 1 800 ? 39.420 -21.621 -25.536 1.00 88.06 800 LEU A C 1
ATOM 6049 O O . LEU A 1 800 ? 38.490 -21.651 -26.338 1.00 88.06 800 LEU A O 1
ATOM 6053 N N . GLY A 1 801 ? 40.685 -21.824 -25.919 1.00 89.25 801 GLY A N 1
ATOM 6054 C CA . GLY A 1 801 ? 41.066 -22.233 -27.275 1.00 89.25 801 GLY A CA 1
ATOM 6055 C C . GLY A 1 801 ? 41.116 -21.107 -28.313 1.00 89.25 801 GLY A C 1
ATOM 6056 O O . GLY A 1 801 ? 41.183 -21.392 -29.507 1.00 89.25 801 GLY A O 1
ATOM 6057 N N . LEU A 1 802 ? 41.103 -19.832 -27.899 1.00 94.19 802 LEU A N 1
ATOM 6058 C CA . LEU A 1 802 ? 41.194 -18.708 -28.836 1.00 94.19 802 LEU A CA 1
ATOM 6059 C C . LEU A 1 802 ? 42.568 -18.686 -29.528 1.00 94.19 802 LEU A C 1
ATOM 6061 O O . LEU A 1 802 ? 43.608 -18.525 -28.883 1.00 94.19 802 LEU A O 1
ATOM 6065 N N . THR A 1 803 ? 42.584 -18.830 -30.855 1.00 93.12 803 THR A N 1
ATOM 6066 C CA . THR A 1 803 ? 43.829 -18.919 -31.631 1.00 93.12 803 THR A CA 1
ATOM 6067 C C . THR A 1 803 ? 44.559 -17.575 -31.718 1.00 93.12 803 THR A C 1
ATOM 6069 O O . THR A 1 803 ? 43.966 -16.499 -31.589 1.00 93.12 803 THR A O 1
ATOM 6072 N N . SER A 1 804 ? 45.866 -17.606 -32.003 1.00 91.50 804 SER A N 1
ATOM 6073 C CA . SER A 1 804 ? 46.660 -16.386 -32.229 1.00 91.50 804 SER A CA 1
ATOM 6074 C C . SER A 1 804 ? 46.137 -15.554 -33.406 1.00 91.50 804 SER A C 1
ATOM 6076 O O . SER A 1 804 ? 46.197 -14.328 -33.361 1.00 91.50 804 SER A O 1
ATOM 6078 N N . ALA A 1 805 ? 45.590 -16.204 -34.441 1.00 92.81 805 ALA A N 1
ATOM 6079 C CA . ALA A 1 805 ? 45.006 -15.522 -35.594 1.00 92.81 805 ALA A CA 1
ATOM 6080 C C . ALA A 1 805 ? 43.784 -14.686 -35.185 1.00 92.81 805 ALA A C 1
ATOM 6082 O O . ALA A 1 805 ? 43.727 -13.494 -35.489 1.00 92.81 805 ALA A O 1
ATOM 6083 N N . TRP A 1 806 ? 42.851 -15.276 -34.431 1.00 93.62 806 TRP A N 1
ATOM 6084 C CA . TRP A 1 806 ? 41.693 -14.551 -33.904 1.00 93.62 806 TRP A CA 1
ATOM 6085 C C . TRP A 1 806 ? 42.077 -13.495 -32.876 1.00 93.62 806 TRP A C 1
ATOM 6087 O O . TRP A 1 806 ? 41.561 -12.385 -32.935 1.00 93.62 806 TRP A O 1
ATOM 6097 N N . THR A 1 807 ? 43.039 -13.794 -32.001 1.00 92.25 807 THR A N 1
ATOM 6098 C CA . THR A 1 807 ? 43.562 -12.820 -31.030 1.00 92.25 807 THR A CA 1
ATOM 6099 C C . THR A 1 807 ? 44.061 -11.555 -31.732 1.00 92.25 807 THR A C 1
ATOM 6101 O O . THR A 1 807 ? 43.718 -10.451 -31.317 1.00 92.25 807 THR A O 1
ATOM 6104 N N . ASN A 1 808 ? 44.821 -11.705 -32.824 1.00 91.44 808 ASN A N 1
ATOM 6105 C CA . ASN A 1 808 ? 45.311 -10.570 -33.603 1.00 91.44 808 ASN A CA 1
ATOM 6106 C C . ASN A 1 808 ? 44.165 -9.828 -34.305 1.00 91.44 808 ASN A C 1
ATOM 6108 O O . ASN A 1 808 ? 44.106 -8.608 -34.220 1.00 91.44 808 ASN A O 1
ATOM 6112 N N . ARG A 1 809 ? 43.220 -10.543 -34.937 1.00 92.62 809 ARG A N 1
ATOM 6113 C CA . ARG A 1 809 ? 42.056 -9.921 -35.602 1.00 92.62 809 ARG A CA 1
ATOM 6114 C C . ARG A 1 809 ? 41.211 -9.090 -34.633 1.00 92.62 809 ARG A C 1
ATOM 6116 O O . ARG A 1 809 ? 40.893 -7.946 -34.944 1.00 92.62 809 ARG A O 1
ATOM 6123 N N . LEU A 1 810 ? 40.890 -9.645 -33.464 1.00 91.88 810 LEU A N 1
ATOM 6124 C CA . LEU A 1 810 ? 40.105 -8.971 -32.425 1.00 91.88 810 LEU A CA 1
ATOM 6125 C C . LEU A 1 810 ? 40.859 -7.751 -31.870 1.00 91.88 810 LEU A C 1
ATOM 6127 O O . LEU A 1 810 ? 40.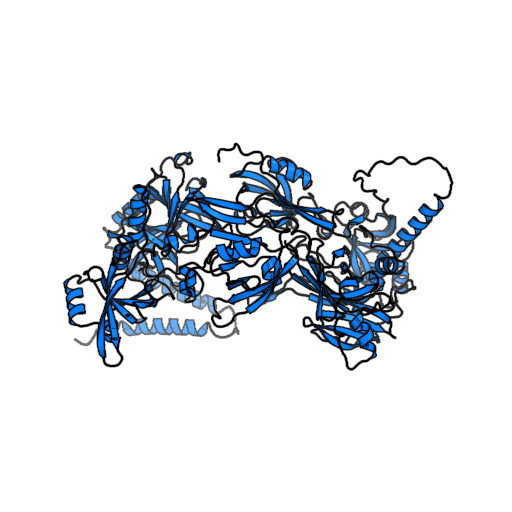294 -6.663 -31.793 1.00 91.88 810 LEU A O 1
ATOM 6131 N N . ALA A 1 811 ? 42.154 -7.895 -31.561 1.00 89.44 811 ALA A N 1
ATOM 6132 C CA . ALA A 1 811 ? 42.977 -6.799 -31.040 1.00 89.44 811 ALA A CA 1
ATOM 6133 C C . ALA A 1 811 ? 43.232 -5.675 -32.063 1.00 89.44 811 ALA A C 1
ATOM 6135 O O . ALA A 1 811 ? 43.491 -4.540 -31.667 1.00 89.44 811 ALA A O 1
ATOM 6136 N N . SER A 1 812 ? 43.177 -5.974 -33.365 1.00 90.31 812 SER A N 1
ATOM 6137 C CA . SER A 1 812 ? 43.357 -4.982 -34.428 1.00 90.31 812 SER A CA 1
ATOM 6138 C C . SER A 1 812 ? 42.098 -4.169 -34.737 1.00 90.31 812 SER A C 1
ATOM 6140 O O . SER A 1 812 ? 42.250 -3.067 -35.259 1.00 90.31 812 SER A O 1
ATOM 6142 N N . LYS A 1 813 ? 40.882 -4.657 -34.426 1.00 89.31 813 LYS A N 1
ATOM 6143 C CA . LYS A 1 813 ? 39.640 -3.897 -34.684 1.00 89.31 813 LYS A CA 1
ATOM 6144 C C . LYS A 1 813 ? 39.569 -2.630 -33.823 1.00 89.31 813 LYS A C 1
ATOM 6146 O O . LYS A 1 813 ? 39.273 -1.559 -34.342 1.00 89.31 813 LYS A O 1
ATOM 6151 N N . TYR A 1 814 ? 39.895 -2.755 -32.534 1.00 84.94 814 TYR A N 1
ATOM 6152 C CA . TYR A 1 814 ? 39.895 -1.648 -31.574 1.00 84.94 814 TYR A CA 1
ATOM 6153 C C . TYR A 1 814 ? 41.229 -1.576 -30.808 1.00 84.94 814 TYR A C 1
ATOM 6155 O O . TYR A 1 814 ? 41.520 -2.454 -29.987 1.00 84.94 814 TYR A O 1
ATOM 6163 N N . PRO A 1 815 ? 42.054 -0.532 -31.030 1.00 79.00 815 PRO A N 1
ATOM 6164 C CA . PRO A 1 815 ? 43.381 -0.417 -30.419 1.00 79.00 815 PRO A CA 1
ATOM 6165 C C . PRO A 1 815 ? 43.381 -0.384 -28.887 1.00 79.00 815 PRO A C 1
ATOM 6167 O O . PRO A 1 815 ? 44.362 -0.812 -28.279 1.00 79.00 815 PRO A O 1
ATOM 6170 N N . ASP A 1 816 ? 42.295 0.081 -28.276 1.00 78.56 816 ASP A N 1
ATOM 6171 C CA . ASP A 1 816 ? 42.096 0.271 -26.834 1.00 78.56 816 ASP A CA 1
ATOM 6172 C C . ASP A 1 816 ? 41.444 -0.932 -26.130 1.00 78.56 816 ASP A C 1
ATOM 6174 O O . ASP A 1 816 ? 41.444 -1.013 -24.904 1.00 78.56 816 ASP A O 1
ATOM 6178 N N . THR A 1 817 ? 40.925 -1.899 -26.888 1.00 83.50 817 THR A N 1
ATOM 6179 C CA . THR A 1 817 ? 40.090 -2.974 -26.349 1.00 83.50 817 THR A CA 1
ATOM 6180 C C . THR A 1 817 ? 40.843 -4.308 -26.370 1.00 83.50 817 THR A C 1
ATOM 6182 O O . THR A 1 817 ? 41.435 -4.703 -27.376 1.00 83.50 817 THR A O 1
ATOM 6185 N N . ARG A 1 818 ? 40.870 -5.024 -25.237 1.00 90.12 818 ARG A N 1
ATOM 6186 C CA . ARG A 1 818 ? 41.569 -6.323 -25.079 1.00 90.12 818 ARG A CA 1
ATOM 6187 C C . ARG A 1 818 ? 40.661 -7.403 -24.489 1.00 90.12 818 ARG A C 1
ATOM 6189 O O . ARG A 1 818 ? 41.079 -8.189 -23.636 1.00 90.12 818 ARG A O 1
ATOM 6196 N N . GLN A 1 819 ? 39.425 -7.447 -24.968 1.00 92.44 819 GLN A N 1
ATOM 6197 C CA . GLN A 1 819 ? 38.399 -8.401 -24.552 1.00 92.44 819 GLN A CA 1
ATOM 6198 C C . GLN A 1 819 ? 37.685 -9.011 -25.762 1.00 92.44 819 GLN A C 1
ATOM 6200 O O . GLN A 1 819 ? 37.858 -8.543 -26.886 1.00 92.44 819 GLN A O 1
ATOM 6205 N N . VAL A 1 820 ? 36.896 -10.051 -25.513 1.00 94.25 820 VAL A N 1
ATOM 6206 C CA . VAL A 1 820 ? 35.968 -10.657 -26.472 1.00 94.25 820 VAL A CA 1
ATOM 6207 C C . VAL A 1 820 ? 34.612 -10.868 -25.796 1.00 94.25 820 VAL A C 1
ATOM 6209 O O . VAL A 1 820 ? 34.567 -11.072 -24.577 1.00 94.25 820 VAL A O 1
ATOM 6212 N N . LEU A 1 821 ? 33.529 -10.791 -26.571 1.00 95.81 821 LEU A N 1
ATOM 6213 C CA . LEU A 1 821 ? 32.174 -11.043 -26.084 1.00 95.81 821 LEU A CA 1
ATOM 6214 C C . LEU A 1 821 ? 31.938 -12.545 -25.905 1.00 95.81 821 LEU A C 1
ATOM 6216 O O . LEU A 1 821 ? 32.369 -13.360 -26.723 1.00 95.81 821 LEU A O 1
ATOM 6220 N N . THR A 1 822 ? 31.224 -12.903 -24.847 1.00 95.88 822 THR A N 1
ATOM 6221 C CA . THR A 1 822 ? 30.814 -14.277 -24.555 1.00 95.88 822 THR A CA 1
ATOM 6222 C C . THR A 1 822 ? 29.341 -14.331 -24.212 1.00 95.88 822 THR A C 1
ATOM 6224 O O . THR A 1 822 ? 28.847 -13.449 -23.509 1.00 95.88 822 THR A O 1
ATOM 6227 N N . VAL A 1 823 ? 28.650 -15.385 -24.627 1.00 95.69 823 VAL A N 1
ATOM 6228 C CA . VAL A 1 823 ? 27.260 -15.627 -24.230 1.00 95.69 823 VAL A CA 1
ATOM 6229 C C . VAL A 1 823 ? 27.210 -15.851 -22.718 1.00 95.69 823 VAL A C 1
ATOM 6231 O O . VAL A 1 823 ? 27.781 -16.818 -22.216 1.00 95.69 823 VAL A O 1
ATOM 6234 N N . LEU A 1 824 ? 26.538 -14.966 -21.978 1.00 93.44 824 LEU A N 1
ATOM 6235 C CA . LEU A 1 824 ? 26.233 -15.199 -20.565 1.00 93.44 824 LEU A CA 1
ATOM 6236 C C . LEU A 1 824 ? 25.040 -16.151 -20.463 1.00 93.44 824 LEU A C 1
ATOM 6238 O O . LEU A 1 824 ? 25.144 -17.223 -19.867 1.00 93.44 824 LEU A O 1
ATOM 6242 N N . ARG A 1 825 ? 23.930 -15.765 -21.097 1.00 92.81 825 ARG A N 1
ATOM 6243 C CA . ARG A 1 825 ? 22.677 -16.524 -21.185 1.00 92.81 825 ARG A CA 1
ATOM 6244 C C . ARG A 1 825 ? 21.840 -16.047 -22.373 1.00 92.81 825 ARG A C 1
ATOM 6246 O O . ARG A 1 825 ? 22.061 -14.957 -22.897 1.00 92.81 825 ARG A O 1
ATOM 6253 N N . CYS A 1 826 ? 20.872 -16.861 -22.773 1.00 94.38 826 CYS A N 1
ATOM 6254 C CA . CYS A 1 826 ? 19.882 -16.524 -23.794 1.00 94.38 826 CYS A CA 1
ATOM 6255 C C . CYS A 1 826 ? 18.516 -16.310 -23.139 1.00 94.38 826 CYS A C 1
ATOM 6257 O O . CYS A 1 826 ? 18.217 -16.935 -22.119 1.00 94.38 826 CYS A O 1
ATOM 6259 N N . ALA A 1 827 ? 17.683 -15.456 -23.731 1.00 93.06 827 ALA A N 1
ATOM 6260 C CA . ALA A 1 827 ? 16.323 -15.257 -23.253 1.00 93.06 827 ALA A CA 1
ATOM 6261 C C . ALA A 1 827 ? 15.509 -16.555 -23.396 1.00 93.06 827 ALA A C 1
ATOM 6263 O O . ALA A 1 827 ? 15.646 -17.278 -24.391 1.00 93.06 827 ALA A O 1
ATOM 6264 N N . ALA A 1 828 ? 14.663 -16.846 -22.408 1.00 91.88 828 ALA A N 1
ATOM 6265 C CA . ALA A 1 828 ? 13.818 -18.035 -22.389 1.00 91.88 828 ALA A CA 1
ATOM 6266 C C . ALA A 1 828 ? 12.955 -18.123 -23.655 1.00 91.88 828 ALA A C 1
ATOM 6268 O O . ALA A 1 828 ? 12.433 -17.111 -24.120 1.00 91.88 828 ALA A O 1
ATOM 6269 N N . HIS A 1 829 ? 12.791 -19.336 -24.189 1.00 90.62 829 HIS A N 1
ATOM 6270 C CA . HIS A 1 829 ? 11.975 -19.635 -25.378 1.00 90.62 829 HIS A CA 1
ATOM 6271 C C . HIS A 1 829 ? 12.410 -18.956 -26.685 1.00 90.62 829 HIS A C 1
ATOM 6273 O O . HIS A 1 829 ? 11.716 -19.078 -27.690 1.00 90.62 829 HIS A O 1
ATOM 6279 N N . SER A 1 830 ? 13.559 -18.276 -26.712 1.00 93.06 830 SER A N 1
ATOM 6280 C CA . SER A 1 830 ? 14.125 -17.731 -27.950 1.00 93.06 830 SER A CA 1
ATOM 6281 C C . SER A 1 830 ? 14.781 -18.823 -28.800 1.00 93.06 830 SER A C 1
ATOM 6283 O O . SER A 1 830 ? 15.345 -19.780 -28.261 1.00 93.06 830 SER A O 1
ATOM 6285 N N . GLN A 1 831 ? 14.811 -18.649 -30.125 1.00 94.62 831 GLN A N 1
ATOM 6286 C CA . GLN A 1 831 ? 15.581 -19.528 -31.015 1.00 94.62 831 GLN A CA 1
ATOM 6287 C C . GLN A 1 831 ? 17.066 -19.557 -30.618 1.00 94.62 831 GLN A C 1
ATOM 6289 O O . GLN A 1 831 ? 17.663 -20.634 -30.583 1.00 94.62 831 GLN A O 1
ATOM 6294 N N . ALA A 1 832 ? 17.627 -18.414 -30.202 1.00 93.81 832 ALA A N 1
ATOM 6295 C CA . ALA A 1 832 ? 19.006 -18.312 -29.729 1.00 93.81 832 ALA A CA 1
ATOM 6296 C C . ALA A 1 832 ? 19.322 -19.314 -28.606 1.00 93.81 832 ALA A C 1
ATOM 6298 O O . ALA A 1 832 ? 20.388 -19.925 -28.627 1.00 93.81 832 ALA A O 1
ATOM 6299 N N . SER A 1 833 ? 18.384 -19.551 -27.678 1.00 93.50 833 SER A N 1
ATOM 6300 C CA . SER A 1 833 ? 18.560 -20.514 -26.577 1.00 93.50 833 SER A CA 1
ATOM 6301 C C . SER A 1 833 ? 18.720 -21.973 -27.032 1.00 93.50 833 SER A C 1
ATOM 6303 O O . SER A 1 833 ? 19.202 -22.805 -26.266 1.00 93.50 833 SER A O 1
ATOM 6305 N N . THR A 1 834 ? 18.354 -22.287 -28.279 1.00 94.38 834 THR A N 1
ATOM 6306 C CA . THR A 1 834 ? 18.488 -23.630 -28.870 1.00 94.38 834 THR A CA 1
ATOM 6307 C C . THR A 1 834 ? 19.804 -23.827 -29.628 1.00 94.38 834 THR A C 1
ATOM 6309 O O . THR A 1 834 ? 20.256 -24.964 -29.779 1.00 94.38 834 THR A O 1
ATOM 6312 N N . VAL A 1 835 ? 20.437 -22.740 -30.089 1.00 95.94 835 VAL A N 1
ATOM 6313 C CA . VAL A 1 835 ? 21.644 -22.786 -30.939 1.00 95.94 835 VAL A CA 1
ATOM 6314 C C . VAL A 1 835 ? 22.911 -22.283 -30.244 1.00 95.94 835 VAL A C 1
ATOM 6316 O O . VAL A 1 835 ? 24.006 -22.758 -30.564 1.00 95.94 835 VAL A O 1
ATOM 6319 N N . LEU A 1 836 ? 22.788 -21.376 -29.272 1.00 96.00 836 LEU A N 1
ATOM 6320 C CA . LEU A 1 836 ? 23.888 -20.828 -28.474 1.00 96.00 836 LEU A CA 1
ATOM 6321 C C . LEU A 1 836 ? 23.945 -21.464 -27.081 1.00 96.00 836 LEU A C 1
ATOM 6323 O O . LEU A 1 836 ? 22.943 -21.923 -26.538 1.00 96.00 836 LEU A O 1
ATOM 6327 N N . GLN A 1 837 ? 25.140 -21.486 -26.493 1.00 94.50 837 GLN A N 1
ATOM 6328 C CA . GLN A 1 837 ? 25.401 -22.016 -25.155 1.00 94.50 837 GLN A CA 1
ATOM 6329 C C . GLN A 1 837 ? 26.142 -20.981 -24.309 1.00 94.50 837 GLN A C 1
ATOM 6331 O O . GLN A 1 837 ? 26.949 -20.205 -24.820 1.00 94.50 837 GLN A O 1
ATOM 6336 N N . SER A 1 838 ? 25.891 -20.989 -22.996 1.00 94.50 838 SER A N 1
ATOM 6337 C CA . SER A 1 838 ? 26.651 -20.154 -22.060 1.00 94.50 838 SER A CA 1
ATOM 6338 C C . SER A 1 838 ? 28.150 -20.448 -22.188 1.00 94.50 838 SER A C 1
ATOM 6340 O O . SER A 1 838 ? 28.567 -21.607 -22.192 1.00 94.50 838 SER A O 1
ATOM 6342 N N . GLY A 1 839 ? 28.952 -19.394 -22.319 1.00 93.56 839 GLY A N 1
ATOM 6343 C CA . GLY A 1 839 ? 30.397 -19.467 -22.528 1.00 93.56 839 GLY A CA 1
ATOM 6344 C C . GLY A 1 839 ? 30.854 -19.467 -23.990 1.00 93.56 839 GLY A C 1
ATOM 6345 O O . GLY A 1 839 ? 32.056 -19.327 -24.219 1.00 93.56 839 GLY A O 1
ATOM 6346 N N . ASP A 1 840 ? 29.950 -19.562 -24.972 1.00 96.75 840 ASP A N 1
ATOM 6347 C CA . ASP A 1 840 ? 30.309 -19.388 -26.385 1.00 96.75 840 ASP A CA 1
ATOM 6348 C C . ASP A 1 840 ? 30.963 -18.016 -26.603 1.00 96.75 840 ASP A C 1
ATOM 6350 O O . ASP A 1 840 ? 30.406 -16.987 -26.218 1.00 96.75 840 ASP A O 1
ATOM 6354 N N . ILE A 1 841 ? 32.142 -17.988 -27.230 1.00 97.00 841 ILE A N 1
ATOM 6355 C CA . ILE A 1 841 ? 32.864 -16.743 -27.531 1.00 97.00 841 ILE A CA 1
ATOM 6356 C C . ILE A 1 841 ? 32.459 -16.258 -28.922 1.00 97.00 841 ILE A C 1
ATOM 6358 O O . ILE A 1 841 ? 32.680 -16.969 -29.901 1.00 97.00 841 ILE A O 1
ATOM 6362 N N . LEU A 1 842 ? 31.936 -15.040 -29.039 1.00 97.19 842 LEU A N 1
ATOM 6363 C CA . LEU A 1 842 ? 31.564 -14.456 -30.328 1.00 97.19 842 LEU A CA 1
ATOM 6364 C C . LEU A 1 842 ? 32.802 -13.927 -31.066 1.00 97.19 842 LEU A C 1
ATOM 6366 O O . LEU A 1 842 ? 33.554 -13.116 -30.530 1.00 97.19 842 LEU A O 1
ATOM 6370 N N . LEU A 1 843 ? 33.009 -14.383 -32.305 1.00 96.25 843 LEU A N 1
ATOM 6371 C CA . LEU A 1 843 ? 34.149 -13.992 -33.142 1.00 96.25 843 LEU A CA 1
ATOM 6372 C C . LEU A 1 843 ? 33.744 -13.022 -34.256 1.00 96.25 843 LEU A C 1
ATOM 6374 O O . LEU A 1 843 ? 34.426 -12.023 -34.497 1.00 96.25 843 LEU A O 1
ATOM 6378 N N . SER A 1 844 ? 32.651 -13.327 -34.957 1.00 96.50 844 SER A N 1
ATOM 6379 C CA . SER A 1 844 ? 32.130 -12.495 -36.043 1.00 96.50 844 SER A CA 1
ATOM 6380 C C . SER A 1 844 ? 30.629 -12.671 -36.239 1.00 96.50 844 SER A C 1
ATOM 6382 O O . SER A 1 844 ? 30.097 -13.749 -35.975 1.00 96.50 844 SER A O 1
ATOM 6384 N N . VAL A 1 845 ? 29.977 -11.643 -36.777 1.00 96.44 845 VAL A N 1
ATOM 6385 C CA . VAL A 1 845 ? 28.577 -11.657 -37.218 1.00 96.44 845 VAL A CA 1
ATOM 6386 C C . VAL A 1 845 ? 28.544 -11.241 -38.687 1.00 96.44 845 VAL A C 1
ATOM 6388 O O . VAL A 1 845 ? 29.143 -10.230 -39.044 1.00 96.44 845 VAL A O 1
ATOM 6391 N N . ASN A 1 846 ? 27.892 -12.030 -39.545 1.00 93.81 846 ASN A N 1
ATOM 6392 C CA . ASN A 1 846 ? 27.864 -11.828 -41.001 1.00 93.81 846 ASN A CA 1
ATOM 6393 C C . ASN A 1 846 ? 29.280 -11.633 -41.590 1.00 93.81 846 ASN A C 1
ATOM 6395 O O . ASN A 1 846 ? 29.532 -10.710 -42.360 1.00 93.81 846 ASN A O 1
ATOM 6399 N N . ASP A 1 847 ? 30.220 -12.482 -41.151 1.00 92.62 847 ASP A N 1
ATOM 6400 C CA . ASP A 1 847 ? 31.666 -12.445 -41.443 1.00 92.62 847 ASP A CA 1
ATOM 6401 C C . ASP A 1 847 ? 32.435 -11.183 -40.991 1.00 92.62 847 ASP A C 1
ATOM 6403 O O . ASP A 1 847 ? 33.664 -11.124 -41.128 1.00 92.62 847 ASP A O 1
ATOM 6407 N N . GLU A 1 848 ? 31.775 -10.211 -40.356 1.00 94.56 848 GLU A N 1
ATOM 6408 C CA . GLU A 1 848 ? 32.438 -9.059 -39.749 1.00 94.56 848 GLU A CA 1
ATOM 6409 C C . GLU A 1 848 ? 32.880 -9.364 -38.311 1.00 94.56 848 GLU A C 1
ATOM 6411 O O . GLU A 1 848 ? 32.100 -9.843 -37.493 1.00 94.56 848 GLU A O 1
ATOM 6416 N N . VAL A 1 849 ? 34.147 -9.091 -37.979 1.00 94.38 849 VAL A N 1
ATOM 6417 C CA . VAL A 1 849 ? 34.708 -9.318 -36.632 1.00 94.38 849 VAL A CA 1
ATOM 6418 C C . VAL A 1 849 ? 33.942 -8.491 -35.597 1.00 94.38 849 VAL A C 1
ATOM 6420 O O . VAL A 1 849 ? 33.802 -7.291 -35.794 1.00 94.38 849 VAL A O 1
ATOM 6423 N N . VAL A 1 850 ? 33.518 -9.083 -34.479 1.00 93.69 850 VAL A N 1
ATOM 6424 C CA . VAL A 1 850 ? 32.764 -8.393 -33.412 1.00 93.69 850 VAL A CA 1
ATOM 6425 C C . VAL A 1 850 ? 33.580 -8.349 -32.121 1.00 93.69 850 VAL A C 1
ATOM 6427 O O . VAL A 1 850 ? 34.151 -9.357 -31.712 1.00 93.69 850 VAL A O 1
ATOM 6430 N N . VAL A 1 851 ? 33.654 -7.177 -31.484 1.00 91.69 851 VAL A N 1
ATOM 6431 C CA . VAL A 1 851 ? 34.422 -6.961 -30.243 1.00 91.69 851 VAL A CA 1
ATOM 6432 C C . VAL A 1 851 ? 33.607 -6.237 -29.167 1.00 91.69 851 VAL A C 1
ATOM 6434 O O . VAL A 1 851 ? 33.792 -6.531 -27.984 1.00 91.69 851 VAL A O 1
ATOM 6437 N N . LYS A 1 852 ? 32.730 -5.299 -29.546 1.00 89.94 852 LYS A N 1
ATOM 6438 C CA . LYS A 1 852 ? 31.916 -4.483 -28.623 1.00 89.94 852 LYS A CA 1
ATOM 6439 C C . LYS A 1 852 ? 30.420 -4.727 -28.840 1.00 89.94 852 LYS A C 1
ATOM 6441 O O . LYS A 1 852 ? 30.028 -5.108 -29.936 1.00 89.94 852 LYS A O 1
ATOM 6446 N N . ASP A 1 853 ? 29.585 -4.445 -27.836 1.00 89.06 853 ASP A N 1
ATOM 6447 C CA . ASP A 1 853 ? 28.118 -4.568 -27.945 1.00 89.06 853 ASP A CA 1
ATOM 6448 C C . ASP A 1 853 ? 27.562 -3.705 -29.100 1.00 89.06 853 ASP A C 1
ATOM 6450 O O . ASP A 1 853 ? 26.734 -4.167 -29.879 1.00 89.06 853 ASP A O 1
ATOM 6454 N N . PHE A 1 854 ? 28.137 -2.511 -29.308 1.00 85.94 854 PHE A N 1
ATOM 6455 C CA . PHE A 1 854 ? 27.818 -1.621 -30.434 1.00 85.94 854 PHE A CA 1
ATOM 6456 C C . PHE A 1 854 ? 27.942 -2.289 -31.816 1.00 85.94 854 PHE A C 1
ATOM 6458 O O . PHE A 1 854 ? 27.179 -1.973 -32.728 1.00 85.94 854 PHE A O 1
ATOM 6465 N N . ASP A 1 855 ? 28.899 -3.210 -31.997 1.00 88.62 855 ASP A N 1
ATOM 6466 C CA . ASP A 1 855 ? 29.060 -3.916 -33.273 1.00 88.62 855 ASP A CA 1
ATOM 6467 C C . ASP A 1 855 ? 27.820 -4.754 -33.605 1.00 88.62 855 ASP A C 1
ATOM 6469 O O . ASP A 1 855 ? 27.431 -4.838 -34.769 1.00 88.62 855 ASP A O 1
ATOM 6473 N N . ILE A 1 856 ? 27.212 -5.369 -32.587 1.00 89.88 856 ILE A N 1
ATOM 6474 C CA . ILE A 1 856 ? 26.034 -6.228 -32.730 1.00 89.88 856 ILE A CA 1
ATOM 6475 C C . ILE A 1 856 ? 24.824 -5.374 -33.095 1.00 89.88 856 ILE A C 1
ATOM 6477 O O . ILE A 1 856 ? 24.163 -5.670 -34.090 1.00 89.88 856 ILE A O 1
ATOM 6481 N N . ASP A 1 857 ? 24.588 -4.297 -32.342 1.00 85.31 857 ASP A N 1
ATOM 6482 C CA . ASP A 1 857 ? 23.479 -3.372 -32.586 1.00 85.31 857 ASP A CA 1
ATOM 6483 C C . ASP A 1 857 ? 23.556 -2.805 -34.011 1.00 85.31 857 ASP A C 1
ATOM 6485 O O . ASP A 1 857 ? 22.597 -2.898 -34.776 1.00 85.31 857 ASP A O 1
ATOM 6489 N N . ARG A 1 858 ? 24.734 -2.325 -34.438 1.00 86.31 858 ARG A N 1
ATOM 6490 C CA . ARG A 1 858 ? 24.928 -1.813 -35.805 1.00 86.31 858 ARG A CA 1
ATOM 6491 C C . ARG A 1 858 ? 24.653 -2.876 -36.872 1.00 86.31 858 ARG A C 1
ATOM 6493 O O . ARG A 1 858 ? 23.949 -2.596 -37.842 1.00 86.31 858 ARG A O 1
ATOM 6500 N N . LEU A 1 859 ? 25.212 -4.080 -36.728 1.00 88.88 859 LEU A N 1
ATOM 6501 C CA . LEU A 1 859 ? 25.049 -5.150 -37.722 1.00 88.88 859 LEU A CA 1
ATOM 6502 C C . LEU A 1 859 ? 23.597 -5.636 -37.815 1.00 88.88 859 LEU A C 1
ATOM 6504 O O . LEU A 1 859 ? 23.132 -5.973 -38.906 1.00 88.88 859 LEU A O 1
ATOM 6508 N N . MET A 1 860 ? 22.864 -5.625 -36.701 1.00 88.00 860 MET A N 1
ATOM 6509 C CA . MET A 1 860 ? 21.428 -5.904 -36.669 1.00 88.00 860 MET A CA 1
ATOM 6510 C C . MET A 1 860 ? 20.637 -4.866 -37.476 1.00 88.00 860 MET A C 1
ATOM 6512 O O . MET A 1 860 ? 19.805 -5.230 -38.309 1.00 88.00 860 MET A O 1
ATOM 6516 N N . VAL A 1 861 ? 20.937 -3.580 -37.295 1.00 81.00 861 VAL A N 1
ATOM 6517 C CA . VAL A 1 861 ? 20.289 -2.471 -38.016 1.00 81.00 861 VAL A CA 1
ATOM 6518 C C . VAL A 1 861 ? 20.588 -2.505 -39.513 1.00 81.00 861 VAL A C 1
ATOM 6520 O O . VAL A 1 861 ? 19.698 -2.287 -40.344 1.00 81.00 861 VAL A O 1
ATOM 6523 N N . GLU A 1 862 ? 21.833 -2.796 -39.888 1.00 82.56 862 GLU A N 1
ATOM 6524 C CA . GLU A 1 862 ? 22.233 -2.954 -41.289 1.00 82.56 862 GLU A CA 1
ATOM 6525 C C . GLU A 1 862 ? 21.485 -4.124 -41.945 1.00 82.56 862 GLU A C 1
ATOM 6527 O O . GLU A 1 862 ? 20.962 -3.985 -43.060 1.00 82.56 862 GLU A O 1
ATOM 6532 N N . ALA A 1 863 ? 21.354 -5.250 -41.235 1.00 83.31 863 ALA A N 1
ATOM 6533 C CA . ALA A 1 863 ? 20.574 -6.395 -41.688 1.00 83.31 863 ALA A CA 1
ATOM 6534 C C . ALA A 1 863 ? 19.085 -6.033 -41.862 1.00 83.31 863 ALA A C 1
ATOM 6536 O O . ALA A 1 863 ? 18.523 -6.300 -42.931 1.00 83.31 863 ALA A O 1
ATOM 6537 N N . ALA A 1 864 ? 18.481 -5.330 -40.895 1.00 77.25 864 ALA A N 1
ATOM 6538 C CA . ALA A 1 864 ? 17.105 -4.826 -40.975 1.00 77.25 864 ALA A CA 1
ATOM 6539 C C . ALA A 1 864 ? 16.888 -3.923 -42.205 1.00 77.25 864 ALA A C 1
ATOM 6541 O O . ALA A 1 864 ? 15.962 -4.117 -42.999 1.00 77.25 864 ALA A O 1
ATOM 6542 N N . SER A 1 865 ? 17.800 -2.972 -42.416 1.00 72.44 865 SER A N 1
ATOM 6543 C CA . SER A 1 865 ? 17.755 -2.014 -43.526 1.00 72.44 865 SER A CA 1
ATOM 6544 C C . SER A 1 865 ? 17.900 -2.697 -44.889 1.00 72.44 865 SER A C 1
ATOM 6546 O O . SER A 1 865 ? 17.219 -2.342 -45.856 1.00 72.44 865 SER A O 1
ATOM 6548 N N . SER A 1 866 ? 18.777 -3.701 -44.985 1.00 70.50 866 SER A N 1
ATOM 6549 C CA . SER A 1 866 ? 18.995 -4.468 -46.218 1.00 70.50 866 SER A CA 1
ATOM 6550 C C . SER A 1 866 ? 17.760 -5.280 -46.627 1.00 70.50 866 SER A C 1
ATOM 6552 O O . SER A 1 866 ? 17.447 -5.384 -47.817 1.00 70.50 866 SER A O 1
ATOM 6554 N N . ARG A 1 867 ? 17.008 -5.787 -45.644 1.00 68.12 867 ARG A N 1
ATOM 6555 C CA . ARG A 1 867 ? 15.751 -6.503 -45.853 1.00 68.12 867 ARG A CA 1
ATOM 6556 C C . ARG A 1 867 ? 14.655 -5.586 -46.384 1.00 68.12 867 ARG A C 1
ATOM 6558 O O . ARG A 1 867 ? 14.015 -5.940 -47.376 1.00 68.12 867 ARG A O 1
ATOM 6565 N N . LEU A 1 868 ? 14.484 -4.400 -45.790 1.00 60.34 868 LEU A N 1
ATOM 6566 C CA . LEU A 1 868 ? 13.505 -3.413 -46.263 1.00 60.34 868 LEU A CA 1
ATOM 6567 C C . LEU A 1 868 ? 13.718 -3.076 -47.748 1.00 60.34 868 LEU A C 1
ATOM 6569 O O . LEU A 1 868 ? 12.754 -3.008 -48.511 1.00 60.34 868 LEU A O 1
ATOM 6573 N N . ARG A 1 869 ? 14.983 -2.944 -48.180 1.00 57.66 869 ARG A N 1
ATOM 6574 C CA . ARG A 1 869 ? 15.357 -2.683 -49.585 1.00 57.66 869 ARG A CA 1
ATOM 6575 C C . ARG A 1 869 ? 15.034 -3.852 -50.529 1.00 57.66 869 ARG A C 1
ATOM 6577 O O . ARG A 1 869 ? 14.652 -3.620 -51.675 1.00 57.66 869 ARG A O 1
ATOM 6584 N N . ARG A 1 870 ? 15.159 -5.109 -50.082 1.00 49.88 870 ARG A N 1
ATOM 6585 C CA . ARG A 1 870 ? 14.813 -6.297 -50.896 1.00 49.88 870 ARG A CA 1
ATOM 6586 C C . ARG A 1 870 ? 13.300 -6.473 -51.070 1.00 49.88 870 ARG A C 1
ATOM 6588 O O . ARG A 1 870 ? 12.865 -6.803 -52.171 1.00 49.88 870 ARG A O 1
ATOM 6595 N N . SER A 1 871 ? 12.517 -6.188 -50.027 1.00 44.62 871 SER A N 1
ATOM 6596 C CA . SER A 1 871 ? 11.043 -6.219 -50.066 1.00 44.62 871 SER A CA 1
ATOM 6597 C C . SER A 1 871 ? 10.457 -5.138 -50.993 1.00 44.62 871 SER A C 1
ATOM 6599 O O . SER A 1 871 ? 9.560 -5.413 -51.787 1.00 44.62 871 SER A O 1
ATOM 6601 N N . THR A 1 872 ? 11.030 -3.930 -51.006 1.00 38.47 872 THR A N 1
ATOM 6602 C CA . THR A 1 872 ? 10.580 -2.853 -51.915 1.00 38.47 872 THR A CA 1
ATOM 6603 C C . THR A 1 872 ? 10.941 -3.094 -53.383 1.00 38.47 872 THR A C 1
ATOM 6605 O O . THR A 1 872 ? 10.263 -2.579 -54.269 1.00 38.47 872 THR A O 1
ATOM 6608 N N . THR A 1 873 ? 11.960 -3.910 -53.669 1.00 36.34 873 THR A N 1
ATOM 6609 C CA . THR A 1 873 ? 12.376 -4.221 -55.051 1.00 36.34 873 THR A CA 1
ATOM 6610 C C . THR A 1 873 ? 11.481 -5.284 -55.714 1.00 36.34 873 THR A C 1
ATOM 6612 O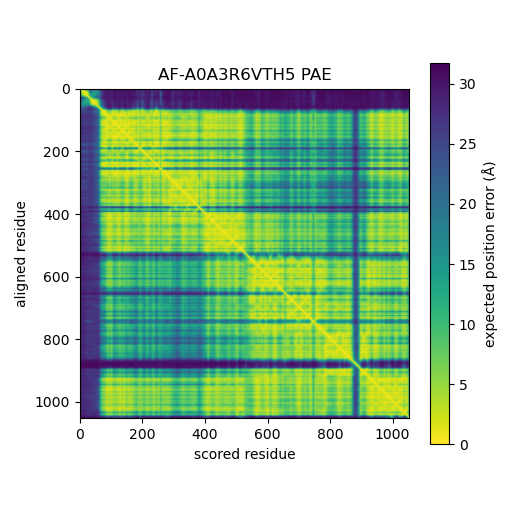 O . THR A 1 873 ? 11.459 -5.386 -56.936 1.00 36.34 873 THR A O 1
ATOM 6615 N N . THR A 1 874 ? 10.703 -6.052 -54.942 1.00 33.94 874 THR A N 1
ATOM 6616 C CA . THR A 1 874 ? 9.829 -7.129 -55.455 1.00 33.94 874 THR A CA 1
ATOM 6617 C C . THR A 1 874 ? 8.364 -6.718 -55.667 1.00 33.94 874 THR A C 1
ATOM 6619 O O . THR A 1 874 ? 7.614 -7.484 -56.261 1.00 33.94 874 THR A O 1
ATOM 6622 N N . HIS A 1 875 ? 7.954 -5.504 -55.271 1.00 31.42 875 HIS A N 1
ATOM 6623 C CA . HIS A 1 875 ? 6.560 -5.030 -55.373 1.00 31.42 875 HIS A CA 1
ATOM 6624 C C . HIS A 1 875 ? 6.272 -4.009 -56.493 1.00 31.42 875 HIS A C 1
ATOM 6626 O O . HIS A 1 875 ? 5.181 -3.444 -56.543 1.00 31.42 875 HIS A O 1
ATOM 6632 N N . PHE A 1 876 ? 7.195 -3.805 -57.439 1.00 30.42 876 PHE A N 1
ATOM 6633 C CA . PHE A 1 876 ? 6.951 -3.007 -58.651 1.00 30.42 876 PHE A CA 1
ATOM 6634 C C . PHE A 1 876 ? 6.632 -3.894 -59.871 1.00 30.42 876 PHE A C 1
ATOM 6636 O O . PHE A 1 876 ? 7.322 -3.851 -60.882 1.00 30.42 876 PHE A O 1
ATOM 6643 N N . GLU A 1 877 ? 5.549 -4.672 -59.805 1.00 26.39 877 GLU A N 1
ATOM 6644 C CA . GLU A 1 877 ? 4.825 -5.117 -61.006 1.00 26.39 877 GLU A CA 1
ATOM 6645 C C . GLU A 1 877 ? 3.327 -4.823 -60.843 1.00 26.39 877 GLU A C 1
ATOM 6647 O O . GLU A 1 877 ? 2.667 -5.256 -59.901 1.00 26.39 877 GLU A O 1
ATOM 6652 N N . LEU A 1 878 ? 2.814 -4.004 -61.764 1.00 31.81 878 LEU A N 1
ATOM 6653 C CA . LEU A 1 878 ? 1.434 -3.539 -61.837 1.00 31.81 878 LEU A CA 1
ATOM 6654 C C . LEU A 1 878 ? 0.445 -4.699 -62.023 1.00 31.81 878 LEU A C 1
ATOM 6656 O O . LEU A 1 878 ? 0.532 -5.430 -63.006 1.00 31.81 878 LEU A O 1
ATOM 6660 N N . SER A 1 879 ? -0.616 -4.737 -61.215 1.00 25.80 879 SER A N 1
ATOM 6661 C CA . SER A 1 879 ? -1.939 -5.088 -61.741 1.00 25.80 879 SER A CA 1
ATOM 6662 C C . SER A 1 879 ? -3.051 -4.335 -61.007 1.00 25.80 879 SER A C 1
ATOM 6664 O O . SER A 1 879 ? -3.147 -4.297 -59.785 1.00 25.80 879 SER A O 1
ATOM 6666 N N . SER A 1 880 ? -3.857 -3.660 -61.816 1.00 29.34 880 SER A N 1
ATOM 6667 C CA . SER A 1 880 ? -5.054 -2.902 -61.481 1.00 29.34 880 SER A CA 1
ATOM 6668 C C . SER A 1 880 ? -6.228 -3.830 -61.146 1.00 29.34 880 SER A C 1
ATOM 6670 O O . SER A 1 880 ? -6.586 -4.662 -61.981 1.00 29.34 880 SER A O 1
ATOM 6672 N N . GLY A 1 881 ? -6.891 -3.637 -60.002 1.00 24.77 881 GLY A N 1
ATOM 6673 C CA . GLY A 1 881 ? -8.133 -4.345 -59.677 1.00 24.77 881 GLY A CA 1
ATOM 6674 C C . GLY A 1 881 ? -8.805 -3.860 -58.388 1.00 24.77 881 GLY A C 1
ATOM 6675 O O . GLY A 1 881 ? -8.241 -3.989 -57.315 1.00 24.77 881 GLY A O 1
ATOM 6676 N N . ALA A 1 882 ? -9.994 -3.280 -58.562 1.00 24.95 882 ALA A N 1
ATOM 6677 C CA . ALA A 1 882 ? -11.035 -2.826 -57.630 1.00 24.95 882 ALA A CA 1
ATOM 6678 C C . ALA A 1 882 ? -10.925 -3.103 -56.109 1.00 24.95 882 ALA A C 1
ATOM 6680 O O . ALA A 1 882 ? -10.755 -4.228 -55.651 1.00 24.95 882 ALA A O 1
ATOM 6681 N N . ALA A 1 883 ? -11.195 -2.038 -55.346 1.00 29.11 883 ALA A N 1
ATOM 6682 C CA . ALA A 1 883 ? -11.350 -2.008 -53.898 1.00 29.11 883 ALA A CA 1
ATOM 6683 C C . ALA A 1 883 ? -12.680 -2.619 -53.415 1.00 29.11 883 ALA A C 1
ATOM 6685 O O . ALA A 1 883 ? -13.749 -2.266 -53.915 1.00 29.11 883 ALA A O 1
ATOM 6686 N N . THR A 1 884 ? -12.610 -3.423 -52.352 1.00 25.45 884 THR A N 1
ATOM 6687 C CA . THR A 1 884 ? -13.726 -3.702 -51.433 1.00 25.45 884 THR A CA 1
ATOM 6688 C C . THR A 1 884 ? -13.212 -3.725 -49.997 1.00 25.45 884 THR A C 1
ATOM 6690 O O . THR A 1 884 ? -12.212 -4.369 -49.695 1.00 25.45 884 THR A O 1
ATOM 6693 N N . SER A 1 885 ? -13.900 -2.979 -49.136 1.00 28.97 885 SER A N 1
ATOM 6694 C CA . SER A 1 885 ? -13.596 -2.721 -47.730 1.00 28.97 885 SER A CA 1
ATOM 6695 C C . SER A 1 885 ? -14.022 -3.870 -46.810 1.00 28.97 885 SER A C 1
ATOM 6697 O O . SER A 1 885 ? -15.214 -4.173 -46.726 1.00 28.97 885 SER A O 1
ATOM 6699 N N . GLN A 1 886 ? -13.079 -4.422 -46.048 1.00 24.28 886 GLN A N 1
ATOM 6700 C CA . GLN A 1 886 ? -13.329 -5.133 -44.791 1.00 24.28 886 GLN A CA 1
ATOM 6701 C C . GLN A 1 886 ? -12.305 -4.664 -43.748 1.00 24.28 886 GLN A C 1
ATOM 6703 O O . GLN A 1 886 ? -11.137 -4.458 -44.068 1.00 24.28 886 GLN A O 1
ATOM 6708 N N . ALA A 1 887 ? -12.790 -4.419 -42.530 1.00 25.94 887 ALA A N 1
ATOM 6709 C CA . ALA A 1 887 ? -12.006 -3.993 -41.374 1.00 25.94 887 ALA A CA 1
ATOM 6710 C C . ALA A 1 887 ? -10.988 -5.077 -40.959 1.00 25.94 887 ALA A C 1
ATOM 6712 O O . ALA A 1 887 ? -11.298 -6.260 -41.117 1.00 25.94 887 ALA A O 1
ATOM 6713 N N . PRO A 1 888 ? -9.798 -4.716 -40.441 1.00 31.17 888 PRO A N 1
ATOM 6714 C CA . PRO A 1 888 ? -8.788 -5.700 -40.087 1.00 31.17 888 PRO A CA 1
ATOM 6715 C C . PRO A 1 888 ? -9.091 -6.331 -38.723 1.00 31.17 888 PRO A C 1
ATOM 6717 O O . PRO A 1 888 ? -9.189 -5.644 -37.709 1.00 31.17 888 PRO A O 1
ATOM 6720 N N . ASP A 1 889 ? -9.222 -7.655 -38.733 1.00 27.47 889 ASP A N 1
ATOM 6721 C CA . ASP A 1 889 ? -9.100 -8.525 -37.565 1.00 27.47 889 ASP A CA 1
ATOM 6722 C C . ASP A 1 889 ? -7.660 -8.451 -37.019 1.00 27.47 889 ASP A C 1
ATOM 6724 O O . ASP A 1 889 ? -6.708 -8.283 -37.786 1.00 27.47 889 ASP A O 1
ATOM 6728 N N . GLY A 1 890 ? -7.492 -8.577 -35.701 1.00 32.44 890 GLY A N 1
ATOM 6729 C CA . GLY A 1 890 ? -6.232 -8.404 -34.962 1.00 32.44 890 GLY A CA 1
ATOM 6730 C C . GLY A 1 890 ? -5.166 -9.489 -35.181 1.00 32.44 890 GLY A C 1
ATOM 6731 O O . GLY A 1 890 ? -4.597 -9.997 -34.216 1.00 32.44 890 GLY A O 1
ATOM 6732 N N . SER A 1 891 ? -4.862 -9.857 -36.426 1.00 25.89 891 SER A N 1
ATOM 6733 C CA . SER A 1 891 ? -3.700 -10.690 -36.737 1.00 25.89 891 SER A CA 1
ATOM 6734 C C . SER A 1 891 ? -2.435 -9.831 -36.743 1.00 25.89 891 SER A C 1
ATOM 6736 O O . SER A 1 891 ? -2.234 -9.017 -37.646 1.00 25.89 891 SER A O 1
ATOM 6738 N N . VAL A 1 892 ? -1.566 -10.033 -35.752 1.00 33.16 892 VAL A N 1
ATOM 6739 C CA . VAL A 1 892 ? -0.183 -9.544 -35.766 1.00 33.16 892 VAL A CA 1
ATOM 6740 C C . VAL A 1 892 ? 0.474 -10.052 -37.049 1.00 33.16 892 VAL A C 1
ATOM 6742 O O . VAL A 1 892 ? 0.712 -11.249 -37.204 1.00 33.16 892 VAL A O 1
ATOM 6745 N N . THR A 1 893 ? 0.760 -9.161 -37.996 1.00 30.83 893 THR A N 1
ATOM 6746 C CA . THR A 1 893 ? 1.678 -9.460 -39.096 1.00 30.83 893 THR A CA 1
ATOM 6747 C C . THR A 1 893 ? 3.066 -9.633 -38.493 1.00 30.83 893 THR A C 1
ATOM 6749 O O . THR A 1 893 ? 3.803 -8.660 -38.345 1.00 30.83 893 THR A O 1
ATOM 6752 N N . THR A 1 894 ? 3.416 -10.854 -38.093 1.00 39.97 894 THR A N 1
ATOM 6753 C CA . THR A 1 894 ? 4.781 -11.205 -37.695 1.00 39.97 894 THR A CA 1
ATOM 6754 C C . THR A 1 894 ? 5.676 -11.021 -38.913 1.00 39.97 894 THR A C 1
ATOM 6756 O O . THR A 1 894 ? 5.627 -11.817 -39.854 1.00 39.97 894 THR A O 1
ATOM 6759 N N . GLN A 1 895 ? 6.462 -9.945 -38.935 1.00 58.59 895 GLN A N 1
ATOM 6760 C CA . GLN A 1 895 ? 7.577 -9.846 -39.867 1.00 58.59 895 GLN A CA 1
ATOM 6761 C C . GLN A 1 895 ? 8.513 -11.029 -39.574 1.00 58.59 895 GLN A C 1
ATOM 6763 O O . GLN A 1 895 ? 8.798 -11.304 -38.415 1.00 58.59 895 GLN A O 1
ATOM 6768 N N . GLU A 1 896 ? 8.977 -11.761 -40.599 1.00 71.38 896 GLU A N 1
ATOM 6769 C CA . GLU A 1 896 ? 9.991 -12.819 -40.390 1.00 71.38 896 GLU A CA 1
ATOM 6770 C C . GLU A 1 896 ? 11.174 -12.269 -39.568 1.00 71.38 896 GLU A C 1
ATOM 6772 O O . GLU A 1 896 ? 11.519 -11.101 -39.748 1.00 71.38 896 GLU A O 1
ATOM 6777 N N . PRO A 1 897 ? 11.808 -13.046 -38.686 1.00 81.69 897 PRO A N 1
ATOM 6778 C CA . PRO A 1 897 ? 12.903 -12.543 -37.864 1.00 81.69 897 PRO A CA 1
ATOM 6779 C C . PRO A 1 897 ? 14.121 -12.147 -38.712 1.00 81.69 897 PRO A C 1
ATOM 6781 O O . PRO A 1 897 ? 14.369 -12.695 -39.790 1.00 81.69 897 PRO A O 1
ATOM 6784 N N . ILE A 1 898 ? 14.913 -11.187 -38.226 1.00 89.56 898 ILE A N 1
ATOM 6785 C CA . ILE A 1 898 ? 16.226 -10.900 -38.810 1.00 89.56 898 ILE A CA 1
ATOM 6786 C C . ILE A 1 898 ? 17.162 -12.028 -38.383 1.00 89.56 898 ILE A C 1
ATOM 6788 O O . ILE A 1 898 ? 17.297 -12.317 -37.196 1.00 89.56 898 ILE A O 1
ATOM 6792 N N . VAL A 1 899 ? 17.823 -12.652 -39.354 1.00 92.12 899 VAL A N 1
ATOM 6793 C CA . VAL A 1 899 ? 18.782 -13.730 -39.105 1.00 92.12 899 VAL A CA 1
ATOM 6794 C C . VAL A 1 899 ? 20.198 -13.170 -39.160 1.00 92.12 899 VAL A C 1
ATOM 6796 O O . VAL A 1 899 ? 20.602 -12.570 -40.159 1.00 92.12 899 VAL A O 1
ATOM 6799 N N . LEU A 1 900 ? 20.953 -13.374 -38.084 1.00 94.50 900 LEU A N 1
ATOM 6800 C CA . LEU A 1 900 ? 22.363 -13.017 -37.974 1.00 94.50 900 LEU A CA 1
ATOM 6801 C C . LEU A 1 900 ? 23.210 -14.288 -37.980 1.00 94.50 900 LEU A C 1
ATOM 6803 O O . LEU A 1 900 ? 23.077 -15.132 -37.093 1.00 94.50 900 LEU A O 1
ATOM 6807 N N . GLN A 1 901 ? 24.118 -14.407 -38.948 1.00 96.50 901 GLN A N 1
ATOM 6808 C CA . GLN A 1 901 ? 25.048 -15.530 -38.992 1.00 96.50 901 GLN A CA 1
ATOM 6809 C C . GLN A 1 901 ? 26.203 -15.267 -38.024 1.00 96.50 901 GLN A C 1
ATOM 6811 O O . GLN A 1 901 ? 27.084 -14.447 -38.295 1.00 96.50 901 GLN A O 1
ATOM 6816 N N . MET A 1 902 ? 26.210 -15.961 -36.891 1.00 97.56 902 MET A N 1
ATOM 6817 C CA . MET A 1 902 ? 27.212 -15.802 -35.844 1.00 97.56 902 MET A CA 1
ATOM 6818 C C . MET A 1 902 ? 28.257 -16.912 -35.920 1.00 97.56 902 MET A C 1
ATOM 6820 O O . MET A 1 902 ? 27.940 -18.099 -35.870 1.00 97.56 902 MET A O 1
ATOM 6824 N N . ARG A 1 903 ? 29.534 -16.529 -35.987 1.00 97.69 903 ARG A N 1
ATOM 6825 C CA . ARG A 1 903 ? 30.661 -17.444 -35.792 1.00 97.69 903 ARG A CA 1
ATOM 6826 C C . ARG A 1 903 ? 31.093 -17.372 -34.337 1.00 97.69 903 ARG A C 1
ATOM 6828 O O . ARG A 1 903 ? 31.582 -16.333 -33.885 1.00 97.69 903 ARG A O 1
ATOM 6835 N N . VAL A 1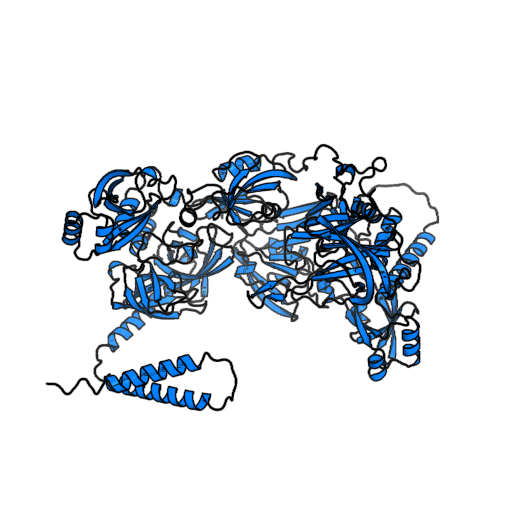 904 ? 30.946 -18.483 -33.631 1.00 97.19 904 VAL A N 1
ATOM 6836 C CA . VAL A 1 904 ? 31.316 -18.616 -32.223 1.00 97.19 904 VAL A CA 1
ATOM 6837 C C . VAL A 1 904 ? 32.425 -19.645 -32.041 1.00 97.19 904 VAL A C 1
ATOM 6839 O O . VAL A 1 904 ? 32.557 -20.585 -32.822 1.00 97.19 904 VAL A O 1
ATOM 6842 N N . LEU A 1 905 ? 33.237 -19.474 -31.004 1.00 96.62 905 LEU A N 1
ATOM 6843 C CA . LEU A 1 905 ? 34.181 -20.482 -30.540 1.00 96.62 905 LEU A CA 1
ATOM 6844 C C . LEU A 1 905 ? 33.558 -21.215 -29.350 1.00 96.62 905 LEU A C 1
ATOM 6846 O O . LEU A 1 905 ? 33.373 -20.624 -28.285 1.00 96.62 905 LEU A O 1
ATOM 6850 N N . ARG A 1 906 ? 33.277 -22.506 -29.532 1.00 95.00 906 ARG A N 1
ATOM 6851 C CA . ARG A 1 906 ? 32.722 -23.402 -28.512 1.00 95.00 906 ARG A CA 1
ATOM 6852 C C . ARG A 1 906 ? 33.721 -24.510 -28.229 1.00 95.00 906 ARG A C 1
ATOM 6854 O O . ARG A 1 906 ? 34.086 -25.260 -29.132 1.00 95.00 906 ARG A O 1
ATOM 6861 N N . ASN A 1 907 ? 34.184 -24.616 -26.985 1.00 89.88 907 ASN A N 1
ATOM 6862 C CA . ASN A 1 907 ? 35.164 -25.630 -26.573 1.00 89.88 907 ASN A CA 1
ATOM 6863 C C . ASN A 1 907 ? 36.415 -25.679 -27.482 1.00 89.88 907 ASN A C 1
ATOM 6865 O O . ASN A 1 907 ? 36.929 -26.751 -27.785 1.00 89.88 907 ASN A O 1
ATOM 6869 N N . GLY A 1 908 ? 36.886 -24.519 -27.958 1.00 89.94 908 GLY A N 1
ATOM 6870 C CA . GLY A 1 908 ? 38.043 -24.408 -28.856 1.00 89.94 908 GLY A CA 1
ATOM 6871 C C . GLY A 1 908 ? 37.775 -24.707 -30.337 1.00 89.94 908 GLY A C 1
ATOM 6872 O O . GLY A 1 908 ? 38.708 -24.645 -31.136 1.00 89.94 908 GLY A O 1
ATOM 6873 N N . HIS A 1 909 ? 36.528 -24.984 -30.727 1.00 92.94 909 HIS A N 1
ATOM 6874 C CA . HIS A 1 909 ? 36.131 -25.225 -32.114 1.00 92.94 909 HIS A CA 1
ATOM 6875 C C . HIS A 1 909 ? 35.245 -24.097 -32.646 1.00 92.94 909 HIS A C 1
ATOM 6877 O O . HIS A 1 909 ? 34.351 -23.618 -31.950 1.00 92.94 909 HIS A O 1
ATOM 6883 N N . GLU A 1 910 ? 35.493 -23.666 -33.885 1.00 95.12 910 GLU A N 1
ATOM 6884 C CA . GLU A 1 910 ? 34.637 -22.688 -34.559 1.00 95.12 910 GLU A CA 1
ATOM 6885 C C . GLU A 1 910 ? 33.328 -23.348 -35.000 1.00 95.12 910 GLU A C 1
ATOM 6887 O O . GLU A 1 910 ? 33.337 -24.376 -35.679 1.00 95.12 910 GLU A O 1
ATOM 6892 N N . VAL A 1 911 ? 32.210 -22.727 -34.641 1.00 96.44 911 VAL A N 1
ATOM 6893 C CA . VAL A 1 911 ? 30.860 -23.126 -35.035 1.00 96.44 911 VAL A CA 1
ATOM 6894 C C . VAL A 1 911 ? 30.177 -21.909 -35.645 1.00 96.44 911 VAL A C 1
ATOM 6896 O O . VAL A 1 911 ? 30.284 -20.802 -35.119 1.00 96.44 911 VAL A O 1
ATOM 6899 N N . VAL A 1 912 ? 29.491 -22.105 -36.766 1.00 97.25 912 VAL A N 1
ATOM 6900 C CA . VAL A 1 912 ? 28.639 -21.079 -37.372 1.00 97.25 912 VAL A CA 1
ATOM 6901 C C . VAL A 1 912 ? 27.195 -21.440 -37.061 1.00 97.25 912 VAL A C 1
ATOM 6903 O O . VAL A 1 912 ? 26.782 -22.572 -37.312 1.00 97.25 912 VAL A O 1
ATOM 6906 N N . VAL A 1 913 ? 26.459 -20.497 -36.485 1.00 97.06 913 VAL A N 1
ATOM 6907 C CA . VAL A 1 913 ? 25.047 -20.646 -36.130 1.00 97.06 913 VAL A CA 1
ATOM 6908 C C . VAL A 1 913 ? 24.258 -19.454 -36.646 1.00 97.06 913 VAL A C 1
ATOM 6910 O O . VAL A 1 913 ? 24.745 -18.325 -36.630 1.00 97.06 913 VAL A O 1
ATOM 6913 N N . ASP A 1 914 ? 23.030 -19.711 -37.074 1.00 96.69 914 ASP A N 1
ATOM 6914 C CA . ASP A 1 914 ? 22.085 -18.665 -37.440 1.00 96.69 914 ASP A CA 1
ATOM 6915 C C . ASP A 1 914 ? 21.259 -18.306 -36.202 1.00 96.69 914 ASP A C 1
ATOM 6917 O O . ASP A 1 914 ? 20.663 -19.181 -35.566 1.00 96.69 914 ASP A O 1
ATOM 6921 N N . VAL A 1 915 ? 21.283 -17.028 -35.829 1.00 96.00 915 VAL A N 1
ATOM 6922 C CA . VAL A 1 915 ? 20.605 -16.497 -34.642 1.00 96.00 915 VAL A CA 1
ATOM 6923 C C . VAL A 1 915 ? 19.518 -15.532 -35.081 1.00 96.00 915 VAL A C 1
ATOM 6925 O O . VAL A 1 915 ? 19.796 -14.537 -35.752 1.00 96.00 915 VAL A O 1
ATOM 6928 N N . GLU A 1 916 ? 18.286 -15.825 -34.687 1.00 94.88 916 GLU A N 1
ATOM 6929 C CA . GLU A 1 916 ? 17.114 -15.002 -34.982 1.00 94.88 916 GLU A CA 1
ATOM 6930 C C . GLU A 1 916 ? 16.931 -13.891 -33.941 1.00 94.88 916 GLU A C 1
ATOM 6932 O O . GLU A 1 916 ? 17.068 -14.110 -32.731 1.00 94.88 916 GLU A O 1
ATOM 6937 N N . THR A 1 917 ? 16.586 -12.688 -34.405 1.00 92.38 917 THR A N 1
ATOM 6938 C CA . THR A 1 917 ? 16.113 -11.610 -33.529 1.00 92.38 917 THR A CA 1
ATOM 6939 C C . THR A 1 917 ? 14.717 -11.913 -32.997 1.00 92.38 917 THR A C 1
ATOM 6941 O O . THR A 1 917 ? 13.904 -12.553 -33.660 1.00 92.38 917 THR A O 1
ATOM 6944 N N . THR A 1 918 ? 14.410 -11.403 -31.809 1.00 90.94 918 THR A N 1
ATOM 6945 C CA . THR A 1 918 ? 13.057 -11.392 -31.241 1.00 90.94 918 THR A CA 1
ATOM 6946 C C . THR A 1 918 ? 12.530 -9.965 -31.245 1.00 90.94 918 THR A C 1
ATOM 6948 O O . THR A 1 918 ? 13.203 -9.070 -30.737 1.00 90.94 918 THR A O 1
ATOM 6951 N N . ASP A 1 919 ? 11.337 -9.757 -31.795 1.00 89.31 919 ASP A N 1
ATOM 6952 C CA . ASP A 1 919 ? 10.661 -8.463 -31.724 1.00 89.31 919 ASP A CA 1
ATOM 6953 C C . ASP A 1 919 ? 10.029 -8.291 -30.343 1.00 89.31 919 ASP A C 1
ATOM 6955 O O . ASP A 1 919 ? 9.185 -9.085 -29.923 1.00 89.31 919 ASP A O 1
ATOM 6959 N N . ILE A 1 920 ? 10.456 -7.252 -29.629 1.00 90.06 920 ILE A N 1
ATOM 6960 C CA . ILE A 1 920 ? 9.928 -6.890 -28.315 1.00 90.06 920 ILE A CA 1
ATOM 6961 C C . ILE A 1 920 ? 9.044 -5.657 -28.465 1.00 90.06 920 ILE A C 1
ATOM 6963 O O . ILE A 1 920 ? 9.439 -4.690 -29.113 1.00 90.06 920 ILE A O 1
ATOM 6967 N N . ASP A 1 921 ? 7.854 -5.695 -27.869 1.00 88.94 921 ASP A N 1
ATOM 6968 C CA . ASP A 1 921 ? 6.910 -4.576 -27.866 1.00 88.94 921 ASP A CA 1
ATOM 6969 C C . ASP A 1 921 ? 7.570 -3.308 -27.292 1.00 88.94 921 ASP A C 1
ATOM 6971 O O . ASP A 1 921 ? 8.181 -3.342 -26.218 1.00 88.94 921 ASP A O 1
ATOM 6975 N N . ALA A 1 922 ? 7.465 -2.196 -28.021 1.00 89.06 922 ALA A N 1
ATOM 6976 C CA . ALA A 1 922 ? 8.061 -0.919 -27.641 1.00 89.06 922 ALA A CA 1
ATOM 6977 C C . ALA A 1 922 ? 7.251 -0.156 -26.577 1.00 89.06 922 ALA A C 1
ATOM 6979 O O . ALA A 1 922 ? 7.642 0.939 -26.187 1.00 89.06 922 ALA A O 1
ATOM 6980 N N . LEU A 1 923 ? 6.130 -0.693 -26.104 1.00 89.38 923 LEU A N 1
ATOM 6981 C CA . LEU A 1 923 ? 5.338 -0.173 -24.990 1.00 89.38 923 LEU A CA 1
ATOM 6982 C C . LEU A 1 923 ? 5.460 -1.072 -23.748 1.00 89.38 923 LEU A C 1
ATOM 6984 O O . LEU A 1 923 ? 5.121 -0.657 -22.650 1.00 89.38 923 LEU A O 1
ATOM 6988 N N . GLY A 1 924 ? 5.994 -2.290 -23.860 1.00 89.25 924 GLY A N 1
ATOM 6989 C CA . GLY A 1 924 ? 6.096 -3.199 -22.714 1.00 89.25 924 GLY A CA 1
ATOM 6990 C C . GLY A 1 924 ? 4.724 -3.696 -22.240 1.00 89.25 924 GLY A C 1
ATOM 6991 O O . GLY A 1 924 ? 3.934 -4.193 -23.041 1.00 89.25 924 GLY A O 1
ATOM 6992 N N . THR A 1 925 ? 4.446 -3.628 -20.936 1.00 92.38 925 THR A N 1
ATOM 6993 C CA . THR A 1 925 ? 3.201 -4.163 -20.360 1.00 92.38 925 THR A CA 1
ATOM 6994 C C . THR A 1 925 ? 2.004 -3.256 -20.659 1.00 92.38 925 THR A C 1
ATOM 6996 O O . THR A 1 925 ? 1.917 -2.132 -20.171 1.00 92.38 925 THR A O 1
ATOM 6999 N N . THR A 1 926 ? 1.050 -3.771 -21.440 1.00 93.38 926 THR A N 1
ATOM 7000 C CA . THR A 1 926 ? -0.176 -3.071 -21.884 1.00 93.38 926 THR A CA 1
ATOM 7001 C C . THR A 1 926 ? -1.465 -3.629 -21.272 1.00 93.38 926 THR A C 1
ATOM 7003 O O . THR A 1 926 ? -2.554 -3.122 -21.545 1.00 93.38 926 THR A O 1
ATOM 7006 N N . ARG A 1 927 ? -1.359 -4.682 -20.451 1.00 94.44 927 ARG A N 1
ATOM 7007 C CA . ARG A 1 927 ? -2.489 -5.363 -19.811 1.00 94.44 927 ARG A CA 1
ATOM 7008 C C . ARG A 1 927 ? -2.071 -5.979 -18.483 1.00 94.44 927 ARG A C 1
ATOM 7010 O O . ARG A 1 927 ? -1.068 -6.691 -18.432 1.00 94.44 927 ARG A O 1
ATOM 7017 N N . ILE A 1 928 ? -2.883 -5.772 -17.453 1.00 95.94 928 ILE A N 1
ATOM 7018 C CA . ILE A 1 928 ? -2.761 -6.428 -16.149 1.00 95.94 928 ILE A CA 1
ATOM 7019 C C . ILE A 1 928 ? -4.129 -6.880 -15.632 1.00 95.94 928 ILE A C 1
ATOM 7021 O O . ILE A 1 928 ? -5.175 -6.384 -16.056 1.00 95.94 928 ILE A O 1
ATOM 7025 N N . VAL A 1 929 ? -4.111 -7.806 -14.679 1.00 96.38 929 VAL A N 1
ATOM 7026 C CA . VAL A 1 929 ? -5.287 -8.260 -13.936 1.00 96.38 929 VAL A CA 1
ATOM 7027 C C . VAL A 1 929 ? -5.003 -8.122 -12.448 1.00 96.38 929 VAL A C 1
ATOM 7029 O O . VAL A 1 929 ? -4.051 -8.706 -11.941 1.00 96.38 929 VAL A O 1
ATOM 7032 N N . VAL A 1 930 ? -5.851 -7.384 -11.741 1.00 95.31 930 VAL A N 1
ATOM 7033 C CA . VAL A 1 930 ? -5.888 -7.355 -10.281 1.00 95.31 930 VAL A CA 1
ATOM 7034 C C . VAL A 1 930 ? -6.922 -8.376 -9.816 1.00 95.31 930 VAL A C 1
ATOM 7036 O O . VAL A 1 930 ? -8.110 -8.221 -10.090 1.00 95.31 930 VAL A O 1
ATOM 7039 N N . TRP A 1 931 ? -6.495 -9.434 -9.129 1.00 96.12 931 TRP A N 1
ATOM 7040 C CA . TRP A 1 931 ? -7.385 -10.490 -8.633 1.00 96.12 931 TRP A CA 1
ATOM 7041 C C . TRP A 1 931 ? -7.074 -10.816 -7.176 1.00 96.12 931 TRP A C 1
ATOM 7043 O O . TRP A 1 931 ? -5.956 -11.216 -6.858 1.00 96.12 931 TRP A O 1
ATOM 7053 N N . CYS A 1 932 ? -8.053 -10.630 -6.283 1.00 95.62 932 CYS A N 1
ATOM 7054 C CA . CYS A 1 932 ? -7.879 -10.834 -4.840 1.00 95.62 932 CYS A CA 1
ATOM 7055 C C . CYS A 1 932 ? -6.636 -10.108 -4.271 1.00 95.62 932 CYS A C 1
ATOM 7057 O O . CYS A 1 932 ? -5.925 -10.640 -3.418 1.00 95.62 932 CYS A O 1
ATOM 7059 N N . GLY A 1 933 ? -6.376 -8.901 -4.789 1.00 94.38 933 GLY A N 1
ATOM 7060 C CA . GLY A 1 933 ? -5.226 -8.055 -4.460 1.00 94.38 933 GLY A CA 1
ATOM 7061 C C . GLY A 1 933 ? -3.890 -8.479 -5.071 1.00 94.38 933 GLY A C 1
ATOM 7062 O O . GLY A 1 933 ? -2.887 -7.839 -4.789 1.00 94.38 933 GLY A O 1
ATOM 7063 N N . LEU A 1 934 ? -3.840 -9.514 -5.914 1.00 96.44 934 LEU A N 1
ATOM 7064 C CA . LEU A 1 934 ? -2.653 -9.844 -6.706 1.00 96.44 934 LEU A CA 1
ATOM 7065 C C . LEU A 1 934 ? -2.627 -9.031 -7.992 1.00 96.44 934 LEU A C 1
ATOM 7067 O O . LEU A 1 934 ? -3.602 -9.058 -8.738 1.00 96.44 934 LEU A O 1
ATOM 7071 N N . ILE A 1 935 ? -1.501 -8.381 -8.279 1.00 95.69 935 ILE A N 1
ATOM 7072 C CA . ILE A 1 935 ? -1.236 -7.726 -9.562 1.00 95.69 935 ILE A CA 1
ATOM 7073 C C . ILE A 1 935 ? -0.572 -8.747 -10.486 1.00 95.69 935 ILE A C 1
ATOM 7075 O O . ILE A 1 935 ? 0.599 -9.104 -10.316 1.00 95.69 935 ILE A O 1
ATOM 7079 N N . LEU A 1 936 ? -1.344 -9.237 -11.453 1.00 97.12 936 LEU A N 1
ATOM 7080 C CA . LEU A 1 936 ? -0.941 -10.239 -12.431 1.00 97.12 936 LEU A CA 1
ATOM 7081 C C . LEU A 1 936 ? -0.668 -9.581 -13.781 1.00 97.12 936 LEU A C 1
ATOM 7083 O O . LEU A 1 936 ? -1.476 -8.795 -14.273 1.00 97.12 936 LEU A O 1
ATOM 7087 N N . GLN A 1 937 ? 0.437 -9.952 -14.415 1.00 95.75 937 GLN A N 1
ATOM 7088 C CA . GLN A 1 937 ? 0.829 -9.421 -15.721 1.00 95.75 937 GLN A CA 1
ATOM 7089 C C . GLN A 1 937 ? 1.502 -10.495 -16.585 1.00 95.75 937 GLN A C 1
ATOM 7091 O O . GLN A 1 937 ? 1.982 -11.506 -16.056 1.00 95.75 937 GLN A O 1
ATOM 7096 N N . PRO A 1 938 ? 1.587 -10.293 -17.910 1.00 95.38 938 PRO A N 1
ATOM 7097 C CA . PRO A 1 938 ? 2.509 -11.050 -18.738 1.00 95.38 938 PRO A CA 1
ATOM 7098 C C . PRO A 1 938 ? 3.961 -10.777 -18.305 1.00 95.38 938 PRO A C 1
ATOM 7100 O O . PRO A 1 938 ? 4.283 -9.655 -17.916 1.00 95.38 938 PRO A O 1
ATOM 7103 N N . PRO A 1 939 ? 4.873 -11.759 -18.390 1.00 93.38 939 PRO A N 1
ATOM 7104 C CA . PRO A 1 939 ? 6.275 -11.550 -18.052 1.00 93.38 939 PRO A CA 1
ATOM 7105 C C . PRO A 1 939 ? 6.879 -10.472 -18.958 1.00 93.38 939 PRO A C 1
ATOM 7107 O O . PRO A 1 939 ? 6.817 -10.593 -20.180 1.00 93.38 939 PRO A O 1
ATOM 7110 N N . HIS A 1 940 ? 7.484 -9.435 -18.382 1.00 91.31 940 HIS A N 1
ATOM 7111 C CA . HIS A 1 940 ? 8.212 -8.426 -19.155 1.00 91.31 940 HIS A CA 1
ATOM 7112 C C . HIS A 1 940 ? 9.595 -8.949 -19.584 1.00 91.31 940 HIS A C 1
ATOM 7114 O O . HIS A 1 940 ? 10.091 -9.959 -19.079 1.00 91.31 940 HIS A O 1
ATOM 7120 N N . PHE A 1 941 ? 10.253 -8.267 -20.528 1.00 90.31 941 PHE A N 1
ATOM 7121 C CA . PHE A 1 941 ? 11.460 -8.777 -21.200 1.00 90.31 941 PHE A CA 1
ATOM 7122 C C . PHE A 1 941 ? 12.602 -9.195 -20.252 1.00 90.31 941 PHE A C 1
ATOM 7124 O O . PHE A 1 941 ? 13.257 -10.210 -20.485 1.00 90.31 941 PHE A O 1
ATOM 7131 N N . VAL A 1 942 ? 12.801 -8.481 -19.139 1.00 90.25 942 VAL A N 1
ATOM 7132 C CA . VAL A 1 942 ? 13.839 -8.819 -18.145 1.00 90.25 942 VAL A CA 1
ATOM 7133 C C . VAL A 1 942 ? 13.590 -10.185 -17.494 1.00 90.25 942 VAL A C 1
ATOM 7135 O O . VAL A 1 942 ? 14.542 -10.894 -17.174 1.00 90.25 942 VAL A O 1
ATOM 7138 N N . ILE A 1 943 ? 12.331 -10.612 -17.354 1.00 92.25 943 ILE A N 1
ATOM 7139 C CA . ILE A 1 943 ? 11.992 -11.956 -16.868 1.00 92.25 943 ILE A CA 1
ATOM 7140 C C . ILE A 1 943 ? 12.434 -13.017 -17.883 1.00 92.25 943 ILE A C 1
ATOM 7142 O O . ILE A 1 943 ? 13.055 -14.009 -17.502 1.00 92.25 943 ILE A O 1
ATOM 7146 N N . TYR A 1 944 ? 12.211 -12.791 -19.182 1.00 91.56 944 TYR A N 1
ATOM 7147 C CA . TYR A 1 944 ? 12.716 -13.692 -20.225 1.00 91.56 944 TYR A CA 1
ATOM 7148 C C . TYR A 1 944 ? 14.243 -13.772 -20.215 1.00 91.56 944 TYR A C 1
ATOM 7150 O O . TYR A 1 944 ? 14.789 -14.865 -20.369 1.00 91.56 944 TYR A O 1
ATOM 7158 N N . GLN A 1 945 ? 14.941 -12.660 -19.969 1.00 89.31 945 GLN A N 1
ATOM 7159 C CA . GLN A 1 945 ? 16.404 -12.645 -19.852 1.00 89.31 945 GLN A CA 1
ATOM 7160 C C . GLN A 1 945 ? 16.924 -13.512 -18.697 1.00 89.31 945 GLN A C 1
ATOM 7162 O O . GLN A 1 945 ? 18.039 -14.017 -18.791 1.00 89.31 945 GLN A O 1
ATOM 7167 N N . ARG A 1 946 ? 16.127 -13.775 -17.648 1.00 87.50 946 ARG A N 1
ATOM 7168 C CA . ARG A 1 946 ? 16.497 -14.726 -16.580 1.00 87.50 946 ARG A CA 1
ATOM 7169 C C . ARG A 1 946 ? 16.565 -16.180 -17.054 1.00 87.50 946 ARG A C 1
ATOM 7171 O O . ARG A 1 946 ? 17.111 -17.012 -16.337 1.00 87.50 946 ARG A O 1
ATOM 7178 N N . GLY A 1 947 ? 16.047 -16.492 -18.244 1.00 82.12 947 GLY A N 1
ATOM 7179 C CA . GLY A 1 947 ? 16.137 -17.818 -18.859 1.00 82.12 947 GLY A CA 1
ATOM 7180 C C . GLY A 1 947 ? 15.083 -18.825 -18.382 1.00 82.12 947 GLY A C 1
ATOM 7181 O O . GLY A 1 947 ? 15.129 -19.978 -18.801 1.00 82.12 947 GLY A O 1
ATOM 7182 N N . PHE A 1 948 ? 14.116 -18.412 -17.553 1.00 86.88 948 PHE A N 1
ATOM 7183 C CA . PHE A 1 948 ? 13.075 -19.291 -17.009 1.00 86.88 948 PHE A CA 1
ATOM 7184 C C . PHE A 1 948 ? 11.694 -18.616 -17.002 1.00 86.88 948 PHE A C 1
ATOM 7186 O O . PHE A 1 948 ? 11.451 -17.702 -16.218 1.00 86.88 948 PHE A O 1
ATOM 7193 N N . VAL A 1 949 ? 10.786 -19.076 -17.875 1.00 92.50 949 VAL A N 1
ATOM 7194 C CA . VAL A 1 949 ? 9.412 -18.548 -18.006 1.00 92.50 949 VAL A CA 1
ATOM 7195 C C . VAL A 1 949 ? 8.414 -19.697 -18.210 1.00 92.50 949 VAL A C 1
ATOM 7197 O O . VAL A 1 949 ? 8.164 -20.101 -19.340 1.00 92.50 949 VAL A O 1
ATOM 7200 N N . PRO A 1 950 ? 7.855 -20.280 -17.145 1.00 92.44 950 PRO A N 1
ATOM 7201 C CA . PRO A 1 950 ? 6.989 -21.458 -17.249 1.00 92.44 950 PRO A CA 1
ATOM 7202 C C . PRO A 1 950 ? 5.513 -21.138 -17.559 1.00 92.44 950 PRO A C 1
ATOM 7204 O O . PRO A 1 950 ? 4.780 -22.026 -17.979 1.00 92.44 950 PRO A O 1
ATOM 7207 N N . SER A 1 951 ? 5.069 -19.893 -17.365 1.00 93.44 951 SER A N 1
ATOM 7208 C CA . SER A 1 951 ? 3.708 -19.415 -17.661 1.00 93.44 951 SER A CA 1
ATOM 7209 C C . SER A 1 951 ? 3.737 -17.916 -17.983 1.00 93.44 951 SER A C 1
ATOM 7211 O O . SER A 1 951 ? 4.701 -17.230 -17.634 1.00 93.44 951 SER A O 1
ATOM 7213 N N . LYS A 1 952 ? 2.695 -17.395 -18.644 1.00 95.38 952 LYS A N 1
ATOM 7214 C CA . LYS A 1 952 ? 2.510 -15.954 -18.884 1.00 95.38 952 LYS A CA 1
ATOM 7215 C C . LYS A 1 952 ? 1.615 -15.267 -17.843 1.00 95.38 952 LYS A C 1
ATOM 7217 O O . LYS A 1 952 ? 1.133 -14.168 -18.095 1.00 95.38 952 LYS A O 1
ATOM 7222 N N . VAL A 1 953 ? 1.394 -15.894 -16.690 1.00 97.50 953 VAL A N 1
ATOM 7223 C CA . VAL A 1 953 ? 0.695 -15.296 -15.544 1.00 97.50 953 VAL A CA 1
ATOM 7224 C C . VAL A 1 953 ? 1.710 -15.074 -14.428 1.00 97.50 953 VAL A C 1
ATOM 7226 O O . VAL A 1 953 ? 2.007 -15.991 -13.663 1.00 97.50 953 VAL A O 1
ATOM 7229 N N . TYR A 1 954 ? 2.290 -13.878 -14.367 1.00 96.50 954 TYR A N 1
ATOM 7230 C CA . TYR A 1 954 ? 3.334 -13.514 -13.408 1.00 96.50 954 TYR A CA 1
ATOM 7231 C C . TYR A 1 954 ? 2.778 -12.607 -12.306 1.00 96.50 954 TYR A C 1
ATOM 7233 O O . TYR A 1 954 ? 2.104 -11.622 -12.600 1.00 96.50 954 TYR A O 1
ATOM 7241 N N . ILE A 1 955 ? 3.076 -12.934 -11.045 1.00 95.62 955 ILE A N 1
ATOM 7242 C CA . ILE A 1 955 ? 2.703 -12.133 -9.873 1.00 95.62 955 ILE A CA 1
ATOM 7243 C C . ILE A 1 955 ? 3.752 -11.030 -9.679 1.00 95.62 955 ILE A C 1
ATOM 7245 O O . ILE A 1 955 ? 4.868 -11.308 -9.223 1.00 95.62 955 ILE A O 1
ATOM 7249 N N . SER A 1 956 ? 3.383 -9.793 -10.025 1.00 92.31 956 SER A N 1
ATOM 7250 C CA . SER A 1 956 ? 4.234 -8.603 -9.871 1.00 92.31 956 SER A CA 1
ATOM 7251 C C . SER A 1 956 ? 4.251 -8.105 -8.428 1.00 92.31 956 SER A C 1
ATOM 7253 O O . SER A 1 956 ? 5.318 -7.830 -7.887 1.00 92.31 956 SER A O 1
ATOM 7255 N N . LEU A 1 957 ? 3.077 -8.040 -7.794 1.00 91.62 957 LEU A N 1
ATOM 7256 C CA . LEU A 1 957 ? 2.892 -7.534 -6.434 1.00 91.62 957 LEU A CA 1
ATOM 7257 C C . LEU A 1 957 ? 1.626 -8.144 -5.802 1.00 91.62 957 LEU A C 1
ATOM 7259 O O . LEU A 1 957 ? 0.740 -8.617 -6.518 1.00 91.62 957 LEU A O 1
ATOM 7263 N N . TRP A 1 958 ? 1.516 -8.087 -4.475 1.00 92.94 958 TRP A N 1
ATOM 7264 C CA . TRP A 1 958 ? 0.234 -8.131 -3.768 1.00 92.94 958 TRP A CA 1
ATOM 7265 C C . TRP A 1 958 ? -0.081 -6.758 -3.163 1.00 92.94 958 TRP A C 1
ATOM 7267 O O . TRP A 1 958 ? 0.815 -5.977 -2.862 1.00 92.94 958 TRP A O 1
ATOM 7277 N N . MET A 1 959 ? -1.352 -6.474 -2.922 1.00 92.31 959 MET A N 1
ATOM 7278 C CA . MET A 1 959 ? -1.792 -5.297 -2.176 1.00 92.31 959 MET A CA 1
ATOM 7279 C C . MET A 1 959 ? -1.981 -5.675 -0.701 1.00 92.31 959 MET A C 1
ATOM 7281 O O . MET A 1 959 ? -2.508 -6.749 -0.400 1.00 92.31 959 MET A O 1
ATOM 7285 N N . GLU A 1 960 ? -1.540 -4.822 0.222 1.00 93.12 960 GLU A N 1
ATOM 7286 C CA . GLU A 1 960 ? -1.700 -5.058 1.664 1.00 93.12 960 GLU A CA 1
ATOM 7287 C C . GLU A 1 960 ? -3.184 -5.161 2.046 1.00 93.12 960 GLU A C 1
ATOM 7289 O O . GLU A 1 960 ? -4.032 -4.457 1.494 1.00 93.12 960 GLU A O 1
ATOM 7294 N N . GLY A 1 961 ? -3.517 -6.043 2.992 1.00 94.88 961 GLY A N 1
ATOM 7295 C CA . GLY A 1 961 ? -4.907 -6.222 3.425 1.00 94.88 961 GLY A CA 1
ATOM 7296 C C . GLY A 1 961 ? -5.778 -6.991 2.430 1.00 94.88 961 GLY A C 1
ATOM 7297 O O . GLY A 1 961 ? -7.009 -6.906 2.486 1.00 94.88 961 GLY A O 1
ATOM 7298 N N . SER A 1 962 ? -5.152 -7.727 1.510 1.00 96.31 962 SER A N 1
ATOM 7299 C CA . SER A 1 962 ? -5.817 -8.561 0.509 1.00 96.31 962 SER A CA 1
ATOM 7300 C C . SER A 1 962 ? -5.680 -10.057 0.785 1.00 96.31 962 SER A C 1
ATOM 7302 O O . SER A 1 962 ? -4.805 -10.469 1.551 1.00 96.31 962 SER A O 1
ATOM 7304 N N . PRO A 1 963 ? -6.491 -10.919 0.141 1.00 96.50 963 PRO A N 1
ATOM 7305 C CA . PRO A 1 963 ? -6.261 -12.357 0.214 1.00 96.50 963 PRO A CA 1
ATOM 7306 C C . PRO A 1 963 ? -4.862 -12.763 -0.270 1.00 96.50 963 PRO A C 1
ATOM 7308 O O . PRO A 1 963 ? -4.279 -13.695 0.280 1.00 96.50 963 PRO A O 1
ATOM 7311 N N . GLY A 1 964 ? -4.296 -12.062 -1.260 1.00 96.00 964 GLY A N 1
ATOM 7312 C CA . GLY A 1 964 ? -2.913 -12.269 -1.690 1.00 96.00 964 GLY A CA 1
ATOM 7313 C C . GLY A 1 964 ? -1.904 -12.123 -0.545 1.00 96.00 964 GLY A C 1
ATOM 7314 O O . GLY A 1 964 ? -1.051 -12.993 -0.371 1.00 96.00 964 GLY A O 1
ATOM 7315 N N . ASP A 1 965 ? -2.064 -11.079 0.269 1.00 95.06 965 ASP A N 1
ATOM 7316 C CA . ASP A 1 965 ? -1.279 -10.819 1.483 1.00 95.06 965 ASP A CA 1
ATOM 7317 C C . ASP A 1 965 ? -1.573 -11.868 2.578 1.00 95.06 965 ASP A C 1
ATOM 7319 O O . ASP A 1 965 ? -0.678 -12.596 3.013 1.00 95.06 965 ASP A O 1
ATOM 7323 N N . LYS A 1 966 ? -2.854 -12.075 2.924 1.00 92.94 966 LYS A N 1
ATOM 7324 C CA . LYS A 1 966 ? -3.299 -13.020 3.973 1.00 92.94 966 LYS A CA 1
ATOM 7325 C C . LYS A 1 966 ? -2.767 -14.442 3.780 1.00 92.94 966 LYS A C 1
ATOM 7327 O O . LYS A 1 966 ? -2.449 -15.123 4.755 1.00 92.94 966 LYS A O 1
ATOM 7332 N N . TYR A 1 967 ? -2.717 -14.910 2.533 1.00 92.12 967 TYR A N 1
ATOM 7333 C CA . TYR A 1 967 ? -2.269 -16.260 2.179 1.00 92.12 967 TYR A CA 1
ATOM 7334 C C . TYR A 1 967 ? -0.809 -16.310 1.687 1.00 92.12 967 TYR A C 1
ATOM 7336 O O . TYR A 1 967 ? -0.370 -17.364 1.218 1.00 92.12 967 TYR A O 1
ATOM 7344 N N . ALA A 1 968 ? -0.054 -15.213 1.833 1.00 91.38 968 ALA A N 1
ATOM 7345 C CA . ALA A 1 968 ? 1.366 -15.095 1.493 1.00 91.38 968 ALA A CA 1
ATOM 7346 C C . ALA A 1 968 ? 1.690 -15.540 0.052 1.00 91.38 968 ALA A C 1
ATOM 7348 O O . ALA A 1 968 ? 2.584 -16.356 -0.195 1.00 91.38 968 ALA A O 1
ATOM 7349 N N . MET A 1 969 ? 0.953 -14.999 -0.917 1.00 93.31 969 MET A N 1
ATOM 7350 C CA . MET A 1 969 ? 1.136 -15.250 -2.351 1.00 93.31 969 MET A CA 1
ATOM 7351 C C . MET A 1 969 ? 2.304 -14.435 -2.917 1.00 93.31 969 MET A C 1
ATOM 7353 O O . MET A 1 969 ? 2.097 -13.471 -3.653 1.00 93.31 969 MET A O 1
ATOM 7357 N N . GLU A 1 970 ? 3.535 -14.775 -2.524 1.00 88.25 970 GLU A N 1
ATOM 7358 C CA . GLU A 1 970 ? 4.641 -13.823 -2.685 1.00 88.25 970 GLU A CA 1
ATOM 7359 C C . GLU A 1 970 ? 4.978 -13.493 -4.141 1.00 88.25 970 GLU A C 1
ATOM 7361 O O . GLU A 1 970 ? 4.966 -14.394 -4.991 1.00 88.25 970 GLU A O 1
ATOM 7366 N N . PRO A 1 971 ? 5.329 -12.223 -4.434 1.00 90.56 971 PRO A N 1
ATOM 7367 C CA . PRO A 1 971 ? 5.760 -11.807 -5.762 1.00 90.56 971 PRO A CA 1
ATOM 7368 C C . PRO A 1 971 ? 6.902 -12.664 -6.315 1.00 90.56 971 PRO A C 1
ATOM 7370 O O . PRO A 1 971 ? 7.576 -13.399 -5.583 1.00 90.56 971 PRO A O 1
ATOM 7373 N N . ARG A 1 972 ? 7.179 -12.526 -7.617 1.00 92.25 972 ARG A N 1
ATOM 7374 C CA . ARG A 1 972 ? 8.214 -13.304 -8.336 1.00 92.25 972 ARG A CA 1
ATOM 7375 C C . ARG A 1 972 ? 7.850 -14.783 -8.497 1.00 92.25 972 ARG A C 1
ATOM 7377 O O . ARG A 1 972 ? 8.715 -15.667 -8.504 1.00 92.25 972 ARG A O 1
ATOM 7384 N N . ARG A 1 973 ? 6.556 -15.053 -8.653 1.00 94.56 973 ARG A N 1
ATOM 7385 C CA . ARG A 1 973 ? 5.994 -16.378 -8.927 1.00 94.56 973 ARG A CA 1
ATOM 7386 C C . ARG A 1 973 ? 5.155 -16.357 -10.187 1.00 94.56 973 ARG A C 1
ATOM 7388 O O . ARG A 1 973 ? 4.549 -15.343 -10.523 1.00 94.56 973 ARG A O 1
ATOM 7395 N N . PHE A 1 974 ? 5.093 -17.502 -10.850 1.00 97.31 974 PHE A N 1
ATOM 7396 C CA . PHE A 1 974 ? 4.162 -17.726 -11.946 1.00 97.31 974 PHE A CA 1
ATOM 7397 C C . PHE A 1 974 ? 2.998 -18.584 -11.478 1.00 97.31 974 PHE A C 1
ATOM 7399 O O . PHE A 1 974 ? 3.218 -19.577 -10.782 1.00 97.31 974 PHE A O 1
ATOM 7406 N N . VAL A 1 975 ? 1.786 -18.238 -11.905 1.00 97.75 975 VAL A N 1
ATOM 7407 C CA . VAL A 1 975 ? 0.605 -19.086 -11.738 1.00 97.75 975 VAL A CA 1
ATOM 7408 C C . VAL A 1 975 ? 0.556 -20.070 -12.903 1.00 97.75 975 VAL A C 1
ATOM 7410 O O . VAL A 1 975 ? 0.435 -19.683 -14.065 1.00 97.75 975 VAL A O 1
ATOM 7413 N N . LEU A 1 976 ? 0.698 -21.355 -12.591 1.00 97.75 976 LEU A N 1
ATOM 7414 C CA . LEU A 1 976 ? 0.631 -22.442 -13.567 1.00 97.75 976 LEU A CA 1
ATOM 7415 C C . LEU A 1 976 ? -0.792 -22.973 -13.706 1.00 97.75 976 LEU A C 1
ATOM 7417 O O . LEU A 1 976 ? -1.223 -23.271 -14.817 1.00 97.75 976 LEU A O 1
ATOM 7421 N N . GLN A 1 977 ? -1.492 -23.120 -12.577 1.00 97.75 977 GLN A N 1
ATOM 7422 C CA . GLN A 1 977 ? -2.837 -23.682 -12.533 1.00 97.75 977 GLN A CA 1
ATOM 7423 C C . GLN A 1 977 ? -3.692 -23.031 -11.447 1.00 97.75 977 GLN A C 1
ATOM 7425 O O . GLN A 1 977 ? -3.188 -22.705 -10.367 1.00 97.75 977 GLN A O 1
ATOM 7430 N N . VAL A 1 978 ? -4.997 -22.959 -11.704 1.00 96.62 978 VAL A N 1
ATOM 7431 C CA . VAL A 1 978 ? -6.038 -22.622 -10.725 1.00 96.62 978 VAL A CA 1
ATOM 7432 C C . VAL A 1 978 ? -7.038 -23.778 -10.691 1.00 96.62 978 VAL A C 1
ATOM 7434 O O . VAL A 1 978 ? -7.583 -24.150 -11.725 1.00 96.62 978 VAL A O 1
ATOM 7437 N N . ASN A 1 979 ? -7.270 -24.377 -9.520 1.00 95.25 979 ASN A N 1
ATOM 7438 C CA . ASN A 1 979 ? -8.143 -25.549 -9.344 1.00 95.25 979 ASN A CA 1
ATOM 7439 C C . ASN A 1 979 ? -7.840 -26.686 -10.342 1.00 95.25 979 ASN A C 1
ATOM 7441 O O . ASN A 1 979 ? -8.740 -27.232 -10.975 1.00 95.25 979 ASN A O 1
ATOM 7445 N N . ASP A 1 980 ? -6.551 -27.014 -10.484 1.00 94.56 980 ASP A N 1
ATOM 7446 C CA . ASP A 1 980 ? -6.023 -28.037 -11.401 1.00 94.56 980 ASP A CA 1
ATOM 7447 C C . ASP A 1 980 ? -6.267 -27.749 -12.906 1.00 94.56 980 ASP A C 1
ATOM 7449 O O . ASP A 1 980 ? -6.003 -28.609 -13.746 1.00 94.56 980 ASP A O 1
ATOM 7453 N N . GLN A 1 981 ? -6.726 -26.543 -13.270 1.00 97.12 981 GLN A N 1
ATOM 7454 C CA . GLN A 1 981 ? -6.841 -26.084 -14.660 1.00 97.12 981 GLN A CA 1
ATOM 7455 C C . GLN A 1 981 ? -5.639 -25.223 -15.047 1.00 97.12 981 GLN A C 1
ATOM 7457 O O . GLN A 1 981 ? -5.293 -24.291 -14.322 1.00 97.12 981 GLN A O 1
ATOM 7462 N N . ASP A 1 982 ? -5.027 -25.514 -16.196 1.00 97.06 982 ASP A N 1
ATOM 7463 C CA . ASP A 1 982 ? -3.865 -24.781 -16.705 1.00 97.06 982 ASP A CA 1
ATOM 7464 C C . ASP A 1 982 ? -4.200 -23.323 -17.043 1.00 97.06 982 ASP A C 1
ATOM 7466 O O . ASP A 1 982 ? -5.178 -23.023 -17.731 1.00 97.06 982 ASP A O 1
ATOM 7470 N N . THR A 1 983 ? -3.330 -22.412 -16.609 1.00 96.31 983 THR A N 1
ATOM 7471 C CA . THR A 1 983 ? -3.425 -20.971 -16.873 1.00 96.31 983 THR A CA 1
ATOM 7472 C C . THR A 1 983 ? -2.170 -20.486 -17.605 1.00 96.31 983 THR A C 1
ATOM 7474 O O . THR A 1 983 ? -1.328 -19.821 -17.000 1.00 96.31 983 THR A O 1
ATOM 7477 N N . PRO A 1 984 ? -1.991 -20.839 -18.895 1.00 95.75 984 PRO A N 1
ATOM 7478 C CA . PRO A 1 984 ? -0.797 -20.469 -19.660 1.00 95.75 984 PRO A CA 1
ATOM 7479 C C . PRO A 1 984 ? -0.671 -18.959 -19.913 1.00 95.75 984 PRO A C 1
ATOM 7481 O O . PRO A 1 984 ? 0.430 -18.483 -20.188 1.00 95.75 984 PRO A O 1
ATOM 7484 N N . ASP A 1 985 ? -1.777 -18.218 -19.830 1.00 96.50 985 ASP A N 1
ATOM 7485 C CA . ASP A 1 985 ? -1.881 -16.778 -20.054 1.00 96.50 985 ASP A CA 1
ATOM 7486 C C . ASP A 1 985 ? -3.020 -16.153 -19.227 1.00 96.50 985 ASP A C 1
ATOM 7488 O O . ASP A 1 985 ? -3.793 -16.852 -18.564 1.00 96.50 985 ASP A O 1
ATOM 7492 N N . LEU A 1 986 ? -3.102 -14.816 -19.250 1.00 96.69 986 LEU A N 1
ATOM 7493 C CA . LEU A 1 986 ? -4.115 -14.061 -18.507 1.00 96.69 986 LEU A CA 1
ATOM 7494 C C . LEU A 1 986 ? -5.549 -14.361 -18.970 1.00 96.69 986 LEU A C 1
ATOM 7496 O O . LEU A 1 986 ? -6.459 -14.334 -18.145 1.00 96.69 986 LEU A O 1
ATOM 7500 N N . ASP A 1 987 ? -5.770 -14.695 -20.245 1.00 95.88 987 ASP A N 1
ATOM 7501 C CA . ASP A 1 987 ? -7.107 -15.032 -20.750 1.00 95.88 987 ASP A CA 1
ATOM 7502 C C . ASP A 1 987 ? -7.600 -16.365 -20.184 1.00 95.88 987 ASP A C 1
ATOM 7504 O O . ASP A 1 987 ? -8.753 -16.490 -19.767 1.00 95.88 987 ASP A O 1
ATOM 7508 N N . ALA A 1 988 ? -6.728 -17.374 -20.152 1.00 96.38 988 ALA A N 1
ATOM 7509 C CA . ALA A 1 988 ? -7.012 -18.646 -19.505 1.00 96.38 988 ALA A CA 1
ATOM 7510 C C . ALA A 1 988 ? -7.223 -18.463 -18.004 1.00 96.38 988 ALA A C 1
ATOM 7512 O O . ALA A 1 988 ? -8.195 -18.992 -17.470 1.00 96.38 988 ALA A O 1
ATOM 7513 N N . PHE A 1 989 ? -6.378 -17.665 -17.348 1.00 96.44 989 PHE A N 1
ATOM 7514 C CA . PHE A 1 989 ? -6.541 -17.335 -15.937 1.00 96.44 989 PHE A CA 1
ATOM 7515 C C . PHE A 1 989 ? -7.915 -16.719 -15.645 1.00 96.44 989 PHE A C 1
ATOM 7517 O O . PHE A 1 989 ? -8.649 -17.250 -14.810 1.00 96.44 989 PHE A O 1
ATOM 7524 N N . LEU A 1 990 ? -8.299 -15.663 -16.373 1.00 95.25 990 LEU A N 1
ATOM 7525 C CA . LEU A 1 990 ? -9.587 -14.984 -16.211 1.00 95.25 990 LEU A CA 1
ATOM 7526 C C . LEU A 1 990 ? -10.768 -15.935 -16.420 1.00 95.25 990 LEU A C 1
ATOM 7528 O O . LEU A 1 990 ? -11.672 -15.953 -15.590 1.00 95.25 990 LEU A O 1
ATOM 7532 N N . ARG A 1 991 ? -10.743 -16.778 -17.464 1.00 93.44 991 ARG A N 1
ATOM 7533 C CA . ARG A 1 991 ? -11.797 -17.783 -17.696 1.00 93.44 991 ARG A CA 1
ATOM 7534 C C . ARG A 1 991 ? -11.968 -18.742 -16.520 1.00 93.44 991 ARG A C 1
ATOM 7536 O O . ARG A 1 991 ? -13.093 -19.147 -16.236 1.00 93.44 991 ARG A O 1
ATOM 7543 N N . VAL A 1 992 ? -10.881 -19.127 -15.849 1.00 93.19 992 VAL A N 1
ATOM 7544 C CA . VAL A 1 992 ? -10.961 -20.029 -14.693 1.00 93.19 992 VAL A CA 1
ATOM 7545 C C . VAL A 1 992 ? -11.511 -19.292 -13.473 1.00 93.19 992 VAL A C 1
ATOM 7547 O O . VAL A 1 992 ? -12.482 -19.755 -12.875 1.00 93.19 992 VAL A O 1
ATOM 7550 N N . VAL A 1 993 ? -10.949 -18.129 -13.121 1.00 92.62 993 VAL A N 1
ATOM 7551 C CA . VAL A 1 993 ? -11.350 -17.408 -11.897 1.00 92.62 993 VAL A CA 1
ATOM 7552 C C . VAL A 1 993 ? -12.735 -16.772 -11.989 1.00 92.62 993 VAL A C 1
ATOM 7554 O O . VAL A 1 993 ? -13.399 -16.633 -10.969 1.00 92.62 993 VAL A O 1
ATOM 7557 N N . GLN A 1 994 ? -13.224 -16.470 -13.195 1.00 90.38 994 GLN A N 1
ATOM 7558 C CA . GLN A 1 994 ? -14.604 -16.031 -13.426 1.00 90.38 994 GLN A CA 1
ATOM 7559 C C . GLN A 1 994 ? -15.652 -17.075 -13.035 1.00 90.38 994 GLN A C 1
ATOM 7561 O O . GLN A 1 994 ? -16.822 -16.729 -12.998 1.00 90.38 994 GLN A O 1
ATOM 7566 N N . ASN A 1 995 ? -15.276 -18.329 -12.771 1.00 89.69 995 ASN A N 1
ATOM 7567 C CA . ASN A 1 995 ? -16.196 -19.371 -12.306 1.00 89.69 995 ASN A CA 1
ATOM 7568 C C . ASN A 1 995 ? -16.101 -19.632 -10.795 1.00 89.69 995 ASN A C 1
ATOM 7570 O O . ASN A 1 995 ? -16.841 -20.467 -10.281 1.00 89.69 995 ASN A O 1
ATOM 7574 N N . VAL A 1 996 ? -15.213 -18.926 -10.092 1.00 90.94 996 VAL A N 1
ATOM 7575 C CA . VAL A 1 996 ? -15.001 -19.067 -8.649 1.00 90.94 996 VAL A CA 1
ATOM 7576 C C . VAL A 1 996 ? -15.908 -18.089 -7.908 1.00 90.94 996 VAL A C 1
ATOM 7578 O O . VAL A 1 996 ? -15.948 -16.902 -8.231 1.00 90.94 996 VAL A O 1
ATOM 7581 N N . GLN A 1 997 ? -16.650 -18.577 -6.919 1.00 92.12 997 GLN A N 1
ATOM 7582 C CA . GLN A 1 997 ? -17.564 -17.750 -6.129 1.00 92.12 997 GLN A CA 1
ATOM 7583 C C . GLN A 1 997 ? -16.816 -16.929 -5.073 1.00 92.12 997 GLN A C 1
ATOM 7585 O O . GLN A 1 997 ? -15.680 -17.231 -4.709 1.00 92.12 997 GLN A O 1
ATOM 7590 N N . HIS A 1 998 ? -17.461 -15.883 -4.555 1.00 91.75 998 HIS A N 1
ATOM 7591 C CA . HIS A 1 998 ? -16.976 -15.161 -3.378 1.00 91.75 998 HIS A CA 1
ATOM 7592 C C . HIS A 1 998 ? -16.899 -16.102 -2.159 1.00 91.75 998 HIS A C 1
ATOM 7594 O O . HIS A 1 998 ? -17.812 -16.895 -1.928 1.00 91.75 998 HIS A O 1
ATOM 7600 N N . GLY A 1 999 ? -15.820 -16.019 -1.375 1.00 90.62 999 GLY A N 1
ATOM 7601 C CA . GLY A 1 999 ? -15.597 -16.857 -0.194 1.00 90.62 999 GLY A CA 1
ATOM 7602 C C . GLY A 1 999 ? -15.169 -18.299 -0.495 1.00 90.62 999 GLY A C 1
ATOM 7603 O O . GLY A 1 999 ? -14.942 -19.068 0.442 1.00 90.62 999 GLY A O 1
ATOM 7604 N N . GLU A 1 1000 ? -15.044 -18.678 -1.768 1.00 92.44 1000 GLU A N 1
ATOM 7605 C CA . GLU A 1 1000 ? -14.592 -20.003 -2.189 1.00 92.44 1000 GLU A CA 1
ATOM 7606 C C . GLU A 1 1000 ? -13.065 -20.124 -2.072 1.00 92.44 1000 GLU A C 1
ATOM 7608 O O . GLU A 1 1000 ? -12.311 -19.200 -2.386 1.00 92.44 1000 GLU A O 1
ATOM 7613 N N . SER A 1 1001 ? -12.591 -21.286 -1.622 1.00 92.88 1001 SER A N 1
ATOM 7614 C CA . SER A 1 1001 ? -11.161 -21.593 -1.578 1.00 92.88 1001 SER A CA 1
ATOM 7615 C C . SER A 1 1001 ? -10.687 -22.159 -2.910 1.00 92.88 1001 SER A C 1
ATOM 7617 O O . SER A 1 1001 ? -11.213 -23.161 -3.389 1.00 92.88 1001 SER A O 1
ATOM 7619 N N . VAL A 1 1002 ? -9.625 -21.580 -3.462 1.00 95.12 1002 VAL A N 1
ATOM 7620 C CA . VAL A 1 1002 ? -8.969 -22.050 -4.683 1.00 95.12 1002 VAL A CA 1
ATOM 7621 C C . VAL A 1 1002 ? -7.598 -22.637 -4.398 1.00 95.12 1002 VAL A C 1
ATOM 7623 O O . VAL A 1 1002 ? -6.896 -22.207 -3.481 1.00 95.12 1002 VAL A O 1
ATOM 7626 N N . ARG A 1 1003 ? -7.196 -23.616 -5.210 1.00 96.50 1003 ARG A N 1
ATOM 7627 C CA . ARG A 1 1003 ? -5.846 -24.192 -5.226 1.00 96.50 1003 ARG A CA 1
ATOM 7628 C C . ARG A 1 1003 ? -5.036 -23.559 -6.350 1.00 96.50 1003 ARG A C 1
ATOM 7630 O O . ARG A 1 1003 ? -5.447 -23.607 -7.504 1.00 96.50 1003 ARG A O 1
ATOM 7637 N N . LEU A 1 1004 ? -3.873 -23.014 -6.017 1.00 97.06 1004 LEU A N 1
ATOM 7638 C CA . LEU A 1 1004 ? -2.966 -22.346 -6.946 1.00 97.06 1004 LEU A CA 1
ATOM 7639 C C . LEU A 1 1004 ? -1.668 -23.135 -7.059 1.00 97.06 1004 LEU A C 1
ATOM 7641 O O . LEU A 1 1004 ? -0.964 -23.316 -6.059 1.00 97.06 1004 LEU A O 1
ATOM 7645 N N . LYS A 1 1005 ? -1.357 -23.627 -8.264 1.00 97.94 1005 LYS A N 1
ATOM 7646 C CA . LYS A 1 1005 ? -0.046 -24.219 -8.552 1.00 97.94 1005 LYS A CA 1
ATOM 7647 C C . LYS A 1 1005 ? 0.870 -23.099 -8.998 1.00 97.94 1005 LYS A C 1
ATOM 7649 O O . LYS A 1 1005 ? 0.629 -22.492 -10.039 1.00 97.94 1005 LYS A O 1
ATOM 7654 N N . LEU A 1 1006 ? 1.891 -22.823 -8.199 1.00 97.06 1006 LEU A N 1
ATOM 7655 C CA . LEU A 1 1006 ? 2.828 -21.734 -8.420 1.00 97.06 1006 LEU A CA 1
ATOM 7656 C C . LEU A 1 1006 ? 4.229 -22.281 -8.670 1.00 97.06 1006 LEU A C 1
ATOM 7658 O O . LEU A 1 1006 ? 4.556 -23.400 -8.274 1.00 97.06 1006 LEU A O 1
ATOM 7662 N N . VAL A 1 1007 ? 5.079 -21.465 -9.279 1.00 96.38 1007 VAL A N 1
ATOM 7663 C CA . VAL A 1 1007 ? 6.514 -21.739 -9.368 1.00 96.38 1007 VAL A CA 1
ATOM 7664 C C . VAL A 1 1007 ? 7.316 -20.464 -9.155 1.00 96.38 1007 VAL A C 1
ATOM 7666 O O . VAL A 1 1007 ? 7.033 -19.426 -9.756 1.00 96.38 1007 VAL A O 1
ATOM 7669 N N . ALA A 1 1008 ? 8.305 -20.537 -8.267 1.00 94.31 1008 ALA A N 1
ATOM 7670 C CA . ALA A 1 1008 ? 9.147 -19.400 -7.916 1.00 94.31 1008 ALA A CA 1
ATOM 7671 C C . ALA A 1 1008 ? 10.203 -19.132 -8.997 1.00 94.31 1008 ALA A C 1
ATOM 7673 O O . ALA A 1 1008 ? 10.947 -20.039 -9.371 1.00 94.31 1008 ALA A O 1
ATOM 7674 N N . LEU A 1 1009 ? 10.325 -17.877 -9.444 1.00 91.94 1009 LEU A N 1
ATOM 7675 C CA . LEU A 1 1009 ? 11.295 -17.464 -10.467 1.00 91.94 1009 LEU A CA 1
ATOM 7676 C C . LEU A 1 1009 ? 12.743 -17.764 -10.048 1.00 91.94 1009 LEU A C 1
ATOM 7678 O O . LEU A 1 1009 ? 13.526 -18.251 -10.854 1.00 91.94 1009 LEU A O 1
ATOM 7682 N N . ALA A 1 1010 ? 13.092 -17.493 -8.786 1.00 88.00 1010 ALA A N 1
ATOM 7683 C CA . ALA A 1 1010 ? 14.469 -17.595 -8.302 1.00 88.00 1010 ALA A CA 1
ATOM 7684 C C . ALA A 1 1010 ? 14.982 -19.041 -8.172 1.00 88.00 1010 ALA A C 1
ATOM 7686 O O . ALA A 1 1010 ? 16.175 -19.286 -8.320 1.00 88.00 1010 ALA A O 1
ATOM 7687 N N . THR A 1 1011 ? 14.100 -19.999 -7.864 1.00 90.62 1011 THR A N 1
ATOM 7688 C CA . THR A 1 1011 ? 14.500 -21.383 -7.541 1.00 90.62 1011 THR A CA 1
ATOM 7689 C C . THR A 1 1011 ? 13.948 -22.427 -8.505 1.00 90.62 1011 THR A C 1
ATOM 7691 O O . THR A 1 1011 ? 14.391 -23.571 -8.468 1.00 90.62 1011 THR A O 1
ATOM 7694 N N . GLY A 1 1012 ? 12.952 -22.079 -9.326 1.00 91.75 1012 GLY A N 1
ATOM 7695 C CA . GLY A 1 1012 ? 12.193 -23.040 -10.129 1.00 91.75 1012 GLY A CA 1
ATOM 7696 C C . GLY A 1 1012 ? 11.360 -24.020 -9.293 1.00 91.75 1012 GLY A C 1
ATOM 7697 O O . GLY A 1 1012 ? 10.821 -24.981 -9.837 1.00 91.75 1012 GLY A O 1
ATOM 7698 N N . LYS A 1 1013 ? 11.255 -23.814 -7.971 1.00 95.12 1013 LYS A N 1
ATOM 7699 C CA . LYS A 1 1013 ? 10.509 -24.694 -7.070 1.00 95.12 1013 LYS A CA 1
ATOM 7700 C C . LYS A 1 1013 ? 9.011 -24.521 -7.300 1.00 95.12 1013 LYS A C 1
ATOM 7702 O O . LYS A 1 1013 ? 8.482 -23.424 -7.118 1.00 95.12 1013 LYS A O 1
ATOM 7707 N N . GLU A 1 1014 ? 8.344 -25.614 -7.658 1.00 95.94 1014 GLU A N 1
ATOM 7708 C CA . GLU A 1 1014 ? 6.885 -25.676 -7.672 1.00 95.94 1014 GLU A CA 1
ATOM 7709 C C . GLU A 1 1014 ? 6.331 -25.726 -6.242 1.00 95.94 1014 GLU A C 1
ATOM 7711 O O . GLU A 1 1014 ? 6.881 -26.394 -5.359 1.00 95.94 1014 GLU A O 1
ATOM 7716 N N . GLU A 1 1015 ? 5.212 -25.048 -6.018 1.00 95.50 1015 GLU A N 1
ATOM 7717 C CA . GLU A 1 1015 ? 4.461 -25.118 -4.772 1.00 95.50 1015 GLU A CA 1
ATOM 7718 C C . GLU A 1 1015 ? 2.951 -25.113 -5.024 1.00 95.50 1015 GLU A C 1
ATOM 7720 O O . GLU A 1 1015 ? 2.456 -24.601 -6.028 1.00 95.50 1015 GLU A O 1
ATOM 7725 N N . MET A 1 1016 ? 2.216 -25.701 -4.084 1.00 95.88 1016 MET A N 1
ATOM 7726 C CA . MET A 1 1016 ? 0.760 -25.679 -4.058 1.00 95.88 1016 MET A CA 1
ATOM 7727 C C . MET A 1 1016 ? 0.334 -24.780 -2.901 1.00 95.88 1016 MET A C 1
ATOM 7729 O O . MET A 1 1016 ? 0.685 -25.043 -1.749 1.00 95.88 1016 MET A O 1
ATOM 7733 N N . ARG A 1 1017 ? -0.412 -23.722 -3.206 1.00 95.50 1017 ARG A N 1
ATOM 7734 C CA . ARG A 1 1017 ? -0.975 -22.798 -2.218 1.00 95.50 1017 ARG A CA 1
ATOM 7735 C C . ARG A 1 1017 ? -2.491 -22.778 -2.328 1.00 95.50 1017 ARG A C 1
ATOM 7737 O O . ARG A 1 1017 ? -3.054 -23.183 -3.343 1.00 95.50 1017 ARG A O 1
ATOM 7744 N N . THR A 1 1018 ? -3.152 -22.321 -1.274 1.00 94.62 1018 THR A N 1
ATOM 7745 C CA . THR A 1 1018 ? -4.598 -22.094 -1.266 1.00 94.62 1018 THR A CA 1
ATOM 7746 C C . THR A 1 1018 ? -4.892 -20.645 -0.940 1.00 94.62 1018 THR A C 1
ATOM 7748 O O . THR A 1 1018 ? -4.180 -20.051 -0.134 1.00 94.62 1018 THR A O 1
ATOM 7751 N N . LEU A 1 1019 ? -5.951 -20.105 -1.527 1.00 93.88 1019 LEU A N 1
ATOM 7752 C CA . LEU A 1 1019 ? -6.432 -18.750 -1.281 1.00 93.88 1019 LEU A CA 1
ATOM 7753 C C . LEU A 1 1019 ? -7.952 -18.790 -1.177 1.00 93.88 1019 LEU A C 1
ATOM 7755 O O . LEU A 1 1019 ? -8.591 -19.442 -1.995 1.00 93.88 1019 LEU A O 1
ATOM 7759 N N . LYS A 1 1020 ? -8.531 -18.104 -0.193 1.00 93.94 1020 LYS A N 1
ATOM 7760 C CA . LYS A 1 1020 ? -9.982 -17.891 -0.103 1.00 93.94 1020 LYS A CA 1
ATOM 7761 C C . LYS A 1 1020 ? -10.322 -16.552 -0.747 1.00 93.94 1020 LYS A C 1
ATOM 7763 O O . LYS A 1 1020 ? -9.693 -15.547 -0.413 1.00 93.94 1020 LYS A O 1
ATOM 7768 N N . THR A 1 1021 ? -11.250 -16.545 -1.694 1.00 94.44 1021 THR A N 1
ATOM 7769 C CA . THR A 1 1021 ? -11.594 -15.346 -2.470 1.00 94.44 1021 THR A CA 1
ATOM 7770 C C . THR A 1 1021 ? -12.389 -14.340 -1.642 1.00 94.44 1021 THR A C 1
ATOM 7772 O O . THR A 1 1021 ? -13.181 -14.712 -0.780 1.00 94.44 1021 THR A O 1
ATOM 7775 N N . GLU A 1 1022 ? -12.193 -13.052 -1.928 1.00 93.50 1022 GLU A N 1
ATOM 7776 C CA . GLU A 1 1022 ? -12.887 -11.943 -1.268 1.00 93.50 1022 GLU A CA 1
ATOM 7777 C C . GLU A 1 1022 ? -13.171 -10.829 -2.285 1.00 93.50 1022 GLU A C 1
ATOM 7779 O O . GLU A 1 1022 ? -12.341 -9.957 -2.517 1.00 93.50 1022 GLU A O 1
ATOM 7784 N N . TYR A 1 1023 ? -14.321 -10.900 -2.957 1.00 93.12 1023 TYR A N 1
ATOM 7785 C CA . TYR A 1 1023 ? -14.657 -9.998 -4.069 1.00 93.12 1023 TYR A CA 1
ATOM 7786 C C . TYR A 1 1023 ? -15.417 -8.723 -3.692 1.00 93.12 1023 TYR A C 1
ATOM 7788 O O . TYR A 1 1023 ? -15.584 -7.877 -4.569 1.00 93.12 1023 TYR A O 1
ATOM 7796 N N . LEU A 1 1024 ? -15.877 -8.562 -2.444 1.00 91.56 1024 LEU A N 1
ATOM 7797 C CA . LEU A 1 1024 ? -16.553 -7.328 -2.028 1.00 91.56 1024 LEU A CA 1
ATOM 7798 C C . LEU A 1 1024 ? -15.545 -6.176 -2.031 1.00 91.56 1024 LEU A C 1
ATOM 7800 O O . LEU A 1 1024 ? -15.793 -5.143 -2.647 1.00 91.56 1024 LEU A O 1
ATOM 7804 N N . PHE A 1 1025 ? -14.387 -6.384 -1.404 1.00 92.56 1025 PHE A N 1
ATOM 7805 C CA . PHE A 1 1025 ? -13.345 -5.358 -1.314 1.00 92.56 1025 PHE A CA 1
ATOM 7806 C C . PHE A 1 1025 ? -12.205 -5.511 -2.324 1.00 92.56 1025 PHE A C 1
ATOM 7808 O O . PHE A 1 1025 ? -11.498 -4.538 -2.601 1.00 92.56 1025 PHE A O 1
ATOM 7815 N N . TRP A 1 1026 ? -12.014 -6.719 -2.865 1.00 93.38 1026 TRP A N 1
ATOM 7816 C CA . TRP A 1 1026 ? -10.972 -7.025 -3.849 1.00 93.38 1026 TRP A CA 1
ATOM 7817 C C . TRP A 1 1026 ? -11.570 -7.629 -5.126 1.00 93.38 1026 TRP A C 1
ATOM 7819 O O . TRP A 1 1026 ? -11.281 -8.786 -5.460 1.00 93.38 1026 TRP A O 1
ATOM 7829 N N . PRO A 1 1027 ? -12.423 -6.873 -5.846 1.00 92.25 1027 PRO A N 1
ATOM 7830 C CA . PRO A 1 1027 ? -13.027 -7.348 -7.081 1.00 92.25 1027 PRO A CA 1
ATOM 7831 C C . PRO A 1 1027 ? -11.959 -7.621 -8.141 1.00 92.25 1027 PRO A C 1
ATOM 7833 O O . PRO A 1 1027 ? -10.907 -6.979 -8.182 1.00 92.25 1027 PRO A O 1
ATOM 7836 N N . THR A 1 1028 ? -12.260 -8.552 -9.044 1.00 94.06 1028 THR A N 1
ATOM 7837 C CA . THR A 1 1028 ? -11.389 -8.804 -10.193 1.00 94.06 1028 THR A CA 1
ATOM 7838 C C . THR A 1 1028 ? -11.456 -7.607 -11.133 1.00 94.06 1028 THR A C 1
ATOM 7840 O O . THR A 1 1028 ? -12.526 -7.287 -11.648 1.00 94.06 1028 THR A O 1
ATOM 7843 N N . THR A 1 1029 ? -10.328 -6.943 -11.357 1.00 92.44 1029 THR A N 1
ATOM 7844 C CA . THR A 1 1029 ? -10.238 -5.768 -12.229 1.00 92.44 1029 THR A CA 1
ATOM 7845 C C . THR A 1 1029 ? -9.221 -6.031 -13.322 1.00 92.44 1029 THR A C 1
ATOM 7847 O O . THR A 1 1029 ? -8.094 -6.430 -13.052 1.00 92.44 1029 THR A O 1
ATOM 7850 N N . GLU A 1 1030 ? -9.617 -5.813 -14.563 1.00 93.75 1030 GLU A N 1
ATOM 7851 C CA . GLU A 1 1030 ? -8.731 -5.858 -15.715 1.00 93.75 1030 GLU A CA 1
ATOM 7852 C C . GLU A 1 1030 ? -8.395 -4.431 -16.139 1.00 93.75 1030 GLU A C 1
ATOM 7854 O O . GLU A 1 1030 ? -9.295 -3.611 -16.327 1.00 93.75 1030 GLU A O 1
ATOM 7859 N N . VAL A 1 1031 ? -7.103 -4.142 -16.290 1.00 92.50 1031 VAL A N 1
ATOM 7860 C CA . VAL A 1 1031 ? -6.619 -2.847 -16.771 1.00 92.50 1031 VAL A CA 1
ATOM 7861 C C . VAL A 1 1031 ? -5.882 -3.073 -18.081 1.00 92.50 1031 VAL A C 1
ATOM 7863 O O . VAL A 1 1031 ? -4.923 -3.844 -18.131 1.00 92.50 1031 VAL A O 1
ATOM 7866 N N . MET A 1 1032 ? -6.342 -2.431 -19.152 1.00 92.62 1032 MET A N 1
ATOM 7867 C CA . MET A 1 1032 ? -5.827 -2.649 -20.504 1.00 92.62 1032 MET A CA 1
ATOM 7868 C C . MET A 1 1032 ? -5.749 -1.343 -21.293 1.00 92.62 1032 MET A C 1
ATOM 7870 O O . MET A 1 1032 ? -6.626 -0.487 -21.190 1.00 92.62 1032 MET A O 1
ATOM 7874 N N . TRP A 1 1033 ? -4.703 -1.202 -22.102 1.00 90.94 1033 TRP A N 1
ATOM 7875 C CA . TRP A 1 1033 ? -4.547 -0.082 -23.023 1.00 90.94 1033 TRP A CA 1
ATOM 7876 C C . TRP A 1 1033 ? -5.465 -0.215 -24.248 1.00 90.94 1033 TRP A C 1
ATOM 7878 O O . TRP A 1 1033 ? -5.382 -1.189 -24.999 1.00 90.94 1033 TRP A O 1
ATOM 7888 N N . ASP A 1 1034 ? -6.302 0.795 -24.495 1.00 87.56 1034 ASP A N 1
ATOM 7889 C CA . ASP A 1 1034 ? -7.090 0.938 -25.721 1.00 87.56 1034 ASP A CA 1
ATOM 7890 C C . ASP A 1 1034 ? -6.323 1.807 -26.726 1.00 87.56 1034 ASP A C 1
ATOM 7892 O O . ASP A 1 1034 ? -6.330 3.039 -26.664 1.00 87.56 1034 ASP A O 1
ATOM 7896 N N . SER A 1 1035 ? -5.680 1.147 -27.691 1.00 84.31 1035 SER A N 1
ATOM 7897 C CA . SER A 1 1035 ? -4.908 1.815 -28.746 1.00 84.31 1035 SER A CA 1
ATOM 7898 C C . SER A 1 1035 ? -5.741 2.722 -29.658 1.00 84.31 1035 SER A C 1
ATOM 7900 O O . SER A 1 1035 ? -5.193 3.674 -30.208 1.00 84.31 1035 SER A O 1
ATOM 7902 N N . ALA A 1 1036 ? -7.047 2.479 -29.810 1.00 84.12 1036 ALA A N 1
ATOM 7903 C CA . ALA A 1 1036 ? -7.909 3.307 -30.654 1.00 84.12 1036 ALA A CA 1
ATOM 7904 C C . ALA A 1 1036 ? -8.293 4.621 -29.964 1.00 84.12 1036 ALA A C 1
ATOM 7906 O O . ALA A 1 1036 ? -8.517 5.632 -30.634 1.00 84.12 1036 ALA A O 1
ATOM 7907 N N . ARG A 1 1037 ? -8.388 4.603 -28.630 1.00 80.06 1037 ARG A N 1
ATOM 7908 C CA . ARG A 1 1037 ? -8.699 5.784 -27.812 1.00 80.06 1037 ARG A CA 1
ATOM 7909 C C . ARG A 1 1037 ? -7.468 6.456 -27.207 1.00 80.06 1037 ARG A C 1
ATOM 7911 O O . ARG A 1 1037 ? -7.621 7.532 -26.646 1.00 80.06 1037 ARG A O 1
ATOM 7918 N N . GLU A 1 1038 ? -6.296 5.831 -27.298 1.00 81.44 1038 GLU A N 1
ATOM 7919 C CA . GLU A 1 1038 ? -5.072 6.222 -26.585 1.00 81.44 1038 GLU A CA 1
ATOM 7920 C C . GLU A 1 1038 ? -5.301 6.430 -25.075 1.00 81.44 1038 GLU A C 1
ATOM 7922 O O . GLU A 1 1038 ? -4.849 7.415 -24.492 1.00 81.44 1038 GLU A O 1
ATOM 7927 N N . THR A 1 1039 ? -6.036 5.513 -24.438 1.00 81.31 1039 THR A N 1
ATOM 7928 C CA . THR A 1 1039 ? -6.384 5.591 -23.005 1.00 81.31 1039 THR A CA 1
ATOM 7929 C C . THR A 1 1039 ? -6.314 4.225 -22.335 1.00 81.31 1039 THR A C 1
ATOM 7931 O O . THR A 1 1039 ? -6.485 3.187 -22.977 1.00 81.31 1039 THR A O 1
ATOM 7934 N N . TRP A 1 1040 ? -6.076 4.219 -21.024 1.00 85.75 1040 TRP A N 1
ATOM 7935 C CA . TRP A 1 1040 ? -6.192 3.020 -20.200 1.00 85.75 1040 TRP A CA 1
ATOM 7936 C C . TRP A 1 1040 ? -7.651 2.788 -19.812 1.00 85.75 1040 TRP A C 1
ATOM 7938 O O . TRP A 1 1040 ? -8.370 3.722 -19.472 1.00 85.75 1040 TRP A O 1
ATOM 7948 N N . GLN A 1 1041 ? -8.096 1.536 -19.856 1.00 86.19 1041 GLN A N 1
ATOM 7949 C CA . GLN A 1 1041 ? -9.433 1.141 -19.429 1.00 86.19 1041 GLN A CA 1
ATOM 7950 C C . GLN A 1 1041 ? -9.337 0.195 -18.249 1.00 86.19 1041 GLN A C 1
ATOM 7952 O O . GLN A 1 1041 ? -8.740 -0.873 -18.356 1.00 86.19 1041 GLN A O 1
ATOM 7957 N N . SER A 1 1042 ? -9.969 0.586 -17.146 1.00 87.50 1042 SER A N 1
ATOM 7958 C CA . SER A 1 1042 ? -10.142 -0.236 -15.954 1.00 87.50 1042 SER A CA 1
ATOM 7959 C C . SER A 1 1042 ? -11.559 -0.806 -15.940 1.00 87.50 1042 SER A C 1
ATOM 7961 O O . SER A 1 1042 ? -12.545 -0.069 -15.838 1.00 87.50 1042 SER A O 1
ATOM 7963 N N . THR A 1 1043 ? -11.679 -2.124 -16.085 1.00 88.06 1043 THR A N 1
ATOM 7964 C CA . THR A 1 1043 ? -12.962 -2.831 -16.134 1.00 88.06 1043 THR A CA 1
ATOM 7965 C C . THR A 1 1043 ? -13.054 -3.812 -14.978 1.00 88.06 1043 THR A C 1
ATOM 7967 O O . THR A 1 1043 ? -12.226 -4.709 -14.841 1.00 88.06 1043 THR A O 1
ATOM 7970 N N . ILE A 1 1044 ? -14.101 -3.679 -14.160 1.00 87.69 1044 ILE A N 1
ATOM 7971 C CA . ILE A 1 1044 ? -14.420 -4.708 -13.169 1.00 87.69 1044 ILE A CA 1
ATOM 7972 C C . ILE A 1 1044 ? -15.008 -5.901 -13.910 1.00 87.69 1044 ILE A C 1
ATOM 7974 O O . ILE A 1 1044 ? -16.056 -5.795 -14.552 1.00 87.69 1044 ILE A O 1
ATOM 7978 N N . VAL A 1 1045 ? -14.335 -7.037 -13.797 1.00 86.69 1045 VAL A N 1
ATOM 7979 C CA . VAL A 1 1045 ? -14.833 -8.314 -14.283 1.00 86.69 1045 VAL A CA 1
ATOM 7980 C C . VAL A 1 1045 ? -15.913 -8.772 -13.301 1.00 86.69 1045 VAL A C 1
ATOM 7982 O O . VAL A 1 1045 ? -15.609 -8.970 -12.121 1.00 86.69 1045 VAL A O 1
ATOM 7985 N N . PRO A 1 1046 ? -17.179 -8.904 -13.738 1.00 75.62 1046 PRO A N 1
ATOM 7986 C CA . PRO A 1 1046 ? -18.252 -9.290 -12.838 1.00 75.62 1046 PRO A CA 1
ATOM 7987 C C . PRO A 1 1046 ? -17.958 -10.675 -12.248 1.00 75.62 1046 PRO A C 1
ATOM 7989 O O . PRO A 1 1046 ? -17.481 -11.554 -12.976 1.00 75.62 1046 PRO A O 1
ATOM 7992 N N . PRO A 1 1047 ? -18.241 -10.895 -10.952 1.00 66.62 1047 PRO A N 1
ATOM 7993 C CA . PRO A 1 1047 ? -18.163 -12.233 -10.389 1.00 66.62 1047 PRO A CA 1
ATOM 7994 C C . PRO A 1 1047 ? -19.144 -13.159 -11.132 1.00 66.62 1047 PRO A C 1
ATOM 7996 O O . PRO A 1 1047 ? -20.151 -12.676 -11.673 1.00 66.62 1047 PRO A O 1
ATOM 7999 N N . PRO A 1 1048 ? -18.892 -14.481 -11.165 1.00 62.94 1048 PRO A N 1
ATOM 8000 C CA . PRO A 1 1048 ? -19.873 -15.433 -11.677 1.00 62.94 1048 PRO A CA 1
ATOM 8001 C C . PRO A 1 1048 ? -21.200 -15.183 -10.973 1.00 62.94 1048 PRO A C 1
ATOM 8003 O O . PRO A 1 1048 ? -21.213 -15.060 -9.752 1.00 62.94 1048 PRO A O 1
ATOM 8006 N N . SER A 1 1049 ? -22.288 -15.076 -11.744 1.00 49.94 1049 SER A N 1
ATOM 8007 C CA . SER A 1 1049 ? -23.618 -14.661 -11.282 1.00 49.94 1049 SER A CA 1
ATOM 8008 C C . SER A 1 1049 ? -23.921 -15.147 -9.863 1.00 49.94 1049 SER A C 1
ATOM 8010 O O . SER A 1 1049 ? -24.238 -16.322 -9.661 1.00 49.94 1049 SER A O 1
ATOM 8012 N N . ALA A 1 1050 ? -23.824 -14.237 -8.893 1.00 42.47 1050 ALA A N 1
ATOM 8013 C CA . ALA A 1 1050 ? -24.286 -14.494 -7.546 1.00 42.47 1050 ALA A CA 1
ATOM 8014 C C . ALA A 1 1050 ? -25.798 -14.716 -7.623 1.00 42.47 1050 ALA A C 1
ATOM 8016 O O . ALA A 1 1050 ? -26.537 -13.928 -8.221 1.00 42.47 1050 ALA A O 1
ATOM 8017 N N . ASN A 1 1051 ? -26.263 -15.814 -7.040 1.00 35.06 1051 ASN A N 1
ATOM 8018 C CA . ASN A 1 1051 ? -27.675 -15.975 -6.729 1.00 35.06 1051 ASN A CA 1
ATOM 8019 C C . ASN A 1 1051 ? -28.083 -14.726 -5.912 1.00 35.06 1051 ASN A C 1
ATOM 8021 O O . ASN A 1 1051 ? -27.378 -14.429 -4.950 1.00 35.06 1051 ASN A O 1
ATOM 8025 N N . PRO A 1 1052 ? -29.136 -13.969 -6.270 1.00 27.31 1052 PRO A N 1
ATOM 8026 C CA . PRO A 1 1052 ? -29.425 -12.641 -5.705 1.00 27.31 1052 PRO A CA 1
ATOM 8027 C C . PRO A 1 1052 ? -29.923 -12.650 -4.235 1.00 27.31 1052 PRO A C 1
ATOM 8029 O O . PRO A 1 1052 ? -30.847 -11.923 -3.888 1.00 27.31 1052 PRO A O 1
ATOM 8032 N N . MET A 1 1053 ? -29.349 -13.486 -3.364 1.00 26.83 1053 MET A N 1
ATOM 8033 C CA . MET A 1 1053 ? -29.720 -13.655 -1.951 1.00 26.83 1053 MET A CA 1
ATOM 8034 C C . MET A 1 1053 ? -28.522 -13.701 -0.976 1.00 26.83 1053 MET A C 1
ATOM 8036 O O . MET A 1 1053 ? -28.666 -14.273 0.104 1.00 26.83 1053 MET A O 1
ATOM 8040 N N . GLN A 1 1054 ? -27.360 -13.130 -1.311 1.00 28.61 1054 GLN A N 1
ATOM 8041 C CA . GLN A 1 1054 ? -26.269 -12.933 -0.340 1.00 28.61 1054 GLN A CA 1
ATOM 8042 C C . GLN A 1 1054 ? -25.945 -11.463 -0.145 1.00 28.61 1054 GLN A C 1
ATOM 8044 O O . GLN A 1 1054 ? -25.813 -10.763 -1.174 1.00 28.61 1054 GLN A O 1
#

Mean predicted aligned error: 12.03 Å

InterPro domains:
  IPR001478 PDZ domain [SM00228] (301-379)
  IPR001478 PDZ domain [SM00228] (798-882)
  IPR009003 Peptidase S1, PA clan [SSF50494] (71-275)
  IPR009003 Peptidase S1, PA clan [SSF50494] (537-695)
  IPR025926 PDZ-like domain [PF12812] (400-475)
  IPR025926 PDZ-like domain [PF12812] (925-997)
  IPR036034 PDZ superfamily [SSF50156] (324-389)
  IPR036034 PDZ superfamily [SSF50156] (950-1020)

pLDDT: mean 84.37, std 17.06, range [24.28, 98.62]

Foldseek 3Di:
DPDDPPPPPVVVVVVVVVVVVVVVVVPDDDDDDDPPVVVVVVVVVVVVVVVVVVVVVPPPDDPPVPVLVVLQVVLCVQFQQQKWKKWKFQQDADQQDHGFIDIAIWGAADVVQQKIKFWLVRLNLDDMWMWTQGPVRQTWTWFFQFHDQAGTMGIIGTDNVSVDPSPDNDHAAEDLVPDDQFFKWWWWWQAPVNHIDIKIWTWHDFAAAWDDPDLFHHTHFLFGWIKIQIDGHGRSGHTFTAGSNRHGNWGWHTQDPPDSMTTTHGCPLVVQCVVCVVVVHDQFWFDQLWTKDWDFPVVLVVLQDDPVLVVVVCVVPVPQGTFIFTQAHAPPGLCNVPDDGSKTWQDKQRHGHRGSVSVGVSRRVQQLHKIWTWIWGQDPVSDIDIDIDIRGNNDGGLVNLRWQKWKQFLNWIWIWNHSRNCVSLSHDTGAIFTAGDADFRVVQVDDPGKGWQDKQPHGGRHPVSVCVVLQQAAQQDWIWTWMDYSNGVVDIDITTTGHHPFPDFIWMWGCDSRDIDTDTHHHDPPRPDHDPPPDAAADDQADDPDPLCSLQLLQKWKKKKAANDQPQQDPHGIAIFIWGRQDLAFQKTKAFCRRVFAQRIWMWIGRLVGDIFTWHWQFADQAAGMTIIGTDNVNNVDDPVGHSHDNFAADFDPDLPGAVPADFFDWKWWWAAFPNRHIDIDIKTQHDWDFDPADQEPRRGRFHATATFTDIDDDDPRGRWTFIDDPRHTFWIWHKGWHYWDQDPPPRDTHTDIDITTHTCNVVVVVSVCVVVVHGDDQWDWAQQFRKDKDFLVCCVPPQQQDPVLQCVLCVVDVPAGIWIFTCAGFAPFPCNVWDDGGWTWQDKPPHGDGDPSSVVVVQVVLVVVVVVVVVVPPPDDDDDDDDDDDDDPDPPPDFFRWIFTWTRDSNDTDTDIGTIDIFGRNWWFKWKFFQQFTWTANTSSLRSLHDDPARTFGSDGDRSGLCSSQVVDGQKHFQDKQNHGHRHPVSVCVVQLAADQQDKIWTFMAHSVPRDTDITITGGHCVSRFIWMWGQDPVVRDIHIDGDDRNDDPPPD

Radius of gyration: 36.58 Å; Cα contacts (8 Å, |Δi|>4): 2387; chains: 1; bounding box: 77×66×134 Å

Sequence (1054 aa):
MTSTCSALLLPLLSAATAAAAAFWSLNEPPSYRYDDLSTRLDAAQKALAAAAAANSATSANDATTSDTDADWLASLETVMPAIVSIRIMKVRAFDDDRAGCSVATGFIVDRTRGLILTNRHVVTPGPVVADAVFVNHEEVPLVPIYRDPVHDFGFFRFDPAQVRFQTDLPEIPLRPDLAKVGTPIRVVGNDNAEKVQILPGILAKLDRAAPQYGLTGYNDFNTFYYAAASSTSGGSSGSPVLNAQGMAIALNAGGATNAASSYYLPLDRVTRALKLLQQGEVVTRGTWQTIFRHVPFDEARQLGLPPDIETAIRLENPSELGVLVVDQVIEHGPGHDLMVVGDIVLEMNGQHCTTFLSLESILDDNVHAPVDVVVQRGTARGAAAVYKGWLDLNQPDLHEITPTQFLEVGDSILHPLSYQQARNYARPVGGVYATHLGHMLRHANMFSPCLILSLHGTPTPTLAAFVAVFSTLRHGDAVDLTYTLLHTRHVQYPTVITIDWEWFPITLWTLEGHAWAPQRMFPPPGALRPCSLDGAVPPTPLQTDKPWAVAVLHSLVYVRSEAPLEVDGLGGTSFEAIGYVVDADRGYVLVDKSAVQVFMAHVTVCVAGSIAVPATIRYLHPVHNFALVQFDQTRVGHTPATPVLKSLPLTISQTTTGTCGITCGSELSFVGLTNMGTVITASTIVVKIDRLVISDLDVPRFKSGPVEVWTVDAVHASALGGVFVRHGVVVALYLEFSLDDATDADTGNIVPQSVSRAVPLDVMRDLLTTIQSGGTPPPSVPVVPVEWSTIGLNKARAGLGLTSAWTNRLASKYPDTRQVLTVLRCAAHSQASTVLQSGDILLSVNDEVVVKDFDIDRLMVEAASSRLRRSTTTHFELSSGAATSQAPDGSVTTQEPIVLQMRVLRNGHEVVVDVETTDIDALGTTRIVVWCGLILQPPHFVIYQRGFVPSKVYISLWMEGSPGDKYAMEPRRFVLQVNDQDTPDLDAFLRVVQNVQHGESVRLKLVALATGKEEMRTLKTEYLFWPTTEVMWDSARETWQSTIVPPPSANPMQ

Nearest PDB structures (foldseek):
  3k6y-assembly1_A  TM=8.165E-01  e=1.709E-10  Mycobacterium tuberculosis
  3k6z-assembly1_A  TM=7.956E-01  e=4.457E-10  Mycobacterium tuberculosis
  3lt3-assembly3_A  TM=7.663E-01  e=1.709E-10  Mycobacterium tuberculosis H37Rv
  3k6z-assembly1_B  TM=7.902E-01  e=2.976E-10  Mycobacterium tuberculosis
  3lt3-assembly3_B-2  TM=7.673E-01  e=5.453E-10  Mycobacterium tuberculosis H37Rv

Solvent-accessible surface area (backbone atoms only — not comparable to full-atom values): 56937 Å² total; per-residue (Å²): 141,89,87,77,78,77,78,66,54,59,63,55,52,51,50,52,51,51,53,51,52,54,60,60,66,72,76,63,83,94,79,85,74,84,78,63,57,59,63,52,50,53,51,52,52,53,52,51,52,53,53,52,54,63,59,62,78,74,68,88,80,73,90,67,63,68,62,59,54,52,40,37,53,58,22,46,70,55,44,52,58,20,41,27,36,33,43,36,29,27,49,48,45,34,88,71,47,65,38,26,60,53,58,30,12,24,31,26,60,34,54,92,75,17,32,28,42,28,24,15,82,71,53,39,86,47,61,64,49,38,32,37,32,37,82,87,67,51,74,42,66,44,43,55,74,45,61,48,83,61,47,70,33,22,33,34,32,41,63,60,84,73,53,78,81,64,84,65,61,41,58,45,50,81,39,41,89,72,60,46,73,69,42,58,34,38,37,48,23,21,38,71,82,40,83,68,41,79,44,63,34,38,31,69,40,67,80,35,73,44,65,81,76,56,74,74,50,72,56,47,68,57,48,54,15,29,31,25,56,31,90,55,47,62,21,26,32,12,10,46,29,21,38,59,78,40,34,25,30,28,36,29,68,36,45,46,96,89,48,70,37,26,41,24,40,61,32,63,68,54,52,53,43,50,51,29,56,74,72,72,45,81,74,63,45,35,50,38,51,64,39,49,42,82,35,46,50,78,58,35,44,77,44,40,52,54,71,67,56,55,50,50,52,41,70,77,36,73,87,60,65,45,30,29,27,33,64,43,61,27,51,91,30,64,32,40,90,78,54,55,69,55,26,30,46,46,29,46,74,86,38,80,34,46,46,49,68,56,49,48,49,55,33,31,75,30,55,62,36,69,44,46,38,33,34,36,36,49,41,102,82,77,53,62,47,78,46,76,47,74,41,69,19,77,75,31,39,42,72,79,55,39,57,52,47,39,35,37,48,31,74,15,31,35,25,38,27,29,58,66,55,14,59,57,53,68,35,52,66,37,29,26,25,30,54,38,67,20,55,40,50,38,72,41,73,56,67,65,56,25,36,44,48,27,48,65,91,38,73,13,71,32,47,68,47,41,51,58,54,55,56,73,50,34,28,56,35,76,35,49,34,31,30,28,41,59,89,42,79,92,48,76,48,78,41,56,36,52,38,72,70,60,86,36,83,32,31,43,32,36,60,56,95,68,44,77,45,79,42,78,58,74,73,41,93,80,20,83,54,59,64,76,80,81,70,57,51,70,57,62,78,72,79,67,98,49,74,81,52,42,65,53,52,38,19,41,29,41,33,38,24,34,29,81,61,58,53,70,40,46,93,64,44,72,29,65,38,45,21,38,30,72,34,44,92,72,21,32,28,42,29,32,32,62,23,51,73,62,55,62,44,54,32,36,39,23,39,56,80,70,43,76,42,68,31,45,81,65,33,36,53,84,43,54,65,34,24,34,35,34,32,70,37,55,63,46,39,32,41,99,90,46,69,63,53,30,46,74,58,73,52,62,46,92,54,98,81,68,46,75,84,67,49,70,70,38,72,36,35,39,46,29,28,28,88,86,63,46,80,44,76,38,73,30,33,31,68,39,76,44,76,48,71,66,77,89,47,94,60,66,35,93,59,43,50,72,41,69,31,38,44,61,78,47,75,69,88,65,54,54,16,32,37,31,31,49,97,87,26,42,45,26,39,36,37,50,42,76,55,63,64,40,67,40,88,89,77,67,44,80,39,84,36,71,50,72,39,34,35,46,40,51,84,48,41,69,61,51,53,35,44,76,72,72,48,71,77,60,74,50,43,79,34,71,51,56,46,74,42,76,45,44,49,68,54,39,41,74,76,49,51,49,46,73,68,55,53,52,56,53,41,64,76,37,88,89,49,64,50,34,35,21,34,58,42,32,19,41,94,38,70,34,49,78,75,54,53,68,65,29,30,48,50,22,49,72,86,42,77,41,60,52,70,66,50,54,55,52,52,52,51,52,52,53,53,54,49,56,56,55,58,62,69,71,69,82,69,92,79,91,78,86,92,81,93,75,83,85,73,93,70,80,80,75,71,80,64,58,73,43,45,33,34,26,38,50,95,47,39,84,44,79,45,78,35,44,33,44,76,40,57,15,54,64,69,55,50,39,37,35,47,31,32,27,36,32,28,59,69,52,72,64,48,30,55,72,46,61,72,94,35,30,24,26,33,47,32,54,36,65,18,22,45,24,46,66,55,63,57,61,52,56,24,26,40,46,21,53,69,89,39,73,13,65,30,60,70,47,39,49,64,55,57,43,68,48,52,73,68,39,75,43,41,36,36,34,31,33,66,91,75,67,49,71,47,80,47,61,42,55,38,48,46,89,89,28,49,38,32,39,39,36,61,39,81,90,75,75,41,76,45,62,42,74,53,73,68,42,82,70,71,97,82,124

Secondary structure (DSSP, 8-state):
--SSSSSSHHHHHHHHHHHHHHHHHTTS---S-TTTHHHHHHHHHHHHHHHHHHHHTT----SSHHHHHHHHHHHHHHHGGGEEEEEEEE-S-BTTBPSEEEEEEEEEEETTTTEEEE-HHHH-SS-EEEEEE-TT--EEEEEEEEE-SSSS-EEEE--GGG--S------PPB-GGG--TT-EEEEEEEETTEEEEEEEEEEEEEEEEPP---SSS----SSEEEEES----TT-TT-EEE-TTS-EEEEEEEE-TTSS-EEEEESHHHHHHHHHHHHT-----B--SEEEEEEEHHHHHHTT--HHHHHHHHHH-TT--EEEEEEEE-TTSTTTTT--TTPEEEEETTEE--SHHHHHHHHHHTTTS-EEEEEEE--TTS--EEEEEEE--SS-BTTTSS--EEEEETTEEEEEEPHHHHHHHT--SEEEEEEE--HHHHHTT--SSEEEEEETTEE-SBHHHHHHHHTTPPTT-EEEEEEEETT-TT--EEEEEEP-SSSS--EEEEEETTEEEEEE--PPTTTTSPP---S-PPPPPP--S-HHHHHHHTTEEEEEEE-SS--TT-S-SEEEEEEEEEETTTTEEEE-TTT---SSSEEEEEETTTEEEEEEEEEE-SSSS-EEEEE-GGGGT-BTTB--S--PPB----STTSSSS--TT-EEEEEEE-TT--EEEEEEEEEEEEEE-PPPPSS----PPSEEEEEES---TT--EEEEEETTEEEEEEEEEE-PPEEPTTT--EE--EEEEEEEGGGGHHHHHHHHTTPPPPSEEEE--EEEEEEEHHHHHHHS---HHHHHHHHHH-TT--EEEEEEEE-TT-THHHH--TTPEEEEETTEE--SHHHHHHHHHHHHHHHHHHHHHS------------PPP-----PPPPEEEEEEEETTEEEEEEEE-EEEESS---EEEEETTEEEEPPPHHHHHTT--S-S-EEEEE-TTSHHHHTT--SSEEEEEETTEE-SSHHHHHHHHTTPPTT-EEEEEEEETTT--EEEEEEE--TTTS--EEEEEETTTTEEEEEEPPPS---TT-